Protein 9CB5 (pdb70)

B-factor: mean 65.72, std 30.21, range [24.28, 172.74]

InterPro domains:
  IPR000504 RNA recognition motif domain [PF00076] (309-377)
  IPR000504 RNA recognition motif domain [PF00076] (398-459)
  IPR000504 RNA recognition motif domain [PF00076] (488-554)
  IPR000504 RNA recognition motif domain [PF00076] (574-640)
  IPR000504 RNA recognition motif domain [PS50102] (307-383)
  IPR000504 RNA recognition motif domain [PS50102] (393-466)
  IPR000504 RNA recognition motif domain [PS50102] (486-560)
  IPR000504 RNA recognition motif domain [PS50102] (572-647)
  IPR000504 RNA recognition motif domain [SM00360] (308-379)
  IPR000504 RNA recognition motif domain [SM00360] (394-462)
  IPR000504 RNA recognition motif domain [SM00360] (487-556)
  IPR000504 RNA recognition motif domain [SM00360] (573-643)
  IPR003954 RNA recognition motif domain, eukaryotic-type [SM00361] (487-556)
  IPR003954 RNA recognition motif domain, eukaryotic-type [SM00361] (573-643)
  IPR012677 Nucleotide-binding alpha-beta plait domain superfamily [G3DSA:3.30.70.330] (227-384)
  IPR012677 Nucleotide-binding alpha-beta plait domain superfamily [G3DSA:3.30.70.330] (385-471)
  IPR012677 Nucleotide-binding alpha-beta plait domain superfamily [G3DSA:3.30.70.330] (473-563)
  IPR012677 Nucleotide-binding alpha-beta plait domain superfamily [G3DSA:3.30.70.330] (564-680)
  IPR034230 Nucleolin, RNA recognition motif 1 [cd12403] (307-381)
  IPR034233 Nucleolin, RNA recognition motif 2 [cd12404] (390-465)

Structure (mmCIF, N/CA/C/O backbone):
data_9CB5
#
_entry.id   9CB5
#
_cell.length_a   75.253
_cell.length_b   134.660
_cell.length_c   185.259
_cell.angle_alpha   90.00
_cell.angle_beta   90.00
_cell.angle_gamma   90.00
#
_symmetry.space_group_name_H-M   'P 21 21 21'
#
loop_
_entity.id
_entity.type
_entity.pdbx_description
1 polymer Nucleolin
2 polymer 'MYC promoter G-quadruplex'
3 polymer 'Fab heavy chain'
4 polymer 'Fab light chain'
5 non-polymer 'POTASSIUM ION'
6 water water
#
loop_
_atom_site.group_PDB
_atom_site.id
_atom_site.type_symbol
_atom_site.label_atom_id
_atom_site.label_alt_id
_atom_site.label_comp_id
_atom_site.label_asym_id
_atom_site.label_entity_id
_atom_site.label_seq_id
_atom_site.pdbx_PDB_ins_code
_atom_site.Cartn_x
_atom_site.Cartn_y
_atom_site.Cartn_z
_atom_site.occupancy
_atom_site.B_iso_or_equiv
_atom_site.auth_seq_id
_atom_site.auth_comp_id
_atom_site.auth_asym_id
_atom_site.auth_atom_id
_atom_site.pdbx_PDB_model_num
ATOM 1 N N . GLY A 1 2 ? 13.861 -22.161 49.415 1.00 83.44 302 GLY A N 1
ATOM 2 C CA . GLY A 1 2 ? 13.044 -22.533 50.555 1.00 91.70 302 GLY A CA 1
ATOM 3 C C . GLY A 1 2 ? 11.693 -23.098 50.164 1.00 92.63 302 GLY A C 1
ATOM 4 O O . GLY A 1 2 ? 10.836 -23.331 51.017 1.00 87.48 302 GLY A O 1
ATOM 5 N N . GLY A 1 3 ? 11.504 -23.320 48.866 1.00 77.52 303 GLY A N 1
ATOM 6 C CA . GLY A 1 3 ? 10.255 -23.855 48.367 1.00 75.85 303 GLY A CA 1
ATOM 7 C C . GLY A 1 3 ? 9.119 -22.864 48.273 1.00 76.07 303 GLY A C 1
ATOM 8 O O . GLY A 1 3 ? 7.979 -23.277 48.034 1.00 80.48 303 GLY A O 1
ATOM 9 N N . GLY A 1 4 ? 9.387 -21.573 48.451 1.00 71.57 304 GLY A N 1
ATOM 10 C CA . GLY A 1 4 ? 8.359 -20.558 48.391 1.00 62.21 304 GLY A CA 1
ATOM 11 C C . GLY A 1 4 ? 7.695 -20.311 49.734 1.00 63.87 304 GLY A C 1
ATOM 12 O O . GLY A 1 4 ? 7.919 -21.010 50.724 1.00 64.86 304 GLY A O 1
ATOM 13 N N A HIS A 1 5 ? 6.853 -19.281 49.763 0.59 67.44 305 HIS A N 1
ATOM 14 N N B HIS A 1 5 ? 6.848 -19.282 49.750 0.41 64.95 305 HIS A N 1
ATOM 15 C CA A HIS A 1 5 ? 6.123 -18.922 50.971 0.59 69.27 305 HIS A CA 1
ATOM 16 C CA B HIS A 1 5 ? 6.143 -18.850 50.948 0.41 74.14 305 HIS A CA 1
ATOM 17 C C A HIS A 1 5 ? 4.612 -18.941 50.810 0.59 66.24 305 HIS A C 1
ATOM 18 C C B HIS A 1 5 ? 4.629 -18.885 50.812 0.41 64.98 305 HIS A C 1
ATOM 19 O O A HIS A 1 5 ? 3.906 -19.117 51.805 0.59 62.88 305 HIS A O 1
ATOM 20 O O B HIS A 1 5 ? 3.938 -19.026 51.823 0.41 64.43 305 HIS A O 1
ATOM 33 N N . MET A 1 6 ? 4.097 -18.761 49.597 1.00 67.39 306 MET A N 1
ATOM 34 C CA . MET A 1 6 ? 2.656 -18.779 49.393 1.00 61.65 306 MET A CA 1
ATOM 35 C C . MET A 1 6 ? 2.123 -20.199 49.542 1.00 60.77 306 MET A C 1
ATOM 36 O O . MET A 1 6 ? 2.679 -21.145 48.975 1.00 62.62 306 MET A O 1
ATOM 41 N N . PHE A 1 7 ? 1.047 -20.349 50.311 1.00 62.01 307 PHE A N 1
ATOM 42 C CA . PHE A 1 7 ? 0.451 -21.662 50.513 1.00 58.41 307 PHE A CA 1
ATOM 43 C C . PHE A 1 7 ? -0.142 -22.183 49.211 1.00 58.42 307 PHE A C 1
ATOM 44 O O . PHE A 1 7 ? -0.816 -21.452 48.480 1.00 61.88 307 PHE A O 1
ATOM 52 N N . ASN A 1 8 ? 0.110 -23.458 48.921 1.00 57.70 308 ASN A N 1
ATOM 53 C CA . ASN A 1 8 ? -0.352 -24.043 47.673 1.00 56.13 308 ASN A CA 1
ATOM 54 C C . ASN A 1 8 ? -0.650 -25.521 47.874 1.00 62.28 308 ASN A C 1
ATOM 55 O O . ASN A 1 8 ? -0.165 -26.154 48.816 1.00 61.67 308 ASN A O 1
ATOM 60 N N . LEU A 1 9 ? -1.460 -26.064 46.967 1.00 53.58 309 LEU A N 1
ATOM 61 C CA . LEU A 1 9 ? -1.934 -27.437 47.048 1.00 48.29 309 LEU A CA 1
ATOM 62 C C . LEU A 1 9 ? -1.740 -28.133 45.711 1.00 52.16 309 LEU A C 1
ATOM 63 O O . LEU A 1 9 ? -1.908 -27.522 44.652 1.00 48.91 309 LEU A O 1
ATOM 68 N N . PHE A 1 10 ? -1.393 -29.416 45.768 1.00 56.93 310 PHE A N 1
ATOM 69 C CA . PHE A 1 10 ? -1.276 -30.230 44.567 1.00 53.68 310 PHE A CA 1
ATOM 70 C C . PHE A 1 10 ? -2.656 -30.715 44.143 1.00 52.42 310 PHE A C 1
ATOM 71 O O . PHE A 1 10 ? -3.405 -31.267 44.955 1.00 59.01 310 PHE A O 1
ATOM 79 N N . VAL A 1 11 ? -2.993 -30.506 42.874 1.00 48.11 311 VAL A N 1
ATOM 80 C CA . VAL A 1 11 ? -4.241 -30.993 42.296 1.00 50.19 311 VAL A CA 1
ATOM 81 C C . VAL A 1 11 ? -3.897 -32.041 41.245 1.00 50.10 311 VAL A C 1
ATOM 82 O O . VAL A 1 11 ? -3.089 -31.787 40.344 1.00 43.53 311 VAL A O 1
ATOM 86 N N . GLY A 1 12 ? -4.495 -33.229 41.376 1.00 50.35 312 GLY A N 1
ATOM 87 C CA . GLY A 1 12 ? -4.191 -34.348 40.515 1.00 50.33 312 GLY A CA 1
ATOM 88 C C . GLY A 1 12 ? -5.414 -34.832 39.750 1.00 43.08 312 GLY A C 1
ATOM 89 O O . GLY A 1 12 ? -6.543 -34.373 39.967 1.00 41.91 312 GLY A O 1
ATOM 90 N N . ASN A 1 13 ? -5.166 -35.777 38.842 1.00 38.48 313 ASN A N 1
ATOM 91 C CA . ASN A 1 13 ? -6.201 -36.386 38.006 1.00 39.65 313 ASN A CA 1
ATOM 92 C C . ASN A 1 13 ? -6.929 -35.323 37.179 1.00 36.28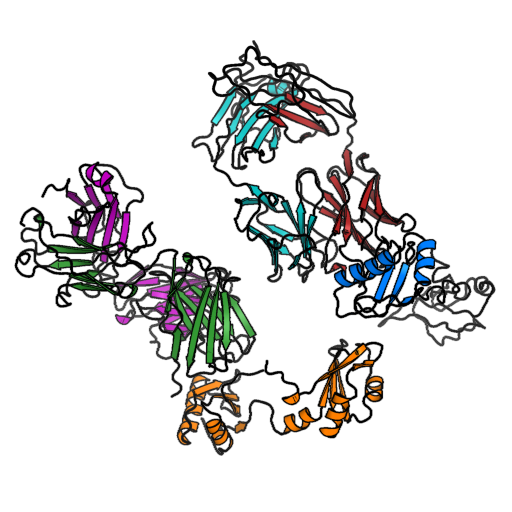 313 ASN A C 1
ATOM 93 O O . ASN A 1 13 ? -8.148 -35.154 37.252 1.00 43.07 313 ASN A O 1
ATOM 98 N N . LEU A 1 14 ? -6.146 -34.596 36.388 1.00 39.06 314 LEU A N 1
ATOM 99 C CA . LEU A 1 14 ? -6.683 -33.599 35.477 1.00 40.03 314 LEU A CA 1
ATOM 100 C C . LEU A 1 14 ? -6.921 -34.215 34.103 1.00 36.22 314 LEU A C 1
ATOM 101 O O . LEU A 1 14 ? -6.253 -35.174 33.706 1.00 39.16 314 LEU A O 1
ATOM 106 N N . ASN A 1 15 ? -7.892 -33.659 33.381 1.00 36.98 315 ASN A N 1
ATOM 107 C CA . ASN A 1 15 ? -8.177 -34.087 32.012 1.00 35.26 315 ASN A CA 1
ATOM 108 C C . ASN A 1 15 ? -7.087 -33.508 31.121 1.00 38.09 315 ASN A C 1
ATOM 109 O O . ASN A 1 15 ? -7.161 -32.365 30.669 1.00 39.05 315 ASN A O 1
ATOM 114 N N . PHE A 1 16 ? -6.051 -34.313 30.874 1.00 32.66 316 PHE A N 1
ATOM 115 C CA . PHE A 1 16 ? -4.890 -33.865 30.114 1.00 35.03 316 PHE A CA 1
ATOM 116 C C . PHE A 1 16 ? -5.211 -33.556 28.658 1.00 34.09 316 PHE A C 1
ATOM 117 O O . PHE A 1 16 ? -4.389 -32.928 27.981 1.00 38.97 316 PHE A O 1
ATOM 125 N N . ASN A 1 17 ? -6.376 -33.977 28.161 1.00 38.16 317 ASN A N 1
ATOM 126 C CA . ASN A 1 17 ? -6.768 -33.630 26.801 1.00 42.35 317 ASN A CA 1
ATOM 127 C C . ASN A 1 17 ? -7.060 -32.143 26.645 1.00 40.56 317 ASN A C 1
ATOM 128 O O . ASN A 1 17 ? -7.002 -31.627 25.524 1.00 43.93 317 ASN A O 1
ATOM 133 N N . LYS A 1 18 ? -7.369 -31.448 27.735 1.00 34.73 318 LYS A N 1
ATOM 134 C CA . LYS A 1 18 ? -7.625 -30.016 27.692 1.00 39.65 318 LYS A CA 1
ATOM 135 C C . LYS A 1 18 ? -6.322 -29.241 27.846 1.00 44.89 318 LYS A C 1
ATOM 136 O O . LYS A 1 18 ? -5.385 -29.690 28.512 1.00 42.99 318 LYS A O 1
ATOM 142 N N . SER A 1 19 ? -6.270 -28.067 27.222 1.00 44.68 319 SER A N 1
ATOM 143 C CA . SER A 1 19 ? -5.064 -27.257 27.276 1.00 38.94 319 SER A CA 1
ATOM 144 C C . SER A 1 19 ? -4.872 -26.670 28.672 1.00 37.98 319 SER A C 1
ATOM 145 O O . SER A 1 19 ? -5.789 -26.640 29.499 1.00 41.45 319 SER A O 1
ATOM 148 N N . ALA A 1 20 ? -3.648 -26.213 28.933 1.00 40.32 320 ALA A N 1
ATOM 149 C CA . ALA A 1 20 ? -3.348 -25.587 30.219 1.00 40.95 320 ALA A CA 1
ATOM 150 C C . ALA A 1 20 ? -4.214 -24.363 30.498 1.00 40.08 320 ALA A C 1
ATOM 151 O O . ALA A 1 20 ? -4.721 -24.244 31.628 1.00 38.99 320 ALA A O 1
ATOM 153 N N . PRO A 1 21 ? -4.419 -23.425 29.561 1.00 39.13 321 PRO A N 1
ATOM 154 C CA . PRO A 1 21 ? -5.340 -22.312 29.859 1.00 39.53 321 PRO A CA 1
ATOM 155 C C . PRO A 1 21 ? -6.749 -22.770 30.193 1.00 39.68 321 PRO A C 1
ATOM 156 O O . PRO A 1 21 ? -7.400 -22.175 31.062 1.00 40.37 321 PRO A O 1
ATOM 160 N N . GLU A 1 22 ? -7.240 -23.816 29.523 1.00 39.99 322 GLU A N 1
ATOM 161 C CA . GLU A 1 22 ? -8.563 -24.344 29.841 1.00 41.56 322 GLU A CA 1
ATOM 162 C C . GLU A 1 22 ? -8.603 -24.920 31.250 1.00 45.65 322 GLU A C 1
ATOM 163 O O . GLU A 1 22 ? -9.572 -24.708 31.990 1.00 46.20 322 GLU A O 1
ATOM 169 N N . LEU A 1 23 ? -7.559 -25.656 31.636 1.00 42.03 323 LEU A N 1
ATOM 170 C CA . LEU A 1 23 ? -7.511 -26.236 32.973 1.00 40.73 323 LEU A CA 1
ATOM 171 C C . LEU A 1 23 ? -7.408 -25.162 34.048 1.00 45.21 323 LEU A C 1
ATOM 172 O O . LEU A 1 23 ? -7.955 -25.331 35.143 1.00 46.80 323 LEU A O 1
ATOM 177 N N . LYS A 1 24 ? -6.709 -24.061 33.760 1.00 48.79 324 LYS A N 1
ATOM 178 C CA . LYS A 1 24 ? -6.650 -22.956 34.712 1.00 45.87 324 LYS A CA 1
ATOM 179 C C . LYS A 1 24 ? -8.035 -22.373 34.962 1.00 46.96 324 LYS A C 1
ATOM 180 O O . LYS A 1 24 ? -8.398 -22.081 36.108 1.00 48.80 324 LYS A O 1
ATOM 186 N N . THR A 1 25 ? -8.823 -22.196 33.900 1.00 45.20 325 THR A N 1
ATOM 187 C CA . THR A 1 25 ? -10.183 -21.689 34.057 1.00 48.53 325 THR A CA 1
ATOM 188 C C . THR A 1 25 ? -11.066 -22.697 34.783 1.00 48.31 325 THR A C 1
ATOM 189 O O . THR A 1 25 ? -11.816 -22.335 35.697 1.00 46.19 325 THR A O 1
ATOM 193 N N . GLY A 1 26 ? -10.985 -23.971 34.392 1.00 46.35 326 GLY A N 1
ATOM 194 C CA . GLY A 1 26 ? -11.856 -24.975 34.983 1.00 44.39 326 GLY A CA 1
ATOM 195 C C . GLY A 1 26 ? -11.620 -25.167 36.469 1.00 43.37 326 GLY A C 1
ATOM 196 O O . GLY A 1 26 ? -12.569 -25.287 37.247 1.00 41.93 326 GLY A O 1
ATOM 197 N N . ILE A 1 27 ? -10.352 -25.204 36.883 1.00 41.42 327 ILE A N 1
ATOM 198 C CA . ILE A 1 27 ? -10.040 -25.371 38.299 1.00 43.41 327 ILE A CA 1
ATOM 199 C C . ILE A 1 27 ? -10.478 -24.145 39.092 1.00 44.77 327 ILE A C 1
ATOM 200 O O . ILE A 1 27 ? -10.988 -24.263 40.212 1.00 51.23 327 ILE A O 1
ATOM 205 N N . SER A 1 28 ? -10.292 -22.951 38.527 1.00 43.93 328 SER A N 1
ATOM 206 C CA . SER A 1 28 ? -10.710 -21.736 39.221 1.00 46.19 328 SER A CA 1
ATOM 207 C C . SER A 1 28 ? -12.223 -21.691 39.400 1.00 47.14 328 SER A C 1
ATOM 208 O O . SER A 1 28 ? -12.719 -21.255 40.445 1.00 45.00 328 SER A O 1
ATOM 211 N N . ASP A 1 29 ? -12.972 -22.133 38.386 1.00 42.46 329 ASP A N 1
ATOM 212 C CA . ASP A 1 29 ? -14.429 -22.028 38.429 1.00 49.37 329 ASP A CA 1
ATOM 213 C C . ASP A 1 29 ? -15.029 -22.897 39.529 1.00 55.38 329 ASP A C 1
ATOM 214 O O . ASP A 1 29 ? -15.943 -22.458 40.239 1.00 64.51 329 ASP A O 1
ATOM 219 N N . VAL A 1 30 ? -14.541 -24.131 39.683 1.00 53.44 330 VAL A N 1
ATOM 220 C CA . VAL A 1 30 ? -15.124 -25.028 40.677 1.00 57.96 330 VAL A CA 1
ATOM 221 C C . VAL A 1 30 ? -14.843 -24.522 42.087 1.00 59.37 330 VAL A C 1
ATOM 222 O O . VAL A 1 30 ? -15.682 -24.657 42.986 1.00 73.86 330 VAL A O 1
ATOM 226 N N . PHE A 1 31 ? -13.658 -23.946 42.310 1.00 51.92 331 PHE A N 1
ATOM 227 C CA . PHE A 1 31 ? -13.396 -23.283 43.583 1.00 56.69 331 PHE A CA 1
ATOM 228 C C . PHE A 1 31 ? -14.261 -22.039 43.742 1.00 63.25 331 PHE A C 1
ATOM 229 O O . PHE A 1 31 ? -14.772 -21.765 44.835 1.00 63.92 331 PHE A O 1
ATOM 237 N N . ALA A 1 32 ? -14.430 -21.269 42.663 1.00 59.18 332 ALA A N 1
ATOM 238 C CA . ALA A 1 32 ? -15.311 -20.107 42.715 1.00 63.38 332 ALA A CA 1
ATOM 239 C C . ALA A 1 32 ? -16.756 -20.524 42.958 1.00 70.82 332 ALA A C 1
ATOM 240 O O . ALA A 1 32 ? -17.480 -19.869 43.716 1.00 71.44 332 ALA A O 1
ATOM 242 N N . LYS A 1 33 ? -17.196 -21.610 42.316 1.00 67.29 333 LYS A N 1
ATOM 243 C CA . LYS A 1 33 ? -18.544 -22.114 42.554 1.00 66.41 333 LYS A CA 1
ATOM 244 C C . LYS A 1 33 ? -18.720 -22.571 43.996 1.00 65.58 333 LYS A C 1
ATOM 245 O O . LYS A 1 33 ? -19.821 -22.469 44.549 1.00 72.84 333 LYS A O 1
ATOM 247 N N . ASN A 1 34 ? -17.655 -23.074 44.618 1.00 61.94 334 ASN A N 1
ATOM 248 C CA . ASN A 1 34 ? -17.669 -23.431 46.029 1.00 67.48 334 ASN A CA 1
ATOM 249 C C . ASN A 1 34 ? -17.267 -22.269 46.929 1.00 73.93 334 ASN A C 1
ATOM 250 O O . ASN A 1 34 ? -16.893 -22.494 48.086 1.00 80.69 334 ASN A O 1
ATOM 255 N N . ASP A 1 35 ? -17.336 -21.037 46.420 1.00 70.07 335 ASP A N 1
ATOM 256 C CA . ASP A 1 35 ? -17.020 -19.826 47.177 1.00 72.12 335 ASP A CA 1
ATOM 257 C C . ASP A 1 35 ? -15.607 -19.895 47.760 1.00 81.21 335 ASP A C 1
ATOM 258 O O . ASP A 1 35 ? -15.397 -19.899 48.975 1.00 82.16 335 ASP A O 1
ATOM 263 N N . LEU A 1 36 ? -14.631 -19.961 46.859 1.00 76.61 336 LEU A N 1
ATOM 264 C CA . LEU A 1 36 ? -13.226 -19.968 47.251 1.00 65.84 336 LEU A CA 1
ATOM 265 C C . LEU A 1 36 ? -12.424 -19.287 46.155 1.00 64.22 336 LEU A C 1
ATOM 266 O O . LEU A 1 36 ? -12.487 -19.696 44.991 1.00 66.01 336 LEU A O 1
ATOM 271 N N . ALA A 1 37 ? -11.675 -18.255 46.527 1.00 59.07 337 ALA A N 1
ATOM 272 C CA . ALA A 1 37 ? -10.937 -17.425 45.581 1.00 51.72 337 ALA A CA 1
ATOM 273 C C . ALA A 1 37 ? -9.462 -17.799 45.643 1.00 51.99 337 ALA A C 1
ATOM 274 O O . ALA A 1 37 ? -8.717 -17.295 46.487 1.00 53.45 337 ALA A O 1
ATOM 276 N N . VAL A 1 38 ? -9.038 -18.672 44.735 1.00 49.52 338 VAL A N 1
ATOM 277 C CA . VAL A 1 38 ? -7.620 -18.977 44.567 1.00 49.66 338 VAL A CA 1
ATOM 278 C C . VAL A 1 38 ? -6.920 -17.812 43.873 1.00 47.25 338 VAL A C 1
ATOM 279 O O . VAL A 1 38 ? -7.582 -16.924 43.306 1.00 51.01 338 VAL A O 1
ATOM 283 N N . VAL A 1 39 ? -5.584 -17.800 43.921 1.00 46.29 339 VAL A N 1
ATOM 284 C CA . VAL A 1 39 ? -4.832 -16.721 43.317 1.00 46.76 339 VAL A CA 1
ATOM 285 C C . VAL A 1 39 ? -4.145 -17.133 42.018 1.00 47.23 339 VAL A C 1
ATOM 286 O O . VAL A 1 39 ? -3.906 -16.267 41.165 1.00 57.40 339 VAL A O 1
ATOM 290 N N . ASP A 1 40 ? -3.838 -18.423 41.841 1.00 45.01 340 ASP A N 1
ATOM 291 C CA . ASP A 1 40 ? -3.222 -18.940 40.623 1.00 43.85 340 ASP A CA 1
ATOM 292 C C . ASP A 1 40 ? -3.417 -20.453 40.599 1.00 42.49 340 ASP A C 1
ATOM 293 O O . ASP A 1 40 ? -3.749 -21.070 41.618 1.00 48.87 340 ASP A O 1
ATOM 298 N N . VAL A 1 41 ? -3.212 -21.042 39.411 1.00 38.76 341 VAL A N 1
ATOM 299 C CA . VAL A 1 41 ? -3.536 -22.435 39.133 1.00 41.38 341 VAL A CA 1
ATOM 300 C C . VAL A 1 41 ? -2.305 -23.238 38.725 1.00 46.11 341 VAL A C 1
ATOM 301 O O . VAL A 1 41 ? -2.091 -24.355 39.206 1.00 55.77 341 VAL A O 1
ATOM 305 N N . ARG A 1 42 ? -1.501 -22.707 37.794 1.00 34.82 342 ARG A N 1
ATOM 306 C CA . ARG A 1 42 ? -0.165 -23.240 37.497 1.00 42.91 342 ARG A CA 1
ATOM 307 C C . ARG A 1 42 ? -0.202 -24.719 37.083 1.00 40.31 342 ARG A C 1
ATOM 308 O O . ARG A 1 42 ? 0.246 -25.614 37.804 1.00 42.10 342 ARG A O 1
ATOM 316 N N . ILE A 1 43 ? -0.768 -24.958 35.897 1.00 40.78 343 ILE A N 1
ATOM 317 C CA . ILE A 1 43 ? -0.832 -26.313 35.355 1.00 37.19 343 ILE A CA 1
ATOM 318 C C . ILE A 1 43 ? 0.576 -26.842 35.098 1.00 37.17 343 ILE A C 1
ATOM 319 O O . ILE A 1 43 ? 1.476 -26.098 34.693 1.00 40.92 343 ILE A O 1
ATOM 324 N N . GLY A 1 44 ? 0.776 -28.134 35.357 1.00 40.73 344 GLY A N 1
ATOM 325 C CA . GLY A 1 44 ? 2.045 -28.788 35.112 1.00 32.06 344 GLY A CA 1
ATOM 326 C C . GLY A 1 44 ? 2.235 -29.179 33.655 1.00 37.85 344 GLY A C 1
ATOM 327 O O . GLY A 1 44 ? 1.381 -28.962 32.797 1.00 39.46 344 GLY A O 1
ATOM 328 N N . MET A 1 45 ? 3.400 -29.775 33.379 1.00 41.42 345 MET A N 1
ATOM 329 C CA . MET A 1 45 ? 3.809 -30.009 31.995 1.00 45.60 345 MET A CA 1
ATOM 330 C C . MET A 1 45 ? 2.925 -31.044 31.307 1.00 42.61 345 MET A C 1
ATOM 331 O O . MET A 1 45 ? 2.410 -30.801 30.210 1.00 46.13 345 MET A O 1
ATOM 336 N N . THR A 1 46 ? 2.738 -32.208 31.932 1.00 45.44 346 THR A N 1
ATOM 337 C CA . THR A 1 46 ? 1.930 -33.255 31.315 1.00 42.82 346 THR A CA 1
ATOM 338 C C . THR A 1 46 ? 0.441 -32.936 31.335 1.00 36.24 346 THR A C 1
ATOM 339 O O . THR A 1 46 ? -0.337 -33.661 30.705 1.00 40.68 346 THR A O 1
ATOM 343 N N . ARG A 1 47 ? 0.036 -31.881 32.045 1.00 38.40 347 ARG A N 1
ATOM 344 C CA . ARG A 1 47 ? -1.348 -31.447 32.220 1.00 36.78 347 ARG A CA 1
ATOM 345 C C . ARG A 1 47 ? -2.195 -32.468 32.967 1.00 37.09 347 ARG A C 1
ATOM 346 O O . ARG A 1 47 ? -3.424 -32.325 33.014 1.00 39.63 347 ARG A O 1
ATOM 354 N N . LYS A 1 48 ? -1.580 -33.498 33.548 1.00 39.81 348 LYS A N 1
ATOM 355 C CA . LYS A 1 48 ? -2.289 -34.409 34.436 1.00 36.49 348 LYS A CA 1
ATOM 356 C C . LYS A 1 48 ? -2.383 -33.885 35.862 1.00 39.46 348 LYS A C 1
ATOM 357 O O . LYS A 1 48 ? -3.123 -34.461 36.666 1.00 39.08 348 LYS A O 1
ATOM 363 N N . PHE A 1 49 ? -1.662 -32.814 36.193 1.00 40.18 349 PHE A N 1
ATOM 364 C CA . PHE A 1 49 ? -1.595 -32.332 37.564 1.00 37.00 349 PHE A CA 1
ATOM 365 C C . PHE A 1 49 ? -1.285 -30.840 37.566 1.00 37.62 349 PHE A C 1
ATOM 366 O O . PHE A 1 49 ? -0.980 -30.245 36.530 1.00 40.31 349 PHE A O 1
ATOM 374 N N . GLY A 1 50 ? -1.360 -30.246 38.751 1.00 40.69 350 GLY A N 1
ATOM 375 C CA . GLY A 1 50 ? -1.084 -28.832 38.904 1.00 36.11 350 GLY A CA 1
ATOM 376 C C . GLY A 1 50 ? -0.881 -28.467 40.359 1.00 40.04 350 GLY A C 1
ATOM 377 O O . GLY A 1 50 ? -0.810 -29.334 41.233 1.00 45.56 350 GLY A O 1
ATOM 378 N N . TYR A 1 51 ? -0.790 -27.158 40.612 1.00 40.50 351 TYR A N 1
ATOM 379 C CA . TYR A 1 51 ? -0.548 -26.635 41.957 1.00 42.24 351 TYR A CA 1
ATOM 380 C C . TYR A 1 51 ? -1.357 -25.363 42.164 1.00 46.82 351 TYR A C 1
ATOM 381 O O . TYR A 1 51 ? -0.989 -24.304 41.648 1.00 61.01 351 TYR A O 1
ATOM 390 N N . VAL A 1 52 ? -2.408 -25.452 42.976 1.00 45.54 352 VAL A N 1
ATOM 391 C CA . VAL A 1 52 ? -3.322 -24.339 43.206 1.00 49.32 352 VAL A CA 1
ATOM 392 C C . VAL A 1 52 ? -2.793 -23.477 44.345 1.00 48.64 352 VAL A C 1
ATOM 393 O O . VAL A 1 52 ? -2.472 -23.988 45.424 1.00 50.21 352 VAL A O 1
ATOM 397 N N . ASP A 1 53 ? -2.726 -22.168 44.113 1.00 47.97 353 ASP A N 1
ATOM 398 C CA . ASP A 1 53 ? -2.245 -21.207 45.096 1.00 47.88 353 ASP A CA 1
ATOM 399 C C . ASP A 1 53 ? -3.401 -20.603 45.879 1.00 48.70 353 ASP A C 1
ATOM 400 O O . ASP A 1 53 ? -4.476 -20.352 45.327 1.00 57.42 353 ASP A O 1
ATOM 405 N N . PHE A 1 54 ? -3.160 -20.346 47.163 1.00 45.80 354 PHE A N 1
ATOM 406 C CA . PHE A 1 54 ? -4.155 -19.758 48.044 1.00 50.16 354 PHE A CA 1
ATOM 407 C C . PHE A 1 54 ? -3.567 -18.553 48.765 1.00 53.56 354 PHE A C 1
ATOM 408 O O . PHE A 1 54 ? -2.366 -18.497 49.045 1.00 52.57 354 PHE A O 1
ATOM 416 N N . GLU A 1 55 ? -4.438 -17.586 49.067 1.00 59.76 355 GLU A N 1
ATOM 417 C CA . GLU A 1 55 ? -4.006 -16.347 49.701 1.00 67.25 355 GLU A CA 1
ATOM 418 C C . GLU A 1 55 ? -3.626 -16.538 51.163 1.00 63.30 355 GLU A C 1
ATOM 419 O O . GLU A 1 55 ? -2.856 -15.733 51.699 1.00 64.03 355 GLU A O 1
ATOM 425 N N . SER A 1 56 ? -4.140 -17.576 51.818 1.00 63.49 356 SER A N 1
ATOM 426 C CA . SER A 1 56 ? -3.861 -17.800 53.228 1.00 71.07 356 SER A CA 1
ATOM 427 C C . SER A 1 56 ? -3.973 -19.286 53.531 1.00 65.14 356 SER A C 1
ATOM 428 O O . SER A 1 56 ? -4.560 -20.055 52.765 1.00 63.68 356 SER A O 1
ATOM 431 N N . ALA A 1 57 ? -3.389 -19.683 54.664 1.00 61.73 357 ALA A N 1
ATOM 432 C CA . ALA A 1 57 ? -3.510 -21.067 55.108 1.00 65.09 357 ALA A CA 1
ATOM 433 C C . ALA A 1 57 ? -4.957 -21.426 55.418 1.00 65.46 357 ALA A C 1
ATOM 434 O O . ALA A 1 57 ? -5.338 -22.598 55.323 1.00 70.19 357 ALA A O 1
ATOM 436 N N . GLU A 1 58 ? -5.772 -20.437 55.794 1.00 72.63 358 GLU A N 1
ATOM 437 C CA . GLU A 1 58 ? -7.180 -20.697 56.078 1.00 73.93 358 GLU A CA 1
ATOM 438 C C . GLU A 1 58 ? -7.933 -21.110 54.819 1.00 67.11 358 GLU A C 1
ATOM 439 O O . GLU A 1 58 ? -8.726 -22.058 54.847 1.00 72.71 358 GLU A O 1
ATOM 445 N N . ASP A 1 59 ? -7.703 -20.408 53.705 1.00 66.64 359 ASP A N 1
ATOM 446 C CA . ASP A 1 59 ? -8.347 -20.785 52.451 1.00 71.24 359 ASP A CA 1
ATOM 447 C C . ASP A 1 59 ? -7.882 -22.158 51.986 1.00 72.02 359 ASP A C 1
ATOM 448 O O . ASP A 1 59 ? -8.658 -22.918 51.395 1.00 72.53 359 ASP A O 1
ATOM 453 N N . LEU A 1 60 ? -6.613 -22.489 52.235 1.00 68.04 360 LEU A N 1
ATOM 454 C CA . LEU A 1 60 ? -6.097 -23.803 51.865 1.00 69.26 360 LEU A CA 1
ATOM 455 C C . LEU A 1 60 ? -6.807 -24.910 52.636 1.00 78.05 360 LEU A C 1
ATOM 456 O O . LEU A 1 60 ? -7.258 -25.900 52.049 1.00 77.40 360 LEU A O 1
ATOM 461 N N . GLU A 1 61 ? -6.910 -24.759 53.960 1.00 75.86 361 GLU A N 1
ATOM 462 C CA . GLU A 1 61 ? -7.536 -25.793 54.779 1.00 72.90 361 GLU A CA 1
ATOM 463 C C . GLU A 1 61 ? -9.001 -25.980 54.407 1.00 68.12 361 GLU A C 1
ATOM 464 O O . GLU A 1 61 ? -9.524 -27.099 54.454 1.00 74.16 361 GLU A O 1
ATOM 470 N N . LYS A 1 62 ? -9.681 -24.892 54.044 1.00 71.10 362 LYS A N 1
ATOM 471 C CA . LYS A 1 62 ? -11.040 -25.009 53.526 1.00 70.06 362 LYS A CA 1
ATOM 472 C C . LYS A 1 62 ? -11.062 -25.809 52.230 1.00 73.61 362 LYS A C 1
ATOM 473 O O . LYS A 1 62 ? -11.949 -26.646 52.023 1.00 74.66 362 LYS A O 1
ATOM 479 N N . ALA A 1 63 ? -10.086 -25.573 51.350 1.00 76.11 363 ALA A N 1
ATOM 480 C CA . ALA A 1 63 ? -10.057 -26.258 50.061 1.00 76.55 363 ALA A CA 1
ATOM 481 C C . ALA A 1 63 ? -9.878 -27.762 50.226 1.00 77.70 363 ALA A C 1
ATOM 482 O O . ALA A 1 63 ? -10.520 -28.551 49.522 1.00 72.17 363 ALA A O 1
ATOM 484 N N . LEU A 1 64 ? -9.005 -28.180 51.147 1.00 73.58 364 LEU A N 1
ATOM 485 C CA . LEU A 1 64 ? -8.737 -29.603 51.329 1.00 68.07 364 LEU A CA 1
ATOM 486 C C . LEU A 1 64 ? -9.962 -30.376 51.798 1.00 76.89 364 LEU A C 1
ATOM 487 O O . LEU A 1 64 ? -10.037 -31.589 51.573 1.00 77.57 364 LEU A O 1
ATOM 492 N N . GLU A 1 65 ? -10.918 -29.711 52.439 1.00 81.22 365 GLU A N 1
ATOM 493 C CA . GLU A 1 65 ? -12.106 -30.382 52.945 1.00 81.02 365 GLU A CA 1
ATOM 494 C C . GLU A 1 65 ? -13.243 -30.416 51.932 1.00 78.71 365 GLU A C 1
ATOM 495 O O . GLU A 1 65 ? -14.319 -30.936 52.247 1.00 72.82 365 GLU A O 1
ATOM 501 N N . LEU A 1 66 ? -13.035 -29.876 50.733 1.00 78.22 366 LEU A N 1
ATOM 502 C CA . LEU A 1 66 ? -13.998 -30.052 49.657 1.00 75.37 366 LEU A CA 1
ATOM 503 C C . LEU A 1 66 ? -13.978 -31.496 49.167 1.00 81.84 366 LEU A C 1
ATOM 504 O O . LEU A 1 66 ? -12.972 -32.202 49.282 1.00 76.67 366 LEU A O 1
ATOM 509 N N . THR A 1 67 ? -15.107 -31.936 48.616 1.00 75.93 367 THR A N 1
ATOM 510 C CA . THR A 1 67 ? -15.237 -33.302 48.134 1.00 70.40 367 THR A CA 1
ATOM 511 C C . THR A 1 67 ? -15.995 -33.314 46.814 1.00 70.27 367 THR A C 1
ATOM 512 O O . THR A 1 67 ? -16.828 -32.443 46.547 1.00 70.00 367 THR A O 1
ATOM 516 N N . GLY A 1 68 ? -15.687 -34.311 45.990 1.00 61.62 368 GLY A N 1
ATOM 517 C CA . GLY A 1 68 ? -16.403 -34.510 44.738 1.00 69.01 368 GLY A CA 1
ATOM 518 C C . GLY A 1 68 ? -16.308 -33.357 43.764 1.00 70.85 368 GLY A C 1
ATOM 519 O O . GLY A 1 68 ? -17.321 -32.967 43.169 1.00 68.75 368 GLY A O 1
ATOM 520 N N . LEU A 1 69 ? -15.114 -32.800 43.582 1.00 65.23 369 LEU A N 1
ATOM 521 C CA . LEU A 1 69 ? -14.910 -31.700 42.648 1.00 59.80 369 LEU A CA 1
ATOM 522 C C . LEU A 1 69 ? -14.652 -32.264 41.256 1.00 56.63 369 LEU A C 1
ATOM 523 O O . LEU A 1 69 ? -13.703 -33.031 41.059 1.00 58.19 369 LEU A O 1
ATOM 528 N N . LYS A 1 70 ? -15.489 -31.881 40.296 1.00 54.58 370 LYS A N 1
ATOM 529 C CA . LYS A 1 70 ? -15.392 -32.366 38.926 1.00 56.18 370 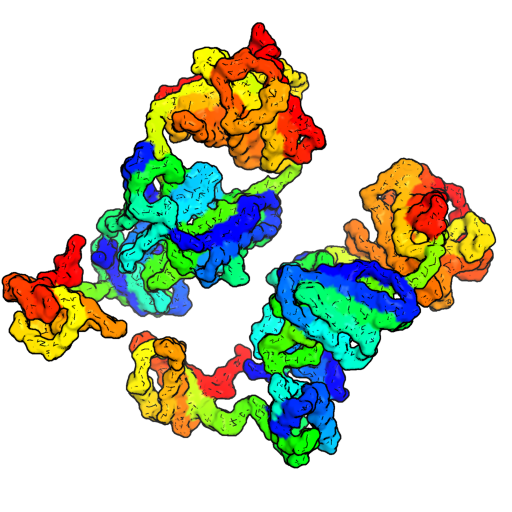LYS A CA 1
ATOM 530 C C . LYS A 1 70 ? -14.997 -31.229 37.996 1.00 48.52 370 LYS A C 1
ATOM 531 O O . LYS A 1 70 ? -15.641 -30.174 37.987 1.00 49.84 370 LYS A O 1
ATOM 537 N N . VAL A 1 71 ? -13.940 -31.449 37.217 1.00 42.90 371 VAL A N 1
ATOM 538 C CA . VAL A 1 71 ? -13.489 -30.509 36.198 1.00 42.32 371 VAL A CA 1
ATOM 539 C C . VAL A 1 71 ? -13.345 -31.273 34.890 1.00 38.82 371 VAL A C 1
ATOM 540 O O . VAL A 1 71 ? -12.523 -32.193 34.795 1.00 43.44 371 VAL A O 1
ATOM 544 N N . PHE A 1 72 ? -14.138 -30.891 33.887 1.00 34.94 372 PHE A N 1
ATOM 545 C CA . PHE A 1 72 ? -14.098 -31.503 32.557 1.00 38.21 372 PHE A CA 1
ATOM 546 C C . PHE A 1 72 ? -14.328 -33.012 32.613 1.00 42.85 372 PHE A C 1
ATOM 547 O O . PHE A 1 72 ? -13.753 -33.769 31.827 1.00 41.65 372 PHE A O 1
ATOM 555 N N . GLY A 1 73 ? -15.172 -33.461 33.542 1.00 47.37 373 GLY A N 1
ATOM 556 C CA . GLY A 1 73 ? -15.516 -34.859 33.667 1.00 43.80 373 GLY A CA 1
ATOM 557 C C . GLY A 1 73 ? -14.664 -35.647 34.640 1.00 42.43 373 GLY A C 1
ATOM 558 O O . GLY A 1 73 ? -15.081 -36.729 35.069 1.00 46.51 373 GLY A O 1
ATOM 559 N N . ASN A 1 74 ? -13.487 -35.142 35.001 1.00 36.81 374 ASN A N 1
ATOM 560 C CA . ASN A 1 74 ? -12.608 -35.820 35.943 1.00 37.31 374 ASN A CA 1
ATOM 561 C C . ASN A 1 74 ? -12.851 -35.311 37.356 1.00 40.26 374 ASN A C 1
ATOM 562 O O . ASN A 1 74 ? -13.063 -34.115 37.571 1.00 45.20 374 ASN A O 1
ATOM 567 N N . GLU A 1 75 ? -12.814 -36.227 38.320 1.00 40.97 375 GLU A N 1
ATOM 568 C CA . GLU A 1 75 ? -12.871 -35.858 39.733 1.00 50.52 375 GLU A CA 1
ATOM 569 C C . GLU A 1 75 ? -11.449 -35.561 40.190 1.00 49.94 375 GLU A C 1
ATOM 570 O O . GLU A 1 75 ? -10.646 -36.475 40.397 1.00 45.30 375 GLU A O 1
ATOM 576 N N . ILE A 1 76 ? -11.134 -34.274 40.344 1.00 50.77 376 ILE A N 1
ATOM 577 C CA . ILE A 1 76 ? -9.799 -33.880 40.769 1.00 48.99 376 ILE A CA 1
ATOM 578 C C . ILE A 1 76 ? -9.611 -34.216 42.244 1.00 47.15 376 ILE A C 1
ATOM 579 O O . ILE A 1 76 ? -10.576 -34.311 43.014 1.00 58.84 376 ILE A O 1
ATOM 584 N N . LYS A 1 77 ? -8.357 -34.408 42.642 1.00 41.69 377 LYS A N 1
ATOM 585 C CA . LYS A 1 77 ? -8.009 -34.718 44.021 1.00 53.28 377 LYS A CA 1
ATOM 586 C C . LYS A 1 77 ? -7.011 -33.688 44.528 1.00 58.74 377 LYS A C 1
ATOM 587 O O . LYS A 1 77 ? -5.993 -33.429 43.879 1.00 58.62 377 LYS A O 1
ATOM 593 N N . LEU A 1 78 ? -7.314 -33.096 45.678 1.00 57.56 378 LEU A N 1
ATOM 594 C CA . LEU A 1 78 ? -6.437 -32.111 46.297 1.00 56.11 378 LEU A CA 1
ATOM 595 C C . LEU A 1 78 ? -5.550 -32.808 47.319 1.00 58.93 378 LEU A C 1
ATOM 596 O O . LEU A 1 78 ? -6.050 -33.456 48.245 1.00 58.24 378 LEU A O 1
ATOM 601 N N . GLU A 1 79 ? -4.239 -32.675 47.150 1.00 65.54 379 GLU A N 1
ATOM 602 C CA . GLU A 1 79 ? -3.268 -33.292 48.039 1.00 68.61 379 GLU A CA 1
ATOM 603 C C . GLU A 1 79 ? -2.369 -32.222 48.632 1.00 73.62 379 GLU A C 1
ATOM 604 O O . GLU A 1 79 ? -1.871 -31.351 47.911 1.00 72.16 379 GLU A O 1
ATOM 610 N N . LYS A 1 80 ? -2.169 -32.289 49.935 1.00 68.92 380 LYS A N 1
ATOM 611 C CA . LYS A 1 80 ? -1.074 -31.566 50.551 1.00 68.02 380 LYS A CA 1
ATOM 612 C C . LYS A 1 80 ? 0.213 -32.233 50.090 1.00 75.27 380 LYS A C 1
ATOM 613 O O . LYS A 1 80 ? 0.392 -33.433 50.338 1.00 80.51 380 LYS A O 1
ATOM 619 N N . PRO A 1 81 ? 1.110 -31.529 49.398 1.00 79.38 381 PRO A N 1
ATOM 620 C CA . PRO A 1 81 ? 2.334 -32.181 48.920 1.00 79.36 381 PRO A CA 1
ATOM 621 C C . PRO A 1 81 ? 3.106 -32.779 50.085 1.00 89.48 381 PRO A C 1
ATOM 622 O O . PRO A 1 81 ? 3.227 -32.171 51.150 1.00 86.81 381 PRO A O 1
ATOM 626 N N . LYS A 1 82 ? 3.637 -33.982 49.874 1.00 101.38 382 LYS A N 1
ATOM 627 C CA . LYS A 1 82 ? 4.206 -34.727 50.990 1.00 107.70 382 LYS A CA 1
ATOM 628 C C . LYS A 1 82 ? 5.600 -34.219 51.328 1.00 107.99 382 LYS A C 1
ATOM 629 O O . LYS A 1 82 ? 6.538 -35.008 51.481 1.00 105.35 382 LYS A O 1
ATOM 635 N N . GLY A 1 83 ? 5.736 -32.897 51.469 1.00 102.07 383 GLY A N 1
ATOM 636 C CA . GLY A 1 83 ? 6.941 -32.328 52.038 1.00 108.10 383 GLY A CA 1
ATOM 637 C C . GLY A 1 83 ? 6.968 -32.365 53.547 1.00 110.11 383 GLY A C 1
ATOM 638 O O . GLY A 1 83 ? 8.048 -32.286 54.141 1.00 108.60 383 GLY A O 1
ATOM 639 N N . LYS A 1 84 ? 5.798 -32.480 54.180 1.00 106.42 384 LYS A N 1
ATOM 640 C CA . LYS A 1 84 ? 5.753 -32.698 55.621 1.00 113.83 384 LYS A CA 1
ATOM 641 C C . LYS A 1 84 ? 6.304 -34.073 55.976 1.00 117.36 384 LYS A C 1
ATOM 642 O O . LYS A 1 84 ? 7.051 -34.218 56.950 1.00 106.98 384 LYS A O 1
ATOM 648 N N . ASP A 1 85 ? 5.942 -35.094 55.194 1.00 110.06 385 ASP A N 1
ATOM 649 C CA . ASP A 1 85 ? 6.571 -36.404 55.313 1.00 110.87 385 ASP A CA 1
ATOM 650 C C . ASP A 1 85 ? 8.051 -36.352 54.961 1.00 115.59 385 ASP A C 1
ATOM 651 O O . ASP A 1 85 ? 8.819 -37.214 55.401 1.00 122.81 385 ASP A O 1
ATOM 656 N N . SER A 1 86 ? 8.463 -35.347 54.190 1.00 116.67 386 SER A N 1
ATOM 657 C CA . SER A 1 86 ? 9.852 -35.131 53.811 1.00 116.28 386 SER A CA 1
ATOM 658 C C . SER A 1 86 ? 10.619 -34.466 54.945 1.00 115.67 386 SER A C 1
ATOM 659 O O . SER A 1 86 ? 10.146 -34.415 56.086 1.00 109.78 386 SER A O 1
ATOM 662 N N . LYS A 1 87 ? 11.800 -33.941 54.627 1.00 121.37 387 LYS A N 1
ATOM 663 C CA . LYS A 1 87 ? 12.713 -33.364 55.603 1.00 118.51 387 LYS A CA 1
ATOM 664 C C . LYS A 1 87 ? 12.135 -32.167 56.346 1.00 116.85 387 LYS A C 1
ATOM 665 O O . LYS A 1 87 ? 12.884 -31.521 57.078 1.00 110.43 387 LYS A O 1
ATOM 671 N N . LYS A 1 88 ? 10.865 -31.805 56.160 1.00 109.91 388 LYS A N 1
ATOM 672 C CA . LYS A 1 88 ? 10.273 -30.800 57.039 1.00 104.23 388 LYS A CA 1
ATOM 673 C C . LYS A 1 88 ? 10.222 -31.307 58.477 1.00 108.16 388 LYS A C 1
ATOM 674 O O . LYS A 1 88 ? 10.561 -30.582 59.420 1.00 102.37 388 LYS A O 1
ATOM 676 N N . GLU A 1 89 ? 9.791 -32.557 58.663 1.00 114.57 389 GLU A N 1
ATOM 677 C CA . GLU A 1 89 ? 9.900 -33.200 59.966 1.00 108.62 389 GLU A CA 1
ATOM 678 C C . GLU A 1 89 ? 11.316 -33.698 60.221 1.00 110.32 389 GLU A C 1
ATOM 679 O O . GLU A 1 89 ? 11.780 -33.683 61.366 1.00 103.41 389 GLU A O 1
ATOM 685 N N . ARG A 1 90 ? 12.013 -34.116 59.170 1.00 109.61 390 ARG A N 1
ATOM 686 C CA . ARG A 1 90 ? 13.340 -34.698 59.281 1.00 117.37 390 ARG A CA 1
ATOM 687 C C . ARG A 1 90 ? 14.397 -33.597 59.193 1.00 122.73 390 ARG A C 1
ATOM 688 O O . ARG A 1 90 ? 14.107 -32.409 59.362 1.00 115.94 390 ARG A O 1
ATOM 690 N N . ASP A 1 91 ? 15.650 -34.009 58.993 1.00 121.57 391 ASP A N 1
ATOM 691 C CA . ASP A 1 91 ? 16.831 -33.151 58.911 1.00 124.88 391 ASP A CA 1
ATOM 692 C C . ASP A 1 91 ? 17.181 -32.603 60.290 1.00 123.33 391 ASP A C 1
ATOM 693 O O . ASP A 1 91 ? 18.233 -31.983 60.475 1.00 121.14 391 ASP A O 1
ATOM 698 N N . ALA A 1 92 ? 16.301 -32.836 61.263 1.00 124.03 392 ALA A N 1
ATOM 699 C CA . ALA A 1 92 ? 16.730 -32.963 62.644 1.00 127.12 392 ALA A CA 1
ATOM 700 C C . ALA A 1 92 ? 17.316 -34.341 62.898 1.00 131.48 392 ALA A C 1
ATOM 701 O O . ALA A 1 92 ? 17.985 -34.546 63.914 1.00 129.99 392 ALA A O 1
ATOM 703 N N . ARG A 1 93 ? 17.087 -35.275 61.979 1.00 131.52 393 ARG A N 1
ATOM 704 C CA . ARG A 1 93 ? 17.646 -36.619 61.988 1.00 132.14 393 ARG A CA 1
ATOM 705 C C . ARG A 1 93 ? 18.271 -36.926 60.634 1.00 133.45 393 ARG A C 1
ATOM 706 O O . ARG A 1 93 ? 18.075 -37.993 60.048 1.00 129.56 393 ARG A O 1
ATOM 714 N N . THR A 1 94 ? 19.031 -35.962 60.118 1.00 134.04 394 THR A N 1
ATOM 715 C CA . THR A 1 94 ? 19.776 -36.131 58.873 1.00 134.09 394 THR A CA 1
ATOM 716 C C . THR A 1 94 ? 20.946 -35.163 58.902 1.00 131.74 394 THR A C 1
ATOM 717 O O . THR A 1 94 ? 20.739 -33.948 58.991 1.00 129.21 394 THR A O 1
ATOM 719 N N . LEU A 1 95 ? 22.164 -35.689 58.833 1.00 129.26 395 LEU A N 1
ATOM 720 C CA . LEU A 1 95 ? 23.370 -34.881 58.912 1.00 128.42 395 LEU A CA 1
ATOM 721 C C . LEU A 1 95 ? 24.077 -34.848 57.564 1.00 133.99 395 LEU A C 1
ATOM 722 O O . LEU A 1 95 ? 23.819 -35.667 56.677 1.00 131.30 395 LEU A O 1
ATOM 727 N N . LEU A 1 96 ? 24.977 -33.881 57.420 1.00 136.31 396 LEU A N 1
ATOM 728 C CA . LEU A 1 96 ? 25.797 -33.748 56.228 1.00 139.08 396 LEU A CA 1
ATOM 729 C C . LEU A 1 96 ? 27.262 -33.703 56.631 1.00 136.49 396 LEU A C 1
ATOM 730 O O . LEU A 1 96 ? 27.633 -33.019 57.588 1.00 137.75 396 LEU A O 1
ATOM 732 N N . ALA A 1 97 ? 28.090 -34.441 55.903 1.00 145.22 397 ALA A N 1
ATOM 733 C CA . ALA A 1 97 ? 29.532 -34.455 56.119 1.00 148.25 397 ALA A CA 1
ATOM 734 C C . ALA A 1 97 ? 30.252 -34.313 54.790 1.00 149.23 397 ALA A C 1
ATOM 735 O O . ALA A 1 97 ? 31.164 -35.078 54.463 1.00 155.30 397 ALA A O 1
ATOM 737 N N . LYS A 1 98 ? 29.811 -33.333 53.997 1.00 146.38 398 LYS A N 1
ATOM 738 C CA . LYS A 1 98 ? 30.360 -33.086 52.668 1.00 144.41 398 LYS A CA 1
ATOM 739 C C . LYS A 1 98 ? 31.877 -33.146 52.704 1.00 140.10 398 LYS A C 1
ATOM 740 O O . LYS A 1 98 ? 32.527 -32.297 53.322 1.00 132.64 398 LYS A O 1
ATOM 742 N N . ASN A 1 99 ? 32.431 -34.163 52.044 1.00 139.24 399 ASN A N 1
ATOM 743 C CA . ASN A 1 99 ? 33.850 -34.462 52.176 1.00 142.31 399 ASN A CA 1
ATOM 744 C C . ASN A 1 99 ? 34.683 -33.238 51.828 1.00 143.09 399 ASN A C 1
ATOM 745 O O . ASN A 1 99 ? 34.457 -32.586 50.805 1.00 140.04 399 ASN A O 1
ATOM 747 N N . LEU A 1 100 ? 35.647 -32.926 52.686 1.00 141.76 400 LEU A N 1
ATOM 748 C CA . LEU A 1 100 ? 36.401 -31.694 52.528 1.00 139.28 400 LEU A CA 1
ATOM 749 C C . LEU A 1 100 ? 37.813 -32.039 52.080 1.00 139.28 400 LEU A C 1
ATOM 750 O O . LEU A 1 100 ? 38.780 -31.822 52.822 1.00 140.83 400 LEU A O 1
ATOM 752 N N . PRO A 1 101 ? 37.963 -32.547 50.854 1.00 135.92 401 PRO A N 1
ATOM 753 C CA . PRO A 1 101 ? 39.291 -32.919 50.348 1.00 135.98 401 PRO A CA 1
ATOM 754 C C . PRO A 1 101 ? 39.239 -33.217 48.860 1.00 129.47 401 PRO A C 1
ATOM 755 O O . PRO A 1 101 ? 39.401 -32.321 48.026 1.00 122.27 401 PRO A O 1
ATOM 757 N N . TYR A 1 102 ? 38.998 -34.480 48.525 1.00 128.58 402 TYR A N 1
ATOM 758 C CA . TYR A 1 102 ? 38.891 -34.929 47.143 1.00 131.80 402 TYR A CA 1
ATOM 759 C C . TYR A 1 102 ? 38.160 -36.267 47.142 1.00 141.37 402 TYR A C 1
ATOM 760 O O . TYR A 1 102 ? 37.552 -36.661 48.144 1.00 134.18 402 TYR A O 1
ATOM 762 N N . LYS A 1 103 ? 38.209 -36.963 46.008 1.00 141.96 403 LYS A N 1
ATOM 763 C CA . LYS A 1 103 ? 37.547 -38.255 45.890 1.00 131.60 403 LYS A CA 1
ATOM 764 C C . LYS A 1 103 ? 38.138 -39.259 46.872 1.00 132.52 403 LYS A C 1
ATOM 765 O O . LYS A 1 103 ? 39.348 -39.282 47.113 1.00 121.51 403 LYS A O 1
ATOM 767 N N . VAL A 1 104 ? 37.270 -40.091 47.443 1.00 133.61 404 VAL A N 1
ATOM 768 C CA . VAL A 1 104 ? 37.647 -41.110 48.411 1.00 127.76 404 VAL A CA 1
ATOM 769 C C . VAL A 1 104 ? 36.931 -42.406 48.047 1.00 123.14 404 VAL A C 1
ATOM 770 O O . VAL A 1 104 ? 36.227 -42.490 47.036 1.00 120.21 404 VAL A O 1
ATOM 772 N N . THR A 1 105 ? 37.118 -43.426 48.878 1.00 123.44 405 THR A N 1
ATOM 773 C CA . THR A 1 105 ? 36.516 -44.733 48.664 1.00 133.15 405 THR A CA 1
ATOM 774 C C . THR A 1 105 ? 35.254 -44.882 49.503 1.00 133.00 405 THR A C 1
ATOM 775 O O . THR A 1 105 ? 35.158 -44.355 50.615 1.00 128.62 405 THR A O 1
ATOM 777 N N . GLN A 1 106 ? 34.275 -45.602 48.950 1.00 130.10 406 GLN A N 1
ATOM 778 C CA . GLN A 1 106 ? 33.033 -45.841 49.678 1.00 123.68 406 GLN A CA 1
ATOM 779 C C . GLN A 1 106 ? 33.256 -46.802 50.840 1.00 127.47 406 GLN A C 1
ATOM 780 O O . GLN A 1 106 ? 32.882 -46.512 51.982 1.00 128.84 406 GLN A O 1
ATOM 786 N N . ASP A 1 107 ? 33.870 -47.954 50.566 1.00 123.64 407 ASP A N 1
ATOM 787 C CA . ASP A 1 107 ? 34.212 -48.919 51.611 1.00 123.92 407 ASP A CA 1
ATOM 788 C C . ASP A 1 107 ? 35.614 -48.608 52.137 1.00 131.32 407 ASP A C 1
ATOM 789 O O . ASP A 1 107 ? 36.572 -49.365 51.967 1.00 134.56 407 ASP A O 1
ATOM 791 N N . GLU A 1 108 ? 35.716 -47.451 52.793 1.00 131.32 408 GLU A N 1
ATOM 792 C CA . GLU A 1 108 ? 36.982 -46.938 53.302 1.00 130.69 408 GLU A CA 1
ATOM 793 C C . GLU A 1 108 ? 37.079 -47.052 54.821 1.00 132.92 408 GLU A C 1
ATOM 794 O O . GLU A 1 108 ? 37.718 -46.220 55.470 1.00 139.98 408 GLU A O 1
ATOM 796 N N . LEU A 1 109 ? 36.447 -48.079 55.395 1.00 131.05 409 LEU A N 1
ATOM 797 C CA . LEU A 1 109 ? 36.477 -48.328 56.837 1.00 138.10 409 LEU A CA 1
ATOM 798 C C . LEU A 1 109 ? 35.985 -47.111 57.620 1.00 140.66 409 LEU A C 1
ATOM 799 O O . LEU A 1 109 ? 36.661 -46.600 58.515 1.00 143.59 409 LEU A O 1
ATOM 801 N N . LYS A 1 110 ? 34.786 -46.642 57.269 1.00 139.97 410 LYS A N 1
ATOM 802 C CA . LYS A 1 110 ? 34.178 -45.486 57.927 1.00 143.82 410 LYS A CA 1
ATOM 803 C C . LYS A 1 110 ? 33.666 -45.924 59.297 1.00 146.56 410 LYS A C 1
ATOM 804 O O . LYS A 1 110 ? 32.482 -46.204 59.502 1.00 139.33 410 LYS A O 1
ATOM 806 N N . GLU A 1 111 ? 34.588 -45.983 60.253 1.00 143.67 411 GLU A N 1
ATOM 807 C CA . GLU A 1 111 ? 34.278 -46.395 61.615 1.00 143.60 411 GLU A CA 1
ATOM 808 C C . GLU A 1 111 ? 33.937 -45.224 62.527 1.00 150.09 411 GLU A C 1
ATOM 809 O O . GLU A 1 111 ? 33.712 -45.435 63.724 1.00 145.68 411 GLU A O 1
ATOM 811 N N . VAL A 1 112 ? 33.893 -43.998 61.995 1.00 148.47 412 VAL A N 1
ATOM 812 C CA . VAL A 1 112 ? 33.582 -42.823 62.808 1.00 142.30 412 VAL A CA 1
ATOM 813 C C . VAL A 1 112 ? 32.100 -42.686 63.110 1.00 142.86 412 VAL A C 1
ATOM 814 O O . VAL A 1 112 ? 31.716 -41.783 63.866 1.00 142.52 412 VAL A O 1
ATOM 816 N N . PHE A 1 113 ? 31.254 -43.548 62.547 1.00 143.61 413 PHE A N 1
ATOM 817 C CA . PHE A 1 113 ? 29.810 -43.487 62.753 1.00 138.95 413 PHE A CA 1
ATOM 818 C C . PHE A 1 113 ? 29.308 -44.883 63.095 1.00 143.66 413 PHE A C 1
ATOM 819 O O . PHE A 1 113 ? 29.344 -45.784 62.250 1.00 143.68 413 PHE A O 1
ATOM 821 N N . GLU A 1 114 ? 28.849 -45.063 64.335 1.00 143.59 414 GLU A N 1
ATOM 822 C CA . GLU A 1 114 ? 28.315 -46.355 64.753 1.00 136.84 414 GLU A CA 1
ATOM 823 C C . GLU A 1 114 ? 26.909 -46.579 64.212 1.00 140.51 414 GLU A C 1
ATOM 824 O O . GLU A 1 114 ? 26.615 -47.634 63.639 1.00 136.07 414 GLU A O 1
ATOM 826 N N . ASP A 1 115 ? 26.026 -45.598 64.386 1.00 143.75 415 ASP A N 1
ATOM 827 C CA . ASP A 1 115 ? 24.621 -45.727 64.013 1.00 146.49 415 ASP A CA 1
ATOM 828 C C . ASP A 1 115 ? 24.293 -44.695 62.941 1.00 150.46 415 ASP A C 1
ATOM 829 O O . ASP A 1 115 ? 24.207 -43.496 63.231 1.00 154.85 415 ASP A O 1
ATOM 831 N N . ALA A 1 116 ? 24.108 -45.170 61.711 1.00 154.18 416 ALA A N 1
ATOM 832 C CA . ALA A 1 116 ? 23.692 -44.377 60.561 1.00 143.01 416 ALA A CA 1
ATOM 833 C C . ALA A 1 116 ? 23.366 -45.336 59.426 1.00 140.40 416 ALA A C 1
ATOM 834 O O . ALA A 1 116 ? 23.986 -46.396 59.298 1.00 141.20 416 ALA A O 1
ATOM 836 N N . ALA A 1 117 ? 22.389 -44.951 58.603 1.00 132.68 417 ALA A N 1
ATOM 837 C CA . ALA A 1 117 ? 21.847 -45.827 57.573 1.00 125.63 417 ALA A CA 1
ATOM 838 C C . ALA A 1 117 ? 22.491 -45.639 56.207 1.00 129.18 417 ALA A C 1
ATOM 839 O O . ALA A 1 117 ? 22.335 -46.511 55.346 1.00 130.85 417 ALA A O 1
ATOM 841 N N . GLU A 1 118 ? 23.212 -44.541 55.986 1.00 128.22 418 GLU A N 1
ATOM 842 C CA . GLU A 1 118 ? 23.823 -44.294 54.685 1.00 125.57 418 GLU A CA 1
ATOM 843 C C . GLU A 1 118 ? 24.907 -43.233 54.806 1.00 126.03 418 GLU A C 1
ATOM 844 O O . GLU A 1 118 ? 24.678 -42.169 55.388 1.00 132.06 418 GLU A O 1
ATOM 846 N N . ILE A 1 119 ? 26.083 -43.527 54.253 1.00 125.07 419 ILE A N 1
ATOM 847 C CA . ILE A 1 119 ? 27.177 -42.563 54.185 1.00 123.57 419 ILE A CA 1
ATOM 848 C C . ILE A 1 119 ? 27.677 -42.473 52.749 1.00 125.46 419 ILE A C 1
ATOM 849 O O . ILE A 1 119 ? 28.843 -42.139 52.505 1.00 121.65 419 ILE A O 1
ATOM 851 N N . ARG A 1 120 ? 26.802 -42.772 51.791 1.00 126.33 420 ARG A N 1
ATOM 852 C CA . ARG A 1 120 ? 27.196 -42.785 50.388 1.00 130.51 420 ARG A CA 1
ATOM 853 C C . ARG A 1 120 ? 27.544 -41.382 49.906 1.00 130.86 420 ARG A C 1
ATOM 854 O O . ARG A 1 120 ? 26.830 -40.415 50.187 1.00 133.45 420 ARG A O 1
ATOM 856 N N . LEU A 1 121 ? 28.647 -41.278 49.170 1.00 136.50 421 LEU A N 1
ATOM 857 C CA . LEU A 1 121 ? 29.108 -40.008 48.634 1.00 134.19 421 LEU A CA 1
ATOM 858 C C . LEU A 1 121 ? 28.506 -39.764 47.250 1.00 133.75 421 LEU A C 1
ATOM 859 O O . LEU A 1 121 ? 27.755 -40.582 46.712 1.00 127.49 421 LEU A O 1
ATOM 861 N N . VAL A 1 122 ? 28.842 -38.618 46.662 1.00 132.37 422 VAL A N 1
ATOM 862 C CA . VAL A 1 122 ? 28.370 -38.232 45.337 1.00 126.53 422 VAL A CA 1
ATOM 863 C C . VAL A 1 122 ? 29.572 -38.152 44.408 1.00 130.79 422 VAL A C 1
ATOM 864 O O . VAL A 1 122 ? 30.553 -37.463 44.712 1.00 127.96 422 VAL A O 1
ATOM 866 N N . SER A 1 123 ? 29.497 -38.858 43.282 1.00 133.72 423 SER A N 1
ATOM 867 C CA . SER A 1 123 ? 30.575 -38.892 42.306 1.00 134.67 423 SER A CA 1
ATOM 868 C C . SER A 1 123 ? 30.014 -38.636 40.915 1.00 141.92 423 SER A C 1
ATOM 869 O O . SER A 1 123 ? 28.891 -39.037 40.596 1.00 132.42 423 SER A O 1
ATOM 871 N N . LYS A 1 124 ? 30.809 -37.962 40.092 1.00 145.62 424 LYS A N 1
ATOM 872 C CA . LYS A 1 124 ? 30.451 -37.641 38.719 1.00 140.18 424 LYS A CA 1
ATOM 873 C C . LYS A 1 124 ? 31.291 -38.479 37.758 1.00 142.38 424 LYS A C 1
ATOM 874 O O . LYS A 1 124 ? 32.073 -39.344 38.166 1.00 138.10 424 LYS A O 1
ATOM 876 N N . ASP A 1 125 ? 31.119 -38.214 36.465 1.00 145.29 425 ASP A N 1
ATOM 877 C CA . ASP A 1 125 ? 31.857 -38.933 35.431 1.00 136.35 425 ASP A CA 1
ATOM 878 C C . ASP A 1 125 ? 33.325 -38.525 35.480 1.00 137.79 425 ASP A C 1
ATOM 879 O O . ASP A 1 125 ? 33.670 -37.379 35.179 1.00 141.20 425 ASP A O 1
ATOM 881 N N . GLY A 1 126 ? 34.190 -39.462 35.861 1.00 143.71 426 GLY A N 1
ATOM 882 C CA . GLY A 1 126 ? 35.607 -39.185 35.975 1.00 145.71 426 GLY A CA 1
ATOM 883 C C . GLY A 1 126 ? 36.027 -38.877 37.397 1.00 153.00 426 GLY A C 1
ATOM 884 O O . GLY A 1 126 ? 35.897 -39.722 38.288 1.00 152.21 426 GLY A O 1
ATOM 885 N N . LYS A 1 127 ? 36.533 -37.667 37.623 1.00 157.41 427 LYS A N 1
ATOM 886 C CA . LYS A 1 127 ? 36.896 -37.231 38.961 1.00 154.21 427 LYS A CA 1
ATOM 887 C C . LYS A 1 127 ? 35.644 -36.800 39.724 1.00 153.59 427 LYS A C 1
ATOM 888 O O . LYS A 1 127 ? 34.535 -36.758 39.185 1.00 146.08 427 LYS A O 1
ATOM 890 N N . SER A 1 128 ? 35.821 -36.480 41.004 1.00 152.65 428 SER A N 1
ATOM 891 C CA . SER A 1 128 ? 34.704 -36.050 41.832 1.00 147.05 428 SER A CA 1
ATOM 892 C C . SER A 1 128 ? 35.219 -35.164 42.955 1.00 146.23 428 SER A C 1
ATOM 893 O O . SER A 1 128 ? 36.395 -35.213 43.326 1.00 145.01 428 SER A O 1
ATOM 895 N N . LYS A 1 129 ? 34.319 -34.347 43.490 1.00 139.02 429 LYS A N 1
ATOM 896 C CA . LYS A 1 129 ? 34.586 -33.531 44.663 1.00 135.33 429 LYS A CA 1
ATOM 897 C C . LYS A 1 129 ? 33.771 -34.050 45.840 1.00 141.83 429 LYS A C 1
ATOM 898 O O . LYS A 1 129 ? 32.903 -34.915 45.695 1.00 134.29 429 LYS A O 1
ATOM 900 N N . GLY A 1 130 ? 34.055 -33.508 47.018 1.00 144.29 430 GLY A N 1
ATOM 901 C CA . GLY A 1 130 ? 33.484 -34.054 48.232 1.00 136.67 430 GLY A CA 1
ATOM 902 C C . GLY A 1 130 ? 32.042 -33.684 48.518 1.00 136.57 430 GLY A C 1
ATOM 903 O O . GLY A 1 130 ? 31.746 -32.552 48.911 1.00 131.21 430 GLY A O 1
ATOM 904 N N . ILE A 1 131 ? 31.134 -34.641 48.327 1.00 134.46 431 ILE A N 1
ATOM 905 C CA . ILE A 1 131 ? 29.752 -34.506 48.774 1.00 137.22 431 ILE A CA 1
ATOM 906 C C . ILE A 1 131 ? 29.302 -35.838 49.361 1.00 137.03 431 ILE A C 1
ATOM 907 O O . ILE A 1 131 ? 28.979 -36.774 48.621 1.00 135.94 431 ILE A O 1
ATOM 909 N N . ALA A 1 132 ? 29.270 -35.935 50.690 1.00 136.95 432 ALA A N 1
ATOM 910 C CA . ALA A 1 132 ? 28.921 -37.191 51.350 1.00 138.66 432 ALA A CA 1
ATOM 911 C C . ALA A 1 132 ? 28.158 -36.884 52.631 1.00 141.44 432 ALA A C 1
ATOM 912 O O . ALA A 1 132 ? 28.762 -36.493 53.631 1.00 145.48 432 ALA A O 1
ATOM 914 N N . TYR A 1 133 ? 26.844 -37.089 52.610 1.00 143.83 433 TYR A N 1
ATOM 915 C CA . TYR A 1 133 ? 25.995 -36.846 53.769 1.00 146.70 433 TYR A CA 1
ATOM 916 C C . TYR A 1 133 ? 25.710 -38.160 54.485 1.00 149.16 433 TYR A C 1
ATOM 917 O O . TYR A 1 133 ? 25.334 -39.151 53.850 1.00 148.18 433 TYR A O 1
ATOM 919 N N . ILE A 1 134 ? 25.893 -38.165 55.803 1.00 144.98 434 ILE A N 1
ATOM 920 C CA . ILE A 1 134 ? 25.647 -39.346 56.623 1.00 135.95 434 ILE A CA 1
ATOM 921 C C . ILE A 1 134 ? 24.245 -39.253 57.210 1.00 135.46 434 ILE A C 1
ATOM 922 O O . ILE A 1 134 ? 23.875 -38.230 57.799 1.00 128.65 434 ILE A O 1
ATOM 924 N N . GLU A 1 135 ? 23.466 -40.323 57.057 1.00 133.26 435 GLU A N 1
ATOM 925 C CA . GLU A 1 135 ? 22.091 -40.335 57.532 1.00 129.93 435 GLU A CA 1
ATOM 926 C C . GLU A 1 135 ? 22.064 -40.440 59.058 1.00 131.59 435 GLU A C 1
ATOM 927 O O . GLU A 1 135 ? 23.099 -40.444 59.729 1.00 126.74 435 GLU A O 1
ATOM 929 N N . PHE A 1 136 ? 20.860 -40.524 59.620 1.00 132.56 436 PHE A N 1
ATOM 930 C CA . PHE A 1 136 ? 20.718 -40.578 61.068 1.00 126.50 436 PHE A CA 1
ATOM 931 C C . PHE A 1 136 ? 19.493 -41.399 61.435 1.00 125.36 436 PHE A C 1
ATOM 932 O O . PHE A 1 136 ? 18.637 -41.690 60.596 1.00 118.28 436 PHE A O 1
ATOM 934 N N . LYS A 1 137 ? 19.425 -41.777 62.714 1.00 126.12 437 LYS A N 1
ATOM 935 C CA . LYS A 1 137 ? 18.285 -42.516 63.239 1.00 122.99 437 LYS A CA 1
ATOM 936 C C . LYS A 1 137 ? 17.872 -42.000 64.614 1.00 132.82 437 LYS A C 1
ATOM 937 O O . LYS A 1 137 ? 17.383 -42.770 65.448 1.00 131.45 437 LYS A O 1
ATOM 939 N N . THR A 1 138 ? 18.057 -40.707 64.866 1.00 133.74 438 THR A N 1
ATOM 940 C CA . THR A 1 138 ? 17.723 -40.095 66.144 1.00 133.05 438 THR A CA 1
ATOM 941 C C . THR A 1 138 ? 16.344 -39.441 66.084 1.00 124.56 438 THR A C 1
ATOM 942 O O . THR A 1 138 ? 15.736 -39.306 65.021 1.00 119.26 438 THR A O 1
ATOM 944 N N . GLU A 1 139 ? 15.847 -39.041 67.257 1.00 127.49 439 GLU A N 1
ATOM 945 C CA . GLU A 1 139 ? 14.534 -38.410 67.364 1.00 138.07 439 GLU A CA 1
ATOM 946 C C . GLU A 1 139 ? 14.623 -36.968 67.846 1.00 134.69 439 GLU A C 1
ATOM 947 O O . GLU A 1 139 ? 14.133 -36.065 67.158 1.00 126.95 439 GLU A O 1
ATOM 949 N N . ALA A 1 140 ? 15.234 -36.720 69.005 1.00 136.78 440 ALA A N 1
ATOM 950 C CA . ALA A 1 140 ? 15.341 -35.372 69.565 1.00 132.40 440 ALA A CA 1
ATOM 951 C C . ALA A 1 140 ? 16.586 -34.726 68.977 1.00 134.26 440 ALA A C 1
ATOM 952 O O . ALA A 1 140 ? 17.680 -34.802 69.540 1.00 129.13 440 ALA A O 1
ATOM 954 N N . ASP A 1 141 ? 16.406 -34.076 67.836 1.00 133.55 441 ASP A N 1
ATOM 955 C CA . ASP A 1 141 ? 17.503 -33.585 67.000 1.00 134.70 441 ASP A CA 1
ATOM 956 C C . ASP A 1 141 ? 18.464 -34.746 66.743 1.00 132.22 441 ASP A C 1
ATOM 957 O O . ASP A 1 141 ? 18.072 -35.917 66.776 1.00 128.51 441 ASP A O 1
ATOM 959 N N . ALA A 1 142 ? 19.731 -34.429 66.479 1.00 128.80 442 ALA A N 1
ATOM 960 C CA . ALA A 1 142 ? 20.779 -35.437 66.386 1.00 126.40 442 ALA A CA 1
ATOM 961 C C . ALA A 1 142 ? 22.068 -34.984 67.056 1.00 132.56 442 ALA A C 1
ATOM 962 O O . ALA A 1 142 ? 23.142 -35.472 66.686 1.00 132.79 442 ALA A O 1
ATOM 964 N N . GLU A 1 143 ? 21.993 -34.069 68.029 1.00 129.64 443 GLU A N 1
ATOM 965 C CA . GLU A 1 143 ? 23.205 -33.456 68.562 1.00 134.39 443 GLU A CA 1
ATOM 966 C C . GLU A 1 143 ? 24.170 -34.474 69.165 1.00 133.14 443 GLU A C 1
ATOM 967 O O . GLU A 1 143 ? 25.330 -34.131 69.416 1.00 130.82 443 GLU A O 1
ATOM 969 N N . LYS A 1 144 ? 23.738 -35.719 69.388 1.00 133.09 444 LYS A N 1
ATOM 970 C CA . LYS A 1 144 ? 24.683 -36.730 69.847 1.00 138.88 444 LYS A CA 1
ATOM 971 C C . LYS A 1 144 ? 25.759 -37.018 68.809 1.00 139.82 444 LYS A C 1
ATOM 972 O O . LYS A 1 144 ? 26.799 -37.588 69.155 1.00 138.44 444 LYS A O 1
ATOM 974 N N . THR A 1 145 ? 25.525 -36.650 67.546 1.00 139.42 445 THR A N 1
ATOM 975 C CA . THR A 1 145 ? 26.511 -36.804 66.486 1.00 134.52 445 THR A CA 1
ATOM 976 C C . THR A 1 145 ? 26.994 -35.484 65.904 1.00 137.67 445 THR A C 1
ATOM 977 O O . THR A 1 145 ? 28.096 -35.443 65.350 1.00 132.54 445 THR A O 1
ATOM 979 N N . PHE A 1 146 ? 26.200 -34.414 66.006 1.00 139.35 446 PHE A N 1
ATOM 980 C CA . PHE A 1 146 ? 26.619 -33.123 65.469 1.00 137.10 446 PHE A CA 1
ATOM 981 C C . PHE A 1 146 ? 27.840 -32.585 66.205 1.00 140.00 446 PHE A C 1
ATOM 982 O O . PHE A 1 146 ? 28.760 -32.039 65.585 1.00 136.56 446 PHE A O 1
ATOM 984 N N . GLU A 1 147 ? 27.866 -32.730 67.528 1.00 136.26 447 GLU A N 1
ATOM 985 C CA . GLU A 1 147 ? 28.978 -32.269 68.347 1.00 133.20 447 GLU A CA 1
ATOM 986 C C . GLU A 1 147 ? 29.989 -33.367 68.649 1.00 142.77 447 GLU A C 1
ATOM 987 O O . GLU A 1 147 ? 30.945 -33.121 69.391 1.00 142.81 447 GLU A O 1
ATOM 989 N N . GLU A 1 148 ? 29.806 -34.565 68.092 1.00 145.90 448 GLU A N 1
ATOM 990 C CA . GLU A 1 148 ? 30.664 -35.701 68.407 1.00 148.89 448 GLU A CA 1
ATOM 991 C C . GLU A 1 148 ? 31.794 -35.916 67.408 1.00 148.88 448 GLU A C 1
ATOM 992 O O . GLU A 1 148 ? 32.790 -36.557 67.761 1.00 151.73 448 GLU A O 1
ATOM 994 N N . LYS A 1 149 ? 31.677 -35.405 66.182 1.00 137.37 449 LYS A N 1
ATOM 995 C CA . LYS A 1 149 ? 32.746 -35.605 65.203 1.00 135.06 449 LYS A CA 1
ATOM 996 C C . LYS A 1 149 ? 33.873 -34.598 65.421 1.00 140.81 449 LYS A C 1
ATOM 997 O O . LYS A 1 149 ? 34.991 -34.971 65.787 1.00 137.56 449 LYS A O 1
ATOM 999 N N . GLN A 1 150 ? 33.576 -33.315 65.227 1.00 140.52 450 GLN A N 1
ATOM 1000 C CA . GLN A 1 150 ? 34.488 -32.210 65.526 1.00 133.91 450 GLN A CA 1
ATOM 1001 C C . GLN A 1 150 ? 35.898 -32.476 64.991 1.00 132.00 450 GLN A C 1
ATOM 1002 O O . GLN A 1 150 ? 36.863 -32.632 65.740 1.00 121.99 450 GLN A O 1
ATOM 1008 N N . GLY A 1 151 ? 36.001 -32.531 63.665 1.00 129.93 451 GLY A N 1
ATOM 1009 C CA . GLY A 1 151 ? 37.296 -32.659 63.024 1.00 126.74 451 GLY A CA 1
ATOM 1010 C C . GLY A 1 151 ? 37.907 -34.045 62.961 1.00 134.08 451 GLY A C 1
ATOM 1011 O O . GLY A 1 151 ? 38.950 -34.293 63.573 1.00 133.56 451 GLY A O 1
ATOM 1012 N N . THR A 1 152 ? 37.276 -34.957 62.224 1.00 133.08 452 THR A N 1
ATOM 1013 C CA . THR A 1 152 ? 37.872 -36.256 61.935 1.00 136.04 452 THR A CA 1
ATOM 1014 C C . THR A 1 152 ? 38.959 -36.080 60.872 1.00 137.69 452 THR A C 1
ATOM 1015 O O . THR A 1 152 ? 39.327 -34.960 60.506 1.00 140.57 452 THR A O 1
ATOM 1017 N N . GLU A 1 153 ? 39.489 -37.191 60.351 1.00 131.96 453 GLU A N 1
ATOM 1018 C CA . GLU A 1 153 ? 40.622 -37.146 59.420 1.00 132.54 453 GLU A CA 1
ATOM 1019 C C . GLU A 1 153 ? 40.364 -38.107 58.259 1.00 133.86 453 GLU A C 1
ATOM 1020 O O . GLU A 1 153 ? 40.676 -39.298 58.345 1.00 133.39 453 GLU A O 1
ATOM 1022 N N . ILE A 1 154 ? 39.795 -37.579 57.175 1.00 129.56 454 ILE A N 1
ATOM 1023 C CA . ILE A 1 154 ? 39.703 -38.299 55.908 1.00 133.09 454 ILE A CA 1
ATOM 1024 C C . ILE A 1 154 ? 41.012 -38.122 55.150 1.00 138.93 454 ILE A C 1
ATOM 1025 O O . ILE A 1 154 ? 41.866 -37.321 55.546 1.00 133.22 454 ILE A O 1
ATOM 1030 N N . ASP A 1 155 ? 41.189 -38.877 54.068 1.00 140.86 455 ASP A N 1
ATOM 1031 C CA . ASP A 1 155 ? 42.417 -38.794 53.288 1.00 139.62 455 ASP A CA 1
ATOM 1032 C C . ASP A 1 155 ? 42.577 -37.410 52.666 1.00 140.65 455 ASP A C 1
ATOM 1033 O O . ASP A 1 155 ? 41.601 -36.734 52.333 1.00 139.44 455 ASP A O 1
ATOM 1035 N N . GLY A 1 156 ? 43.832 -36.993 52.514 1.00 141.60 456 GLY A N 1
ATOM 1036 C CA . GLY A 1 156 ? 44.146 -35.712 51.911 1.00 144.16 456 GLY A CA 1
ATOM 1037 C C . GLY A 1 156 ? 44.320 -34.581 52.904 1.00 147.42 456 GLY A C 1
ATOM 1038 O O . GLY A 1 156 ? 45.419 -34.033 53.041 1.00 140.68 456 GLY A O 1
ATOM 1039 N N . ARG A 1 157 ? 43.247 -34.219 53.597 1.00 147.08 457 ARG A N 1
ATOM 1040 C CA . ARG A 1 157 ? 43.280 -33.129 54.564 1.00 144.97 457 ARG A CA 1
ATOM 1041 C C . ARG A 1 157 ? 42.231 -33.417 55.634 1.00 142.52 457 ARG A C 1
ATOM 1042 O O . ARG A 1 157 ? 41.745 -34.546 55.756 1.00 140.96 457 ARG A O 1
ATOM 1044 N N . SER A 1 158 ? 41.884 -32.401 56.418 1.00 136.67 458 SER A N 1
ATOM 1045 C CA . SER A 1 158 ? 40.819 -32.543 57.396 1.00 136.49 458 SER A CA 1
ATOM 1046 C C . SER A 1 158 ? 39.466 -32.591 56.685 1.00 144.09 458 SER A C 1
ATOM 1047 O O . SER A 1 158 ? 39.373 -32.585 55.454 1.00 138.90 458 SER A O 1
ATOM 1049 N N . ILE A 1 159 ? 38.398 -32.642 57.479 1.00 142.49 459 ILE A N 1
ATOM 1050 C CA . ILE A 1 159 ? 37.034 -32.744 56.984 1.00 140.13 459 ILE A CA 1
ATOM 1051 C C . ILE A 1 159 ? 36.141 -31.843 57.829 1.00 144.24 459 ILE A C 1
ATOM 1052 O O . ILE A 1 159 ? 36.582 -31.233 58.807 1.00 143.36 459 ILE A O 1
ATOM 1054 N N . SER A 1 160 ? 34.870 -31.763 57.440 1.00 144.55 460 SER A N 1
ATOM 1055 C CA . SER A 1 160 ? 33.878 -30.962 58.140 1.00 145.53 460 SER A CA 1
ATOM 1056 C C . SER A 1 160 ? 32.536 -31.677 58.087 1.00 150.34 460 SER A C 1
ATOM 1057 O O . SER A 1 160 ? 32.273 -32.486 57.195 1.00 149.65 460 SER A O 1
ATOM 1059 N N . LEU A 1 161 ? 31.684 -31.363 59.060 1.00 147.67 461 LEU A N 1
ATOM 1060 C CA . LEU A 1 161 ? 30.345 -31.933 59.156 1.00 145.12 461 LEU A CA 1
ATOM 1061 C C . LEU A 1 161 ? 29.357 -30.807 59.411 1.00 140.23 461 LEU A C 1
ATOM 1062 O O . LEU A 1 161 ? 29.463 -30.102 60.420 1.00 147.92 461 LEU A O 1
ATOM 1064 N N . TYR A 1 162 ? 28.399 -30.642 58.500 1.00 134.33 462 TYR A N 1
ATOM 1065 C CA . TYR A 1 162 ? 27.413 -29.573 58.595 1.00 128.57 462 TYR A CA 1
ATOM 1066 C C . TYR A 1 162 ? 25.999 -30.128 58.484 1.00 129.77 462 TYR A C 1
ATOM 1067 O O . TYR A 1 162 ? 25.792 -31.345 58.540 1.00 133.61 462 TYR A O 1
ATOM 1069 N N . TYR A 1 163 ? 25.018 -29.246 58.358 1.00 126.87 463 TYR A N 1
ATOM 1070 C CA . TYR A 1 163 ? 23.645 -29.671 58.155 1.00 129.06 463 TYR A CA 1
ATOM 1071 C C . TYR A 1 163 ? 23.323 -29.722 56.664 1.00 128.87 463 TYR A C 1
ATOM 1072 O O . TYR A 1 163 ? 24.081 -29.245 55.817 1.00 119.69 463 TYR A O 1
ATOM 1074 N N . THR A 1 164 ? 22.182 -30.322 56.352 1.00 132.39 464 THR A N 1
ATOM 1075 C CA . THR A 1 164 ? 21.666 -30.421 54.995 1.00 136.18 464 THR A CA 1
ATOM 1076 C C . THR A 1 164 ? 20.263 -29.817 54.954 1.00 142.58 464 THR A C 1
ATOM 1077 O O . THR A 1 164 ? 19.808 -29.197 55.918 1.00 137.45 464 THR A O 1
ATOM 1079 N N . GLY A 1 165 ? 19.601 -29.970 53.809 1.00 144.43 465 GLY A N 1
ATOM 1080 C CA . GLY A 1 165 ? 18.176 -29.688 53.715 1.00 137.37 465 GLY A CA 1
ATOM 1081 C C . GLY A 1 165 ? 17.801 -28.300 54.190 1.00 137.05 465 GLY A C 1
ATOM 1082 O O . GLY A 1 165 ? 18.426 -27.298 53.821 1.00 136.49 465 GLY A O 1
ATOM 1083 N N . GLU A 1 166 ? 16.771 -28.235 55.032 1.00 132.10 466 GLU A N 1
ATOM 1084 C CA . GLU A 1 166 ? 16.241 -26.978 55.542 1.00 135.05 466 GLU A CA 1
ATOM 1085 C C . GLU A 1 166 ? 16.797 -26.608 56.911 1.00 136.41 466 GLU A C 1
ATOM 1086 O O . GLU A 1 166 ? 16.336 -25.632 57.510 1.00 135.17 466 GLU A O 1
ATOM 1088 N N . LYS A 1 167 ? 17.762 -27.366 57.430 1.00 133.47 467 LYS A N 1
ATOM 1089 C CA . LYS A 1 167 ? 18.347 -27.021 58.720 1.00 128.65 467 LYS A CA 1
ATOM 1090 C C . LYS A 1 167 ? 19.597 -26.163 58.576 1.00 127.65 467 LYS A C 1
ATOM 1091 O O . LYS A 1 167 ? 19.819 -25.254 59.382 1.00 122.85 467 LYS A O 1
ATOM 1093 N N . GLY A 1 168 ? 20.417 -26.435 57.567 1.00 131.70 468 GLY A N 1
ATOM 1094 C CA . GLY A 1 168 ? 21.603 -25.656 57.291 1.00 135.09 468 GLY A CA 1
ATOM 1095 C C . GLY A 1 168 ? 21.402 -24.486 56.354 1.00 135.02 468 GLY A C 1
ATOM 1096 O O . GLY A 1 168 ? 22.382 -23.835 55.977 1.00 130.67 468 GLY A O 1
ATOM 1097 N N . GLN A 1 169 ? 20.162 -24.193 55.968 1.00 131.02 469 GLN A N 1
ATOM 1098 C CA . GLN A 1 169 ? 19.883 -23.090 55.057 1.00 136.05 469 GLN A CA 1
ATOM 1099 C C . GLN A 1 169 ? 20.007 -21.768 55.804 1.00 139.06 469 GLN A C 1
ATOM 1100 O O . GLN A 1 169 ? 19.235 -21.496 56.730 1.00 133.20 469 GLN A O 1
ATOM 1102 N N . ASN A 1 170 ? 20.975 -20.951 55.404 1.00 140.01 470 ASN A N 1
ATOM 1103 C CA . ASN A 1 170 ? 21.211 -19.665 56.048 1.00 120.97 470 ASN A CA 1
ATOM 1104 C C . ASN A 1 170 ? 20.104 -18.671 55.713 1.00 120.07 470 ASN A C 1
ATOM 1105 O O . ASN A 1 170 ? 19.471 -18.763 54.661 1.00 123.35 470 ASN A O 1
ATOM 1107 N N . GLY B 1 2 ? 6.540 -42.799 2.067 1.00 62.23 302 GLY B N 1
ATOM 1108 C CA . GLY B 1 2 ? 5.687 -43.968 1.968 1.00 75.77 302 GLY B CA 1
ATOM 1109 C C . GLY B 1 2 ? 5.673 -44.596 0.588 1.00 75.38 302 GLY B C 1
ATOM 1110 O O . GLY B 1 2 ? 5.157 -45.699 0.402 1.00 72.98 302 GLY B O 1
ATOM 1111 N N . GLY B 1 3 ? 6.245 -43.893 -0.383 1.00 60.85 303 GLY B N 1
ATOM 1112 C CA . GLY B 1 3 ? 6.290 -44.353 -1.754 1.00 53.09 303 GLY B CA 1
ATOM 1113 C C . GLY B 1 3 ? 5.183 -43.748 -2.601 1.00 55.73 303 GLY B C 1
ATOM 1114 O O . GLY B 1 3 ? 4.276 -43.065 -2.117 1.00 56.61 303 GLY B O 1
ATOM 1115 N N . GLY B 1 4 ? 5.272 -44.013 -3.900 1.00 44.97 304 GLY B N 1
ATOM 1116 C CA . GLY B 1 4 ? 4.300 -43.533 -4.860 1.00 49.22 304 GLY B CA 1
ATOM 1117 C C . GLY B 1 4 ? 3.199 -44.537 -5.125 1.00 43.29 304 GLY B C 1
ATOM 1118 O O . GLY B 1 4 ? 2.962 -45.467 -4.350 1.00 43.92 304 GLY B O 1
ATOM 1119 N N . HIS B 1 5 ? 2.504 -44.331 -6.246 1.00 41.79 305 HIS B N 1
ATOM 1120 C CA . HIS B 1 5 ? 1.474 -45.252 -6.704 1.00 47.90 305 HIS B CA 1
ATOM 1121 C C . HIS B 1 5 ? 1.828 -45.966 -7.998 1.00 46.13 305 HIS B C 1
ATOM 1122 O O . HIS B 1 5 ? 1.224 -47.000 -8.298 1.00 50.08 305 HIS B O 1
ATOM 1129 N N . MET B 1 6 ? 2.779 -45.444 -8.768 1.00 40.52 306 MET B N 1
ATOM 1130 C CA . MET B 1 6 ? 3.194 -46.109 -9.995 1.00 44.54 306 MET B CA 1
ATOM 1131 C C . MET B 1 6 ? 3.981 -47.368 -9.656 1.00 50.13 306 MET B C 1
ATOM 1132 O O . MET B 1 6 ? 4.932 -47.327 -8.869 1.00 48.27 306 MET B O 1
ATOM 1137 N N . PHE B 1 7 ? 3.578 -48.491 -10.248 1.00 49.92 307 PHE B N 1
ATOM 1138 C CA . PHE B 1 7 ? 4.237 -49.760 -9.970 1.00 49.45 307 PHE B CA 1
ATOM 1139 C C . PHE B 1 7 ? 5.647 -49.755 -10.547 1.00 50.35 307 PHE B C 1
ATOM 1140 O O . PHE B 1 7 ? 5.851 -49.415 -11.716 1.00 53.57 307 PHE B O 1
ATOM 1148 N N . ASN B 1 8 ? 6.623 -50.139 -9.725 1.00 45.98 308 ASN B N 1
ATOM 1149 C CA . ASN B 1 8 ? 8.019 -50.087 -10.127 1.00 43.61 308 ASN B CA 1
ATOM 1150 C C . ASN B 1 8 ? 8.758 -51.306 -9.595 1.00 48.22 308 ASN B C 1
ATOM 1151 O O . ASN B 1 8 ? 8.329 -51.955 -8.637 1.00 50.56 308 ASN B O 1
ATOM 1156 N N . LEU B 1 9 ? 9.886 -51.605 -10.237 1.00 48.74 309 LEU B N 1
ATOM 1157 C CA . LEU B 1 9 ? 10.692 -52.774 -9.925 1.00 38.65 309 LEU B CA 1
ATOM 1158 C C . LEU B 1 9 ? 12.136 -52.352 -9.698 1.00 45.87 309 LEU B C 1
ATOM 1159 O O . LEU B 1 9 ? 12.634 -51.425 -10.341 1.00 41.11 309 LEU B O 1
ATOM 1164 N N . PHE B 1 10 ? 12.806 -53.040 -8.777 1.00 46.91 310 PHE B N 1
ATOM 1165 C CA . PHE B 1 10 ? 14.232 -52.843 -8.565 1.00 41.65 310 PHE B CA 1
ATOM 1166 C C . PHE B 1 10 ? 15.019 -53.756 -9.495 1.00 44.22 310 PHE B C 1
ATOM 1167 O O . PHE B 1 10 ? 14.698 -54.939 -9.643 1.00 52.16 310 PHE B O 1
ATOM 1175 N N . VAL B 1 11 ? 16.049 -53.198 -10.124 1.00 39.93 311 VAL B N 1
ATOM 1176 C CA . VAL B 1 11 ? 16.951 -53.950 -10.988 1.00 40.23 311 VAL B CA 1
ATOM 1177 C C . VAL B 1 11 ? 18.374 -53.724 -10.495 1.00 45.37 311 VAL B C 1
ATOM 1178 O O . VAL B 1 11 ? 18.791 -52.578 -10.291 1.00 40.91 311 VAL B O 1
ATOM 1182 N N . GLY B 1 12 ? 19.112 -54.815 -10.286 1.00 45.89 312 GLY B N 1
ATOM 1183 C CA . GLY B 1 12 ? 20.448 -54.757 -9.741 1.00 42.75 312 GLY B CA 1
ATOM 1184 C C . GLY B 1 12 ? 21.486 -55.371 -10.666 1.00 41.98 312 GLY B C 1
ATOM 1185 O O . GLY B 1 12 ? 21.174 -55.899 -11.737 1.00 40.86 312 GLY B O 1
ATOM 1186 N N . ASN B 1 13 ? 22.740 -55.291 -10.215 1.00 42.95 313 ASN B N 1
ATOM 1187 C CA . ASN B 1 13 ? 23.894 -55.807 -10.954 1.00 44.30 313 ASN B CA 1
ATOM 1188 C C . ASN B 1 13 ? 24.000 -55.155 -12.334 1.00 42.33 313 ASN B C 1
ATOM 1189 O O . ASN B 1 13 ? 24.212 -55.818 -13.351 1.00 42.44 313 ASN B O 1
ATOM 1194 N N . LEU B 1 14 ? 23.838 -53.835 -12.361 1.00 40.48 314 LEU B N 1
ATOM 1195 C CA . LEU B 1 14 ? 24.005 -53.081 -13.594 1.00 38.19 314 LEU B CA 1
ATOM 1196 C C . LEU B 1 14 ? 25.484 -52.862 -13.891 1.00 39.98 314 LEU B C 1
ATOM 1197 O O . LEU B 1 14 ? 26.329 -52.859 -12.990 1.00 37.81 314 LEU B O 1
ATOM 1202 N N . ASN B 1 15 ? 25.793 -52.685 -15.174 1.00 39.16 315 ASN B N 1
ATOM 1203 C CA . ASN B 1 15 ? 27.154 -52.382 -15.610 1.00 37.44 315 ASN B CA 1
ATOM 1204 C C . ASN B 1 15 ? 27.414 -50.909 -15.323 1.00 38.94 315 ASN B C 1
ATOM 1205 O O . ASN B 1 15 ? 27.035 -50.035 -16.107 1.00 42.91 315 ASN B O 1
ATOM 1210 N N . PHE B 1 16 ? 28.061 -50.629 -14.189 1.00 40.15 316 PHE B N 1
ATOM 1211 C CA . PHE B 1 16 ? 28.282 -49.252 -13.764 1.00 38.04 316 PHE B CA 1
ATOM 1212 C C . PHE B 1 16 ? 29.304 -48.519 -14.622 1.00 38.01 316 PHE B C 1
ATOM 1213 O O . PHE B 1 16 ? 29.431 -47.297 -14.491 1.00 44.70 316 PHE B O 1
ATOM 1221 N N . ASN B 1 17 ? 30.030 -49.225 -15.489 1.00 46.48 317 ASN B N 1
ATOM 1222 C CA . ASN B 1 17 ? 30.936 -48.565 -16.419 1.00 45.33 317 ASN B CA 1
ATOM 1223 C C . ASN B 1 17 ? 30.199 -47.859 -17.549 1.00 45.30 317 ASN B C 1
ATOM 1224 O O . ASN B 1 17 ? 30.823 -47.094 -18.291 1.00 53.36 317 ASN B O 1
ATOM 1229 N N . LYS B 1 18 ? 28.901 -48.098 -17.698 1.00 41.47 318 LYS B N 1
ATOM 1230 C CA . LYS B 1 18 ? 28.082 -47.443 -18.705 1.00 39.54 318 LYS B CA 1
ATOM 1231 C C . LYS B 1 18 ? 27.360 -46.253 -18.089 1.00 44.13 318 LYS B C 1
ATOM 1232 O O . LYS B 1 18 ? 26.963 -46.283 -16.921 1.00 43.43 318 LYS B O 1
ATOM 1238 N N . SER B 1 19 ? 27.189 -45.202 -18.888 1.00 45.34 319 SER B N 1
ATOM 1239 C CA . SER B 1 19 ? 26.516 -44.008 -18.400 1.00 38.29 319 SER B CA 1
ATOM 1240 C C . SER B 1 19 ? 25.037 -44.292 -18.147 1.00 40.44 319 SER B C 1
ATOM 1241 O O . SER B 1 19 ? 24.447 -45.219 -18.711 1.00 42.35 319 SER B O 1
ATOM 1244 N N . ALA B 1 20 ? 24.447 -43.486 -17.267 1.00 37.72 320 ALA B N 1
ATOM 1245 C CA . ALA B 1 20 ? 23.030 -43.636 -16.949 1.00 37.83 320 ALA B CA 1
ATOM 1246 C C . ALA B 1 20 ? 22.125 -43.570 -18.175 1.00 35.70 320 ALA B C 1
ATOM 1247 O O . ALA B 1 20 ? 21.210 -44.405 -18.269 1.00 33.06 320 ALA B O 1
ATOM 1249 N N . PRO B 1 21 ? 22.297 -42.639 -19.125 1.00 40.56 321 PRO B N 1
ATOM 1250 C CA . PRO B 1 21 ? 21.479 -42.710 -20.349 1.00 38.55 321 PRO B CA 1
ATOM 1251 C C . PRO B 1 21 ? 21.655 -44.009 -21.117 1.00 42.09 321 PRO B C 1
ATOM 1252 O O . PRO B 1 21 ? 20.684 -44.520 -21.690 1.00 49.08 321 PRO B O 1
ATOM 1256 N N . GLU B 1 22 ? 22.874 -44.555 -21.152 1.00 39.25 322 GLU B N 1
ATOM 1257 C CA . GLU B 1 22 ? 23.089 -45.842 -21.806 1.00 43.20 322 GLU B CA 1
ATOM 1258 C C . GLU B 1 22 ? 22.323 -46.953 -21.100 1.00 45.04 322 GLU B C 1
ATOM 1259 O O . GLU B 1 22 ? 21.723 -47.817 -21.750 1.00 46.18 322 GLU B O 1
ATOM 1265 N N . LEU B 1 23 ? 22.336 -46.947 -19.765 1.00 44.14 323 LEU B N 1
ATOM 1266 C CA . LEU B 1 23 ? 21.617 -47.970 -19.012 1.00 42.10 323 LEU B CA 1
ATOM 1267 C C . LEU B 1 23 ? 20.113 -47.860 -19.229 1.00 43.16 323 LEU B C 1
ATOM 1268 O O . LEU B 1 23 ? 19.415 -48.878 -19.306 1.00 48.11 323 LEU B O 1
ATOM 1273 N N . LYS B 1 24 ? 19.595 -46.633 -19.332 1.00 39.63 324 LYS B N 1
ATOM 1274 C CA . LYS B 1 24 ? 18.172 -46.448 -19.608 1.00 40.64 324 LYS B CA 1
ATOM 1275 C C . LYS B 1 24 ? 17.788 -47.081 -20.940 1.00 42.57 324 LYS B C 1
ATOM 1276 O O . LYS B 1 24 ? 16.771 -47.779 -21.041 1.00 40.78 324 LYS B O 1
ATOM 1282 N N . THR B 1 25 ? 18.595 -46.847 -21.977 1.00 41.74 325 THR B N 1
ATOM 1283 C CA . THR B 1 25 ? 18.327 -47.453 -23.277 1.00 48.40 325 THR B CA 1
ATOM 1284 C C . THR B 1 25 ? 18.487 -48.967 -23.226 1.00 46.77 325 THR B C 1
ATOM 1285 O O . THR B 1 25 ? 17.656 -49.703 -23.770 1.00 47.57 325 THR B O 1
ATOM 1289 N N . GLY B 1 26 ? 19.544 -49.450 -22.570 1.00 46.93 326 GLY B N 1
ATOM 1290 C CA . GLY B 1 26 ? 19.785 -50.883 -22.528 1.00 43.18 326 GLY B CA 1
ATOM 1291 C C . GLY B 1 26 ? 18.711 -51.645 -21.776 1.00 42.09 326 GLY B C 1
ATOM 1292 O O . GLY B 1 26 ? 18.238 -52.686 -22.240 1.00 44.79 326 GLY B O 1
ATOM 1293 N N . ILE B 1 27 ? 18.307 -51.137 -20.610 1.00 42.51 327 ILE B N 1
ATOM 1294 C CA . ILE B 1 27 ? 17.300 -51.823 -19.805 1.00 42.24 327 ILE B CA 1
ATOM 1295 C C . ILE B 1 27 ? 15.945 -51.802 -20.503 1.00 51.40 327 ILE B C 1
ATOM 1296 O O . ILE B 1 27 ? 15.216 -52.802 -20.502 1.00 58.41 327 ILE B O 1
ATOM 1301 N N . SER B 1 28 ? 15.585 -50.669 -21.110 1.00 48.08 328 SER B N 1
ATOM 1302 C CA . SER B 1 28 ? 14.306 -50.578 -21.808 1.00 55.29 328 SER B CA 1
ATOM 1303 C C . SER B 1 28 ? 14.262 -51.514 -23.010 1.00 54.18 328 SER B C 1
ATOM 1304 O O . SER B 1 28 ? 13.215 -52.097 -23.316 1.00 54.97 328 SER B O 1
ATOM 1307 N N . ASP B 1 29 ? 15.391 -51.662 -23.709 1.00 50.10 329 ASP B N 1
ATOM 1308 C CA . ASP B 1 29 ? 15.439 -52.548 -24.868 1.00 54.66 329 ASP B CA 1
ATOM 1309 C C . ASP B 1 29 ? 15.210 -54.000 -24.469 1.00 56.24 329 ASP B C 1
ATOM 1310 O O . ASP B 1 29 ? 14.557 -54.756 -25.199 1.00 57.81 329 ASP B O 1
ATOM 1315 N N . VAL B 1 30 ? 15.753 -54.414 -23.322 1.00 54.45 330 VAL B N 1
ATOM 1316 C CA . VAL B 1 30 ? 15.612 -55.802 -22.890 1.00 51.90 330 VAL B CA 1
ATOM 1317 C C . VAL B 1 30 ? 14.147 -56.140 -22.639 1.00 57.54 330 VAL B C 1
ATOM 1318 O O . VAL B 1 30 ? 13.663 -57.204 -23.043 1.00 62.09 330 VAL B O 1
ATOM 1322 N N . PHE B 1 31 ? 13.417 -55.242 -21.972 1.00 55.18 331 PHE B N 1
ATOM 1323 C CA . PHE B 1 31 ? 11.997 -55.484 -21.743 1.00 51.09 331 PHE B CA 1
ATOM 1324 C C . PHE B 1 31 ? 11.203 -55.451 -23.043 1.00 59.49 331 PHE B C 1
ATOM 1325 O O . PHE B 1 31 ? 10.151 -56.092 -23.140 1.00 60.63 331 PHE B O 1
ATOM 1333 N N . ALA B 1 32 ? 11.684 -54.710 -24.046 1.00 57.31 332 ALA B N 1
ATOM 1334 C CA . ALA B 1 32 ? 11.036 -54.733 -25.354 1.00 54.74 332 ALA B CA 1
ATOM 1335 C C . ALA B 1 32 ? 11.149 -56.104 -26.006 1.00 62.24 332 ALA B C 1
ATOM 1336 O O . ALA B 1 32 ? 10.258 -56.507 -26.762 1.00 63.44 332 ALA B O 1
ATOM 1338 N N . LYS B 1 33 ? 12.236 -56.829 -25.730 1.00 67.99 333 LYS B N 1
ATOM 1339 C CA . LYS B 1 33 ? 12.371 -58.193 -26.228 1.00 62.50 333 LYS B CA 1
ATOM 1340 C C . LYS B 1 33 ? 11.276 -59.097 -25.678 1.00 63.65 333 LYS B C 1
ATOM 1341 O O . LYS B 1 33 ? 10.828 -60.020 -26.368 1.00 74.37 333 LYS B O 1
ATOM 1347 N N . ASN B 1 34 ? 10.832 -58.846 -24.447 1.00 57.62 334 ASN B N 1
ATOM 1348 C CA . ASN B 1 34 ? 9.821 -59.657 -23.784 1.00 55.61 334 ASN B CA 1
ATOM 1349 C C . ASN B 1 34 ? 8.437 -59.017 -23.828 1.00 61.94 334 ASN B C 1
ATOM 1350 O O . ASN B 1 34 ? 7.605 -59.296 -22.957 1.00 57.14 334 ASN B O 1
ATOM 1355 N N . ASP B 1 35 ? 8.182 -58.163 -24.822 1.00 61.90 335 ASP B N 1
ATOM 1356 C CA . ASP B 1 35 ? 6.874 -57.535 -25.022 1.00 65.24 335 ASP B CA 1
ATOM 1357 C C . ASP B 1 35 ? 6.446 -56.717 -23.804 1.00 60.11 335 ASP B C 1
ATOM 1358 O O . ASP B 1 35 ? 5.269 -56.681 -23.439 1.00 57.86 335 ASP B O 1
ATOM 1363 N N . LEU B 1 36 ? 7.409 -56.053 -23.169 1.00 54.18 336 LEU B N 1
ATOM 1364 C CA . LEU B 1 36 ? 7.140 -55.147 -22.059 1.00 53.33 336 LEU B CA 1
ATOM 1365 C C . LEU B 1 36 ? 7.614 -53.752 -22.438 1.00 54.89 336 LEU B C 1
ATOM 1366 O O . LEU B 1 36 ? 8.788 -53.561 -22.775 1.00 57.70 336 LEU B O 1
ATOM 1371 N N . ALA B 1 37 ? 6.705 -52.785 -22.381 1.00 37.15 337 ALA B N 1
ATOM 1372 C CA . ALA B 1 37 ? 6.998 -51.390 -22.697 1.00 44.75 337 ALA B CA 1
ATOM 1373 C C . ALA B 1 37 ? 7.017 -50.607 -21.389 1.00 52.29 337 ALA B C 1
ATOM 1374 O O . ALA B 1 37 ? 5.970 -50.172 -20.899 1.00 59.33 337 ALA B O 1
ATOM 1376 N N . VAL B 1 38 ? 8.213 -50.432 -20.823 1.00 47.69 338 VAL B N 1
ATOM 1377 C CA . VAL B 1 38 ? 8.341 -49.675 -19.582 1.00 45.25 338 VAL B CA 1
ATOM 1378 C C . VAL B 1 38 ? 8.007 -48.207 -19.832 1.00 52.07 338 VAL B C 1
ATOM 1379 O O . VAL B 1 38 ? 7.995 -47.721 -20.969 1.00 57.04 338 VAL B O 1
ATOM 1383 N N . VAL B 1 39 ? 7.727 -47.489 -18.744 1.00 47.41 339 VAL B N 1
ATOM 1384 C CA . VAL B 1 39 ? 7.370 -46.078 -18.849 1.00 45.71 339 VAL B CA 1
ATOM 1385 C C . VAL B 1 39 ? 8.600 -45.222 -18.581 1.00 44.95 339 VAL B C 1
ATOM 1386 O O . VAL B 1 39 ? 8.721 -44.112 -19.112 1.00 53.14 339 VAL B O 1
ATOM 1390 N N . ASP B 1 40 ? 9.526 -45.731 -17.770 1.00 41.36 340 ASP B N 1
ATOM 1391 C CA . ASP B 1 40 ? 10.735 -44.986 -17.443 1.00 42.03 340 ASP B CA 1
ATOM 1392 C C . ASP B 1 40 ? 11.704 -45.909 -16.721 1.00 40.87 340 ASP B C 1
ATOM 1393 O O . ASP B 1 40 ? 11.306 -46.921 -16.135 1.00 41.42 340 ASP B O 1
ATOM 1398 N N . VAL B 1 41 ? 12.983 -45.543 -16.773 1.00 35.60 341 VAL B N 1
ATOM 1399 C CA . VAL B 1 41 ? 14.042 -46.242 -16.055 1.00 33.85 341 VAL B CA 1
ATOM 1400 C C . VAL B 1 41 ? 14.821 -45.206 -15.256 1.00 36.48 341 VAL B C 1
ATOM 1401 O O . VAL B 1 41 ? 15.305 -44.217 -15.820 1.00 42.33 341 VAL B O 1
ATOM 1405 N N . ARG B 1 42 ? 14.939 -45.426 -13.949 1.00 36.13 342 ARG B N 1
ATOM 1406 C CA . ARG B 1 42 ? 15.654 -44.528 -13.050 1.00 31.64 342 ARG B CA 1
ATOM 1407 C C . ARG B 1 42 ? 16.870 -45.256 -12.491 1.00 33.57 342 ARG B C 1
ATOM 1408 O O . ARG B 1 42 ? 16.729 -46.305 -11.853 1.00 37.78 342 ARG B O 1
ATOM 1416 N N . ILE B 1 43 ? 18.055 -44.695 -12.725 1.00 30.30 343 ILE B N 1
ATOM 1417 C CA . ILE B 1 43 ? 19.322 -45.310 -12.339 1.00 30.69 343 ILE B CA 1
ATOM 1418 C C . ILE B 1 43 ? 19.860 -44.602 -11.106 1.00 33.48 343 ILE B C 1
ATOM 1419 O O . ILE B 1 43 ? 19.855 -43.367 -11.032 1.00 30.55 343 ILE B O 1
ATOM 1424 N N . GLY B 1 44 ? 20.330 -45.382 -10.137 1.00 33.92 344 GLY B N 1
ATOM 1425 C CA . GLY B 1 44 ? 20.883 -44.832 -8.919 1.00 33.96 344 GLY B CA 1
ATOM 1426 C C . GLY B 1 44 ? 22.191 -44.093 -9.155 1.00 38.26 344 GLY B C 1
ATOM 1427 O O . GLY B 1 44 ? 22.725 -44.019 -10.262 1.00 38.97 344 GLY B O 1
ATOM 1428 N N . MET B 1 45 ? 22.714 -43.526 -8.065 1.00 41.03 345 MET B N 1
ATOM 1429 C CA . MET B 1 45 ? 23.896 -42.674 -8.159 1.00 42.37 345 MET B CA 1
ATOM 1430 C C . MET B 1 45 ? 25.109 -43.454 -8.653 1.00 42.72 345 MET B C 1
ATOM 1431 O O . MET B 1 45 ? 25.805 -43.022 -9.579 1.00 44.06 345 MET B O 1
ATOM 1436 N N . THR B 1 46 ? 25.373 -44.616 -8.053 1.00 38.40 346 THR B N 1
ATOM 1437 C CA . THR B 1 46 ? 26.542 -45.409 -8.412 1.00 38.43 346 THR B CA 1
ATOM 1438 C C . THR B 1 46 ? 26.397 -46.114 -9.755 1.00 38.37 346 THR B C 1
ATOM 1439 O O . THR B 1 46 ? 27.385 -46.671 -10.248 1.00 36.34 346 THR B O 1
ATOM 1443 N N . ARG B 1 47 ? 25.199 -46.115 -10.342 1.00 38.33 347 ARG B N 1
ATOM 1444 C CA . ARG B 1 47 ? 24.901 -46.778 -11.612 1.00 38.21 347 ARG B CA 1
ATOM 1445 C C . ARG B 1 47 ? 25.067 -48.293 -11.534 1.00 39.37 347 ARG B C 1
ATOM 1446 O O . ARG B 1 47 ? 25.205 -48.959 -12.565 1.00 38.93 347 ARG B O 1
ATOM 1454 N N . LYS B 1 48 ? 25.060 -48.855 -10.326 1.00 38.81 348 LYS B N 1
ATOM 1455 C CA . LYS B 1 48 ? 25.069 -50.299 -10.141 1.00 35.70 348 LYS B CA 1
ATOM 1456 C C . LYS B 1 48 ? 23.675 -50.881 -9.956 1.00 38.98 348 LYS B C 1
ATOM 1457 O O . LYS B 1 48 ? 23.522 -52.106 -9.984 1.00 43.05 348 LYS B O 1
ATOM 1463 N N . PHE B 1 49 ? 22.664 -50.036 -9.777 1.00 38.46 349 PHE B N 1
ATOM 1464 C CA . PHE B 1 49 ? 21.300 -50.483 -9.546 1.00 41.10 349 PHE B CA 1
ATOM 1465 C C . PHE B 1 49 ? 20.352 -49.428 -10.096 1.00 37.48 349 PHE B C 1
ATOM 1466 O O . PHE B 1 49 ? 20.747 -48.293 -10.371 1.00 38.45 349 PHE B O 1
ATOM 1474 N N . GLY B 1 50 ? 19.090 -49.813 -10.255 1.00 38.50 350 GLY B N 1
ATOM 1475 C CA . GLY B 1 50 ? 18.114 -48.890 -10.799 1.00 35.20 350 GLY B CA 1
ATOM 1476 C C . GLY B 1 50 ? 16.704 -49.289 -10.426 1.00 39.38 350 GLY B C 1
ATOM 1477 O O . GLY B 1 50 ? 16.475 -50.253 -9.691 1.00 38.75 350 GLY B O 1
ATOM 1478 N N . TYR B 1 51 ? 15.750 -48.515 -10.940 1.00 36.49 351 TYR B N 1
ATOM 1479 C CA . TYR B 1 51 ? 14.333 -48.777 -10.740 1.00 33.29 351 TYR B CA 1
ATOM 1480 C C . TYR B 1 51 ? 13.605 -48.605 -12.064 1.00 38.41 351 TYR B C 1
ATOM 1481 O O . TYR B 1 51 ? 13.844 -47.638 -12.793 1.00 37.01 351 TYR B O 1
ATOM 1490 N N . VAL B 1 52 ? 12.715 -49.548 -12.367 1.00 39.52 352 VAL B N 1
ATOM 1491 C CA . VAL B 1 52 ? 11.996 -49.585 -13.636 1.00 41.68 352 VAL B CA 1
ATOM 1492 C C . VAL B 1 52 ? 10.509 -49.421 -13.358 1.00 43.15 352 VAL B C 1
ATOM 1493 O O . VAL B 1 52 ? 9.940 -50.163 -12.551 1.00 43.32 352 VAL B O 1
ATOM 1497 N N . ASP B 1 53 ? 9.882 -48.467 -14.041 1.00 44.09 353 ASP B N 1
ATOM 1498 C CA . ASP B 1 53 ? 8.470 -48.159 -13.855 1.00 45.09 353 ASP B CA 1
ATOM 1499 C C . ASP B 1 53 ? 7.632 -48.831 -14.934 1.00 49.28 353 ASP B C 1
ATOM 1500 O O . ASP B 1 53 ? 7.998 -48.827 -16.114 1.00 49.94 353 ASP B O 1
ATOM 1505 N N . PHE B 1 54 ? 6.503 -49.404 -14.522 1.00 44.22 354 PHE B N 1
ATOM 1506 C CA . PHE B 1 54 ? 5.577 -50.068 -15.426 1.00 48.60 354 PHE B CA 1
ATOM 1507 C C . PHE B 1 54 ? 4.212 -49.397 -15.352 1.00 52.53 354 PHE B C 1
ATOM 1508 O O . PHE B 1 54 ? 3.847 -48.799 -14.335 1.00 56.41 354 PHE B O 1
ATOM 1516 N N . GLU B 1 55 ? 3.459 -49.503 -16.448 1.00 54.61 355 GLU B N 1
ATOM 1517 C CA . GLU B 1 55 ? 2.165 -48.844 -16.564 1.00 62.27 355 GLU B CA 1
ATOM 1518 C C . GLU B 1 55 ? 1.038 -49.608 -15.883 1.00 60.09 355 GLU B C 1
ATOM 1519 O O . GLU B 1 55 ? -0.066 -49.067 -15.759 1.00 61.89 355 GLU B O 1
ATOM 1525 N N . SER B 1 56 ? 1.281 -50.841 -15.442 1.00 61.78 356 SER B N 1
ATOM 1526 C CA . SER B 1 56 ? 0.238 -51.638 -14.815 1.00 66.97 356 SER B CA 1
ATOM 1527 C C . SER B 1 56 ? 0.870 -52.626 -13.848 1.00 62.03 356 SER B C 1
ATOM 1528 O O . SER B 1 56 ? 2.059 -52.945 -13.940 1.00 58.84 356 SER B O 1
ATOM 1531 N N . ALA B 1 57 ? 0.052 -53.108 -12.909 1.00 59.45 357 ALA B N 1
ATOM 1532 C CA . ALA B 1 57 ? 0.501 -54.168 -12.015 1.00 53.52 357 ALA B CA 1
ATOM 1533 C C . ALA B 1 57 ? 0.682 -55.483 -12.761 1.00 60.76 357 ALA B C 1
ATOM 1534 O O . ALA B 1 57 ? 1.473 -56.332 -12.337 1.00 59.19 357 ALA B O 1
ATOM 1536 N N . GLU B 1 58 ? -0.048 -55.668 -13.864 1.00 67.12 358 GLU B N 1
ATOM 1537 C CA . GLU B 1 58 ? 0.096 -56.884 -14.658 1.00 68.33 358 GLU B CA 1
ATOM 1538 C C . GLU B 1 58 ? 1.485 -56.979 -15.277 1.00 70.64 358 GLU B C 1
ATOM 1539 O O . GLU B 1 58 ? 2.095 -58.054 -15.291 1.00 62.78 358 GLU B O 1
ATOM 1545 N N . ASP B 1 59 ? 2.004 -55.860 -15.793 1.00 72.31 359 ASP B N 1
ATOM 1546 C CA . ASP B 1 59 ? 3.337 -55.866 -16.388 1.00 65.40 359 ASP B CA 1
ATOM 1547 C C . ASP B 1 59 ? 4.422 -56.080 -15.340 1.00 58.75 359 ASP B C 1
ATOM 1548 O O . ASP B 1 59 ? 5.453 -56.695 -15.636 1.00 59.55 359 ASP B O 1
ATOM 1553 N N . LEU B 1 60 ? 4.216 -55.574 -14.122 1.00 57.47 360 LEU B N 1
ATOM 1554 C CA . LEU B 1 60 ? 5.185 -55.798 -13.054 1.00 56.10 360 LEU B CA 1
ATOM 1555 C C . LEU B 1 60 ? 5.298 -57.280 -12.716 1.00 69.88 360 LEU B C 1
ATOM 1556 O O . LEU B 1 60 ? 6.402 -57.790 -12.489 1.00 71.69 360 LEU B O 1
ATOM 1561 N N . GLU B 1 61 ? 4.164 -57.985 -12.670 1.00 70.19 361 GLU B N 1
ATOM 1562 C CA . GLU B 1 61 ? 4.192 -59.410 -12.360 1.00 61.14 361 GLU B CA 1
ATOM 1563 C C . GLU B 1 61 ? 4.922 -60.200 -13.440 1.00 64.34 361 GLU B C 1
ATOM 1564 O O . GLU B 1 61 ? 5.717 -61.095 -13.130 1.00 70.16 361 GLU B O 1
ATOM 1570 N N . LYS B 1 62 ? 4.669 -59.882 -14.712 1.00 60.39 362 LYS B N 1
ATOM 1571 C CA . LYS B 1 62 ? 5.366 -60.568 -15.796 1.00 62.46 362 LYS B CA 1
ATOM 1572 C C . LYS B 1 62 ? 6.863 -60.295 -15.744 1.00 64.92 362 LYS B C 1
ATOM 1573 O O . LYS B 1 62 ? 7.676 -61.188 -16.014 1.00 70.84 362 LYS B O 1
ATOM 1579 N N . ALA B 1 63 ? 7.246 -59.061 -15.408 1.00 59.42 363 ALA B N 1
ATOM 1580 C CA . ALA B 1 63 ? 8.662 -58.715 -15.335 1.00 66.60 363 ALA B CA 1
ATOM 1581 C C . ALA B 1 63 ? 9.375 -59.516 -14.253 1.00 63.55 363 ALA B C 1
ATOM 1582 O O . ALA B 1 63 ? 10.489 -60.009 -14.467 1.00 64.26 363 ALA B O 1
ATOM 1584 N N . LEU B 1 64 ? 8.745 -59.663 -13.084 1.00 56.19 364 LEU B N 1
ATOM 1585 C CA . LEU B 1 64 ? 9.366 -60.395 -11.985 1.00 56.98 364 LEU B CA 1
ATOM 1586 C C . LEU B 1 64 ? 9.547 -61.875 -12.294 1.00 59.72 364 LEU B C 1
ATOM 1587 O O . LEU B 1 64 ? 10.364 -62.534 -11.641 1.00 63.14 364 LEU B O 1
ATOM 1592 N N . GLU B 1 65 ? 8.812 -62.413 -13.268 1.00 58.84 365 GLU B N 1
ATOM 1593 C CA . GLU B 1 65 ? 8.921 -63.814 -13.648 1.00 66.61 365 GLU B CA 1
ATOM 1594 C C . GLU B 1 65 ? 9.840 -64.026 -14.847 1.00 61.94 365 GLU B C 1
ATOM 1595 O O . GLU B 1 65 ? 9.745 -65.060 -15.518 1.00 61.15 365 GLU B O 1
ATOM 1601 N N . LEU B 1 66 ? 10.724 -63.074 -15.130 1.00 64.08 366 LEU B N 1
ATOM 1602 C CA . LEU B 1 66 ? 11.691 -63.198 -16.210 1.00 58.89 366 LEU B CA 1
ATOM 1603 C C . LEU B 1 66 ? 13.044 -63.636 -15.661 1.00 63.27 366 LEU B C 1
ATOM 1604 O O . LEU B 1 66 ? 13.395 -63.343 -14.515 1.00 66.00 366 LEU B O 1
ATOM 1609 N N . THR B 1 67 ? 13.799 -64.350 -16.493 1.00 59.93 367 THR B N 1
ATOM 1610 C CA . THR B 1 67 ? 15.112 -64.852 -16.114 1.00 62.98 367 THR B CA 1
ATOM 1611 C C . THR B 1 67 ? 16.079 -64.667 -17.273 1.00 62.73 367 THR B C 1
ATOM 1612 O O . THR B 1 67 ? 15.680 -64.574 -18.436 1.00 62.02 367 THR B O 1
ATOM 1616 N N . GLY B 1 68 ? 17.364 -64.618 -16.936 1.00 62.39 368 GLY B N 1
ATOM 1617 C CA . GLY B 1 68 ? 18.410 -64.544 -17.947 1.00 58.04 368 GLY B CA 1
ATOM 1618 C C . GLY B 1 68 ? 18.404 -63.273 -18.768 1.00 56.74 368 GLY B C 1
ATOM 1619 O O . GLY B 1 68 ? 18.663 -63.317 -19.978 1.00 50.39 368 GLY B O 1
ATOM 1620 N N . LEU B 1 69 ? 18.120 -62.137 -18.138 1.00 57.98 369 LEU B N 1
ATOM 1621 C CA . LEU B 1 69 ? 18.147 -60.850 -18.818 1.00 47.69 369 LEU B CA 1
ATOM 1622 C C . LEU B 1 69 ? 19.560 -60.285 -18.774 1.00 47.31 369 LEU B C 1
ATOM 1623 O O . LEU B 1 69 ? 20.141 -60.137 -17.694 1.00 49.75 369 LEU B O 1
ATOM 1628 N N . LYS B 1 70 ? 20.111 -59.976 -19.946 1.00 46.68 370 LYS B N 1
ATOM 1629 C CA . LYS B 1 70 ? 21.458 -59.436 -20.063 1.00 45.45 370 LYS B CA 1
ATOM 1630 C C . LYS B 1 70 ? 21.417 -58.102 -20.792 1.00 48.85 370 LYS B C 1
ATOM 1631 O O . LYS B 1 70 ? 20.811 -57.991 -21.862 1.00 56.04 370 LYS B O 1
ATOM 1637 N N . VAL B 1 71 ? 22.058 -57.096 -20.204 1.00 42.73 371 VAL B N 1
ATOM 1638 C CA . VAL B 1 71 ? 22.276 -55.807 -20.848 1.00 43.05 371 VAL B CA 1
ATOM 1639 C C . VAL B 1 71 ? 23.720 -55.399 -20.591 1.00 42.84 371 VAL B C 1
ATOM 1640 O O . VAL B 1 71 ? 24.160 -55.354 -19.437 1.00 40.14 371 VAL B O 1
ATOM 1644 N N . PHE B 1 72 ? 24.457 -55.118 -21.668 1.00 37.79 372 PHE B N 1
ATOM 1645 C CA . PHE B 1 72 ? 25.862 -54.712 -21.591 1.00 38.49 372 PHE B CA 1
ATOM 1646 C C . PHE B 1 72 ? 26.705 -55.733 -20.826 1.00 46.18 372 PHE B C 1
ATOM 1647 O O . PHE B 1 72 ? 27.582 -55.381 -20.034 1.00 48.65 372 PHE B O 1
ATOM 1655 N N . GLY B 1 73 ? 26.432 -57.015 -21.066 1.00 45.04 373 GLY B N 1
ATOM 1656 C CA . GLY B 1 73 ? 27.246 -58.092 -20.541 1.00 40.93 373 GLY B CA 1
ATOM 1657 C C . GLY B 1 73 ? 26.950 -58.517 -19.120 1.00 41.88 373 GLY B C 1
ATOM 1658 O O . GLY B 1 73 ? 27.575 -59.471 -18.638 1.00 45.70 373 GLY B O 1
ATOM 1659 N N . ASN B 1 74 ? 26.023 -57.856 -18.434 1.00 44.86 374 ASN B N 1
ATOM 1660 C CA . ASN B 1 74 ? 25.688 -58.182 -17.055 1.00 41.94 374 ASN B CA 1
ATOM 1661 C C . ASN B 1 74 ? 24.321 -58.848 -16.990 1.00 46.27 374 ASN B C 1
ATOM 1662 O O . ASN B 1 74 ? 23.386 -58.437 -17.683 1.00 46.27 374 ASN B O 1
ATOM 1667 N N . GLU B 1 75 ? 24.214 -59.876 -16.153 1.00 46.75 375 GLU B N 1
ATOM 1668 C CA . GLU B 1 75 ? 22.946 -60.560 -15.914 1.00 49.85 375 GLU B CA 1
ATOM 1669 C C . GLU B 1 75 ? 22.226 -59.818 -14.796 1.00 49.00 375 GLU B C 1
ATOM 1670 O O . GLU B 1 75 ? 22.492 -60.042 -13.612 1.00 52.04 375 GLU B O 1
ATOM 1676 N N . ILE B 1 76 ? 21.312 -58.923 -15.173 1.00 43.90 376 ILE B N 1
ATOM 1677 C CA . ILE B 1 76 ? 20.599 -58.127 -14.185 1.00 47.10 376 ILE B CA 1
ATOM 1678 C C . ILE B 1 76 ? 19.618 -59.005 -13.418 1.00 49.11 376 ILE B C 1
ATOM 1679 O O . ILE B 1 76 ? 19.102 -60.006 -13.934 1.00 50.50 376 ILE B O 1
ATOM 1684 N N . LYS B 1 77 ? 19.364 -58.633 -12.167 1.00 44.33 377 LYS B N 1
ATOM 1685 C CA . LYS B 1 77 ? 18.401 -59.327 -11.326 1.00 52.49 377 LYS B CA 1
ATOM 1686 C C . LYS B 1 77 ? 17.269 -58.373 -10.971 1.00 53.74 377 LYS B C 1
ATOM 1687 O O . LYS B 1 77 ? 17.494 -57.179 -10.742 1.00 53.08 377 LYS B O 1
ATOM 1693 N N . LEU B 1 78 ? 16.049 -58.898 -10.962 1.00 52.26 378 LEU B N 1
ATOM 1694 C CA . LEU B 1 78 ? 14.852 -58.121 -10.675 1.00 49.87 378 LEU B CA 1
ATOM 1695 C C . LEU B 1 78 ? 14.301 -58.530 -9.317 1.00 49.47 378 LEU B C 1
ATOM 1696 O O . LEU B 1 78 ? 14.140 -59.724 -9.042 1.00 49.98 378 LEU B O 1
ATOM 1701 N N . GLU B 1 79 ? 14.021 -57.541 -8.471 1.00 54.36 379 GLU B N 1
ATOM 1702 C CA . GLU B 1 79 ? 13.515 -57.784 -7.128 1.00 56.72 379 GLU B CA 1
ATOM 1703 C C . GLU B 1 79 ? 12.386 -56.808 -6.829 1.00 54.64 379 GLU B C 1
ATOM 1704 O O . GLU B 1 79 ? 12.181 -55.819 -7.538 1.00 54.42 379 GLU B O 1
ATOM 1710 N N . LYS B 1 80 ? 11.648 -57.102 -5.767 1.00 53.03 380 LYS B N 1
ATOM 1711 C CA . LYS B 1 80 ? 10.650 -56.166 -5.269 1.00 52.90 380 LYS B CA 1
ATOM 1712 C C . LYS B 1 80 ? 11.342 -55.013 -4.551 1.00 59.73 380 LYS B C 1
ATOM 1713 O O . LYS B 1 80 ? 12.174 -55.250 -3.668 1.00 60.15 380 LYS B O 1
ATOM 1719 N N . PRO B 1 81 ? 11.036 -53.762 -4.902 1.00 56.38 381 PRO B N 1
ATOM 1720 C CA . PRO B 1 81 ? 11.726 -52.634 -4.262 1.00 53.73 381 PRO B CA 1
ATOM 1721 C C . PRO B 1 81 ? 11.288 -52.386 -2.831 1.00 54.25 381 PRO B C 1
ATOM 1722 O O . PRO B 1 81 ? 12.046 -51.773 -2.069 1.00 59.91 381 PRO B O 1
ATOM 1726 N N . LYS B 1 82 ? 10.109 -52.850 -2.438 1.00 59.40 382 LYS B N 1
ATOM 1727 C CA . LYS B 1 82 ? 9.584 -52.646 -1.097 1.00 62.70 382 LYS B CA 1
ATOM 1728 C C . LYS B 1 82 ? 9.429 -53.995 -0.396 1.00 60.90 382 LYS B C 1
ATOM 1729 O O . LYS B 1 82 ? 9.931 -55.022 -0.864 1.00 58.30 382 LYS B O 1
ATOM 1735 N N . GLY B 1 83 ? 8.730 -53.976 0.741 1.00 58.32 383 GLY B N 1
ATOM 1736 C CA . GLY B 1 83 ? 8.597 -55.124 1.622 1.00 69.44 383 GLY B CA 1
ATOM 1737 C C . GLY B 1 83 ? 8.343 -56.456 0.947 1.00 68.88 383 GLY B C 1
ATOM 1738 O O . GLY B 1 83 ? 7.331 -56.643 0.264 1.00 65.56 383 GLY B O 1
ATOM 1739 N N . LYS B 1 84 ? 9.262 -57.396 1.142 1.00 69.18 384 LYS B N 1
ATOM 1740 C CA . LYS B 1 84 ? 9.170 -58.710 0.533 1.00 58.53 384 LYS B CA 1
ATOM 1741 C C . LYS B 1 84 ? 8.498 -59.681 1.503 1.00 67.85 384 LYS B C 1
ATOM 1742 O O . LYS B 1 84 ? 8.065 -59.306 2.595 1.00 74.62 384 LYS B O 1
ATOM 1748 N N . ASP B 1 85 ? 8.399 -60.950 1.095 1.00 66.58 385 ASP B N 1
ATOM 1749 C CA . ASP B 1 85 ? 7.777 -61.950 1.958 1.00 63.96 385 ASP B CA 1
ATOM 1750 C C . ASP B 1 85 ? 8.531 -62.104 3.272 1.00 67.80 385 ASP B C 1
ATOM 1751 O O . ASP B 1 85 ? 7.921 -62.400 4.306 1.00 66.54 385 ASP B O 1
ATOM 1756 N N . SER B 1 86 ? 9.851 -61.908 3.252 1.00 72.28 386 SER B N 1
ATOM 1757 C CA . SER B 1 86 ? 10.640 -62.036 4.474 1.00 74.66 386 SER B CA 1
ATOM 1758 C C . SER B 1 86 ? 10.250 -60.977 5.498 1.00 63.55 386 SER B C 1
ATOM 1759 O O . SER B 1 86 ? 10.053 -61.284 6.679 1.00 58.02 386 SER B O 1
ATOM 1762 N N . LYS B 1 87 ? 10.136 -59.719 5.066 1.00 60.73 387 LYS B N 1
ATOM 1763 C CA . LYS B 1 87 ? 9.809 -58.659 6.015 1.00 54.66 387 LYS B CA 1
ATOM 1764 C C . LYS B 1 87 ? 8.330 -58.662 6.380 1.00 52.99 387 LYS B C 1
ATOM 1765 O O . LYS B 1 87 ? 7.976 -58.366 7.527 1.00 50.13 387 LYS B O 1
ATOM 1771 N N . LYS B 1 88 ? 7.453 -58.987 5.424 1.00 56.92 388 LYS B N 1
ATOM 1772 C CA . LYS B 1 88 ? 6.021 -59.005 5.714 1.00 50.83 388 LYS B CA 1
ATOM 1773 C C . LYS B 1 88 ? 5.691 -60.025 6.795 1.00 52.78 388 LYS B C 1
ATOM 1774 O O . LYS B 1 88 ? 4.890 -59.748 7.695 1.00 56.84 388 LYS B O 1
ATOM 1780 N N . GLU B 1 89 ? 6.290 -61.215 6.715 1.00 53.30 389 GLU B N 1
ATOM 1781 C CA . GLU B 1 89 ? 6.060 -62.223 7.743 1.00 52.05 389 GLU B CA 1
ATOM 1782 C C . GLU B 1 89 ? 6.566 -61.745 9.097 1.00 44.88 389 GLU B C 1
ATOM 1783 O O . GLU B 1 89 ? 5.899 -61.938 10.120 1.00 46.40 389 GLU B O 1
ATOM 1789 N N . ARG B 1 90 ? 7.740 -61.113 9.124 1.00 46.49 390 ARG B N 1
ATOM 1790 C CA . ARG B 1 90 ? 8.290 -60.635 10.388 1.00 49.10 390 ARG B CA 1
ATOM 1791 C C . ARG B 1 90 ? 7.532 -59.416 10.899 1.00 46.09 390 ARG B C 1
ATOM 1792 O O . ARG B 1 90 ? 7.300 -59.286 12.107 1.00 42.53 390 ARG B O 1
ATOM 1800 N N . ASP B 1 91 ? 7.135 -58.512 9.998 1.00 51.55 391 ASP B N 1
ATOM 1801 C CA . ASP B 1 91 ? 6.399 -57.322 10.417 1.00 44.63 391 ASP B CA 1
ATOM 1802 C C . ASP B 1 91 ? 5.030 -57.673 10.985 1.00 47.82 391 ASP B C 1
ATOM 1803 O O . ASP B 1 91 ? 4.523 -56.960 11.859 1.00 50.63 391 ASP B O 1
ATOM 1808 N N . ALA B 1 92 ? 4.419 -58.758 10.506 1.00 44.45 392 ALA B N 1
ATOM 1809 C CA . ALA B 1 92 ? 3.081 -59.125 10.951 1.00 43.97 392 ALA B CA 1
ATOM 1810 C C . ALA B 1 92 ? 3.044 -59.570 12.408 1.00 42.54 392 ALA B C 1
ATOM 1811 O O . ALA B 1 92 ? 1.963 -59.589 13.006 1.00 49.39 392 ALA B O 1
ATOM 1813 N N . ARG B 1 93 ? 4.190 -59.927 12.992 1.00 44.72 393 ARG B N 1
ATOM 1814 C CA . ARG B 1 93 ? 4.236 -60.413 14.367 1.00 49.39 393 ARG B CA 1
ATOM 1815 C C . ARG B 1 93 ? 5.099 -59.539 15.273 1.00 44.04 393 ARG B C 1
ATOM 1816 O O . ARG B 1 93 ? 5.510 -59.989 16.347 1.00 45.34 393 ARG B O 1
ATOM 1824 N N . THR B 1 94 ? 5.381 -58.302 14.873 1.00 41.42 394 THR B N 1
ATOM 1825 C CA . THR B 1 94 ? 6.096 -57.362 15.726 1.00 48.94 394 THR B CA 1
ATOM 1826 C C . THR B 1 94 ? 5.278 -56.089 15.896 1.00 46.96 394 THR B C 1
ATOM 1827 O O . THR B 1 94 ? 4.668 -55.594 14.943 1.00 43.38 394 THR B O 1
ATOM 1831 N N . LEU B 1 95 ? 5.260 -55.573 17.121 1.00 41.11 395 LEU B N 1
ATOM 1832 C CA . LEU B 1 95 ? 4.524 -54.368 17.466 1.00 37.56 395 LEU B CA 1
ATOM 1833 C C . LEU B 1 95 ? 5.491 -53.236 17.789 1.00 38.49 395 LEU B C 1
ATOM 1834 O O . LEU B 1 95 ? 6.655 -53.458 18.133 1.00 41.47 395 LEU B O 1
ATOM 1839 N N . LEU B 1 96 ? 4.991 -52.010 17.670 1.00 37.34 396 LEU B N 1
ATOM 1840 C CA . LEU B 1 96 ? 5.743 -50.812 18.018 1.00 33.91 396 LEU B CA 1
ATOM 1841 C C . LEU B 1 96 ? 5.110 -50.187 19.254 1.00 36.62 396 LEU B C 1
ATOM 1842 O O . LEU B 1 96 ? 3.927 -49.831 19.237 1.00 47.85 396 LEU B O 1
ATOM 1847 N N . ALA B 1 97 ? 5.894 -50.062 20.321 1.00 33.82 397 ALA B N 1
ATOM 1848 C CA . ALA B 1 97 ? 5.442 -49.480 21.577 1.00 38.97 397 ALA B CA 1
ATOM 1849 C C . ALA B 1 97 ? 6.051 -48.094 21.726 1.00 41.75 397 ALA B C 1
ATOM 1850 O O . ALA B 1 97 ? 7.265 -47.931 21.578 1.00 43.50 397 ALA B O 1
ATOM 1852 N N . LYS B 1 98 ? 5.213 -47.105 22.015 1.00 38.19 398 LYS B N 1
ATOM 1853 C CA . LYS B 1 98 ? 5.642 -45.715 22.104 1.00 40.10 398 LYS B CA 1
ATOM 1854 C C . LYS B 1 98 ? 5.281 -45.141 23.472 1.00 44.61 398 LYS B C 1
ATOM 1855 O O . LYS B 1 98 ? 4.636 -45.794 24.297 1.00 40.71 398 LYS B O 1
ATOM 1861 N N . ASN B 1 99 ? 5.718 -43.899 23.699 1.00 46.19 399 ASN B N 1
ATOM 1862 C CA . ASN B 1 99 ? 5.534 -43.200 24.973 1.00 42.64 399 ASN B CA 1
ATOM 1863 C C . ASN B 1 99 ? 6.189 -43.955 26.127 1.00 43.05 399 ASN B C 1
ATOM 1864 O O . ASN B 1 99 ? 5.743 -43.876 27.274 1.00 44.27 399 ASN B O 1
ATOM 1869 N N . LEU B 1 100 ? 7.255 -44.692 25.833 1.00 45.28 400 LEU B N 1
ATOM 1870 C CA . LEU B 1 100 ? 7.963 -45.417 26.872 1.00 48.24 400 LEU B CA 1
ATOM 1871 C C . LEU B 1 100 ? 8.806 -44.456 27.707 1.00 47.14 400 LEU B C 1
ATOM 1872 O O . LEU B 1 100 ? 9.247 -43.415 27.213 1.00 44.37 400 LEU B O 1
ATOM 1877 N N . PRO B 1 101 ? 9.029 -44.772 28.982 1.00 49.25 401 PRO B N 1
ATOM 1878 C CA . PRO B 1 101 ? 9.970 -43.975 29.777 1.00 47.67 401 PRO B CA 1
ATOM 1879 C C . PRO B 1 101 ? 11.363 -44.029 29.170 1.00 48.57 401 PRO B C 1
ATOM 1880 O O . PRO B 1 101 ? 11.791 -45.058 28.641 1.00 47.98 401 PRO B O 1
ATOM 1884 N N . TYR B 1 102 ? 12.070 -42.900 29.242 1.00 44.03 402 TYR B N 1
ATOM 1885 C CA . TYR B 1 102 ? 13.405 -42.827 28.657 1.00 51.40 402 TYR B CA 1
ATOM 1886 C C . TYR B 1 102 ? 14.369 -43.778 29.354 1.00 54.32 402 TYR B C 1
ATOM 1887 O O . TYR B 1 102 ? 15.217 -44.402 28.705 1.00 49.61 402 TYR B O 1
ATOM 1896 N N . LYS B 1 103 ? 14.255 -43.902 30.677 1.00 44.65 403 LYS B N 1
ATOM 1897 C CA . LYS B 1 103 ? 15.111 -44.782 31.461 1.00 51.79 403 LYS B CA 1
ATOM 1898 C C . LYS B 1 103 ? 14.454 -46.128 31.742 1.00 46.72 403 LYS B C 1
ATOM 1899 O O . LYS B 1 103 ? 14.692 -46.730 32.795 1.00 48.84 403 LYS B O 1
ATOM 1905 N N . VAL B 1 104 ? 13.621 -46.607 30.821 1.00 48.20 404 VAL B N 1
ATOM 1906 C CA . VAL B 1 104 ? 13.075 -47.950 30.935 1.00 52.91 404 VAL B CA 1
ATOM 1907 C C . VAL B 1 104 ? 14.142 -48.966 30.536 1.00 56.33 404 VAL B C 1
ATOM 1908 O O . VAL B 1 104 ? 15.095 -48.661 29.814 1.00 55.72 404 VAL B O 1
ATOM 1912 N N . THR B 1 105 ? 13.984 -50.191 31.028 1.00 62.48 405 THR B N 1
ATOM 1913 C CA . THR B 1 105 ? 14.946 -51.258 30.800 1.00 59.90 405 THR B CA 1
ATOM 1914 C C . THR B 1 105 ? 14.254 -52.452 30.157 1.00 58.06 405 THR B C 1
ATOM 1915 O O . THR B 1 105 ? 13.034 -52.614 30.253 1.00 62.17 405 THR B O 1
ATOM 1919 N N . GLN B 1 106 ? 15.052 -53.287 29.484 1.00 61.93 406 GLN B N 1
ATOM 1920 C CA . GLN B 1 106 ? 14.505 -54.496 28.877 1.00 53.80 406 GLN B CA 1
ATOM 1921 C C . GLN B 1 106 ? 13.908 -55.424 29.927 1.00 58.41 406 GLN B C 1
ATOM 1922 O O . GLN B 1 106 ? 12.983 -56.188 29.627 1.00 60.85 406 GLN B O 1
ATOM 1928 N N . ASP B 1 107 ? 14.430 -55.380 31.155 1.00 60.87 407 ASP B N 1
ATOM 1929 C CA . ASP B 1 107 ? 13.825 -56.136 32.247 1.00 60.91 407 ASP B CA 1
ATOM 1930 C C . ASP B 1 107 ? 12.412 -55.646 32.534 1.00 61.67 407 ASP B C 1
ATOM 1931 O O . ASP B 1 107 ? 11.498 -56.451 32.751 1.00 68.51 407 ASP B O 1
ATOM 1936 N N . GLU B 1 108 ? 12.217 -54.324 32.551 1.00 65.07 408 GLU B N 1
ATOM 1937 C CA . GLU B 1 108 ? 10.887 -53.769 32.783 1.00 63.81 408 GLU B CA 1
ATOM 1938 C C . GLU B 1 108 ? 9.943 -54.084 31.628 1.00 63.93 408 GLU B C 1
ATOM 1939 O O . GLU B 1 108 ? 8.771 -54.408 31.850 1.00 62.60 408 GLU B O 1
ATOM 1945 N N . LEU B 1 109 ? 10.432 -53.990 30.389 1.00 59.01 409 LEU B N 1
ATOM 1946 C CA . LEU B 1 109 ? 9.577 -54.271 29.238 1.00 53.04 409 LEU B CA 1
ATOM 1947 C C . LEU B 1 109 ? 9.240 -55.753 29.139 1.00 56.03 409 LEU B C 1
ATOM 1948 O O . LEU B 1 109 ? 8.129 -56.113 28.736 1.00 60.83 409 LEU B O 1
ATOM 1953 N N . LYS B 1 110 ? 10.185 -56.627 29.491 1.00 53.66 410 LYS B N 1
ATOM 1954 C CA . LYS B 1 110 ? 9.904 -58.059 29.468 1.00 60.27 410 LYS B CA 1
ATOM 1955 C C . LYS B 1 110 ? 8.833 -58.431 30.485 1.00 56.33 410 LYS B C 1
ATOM 1956 O O . LYS B 1 110 ? 8.106 -59.413 30.293 1.00 57.84 410 LYS B O 1
ATOM 1962 N N . GLU B 1 111 ? 8.720 -57.659 31.568 1.00 54.19 411 GLU B N 1
ATOM 1963 C CA . GLU B 1 111 ? 7.710 -57.942 32.583 1.00 56.87 411 GLU B CA 1
ATOM 1964 C C . GLU B 1 111 ? 6.301 -57.738 32.038 1.00 62.34 411 GLU B C 1
ATOM 1965 O O . GLU B 1 111 ? 5.393 -58.518 32.349 1.00 57.75 411 GLU B O 1
ATOM 1971 N N . VAL B 1 112 ? 6.097 -56.700 31.225 1.00 60.63 412 VAL B N 1
ATOM 1972 C CA . VAL B 1 112 ? 4.770 -56.428 30.680 1.00 58.51 412 VAL B CA 1
ATOM 1973 C C . VAL B 1 112 ? 4.497 -57.184 29.383 1.00 55.76 412 VAL B C 1
ATOM 1974 O O . VAL B 1 112 ? 3.326 -57.405 29.043 1.00 61.20 412 VAL B O 1
ATOM 1978 N N . PHE B 1 113 ? 5.535 -57.580 28.649 1.00 47.94 413 PHE B N 1
ATOM 1979 C CA . PHE B 1 113 ? 5.404 -58.417 27.457 1.00 56.38 413 PHE B CA 1
ATOM 1980 C C . PHE B 1 113 ? 6.142 -59.721 27.748 1.00 58.40 413 PHE B C 1
ATOM 1981 O O . PHE B 1 113 ? 7.315 -59.880 27.405 1.00 55.13 413 PHE B O 1
ATOM 1989 N N . GLU B 1 114 ? 5.440 -60.659 28.387 1.00 55.22 414 GLU B N 1
ATOM 1990 C CA . GLU B 1 114 ? 6.087 -61.883 28.850 1.00 61.65 414 GLU B CA 1
ATOM 1991 C C . GLU B 1 114 ? 6.366 -62.841 27.698 1.00 59.89 414 GLU B C 1
ATOM 1992 O O . GLU B 1 114 ? 7.432 -63.467 27.648 1.00 66.95 414 GLU B O 1
ATOM 1998 N N . ASP B 1 115 ? 5.429 -62.965 26.764 1.00 60.02 415 ASP B N 1
ATOM 1999 C CA . ASP B 1 115 ? 5.551 -63.888 25.645 1.00 64.91 415 ASP B CA 1
ATOM 2000 C C . ASP B 1 115 ? 6.299 -63.289 24.459 1.00 55.03 415 ASP B C 1
ATOM 2001 O O . ASP B 1 115 ? 6.304 -63.887 23.377 1.00 55.27 415 ASP B O 1
ATOM 2006 N N . ALA B 1 116 ? 6.925 -62.128 24.635 1.00 49.31 416 ALA B N 1
ATOM 2007 C CA . ALA B 1 116 ? 7.679 -61.510 23.553 1.00 55.29 416 ALA B CA 1
ATOM 2008 C C . ALA B 1 116 ? 8.930 -62.320 23.233 1.00 56.25 416 ALA B C 1
ATOM 2009 O O . ALA B 1 116 ? 9.618 -62.815 24.130 1.00 48.19 416 ALA B O 1
ATOM 2011 N N . ALA B 1 117 ? 9.223 -62.451 21.938 1.00 50.03 417 ALA B N 1
ATOM 2012 C CA . ALA B 1 117 ? 10.438 -63.138 21.515 1.00 49.94 417 ALA B CA 1
ATOM 2013 C C . ALA B 1 117 ? 11.650 -62.218 21.614 1.00 49.11 417 ALA B C 1
ATOM 2014 O O . ALA B 1 117 ? 12.647 -62.559 22.259 1.00 51.84 417 ALA B O 1
ATOM 2016 N N . GLU B 1 118 ? 11.578 -61.050 20.980 1.00 53.47 418 GLU B N 1
ATOM 2017 C CA . GLU B 1 118 ? 12.622 -60.040 21.063 1.00 54.62 418 GLU B CA 1
ATOM 2018 C C . GLU B 1 118 ? 12.007 -58.711 21.473 1.00 53.22 418 GLU B C 1
ATOM 2019 O O . GLU B 1 118 ? 10.887 -58.384 21.072 1.00 51.65 418 GLU B O 1
ATOM 2025 N N . ILE B 1 119 ? 12.747 -57.953 22.277 1.00 50.00 419 ILE B N 1
ATOM 2026 C CA . ILE B 1 119 ? 12.377 -56.595 22.657 1.00 43.86 419 ILE B CA 1
ATOM 2027 C C . ILE B 1 119 ? 13.576 -55.707 22.365 1.00 45.06 419 ILE B C 1
ATOM 2028 O O . ILE B 1 119 ? 14.645 -55.889 22.959 1.00 54.98 419 ILE B O 1
ATOM 2033 N N . ARG B 1 120 ? 13.405 -54.754 21.453 1.00 45.32 420 ARG B N 1
ATOM 2034 C CA . ARG B 1 120 ? 14.507 -53.935 20.954 1.00 43.68 420 ARG B CA 1
ATOM 2035 C C . ARG B 1 120 ? 14.213 -52.467 21.242 1.00 41.01 420 ARG B C 1
ATOM 2036 O O . ARG B 1 120 ? 13.462 -51.819 20.507 1.00 41.26 420 ARG B O 1
ATOM 2044 N N . LEU B 1 121 ? 14.809 -51.947 22.313 1.00 42.79 421 LEU B N 1
ATOM 2045 C CA . LEU B 1 121 ? 14.718 -50.524 22.606 1.00 38.36 421 LEU B CA 1
ATOM 2046 C C . LEU B 1 121 ? 15.462 -49.718 21.549 1.00 43.81 421 LEU B C 1
ATOM 2047 O O . LEU B 1 121 ? 16.534 -50.113 21.081 1.00 46.76 421 LEU B O 1
ATOM 2052 N N . VAL B 1 122 ? 14.886 -48.582 21.173 1.00 41.57 422 VAL B N 1
ATOM 2053 C CA . VAL B 1 122 ? 15.448 -47.710 20.149 1.00 40.05 422 VAL B CA 1
ATOM 2054 C C . VAL B 1 122 ? 16.124 -46.549 20.871 1.00 44.23 422 VAL B C 1
ATOM 2055 O O . VAL B 1 122 ? 15.459 -45.625 21.349 1.00 45.22 422 VAL B O 1
ATOM 2059 N N . SER B 1 123 ? 17.453 -46.599 20.955 1.00 50.42 423 SER B N 1
ATOM 2060 C CA . SER B 1 123 ? 18.235 -45.553 21.598 1.00 55.19 423 SER B CA 1
ATOM 2061 C C . SER B 1 123 ? 19.429 -45.209 20.722 1.00 66.89 423 SER B C 1
ATOM 2062 O O . SER B 1 123 ? 20.014 -46.090 20.085 1.00 61.34 423 SER B O 1
ATOM 2065 N N . LYS B 1 124 ? 19.786 -43.926 20.694 1.00 65.42 424 LYS B N 1
ATOM 2066 C CA . LYS B 1 124 ? 20.902 -43.434 19.890 1.00 60.15 424 LYS B CA 1
ATOM 2067 C C . LYS B 1 124 ? 21.803 -42.579 20.773 1.00 70.99 424 LYS B C 1
ATOM 2068 O O . LYS B 1 124 ? 21.391 -41.506 21.227 1.00 61.20 424 LYS B O 1
ATOM 2074 N N . ASP B 1 125 ? 23.028 -43.057 21.007 1.00 76.30 425 ASP B N 1
ATOM 2075 C CA . ASP B 1 125 ? 24.040 -42.326 21.776 1.00 77.74 425 ASP B CA 1
ATOM 2076 C C . ASP B 1 125 ? 23.535 -41.944 23.165 1.00 70.99 425 ASP B C 1
ATOM 2077 O O . ASP B 1 125 ? 23.707 -40.810 23.617 1.00 68.38 425 ASP B O 1
ATOM 2082 N N . GLY B 1 126 ? 22.896 -42.891 23.845 1.00 67.61 426 GLY B N 1
ATOM 2083 C CA . GLY B 1 126 ? 22.418 -42.656 25.189 1.00 65.32 426 GLY B CA 1
ATOM 2084 C C . GLY B 1 126 ? 21.142 -41.852 25.286 1.00 64.75 426 GLY B C 1
ATOM 2085 O O . GLY B 1 126 ? 20.658 -41.624 26.403 1.00 57.19 426 GLY B O 1
ATOM 2086 N N . LYS B 1 127 ? 20.583 -41.413 24.162 1.00 63.68 427 LYS B N 1
ATOM 2087 C CA . LYS B 1 127 ? 19.312 -40.705 24.140 1.00 61.37 427 LYS B CA 1
ATOM 2088 C C . LYS B 1 127 ? 18.232 -41.666 23.661 1.00 53.53 427 LYS B C 1
ATOM 2089 O O . LYS B 1 127 ? 18.273 -42.131 22.517 1.00 50.52 427 LYS B O 1
ATOM 2095 N N . SER B 1 128 ? 17.275 -41.963 24.532 1.00 48.81 428 SER B N 1
ATOM 2096 C CA . SER B 1 128 ? 16.201 -42.884 24.190 1.00 45.84 428 SER B CA 1
ATOM 2097 C C . SER B 1 128 ? 15.172 -42.193 23.302 1.00 40.12 428 SER B C 1
ATOM 2098 O O . SER B 1 128 ? 14.756 -41.063 23.578 1.00 45.62 428 SER B O 1
ATOM 2101 N N . LYS B 1 129 ? 14.767 -42.876 22.230 1.00 35.10 429 LYS B N 1
ATOM 2102 C CA . LYS B 1 129 ? 13.694 -42.386 21.374 1.00 36.13 429 LYS B CA 1
ATOM 2103 C C . LYS B 1 129 ? 12.329 -42.500 22.041 1.00 41.52 429 LYS B C 1
ATOM 2104 O O . LYS B 1 129 ? 11.377 -41.852 21.592 1.00 43.90 429 LYS B O 1
ATOM 2110 N N . GLY B 1 130 ? 12.218 -43.276 23.117 1.00 35.61 430 GLY B N 1
ATOM 2111 C CA . GLY B 1 130 ? 10.940 -43.511 23.752 1.00 40.73 430 GLY B CA 1
ATOM 2112 C C . GLY B 1 130 ? 10.098 -44.578 23.096 1.00 41.96 430 GLY B C 1
ATOM 2113 O O . GLY B 1 130 ? 8.919 -44.715 23.443 1.00 43.08 430 GLY B O 1
ATOM 2114 N N . ILE B 1 131 ? 10.662 -45.338 22.157 1.00 39.23 431 ILE B N 1
ATOM 2115 C CA . ILE B 1 131 ? 9.935 -46.374 21.439 1.00 38.16 431 ILE B CA 1
ATOM 2116 C C . ILE B 1 131 ? 10.731 -47.669 21.499 1.00 37.80 431 ILE B C 1
ATOM 2117 O O . ILE B 1 131 ? 11.933 -47.678 21.772 1.00 42.35 431 ILE B O 1
ATOM 2122 N N . ALA B 1 132 ? 10.036 -48.776 21.246 1.00 38.20 432 ALA B N 1
ATOM 2123 C CA . ALA B 1 132 ? 10.674 -50.081 21.165 1.00 38.34 432 ALA B CA 1
ATOM 2124 C C . ALA B 1 132 ? 9.859 -50.979 20.248 1.00 37.45 432 ALA B C 1
ATOM 2125 O O . ALA B 1 132 ? 8.648 -50.801 20.096 1.00 41.60 432 ALA B O 1
ATOM 2127 N N . TYR B 1 133 ? 10.537 -51.948 19.641 1.00 40.56 433 TYR B N 1
ATOM 2128 C CA . TYR B 1 133 ? 9.911 -52.924 18.758 1.00 41.21 433 TYR B CA 1
ATOM 2129 C C . TYR B 1 133 ? 9.815 -54.252 19.494 1.00 40.32 433 TYR B C 1
ATOM 2130 O O . TYR B 1 133 ? 10.826 -54.775 19.975 1.00 45.39 433 TYR B O 1
ATOM 2139 N N . ILE B 1 134 ? 8.603 -54.792 19.578 1.00 42.89 434 ILE B N 1
ATOM 2140 C CA . ILE B 1 134 ? 8.321 -56.004 20.336 1.00 41.09 434 ILE B CA 1
ATOM 2141 C C . ILE B 1 134 ? 7.997 -57.102 19.335 1.00 42.90 434 ILE B C 1
ATOM 2142 O O . ILE B 1 134 ? 6.929 -57.086 18.711 1.00 41.38 434 ILE B O 1
ATOM 2147 N N . GLU B 1 135 ? 8.903 -58.065 19.189 1.00 47.92 435 GLU B N 1
ATOM 2148 C CA . GLU B 1 135 ? 8.726 -59.154 18.239 1.00 46.97 435 GLU B CA 1
ATOM 2149 C C . GLU B 1 135 ? 8.108 -60.356 18.940 1.00 51.03 435 GLU B C 1
ATOM 2150 O O . GLU B 1 135 ? 8.553 -60.748 20.024 1.00 53.19 435 GLU B O 1
ATOM 2156 N N . PHE B 1 136 ? 7.084 -60.933 18.321 1.00 54.60 436 PHE B N 1
ATOM 2157 C CA . PHE B 1 136 ? 6.370 -62.075 18.868 1.00 52.90 436 PHE B CA 1
ATOM 2158 C C . PHE B 1 136 ? 6.568 -63.297 17.980 1.00 51.37 436 PHE B C 1
ATOM 2159 O O . PHE B 1 136 ? 6.896 -63.188 16.794 1.00 46.63 436 PHE B O 1
ATOM 2167 N N . LYS B 1 137 ? 6.369 -64.474 18.579 1.00 53.69 437 LYS B N 1
ATOM 2168 C CA . LYS B 1 137 ? 6.576 -65.725 17.855 1.00 54.48 437 LYS B CA 1
ATOM 2169 C C . LYS B 1 137 ? 5.562 -65.893 16.728 1.00 57.55 437 LYS B C 1
ATOM 2170 O O . LYS B 1 137 ? 5.909 -66.369 15.641 1.00 64.53 437 LYS B O 1
ATOM 2176 N N . THR B 1 138 ? 4.308 -65.516 16.967 1.00 59.57 438 THR B N 1
ATOM 2177 C CA . THR B 1 138 ? 3.246 -65.667 15.984 1.00 53.82 438 THR B CA 1
ATOM 2178 C C . THR B 1 138 ? 2.490 -64.355 15.834 1.00 55.55 438 THR B C 1
ATOM 2179 O O . THR B 1 138 ? 2.514 -63.493 16.717 1.00 58.91 438 THR B O 1
ATOM 2183 N N . GLU B 1 139 ? 1.823 -64.209 14.685 1.00 53.09 439 GLU B N 1
ATOM 2184 C CA . GLU B 1 139 ? 0.987 -63.035 14.454 1.00 52.79 439 GLU B CA 1
ATOM 2185 C C . GLU B 1 139 ? -0.172 -62.974 15.440 1.00 50.79 439 GLU B C 1
ATOM 2186 O O . GLU B 1 139 ? -0.598 -61.881 15.832 1.00 46.41 439 GLU B O 1
ATOM 2192 N N . ALA B 1 140 ? -0.692 -64.133 15.851 1.00 44.93 440 ALA B N 1
ATOM 2193 C CA . ALA B 1 140 ? -1.802 -64.157 16.798 1.00 43.74 440 ALA B CA 1
ATOM 2194 C C . ALA B 1 140 ? -1.390 -63.593 18.152 1.00 48.90 440 ALA B C 1
ATOM 2195 O O . ALA B 1 140 ? -2.147 -62.835 18.773 1.00 54.45 440 ALA B O 1
ATOM 2197 N N . ASP B 1 141 ? -0.194 -63.952 18.629 1.00 52.43 441 ASP B N 1
ATOM 2198 C CA . ASP B 1 141 ? 0.263 -63.459 19.925 1.00 52.26 441 ASP B CA 1
ATOM 2199 C C . ASP B 1 141 ? 0.508 -61.956 19.905 1.00 49.01 441 ASP B C 1
ATOM 2200 O O . ASP B 1 141 ? 0.355 -61.292 20.936 1.00 44.26 441 ASP B O 1
ATOM 2205 N N . ALA B 1 142 ? 0.897 -61.404 18.753 1.00 45.53 442 ALA B N 1
ATOM 2206 C CA . ALA B 1 142 ? 1.074 -59.960 18.658 1.00 40.47 442 ALA B CA 1
ATOM 2207 C C . ALA B 1 142 ? -0.266 -59.237 18.714 1.00 42.46 442 ALA B C 1
ATOM 2208 O O . ALA B 1 142 ? -0.398 -58.213 19.396 1.00 41.44 442 ALA B O 1
ATOM 2210 N N . GLU B 1 143 ? -1.274 -59.755 18.006 1.00 44.19 443 GLU B N 1
ATOM 2211 C CA . GLU B 1 143 ? -2.592 -59.128 18.026 1.00 43.78 443 GLU B CA 1
ATOM 2212 C C . GLU B 1 143 ? -3.218 -59.205 19.412 1.00 38.98 443 GLU B C 1
ATOM 2213 O O . GLU B 1 143 ? -3.927 -58.284 19.833 1.00 36.22 443 GLU B O 1
ATOM 2219 N N . LYS B 1 144 ? -2.974 -60.303 20.131 1.00 37.88 444 LYS B N 1
ATOM 2220 C CA . LYS B 1 144 ? -3.474 -60.428 21.496 1.00 40.59 444 LYS B CA 1
ATOM 2221 C C . LYS B 1 144 ? -2.925 -59.321 22.388 1.00 42.05 444 LYS B C 1
ATOM 2222 O O . LYS B 1 144 ? -3.668 -58.715 23.168 1.00 42.94 444 LYS B O 1
ATOM 2228 N N . THR B 1 145 ? -1.622 -59.043 22.282 1.00 40.43 445 THR B N 1
ATOM 2229 C CA . THR B 1 145 ? -1.028 -57.941 23.035 1.00 41.79 445 THR B CA 1
ATOM 2230 C C . THR B 1 145 ? -1.591 -56.600 22.583 1.00 37.65 445 THR B C 1
ATOM 2231 O O . THR B 1 145 ? -1.856 -55.718 23.409 1.00 37.69 445 THR B O 1
ATOM 2235 N N . PHE B 1 146 ? -1.774 -56.427 21.272 1.00 35.36 446 PHE B N 1
ATOM 2236 C CA . PHE B 1 146 ? -2.297 -55.167 20.754 1.00 34.34 446 PHE B CA 1
ATOM 2237 C C . PHE B 1 146 ? -3.700 -54.894 21.280 1.00 36.04 446 PHE B C 1
ATOM 2238 O O . PHE B 1 146 ? -4.045 -53.747 21.587 1.00 40.29 446 PHE B O 1
ATOM 2246 N N . GLU B 1 147 ? -4.522 -55.936 21.391 1.00 36.24 447 GLU B N 1
ATOM 2247 C CA . GLU B 1 147 ? -5.921 -55.780 21.764 1.00 36.36 447 GLU B CA 1
ATOM 2248 C C . GLU B 1 147 ? -6.158 -55.768 23.268 1.00 40.02 447 GLU B C 1
ATOM 2249 O O . GLU B 1 147 ? -7.256 -55.397 23.699 1.00 41.28 447 GLU B O 1
ATOM 2255 N N . GLU B 1 148 ? -5.173 -56.158 24.073 1.00 38.04 448 GLU B N 1
ATOM 2256 C CA . GLU B 1 148 ? -5.352 -56.268 25.517 1.00 39.92 448 GLU B CA 1
ATOM 2257 C C . GLU B 1 148 ? -4.382 -55.418 26.321 1.00 41.57 448 GLU B C 1
ATOM 2258 O O . GLU B 1 148 ? -4.794 -54.777 27.292 1.00 39.83 448 GLU B O 1
ATOM 2264 N N . LYS B 1 149 ? -3.105 -55.386 25.942 1.00 43.18 449 LYS B N 1
ATOM 2265 C CA . LYS B 1 149 ? -2.104 -54.612 26.667 1.00 41.09 449 LYS B CA 1
ATOM 2266 C C . LYS B 1 149 ? -2.135 -53.127 26.325 1.00 40.94 449 LYS B C 1
ATOM 2267 O O . LYS B 1 149 ? -1.316 -52.373 26.862 1.00 41.50 449 LYS B O 1
ATOM 2273 N N . GLN B 1 150 ? -3.034 -52.697 25.441 1.00 40.57 450 GLN B N 1
ATOM 2274 C CA . GLN B 1 150 ? -3.086 -51.297 25.037 1.00 35.47 450 GLN B CA 1
ATOM 2275 C C . GLN B 1 150 ? -3.309 -50.393 26.244 1.00 36.08 450 GLN B C 1
ATOM 2276 O O . GLN B 1 150 ? -4.179 -50.653 27.081 1.00 41.51 450 GLN B O 1
ATOM 2282 N N . GLY B 1 151 ? -2.518 -49.327 26.329 1.00 36.89 451 GLY B N 1
ATOM 2283 C CA . GLY B 1 151 ? -2.642 -48.378 27.416 1.00 37.79 451 G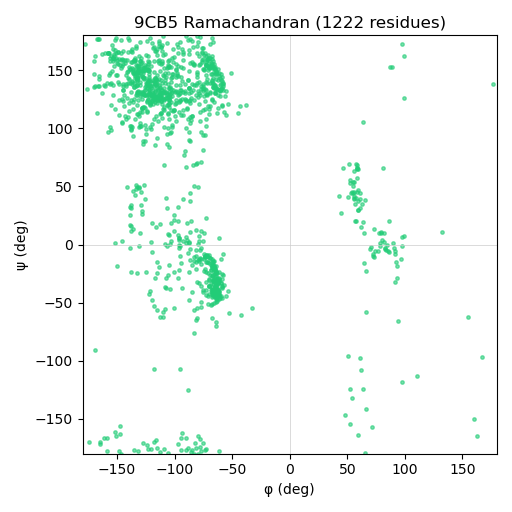LY B CA 1
ATOM 2284 C C . GLY B 1 151 ? -2.015 -48.802 28.723 1.00 40.91 451 GLY B C 1
ATOM 2285 O O . GLY B 1 151 ? -2.258 -48.149 29.744 1.00 41.47 451 GLY B O 1
ATOM 2286 N N . THR B 1 152 ? -1.224 -49.873 28.732 1.00 45.58 452 THR B N 1
ATOM 2287 C CA . THR B 1 152 ? -0.579 -50.311 29.962 1.00 42.84 452 THR B CA 1
ATOM 2288 C C . THR B 1 152 ? 0.415 -49.260 30.440 1.00 45.41 452 THR B C 1
ATOM 2289 O O . THR B 1 152 ? 1.179 -48.698 29.651 1.00 48.80 452 THR B O 1
ATOM 2293 N N . GLU B 1 153 ? 0.398 -48.992 31.743 1.00 54.23 453 GLU B N 1
ATOM 2294 C CA . GLU B 1 153 ? 1.239 -47.958 32.329 1.00 57.34 453 GLU B CA 1
ATOM 2295 C C . GLU B 1 153 ? 2.569 -48.544 32.785 1.00 58.86 453 GLU B C 1
ATOM 2296 O O . GLU B 1 153 ? 2.604 -49.585 33.448 1.00 61.06 453 GLU B O 1
ATOM 2302 N N . ILE B 1 154 ? 3.657 -47.871 32.419 1.00 50.93 454 ILE B N 1
ATOM 2303 C CA . ILE B 1 154 ? 4.997 -48.191 32.895 1.00 50.77 454 ILE B CA 1
ATOM 2304 C C . ILE B 1 154 ? 5.597 -46.909 33.453 1.00 57.09 454 ILE B C 1
ATOM 2305 O O . ILE B 1 154 ? 5.756 -45.927 32.718 1.00 60.08 454 ILE B O 1
ATOM 2310 N N . ASP B 1 155 ? 5.925 -46.918 34.748 1.00 60.28 455 ASP B N 1
ATOM 2311 C CA . ASP B 1 155 ? 6.456 -45.743 35.442 1.00 57.23 455 ASP B CA 1
ATOM 2312 C C . ASP B 1 155 ? 5.518 -44.543 35.300 1.00 60.09 455 ASP B C 1
ATOM 2313 O O . ASP B 1 155 ? 5.953 -43.402 35.132 1.00 65.70 455 ASP B O 1
ATOM 2318 N N . GLY B 1 156 ? 4.214 -44.806 35.362 1.00 52.02 456 GLY B N 1
ATOM 2319 C CA . GLY B 1 156 ? 3.216 -43.760 35.295 1.00 54.02 456 GLY B CA 1
ATOM 2320 C C . GLY B 1 156 ? 2.836 -43.309 33.902 1.00 58.30 456 GLY B C 1
ATOM 2321 O O . GLY B 1 156 ? 1.919 -42.489 33.766 1.00 63.92 456 GLY B O 1
ATOM 2322 N N . ARG B 1 157 ? 3.500 -43.813 32.865 1.00 52.43 457 ARG B N 1
ATOM 2323 C CA . ARG B 1 157 ? 3.182 -43.462 31.488 1.00 49.48 457 ARG B CA 1
ATOM 2324 C C . ARG B 1 157 ? 2.436 -44.620 30.839 1.00 53.56 457 ARG B C 1
ATOM 2325 O O . ARG B 1 157 ? 2.980 -45.722 30.717 1.00 58.30 457 ARG B O 1
ATOM 2333 N N . SER B 1 158 ? 1.199 -44.368 30.421 1.00 55.72 458 SER B N 1
ATOM 2334 C CA . SER B 1 158 ? 0.454 -45.358 29.654 1.00 53.46 458 SER B CA 1
ATOM 2335 C C . SER B 1 158 ? 1.023 -45.416 28.243 1.00 45.12 458 SER B C 1
ATOM 2336 O O . SER B 1 158 ? 1.074 -44.397 27.545 1.00 48.10 458 SER B O 1
ATOM 2339 N N . ILE B 1 159 ? 1.449 -46.598 27.824 1.00 40.87 459 ILE B N 1
ATOM 2340 C CA . ILE B 1 159 ? 2.157 -46.755 26.560 1.00 45.33 459 ILE B CA 1
ATOM 2341 C C . ILE B 1 159 ? 1.162 -47.120 25.469 1.00 38.43 459 ILE B C 1
ATOM 2342 O O . ILE B 1 159 ? 0.105 -47.707 25.725 1.00 35.73 459 ILE B O 1
ATOM 2347 N N . SER B 1 160 ? 1.505 -46.764 24.236 1.00 37.08 460 SER B N 1
ATOM 2348 C CA . SER B 1 160 ? 0.664 -47.019 23.079 1.00 33.25 460 SER B CA 1
ATOM 2349 C C . SER B 1 160 ? 1.286 -48.109 22.218 1.00 41.29 460 SER B C 1
ATOM 2350 O O . SER B 1 160 ? 2.511 -48.236 22.136 1.00 48.40 460 SER B O 1
ATOM 2353 N N . LEU B 1 161 ? 0.429 -48.900 21.581 1.00 37.80 461 LEU B N 1
ATOM 2354 C CA . LEU B 1 161 ? 0.854 -50.016 20.750 1.00 33.89 461 LEU B CA 1
ATOM 2355 C C . LEU B 1 161 ? 0.355 -49.818 19.327 1.00 31.57 461 LEU B C 1
ATOM 2356 O O . LEU B 1 161 ? -0.796 -49.424 19.111 1.00 37.01 461 LEU B O 1
ATOM 2361 N N . TYR B 1 162 ? 1.228 -50.086 18.359 1.00 33.03 462 TYR B N 1
ATOM 2362 C CA . TYR B 1 162 ? 0.899 -49.935 16.951 1.00 33.43 462 TYR B CA 1
ATOM 2363 C C . TYR B 1 162 ? 1.422 -51.135 16.178 1.00 38.39 462 TYR B C 1
ATOM 2364 O O . TYR B 1 162 ? 2.450 -51.720 16.530 1.00 40.23 462 TYR B O 1
ATOM 2373 N N . TYR B 1 163 ? 0.703 -51.496 15.120 1.00 35.79 463 TYR B N 1
ATOM 2374 C CA . TYR B 1 163 ? 1.193 -52.514 14.207 1.00 33.50 463 TYR B CA 1
ATOM 2375 C C . TYR B 1 163 ? 2.333 -51.957 13.360 1.00 36.18 463 TYR B C 1
ATOM 2376 O O . TYR B 1 163 ? 2.529 -50.743 13.251 1.00 38.74 463 TYR B O 1
ATOM 2385 N N . THR B 1 164 ? 3.094 -52.863 12.758 1.00 37.59 464 THR B N 1
ATOM 2386 C CA . THR B 1 164 ? 4.205 -52.500 11.894 1.00 34.76 464 THR B CA 1
ATOM 2387 C C . THR B 1 164 ? 3.944 -53.018 10.485 1.00 42.41 464 THR B C 1
ATOM 2388 O O . THR B 1 164 ? 3.019 -53.798 10.244 1.00 40.04 464 THR B O 1
ATOM 2392 N N . GLY B 1 165 ? 4.777 -52.570 9.549 1.00 45.44 465 GLY B N 1
ATOM 2393 C CA . GLY B 1 165 ? 4.584 -52.957 8.161 1.00 46.06 465 GLY B CA 1
ATOM 2394 C C . GLY B 1 165 ? 3.299 -52.376 7.603 1.00 46.12 465 GLY B C 1
ATOM 2395 O O . GLY B 1 165 ? 2.923 -51.234 7.892 1.00 47.51 465 GLY B O 1
ATOM 2396 N N . GLU B 1 166 ? 2.610 -53.175 6.787 1.00 48.16 466 GLU B N 1
ATOM 2397 C CA . GLU B 1 166 ? 1.360 -52.737 6.179 1.00 56.76 466 GLU B CA 1
ATOM 2398 C C . GLU B 1 166 ? 0.198 -52.717 7.163 1.00 49.55 466 GLU B C 1
ATOM 2399 O O . GLU B 1 166 ? -0.775 -51.990 6.934 1.00 51.28 466 GLU B O 1
ATOM 2405 N N . LYS B 1 167 ? 0.274 -53.494 8.247 1.00 41.68 467 LYS B N 1
ATOM 2406 C CA . LYS B 1 167 ? -0.810 -53.501 9.224 1.00 41.98 467 LYS B CA 1
ATOM 2407 C C . LYS B 1 167 ? -0.924 -52.168 9.952 1.00 42.28 467 LYS B C 1
ATOM 2408 O O . LYS B 1 167 ? -2.024 -51.781 10.361 1.00 43.79 467 LYS B O 1
ATOM 2414 N N . GLY B 1 168 ? 0.186 -51.459 10.127 1.00 35.80 468 GLY B N 1
ATOM 2415 C CA . GLY B 1 168 ? 0.189 -50.182 10.804 1.00 37.47 468 GLY B CA 1
ATOM 2416 C C . GLY B 1 168 ? 0.113 -48.966 9.911 1.00 40.98 468 GLY B C 1
ATOM 2417 O O . GLY B 1 168 ? 0.049 -47.845 10.425 1.00 35.08 468 GLY B O 1
ATOM 2418 N N . GLN B 1 169 ? 0.118 -49.144 8.593 1.00 41.10 469 GLN B N 1
ATOM 2419 C CA . GLN B 1 169 ? 0.074 -48.004 7.688 1.00 41.66 469 GLN B CA 1
ATOM 2420 C C . GLN B 1 169 ? -1.331 -47.415 7.651 1.00 44.29 469 GLN B C 1
ATOM 2421 O O . GLN B 1 169 ? -2.318 -48.142 7.501 1.00 46.42 469 GLN B O 1
ATOM 2427 N N . ASN B 1 170 ? -1.422 -46.095 7.791 1.00 39.92 470 ASN B N 1
ATOM 2428 C CA . ASN B 1 170 ? -2.700 -45.386 7.771 1.00 43.99 470 ASN B CA 1
ATOM 2429 C C . ASN B 1 170 ? -2.855 -44.712 6.413 1.00 53.45 470 ASN B C 1
ATOM 2430 O O . ASN B 1 170 ? -2.343 -43.611 6.194 1.00 62.70 470 ASN B O 1
ATOM 2435 N N . GLN B 1 171 ? -3.568 -45.371 5.500 1.00 52.24 471 GLN B N 1
ATOM 2436 C CA . GLN B 1 171 ? -3.911 -44.736 4.234 1.00 65.52 471 GLN B CA 1
ATOM 2437 C C . GLN B 1 171 ? -5.002 -43.701 4.475 1.00 74.67 471 GLN B C 1
ATOM 2438 O O . GLN B 1 171 ? -6.193 -44.033 4.497 1.00 78.28 471 GLN B O 1
ATOM 2444 N N . ASP B 1 172 ? -4.596 -42.447 4.667 1.00 71.51 472 ASP B N 1
ATOM 2445 C CA . ASP B 1 172 ? -5.496 -41.361 5.053 1.00 83.17 472 ASP B CA 1
ATOM 2446 C C . ASP B 1 172 ? -6.217 -41.690 6.357 1.00 73.29 472 ASP B C 1
ATOM 2447 O O . ASP B 1 172 ? -6.416 -40.818 7.204 1.00 68.37 472 ASP B O 1
ATOM 3034 N N . ILE D 3 2 ? 5.010 -44.764 -26.084 1.00 91.45 0 ILE D N 1
ATOM 3035 C CA . ILE D 3 2 ? 5.893 -45.617 -25.298 1.00 100.24 0 ILE D CA 1
ATOM 3036 C C . ILE D 3 2 ? 6.928 -44.776 -24.569 1.00 93.88 0 ILE D C 1
ATOM 3037 O O . ILE D 3 2 ? 7.891 -44.304 -25.174 1.00 91.79 0 ILE D O 1
ATOM 3039 N N . SER D 3 3 ? 6.715 -44.589 -23.266 1.00 80.55 1 SER D N 1
ATOM 3040 C CA . SER D 3 3 ? 7.623 -43.857 -22.382 1.00 67.40 1 SER D CA 1
ATOM 3041 C C . SER D 3 3 ? 7.784 -42.394 -22.783 1.00 72.25 1 SER D C 1
ATOM 3042 O O . SER D 3 3 ? 8.714 -41.724 -22.324 1.00 71.82 1 SER D O 1
ATOM 3045 N N . GLU D 3 4 ? 6.897 -41.882 -23.634 1.00 69.97 2 GLU D N 1
ATOM 3046 C CA . GLU D 3 4 ? 6.957 -40.479 -24.024 1.00 56.81 2 GLU D CA 1
ATOM 3047 C C . GLU D 3 4 ? 6.449 -39.602 -22.888 1.00 53.37 2 GLU D C 1
ATOM 3048 O O . GLU D 3 4 ? 5.408 -39.887 -22.286 1.00 55.16 2 GLU D O 1
ATOM 3054 N N . VAL D 3 5 ? 7.184 -38.535 -22.597 1.00 43.33 3 VAL D N 1
ATOM 3055 C CA . VAL D 3 5 ? 6.852 -37.631 -21.503 1.00 46.79 3 VAL D CA 1
ATOM 3056 C C . VAL D 3 5 ? 5.966 -36.517 -22.038 1.00 48.35 3 VAL D C 1
ATOM 3057 O O . VAL D 3 5 ? 6.282 -35.897 -23.061 1.00 50.17 3 VAL D O 1
ATOM 3061 N N . GLN D 3 6 ? 4.853 -36.264 -21.353 1.00 42.06 4 GLN D N 1
ATOM 3062 C CA . GLN D 3 6 ? 3.951 -35.187 -21.727 1.00 44.45 4 GLN D CA 1
ATOM 3063 C C . GLN D 3 6 ? 3.349 -34.568 -20.475 1.00 39.32 4 GLN D C 1
ATOM 3064 O O . GLN D 3 6 ? 2.949 -35.280 -19.550 1.00 39.86 4 GLN D O 1
ATOM 3070 N N . LEU D 3 7 ? 3.292 -33.239 -20.453 1.00 42.37 5 LEU D N 1
ATOM 3071 C CA . LEU D 3 7 ? 2.715 -32.485 -19.350 1.00 38.87 5 LEU D CA 1
ATOM 3072 C C . LEU D 3 7 ? 1.594 -31.607 -19.885 1.00 35.01 5 LEU D C 1
ATOM 3073 O O . LEU D 3 7 ? 1.785 -30.880 -20.865 1.00 40.07 5 LEU D O 1
ATOM 3078 N N . VAL D 3 8 ? 0.429 -31.679 -19.247 1.00 33.81 6 VAL D N 1
ATOM 3079 C CA . VAL D 3 8 ? -0.736 -30.894 -19.638 1.00 33.36 6 VAL D CA 1
ATOM 3080 C C . VAL D 3 8 ? -1.228 -30.138 -18.413 1.00 37.59 6 VAL D C 1
ATOM 3081 O O . VAL D 3 8 ? -1.615 -30.755 -17.413 1.00 36.34 6 VAL D O 1
ATOM 3085 N N . GLU D 3 9 ? -1.218 -28.811 -18.489 1.00 37.90 7 GLU D N 1
ATOM 3086 C CA . GLU D 3 9 ? -1.728 -27.963 -17.424 1.00 42.74 7 GLU D CA 1
ATOM 3087 C C . GLU D 3 9 ? -3.065 -27.364 -17.837 1.00 41.25 7 GLU D C 1
ATOM 3088 O O . GLU D 3 9 ? -3.243 -26.949 -18.987 1.00 51.28 7 GLU D O 1
ATOM 3094 N N . SER D 3 10 ? -4.003 -27.329 -16.893 1.00 36.66 8 SER D N 1
ATOM 3095 C CA . SER D 3 10 ? -5.343 -26.815 -17.128 1.00 44.25 8 SER D CA 1
ATOM 3096 C C . SER D 3 10 ? -5.784 -26.023 -15.904 1.00 46.12 8 SER D C 1
ATOM 3097 O O . SER D 3 10 ? -5.066 -25.935 -14.902 1.00 41.22 8 SER D O 1
ATOM 3100 N N . GLY D 3 11 ? -6.978 -25.446 -15.986 1.00 48.55 9 GLY D N 1
ATOM 3101 C CA . GLY D 3 11 ? -7.522 -24.649 -14.908 1.00 52.01 9 GLY D CA 1
ATOM 3102 C C . GLY D 3 11 ? -7.340 -23.155 -15.045 1.00 50.00 9 GLY D C 1
ATOM 3103 O O . GLY D 3 11 ? -7.671 -22.423 -14.105 1.00 51.50 9 GLY D O 1
ATOM 3104 N N . GLY D 3 12 ? -6.823 -22.678 -16.177 1.00 47.82 10 GLY D N 1
ATOM 3105 C CA . GLY D 3 12 ? -6.666 -21.255 -16.369 1.00 50.37 10 GLY D CA 1
ATOM 3106 C C . GLY D 3 12 ? -7.976 -20.560 -16.686 1.00 54.34 10 GLY D C 1
ATOM 3107 O O . GLY D 3 12 ? -8.947 -21.168 -17.136 1.00 65.70 10 GLY D O 1
ATOM 3108 N N . GLY D 3 13 ? -7.994 -19.256 -16.442 1.00 48.63 11 GLY D N 1
ATOM 3109 C CA . GLY D 3 13 ? -9.180 -18.466 -16.709 1.00 50.08 11 GLY D CA 1
ATOM 3110 C C . GLY D 3 13 ? -9.116 -17.140 -15.971 1.00 50.16 11 GLY D C 1
ATOM 3111 O O . GLY D 3 13 ? -8.059 -16.728 -15.497 1.00 49.23 11 GLY D O 1
ATOM 3112 N N . LEU D 3 14 ? -10.274 -16.493 -15.892 1.00 49.67 12 LEU D N 1
ATOM 3113 C CA . LEU D 3 14 ? -10.384 -15.201 -15.237 1.00 45.99 12 LEU D CA 1
ATOM 3114 C C . LEU D 3 14 ? -10.540 -15.369 -13.729 1.00 46.86 12 LEU D C 1
ATOM 3115 O O . LEU D 3 14 ? -11.015 -16.396 -13.233 1.00 52.92 12 LEU D O 1
ATOM 3120 N N . VAL D 3 15 ? -10.130 -14.335 -12.999 1.00 45.46 13 VAL D N 1
ATOM 3121 C CA . VAL D 3 15 ? -10.268 -14.302 -11.547 1.00 47.71 13 VAL D CA 1
ATOM 3122 C C . VAL D 3 15 ? -10.164 -12.850 -11.099 1.00 44.48 13 VAL D C 1
ATOM 3123 O O . VAL D 3 15 ? -9.315 -12.096 -11.582 1.00 43.06 13 VAL D O 1
ATOM 3127 N N . GLN D 3 16 ? -11.043 -12.460 -10.178 1.00 42.39 14 GLN D N 1
ATOM 3128 C CA . GLN D 3 16 ? -10.986 -11.121 -9.615 1.00 43.77 14 GLN D CA 1
ATOM 3129 C C . GLN D 3 16 ? -9.798 -10.998 -8.662 1.00 41.95 14 GLN D C 1
ATOM 3130 O O . GLN D 3 16 ? -9.323 -12.000 -8.120 1.00 43.04 14 GLN D O 1
ATOM 3136 N N . PRO D 3 17 ? -9.287 -9.782 -8.456 1.00 49.87 15 PRO D N 1
ATOM 3137 C CA . PRO D 3 17 ? -8.200 -9.600 -7.486 1.00 48.94 15 PRO D CA 1
ATOM 3138 C C . PRO D 3 17 ? -8.610 -10.068 -6.097 1.00 47.10 15 PRO D C 1
ATOM 3139 O O . PRO D 3 17 ? -9.729 -9.825 -5.640 1.00 56.32 15 PRO D O 1
ATOM 3143 N N . GLY D 3 18 ? -7.683 -10.745 -5.423 1.00 49.09 16 GLY D N 1
ATOM 3144 C CA . GLY D 3 18 ? -7.959 -11.348 -4.139 1.00 42.24 16 GLY D CA 1
ATOM 3145 C C . GLY D 3 18 ? -8.630 -12.701 -4.203 1.00 45.56 16 GLY D C 1
ATOM 3146 O O . GLY D 3 18 ? -8.834 -13.322 -3.152 1.00 48.74 16 GLY D O 1
ATOM 3147 N N . GLY D 3 19 ? -8.974 -13.182 -5.395 1.00 40.47 17 GLY D N 1
ATOM 3148 C CA . GLY D 3 19 ? -9.606 -14.472 -5.551 1.00 40.38 17 GLY D CA 1
ATOM 3149 C C . GLY D 3 19 ? -8.607 -15.612 -5.527 1.00 38.76 17 GLY D C 1
ATOM 3150 O O . GLY D 3 19 ? -7.409 -15.437 -5.298 1.00 38.03 17 GLY D O 1
ATOM 3151 N N . SER D 3 20 ? -9.126 -16.811 -5.774 1.00 36.62 18 SER D N 1
ATOM 3152 C CA . SER D 3 20 ? -8.324 -18.024 -5.769 1.00 37.83 18 SER D CA 1
ATOM 3153 C C . SER D 3 20 ? -8.542 -18.792 -7.064 1.00 35.51 18 SER D C 1
ATOM 3154 O O . SER D 3 20 ? -9.620 -18.742 -7.663 1.00 37.08 18 SER D O 1
ATOM 3157 N N . LEU D 3 21 ? -7.499 -19.500 -7.493 1.00 37.23 19 LEU D N 1
ATOM 3158 C CA . LEU D 3 21 ? -7.564 -20.332 -8.686 1.00 34.89 19 LEU D CA 1
ATOM 3159 C C . LEU D 3 21 ? -6.626 -21.516 -8.506 1.00 43.01 19 LEU D C 1
ATOM 3160 O O . LEU D 3 21 ? -5.522 -21.366 -7.976 1.00 40.91 19 LEU D O 1
ATOM 3165 N N . ARG D 3 22 ? -7.070 -22.688 -8.951 1.00 39.85 20 ARG D N 1
ATOM 3166 C CA . ARG D 3 22 ? -6.303 -23.918 -8.822 1.00 31.72 20 ARG D CA 1
ATOM 3167 C C . ARG D 3 22 ? -5.866 -24.396 -10.198 1.00 36.08 20 ARG D C 1
ATOM 3168 O O . ARG D 3 22 ? -6.697 -24.550 -11.099 1.00 35.07 20 ARG D O 1
ATOM 3176 N N . LEU D 3 23 ? -4.567 -24.635 -10.354 1.00 37.54 21 LEU D N 1
ATOM 3177 C CA . LEU D 3 23 ? -4.003 -25.169 -11.585 1.00 35.94 21 LEU D CA 1
ATOM 3178 C C . LEU D 3 23 ? -3.576 -26.615 -11.366 1.00 37.10 21 LEU D C 1
ATOM 3179 O O . LEU D 3 23 ? -3.072 -26.967 -10.296 1.00 37.17 21 LEU D O 1
ATOM 3184 N N . SER D 3 24 ? -3.786 -27.449 -12.381 1.00 35.21 22 SER D N 1
ATOM 3185 C CA . SER D 3 24 ? -3.429 -28.859 -12.325 1.00 36.21 22 SER D CA 1
ATOM 3186 C C . SER D 3 24 ? -2.523 -29.202 -13.497 1.00 35.31 22 SER D C 1
ATOM 3187 O O . SER D 3 24 ? -2.776 -28.785 -14.630 1.00 36.32 22 SER D O 1
ATOM 3190 N N . CYS D 3 25 ? -1.469 -29.967 -13.217 1.00 44.19 23 CYS D N 1
ATOM 3191 C CA . CYS D 3 25 ? -0.501 -30.399 -14.222 1.00 47.21 23 CYS D CA 1
ATOM 3192 C C . CYS D 3 25 ? -0.578 -31.917 -14.331 1.00 41.66 23 CYS D C 1
ATOM 3193 O O . CYS D 3 25 ? -0.176 -32.630 -13.405 1.00 40.99 23 CYS D O 1
ATOM 3196 N N . ALA D 3 26 ? -1.080 -32.409 -15.461 1.00 36.33 24 ALA D N 1
ATOM 3197 C CA . ALA D 3 26 ? -1.245 -33.842 -15.677 1.00 32.82 24 ALA D CA 1
ATOM 3198 C C . ALA D 3 26 ? 0.028 -34.408 -16.294 1.00 34.22 24 ALA D C 1
ATOM 3199 O O . ALA D 3 26 ? 0.400 -34.037 -17.413 1.00 41.20 24 ALA D O 1
ATOM 3201 N N . ALA D 3 27 ? 0.683 -35.310 -15.569 1.00 33.79 25 ALA D N 1
ATOM 3202 C CA . ALA D 3 27 ? 1.971 -35.864 -15.963 1.00 35.91 25 ALA D CA 1
ATOM 3203 C C . ALA D 3 27 ? 1.801 -37.305 -16.421 1.00 35.86 25 ALA D C 1
ATOM 3204 O O . ALA D 3 27 ? 1.163 -38.109 -15.734 1.00 36.07 25 ALA D O 1
ATOM 3206 N N . SER D 3 28 ? 2.374 -37.626 -17.580 1.00 37.17 26 SER D N 1
ATOM 3207 C CA . SER D 3 28 ? 2.365 -38.981 -18.107 1.00 41.80 26 SER D CA 1
ATOM 3208 C C . SER D 3 28 ? 3.747 -39.313 -18.648 1.00 47.22 26 SER D C 1
ATOM 3209 O O . SER D 3 28 ? 4.459 -38.440 -19.153 1.00 45.85 26 SER D O 1
ATOM 3212 N N . GLY D 3 29 ? 4.123 -40.586 -18.537 1.00 44.87 27 GLY D N 1
ATOM 3213 C CA . GLY D 3 29 ? 5.403 -41.055 -19.021 1.00 44.42 27 GLY D CA 1
ATOM 3214 C C . GLY D 3 29 ? 6.493 -41.166 -17.977 1.00 37.90 27 GLY D C 1
ATOM 3215 O O . GLY D 3 29 ? 7.606 -41.586 -18.318 1.00 39.90 27 GLY D O 1
ATOM 3216 N N . PHE D 3 30 ? 6.217 -40.804 -16.726 1.00 31.66 28 PHE D N 1
ATOM 3217 C CA . PHE D 3 30 ? 7.207 -40.922 -15.663 1.00 32.93 28 PHE D CA 1
ATOM 3218 C C . PHE D 3 30 ? 6.491 -40.963 -14.323 1.00 30.78 28 PHE D C 1
ATOM 3219 O O . PHE D 3 30 ? 5.312 -40.619 -14.216 1.00 35.88 28 PHE D O 1
ATOM 3227 N N . ASN D 3 31 ? 7.228 -41.382 -13.298 1.00 31.77 29 ASN D N 1
ATOM 3228 C CA . ASN D 3 31 ? 6.707 -41.462 -11.937 1.00 32.58 29 ASN D CA 1
ATOM 3229 C C . ASN D 3 31 ? 6.882 -40.099 -11.275 1.00 35.30 29 ASN D C 1
ATOM 3230 O O . ASN D 3 31 ? 8.003 -39.705 -10.934 1.00 36.84 29 ASN D O 1
ATOM 3235 N N . ILE D 3 32 ? 5.770 -39.380 -11.090 1.00 29.12 30 ILE D N 1
ATOM 3236 C CA . ILE D 3 32 ? 5.826 -38.024 -10.555 1.00 33.27 30 ILE D CA 1
ATOM 3237 C C . ILE D 3 32 ? 6.321 -38.001 -9.115 1.00 34.31 30 ILE D C 1
ATOM 3238 O O . ILE D 3 32 ? 6.763 -36.955 -8.630 1.00 32.98 30 ILE D O 1
ATOM 3243 N N . TYR D 3 33 ? 6.266 -39.138 -8.416 1.00 34.39 31 TYR D N 1
ATOM 3244 C CA . TYR D 3 33 ? 6.684 -39.169 -7.019 1.00 37.09 31 TYR D CA 1
ATOM 3245 C C . TYR D 3 33 ? 8.193 -39.008 -6.872 1.00 32.86 31 TYR D C 1
ATOM 3246 O O . TYR D 3 33 ? 8.659 -38.465 -5.865 1.00 30.79 31 TYR D O 1
ATOM 3255 N N . TYR D 3 34 ? 8.969 -39.465 -7.855 1.00 29.17 32 TYR D N 1
ATOM 3256 C CA . TYR D 3 34 ? 10.424 -39.464 -7.762 1.00 29.87 32 TYR D CA 1
ATOM 3257 C C . TYR D 3 34 ? 11.078 -38.371 -8.598 1.00 32.92 32 TYR D C 1
ATOM 3258 O O . TYR D 3 34 ? 12.307 -38.355 -8.724 1.00 30.79 32 TYR D O 1
ATOM 3267 N N . TYR D 3 35 ? 10.299 -37.459 -9.165 1.00 30.86 33 TYR D N 1
ATOM 3268 C CA . TYR D 3 35 ? 10.830 -36.303 -9.870 1.00 30.23 33 TYR D CA 1
ATOM 3269 C C . TYR D 3 35 ? 10.470 -35.029 -9.121 1.00 32.78 33 TYR D C 1
ATOM 3270 O O . TYR D 3 35 ? 9.742 -35.045 -8.125 1.00 35.61 33 TYR D O 1
ATOM 3279 N N . SER D 3 36 ? 10.995 -33.912 -9.615 1.00 29.37 34 SER D N 1
ATOM 3280 C CA . SER D 3 36 ? 10.658 -32.592 -9.103 1.00 33.01 34 SER D CA 1
ATOM 3281 C C . SER D 3 36 ? 9.871 -31.846 -10.172 1.00 31.45 34 SER D C 1
ATOM 3282 O O . SER D 3 36 ? 10.350 -31.681 -11.299 1.00 32.51 34 SER D O 1
ATOM 3285 N N . ILE D 3 37 ? 8.669 -31.402 -9.817 1.00 29.09 35 ILE D N 1
ATOM 3286 C CA . ILE D 3 37 ? 7.787 -30.677 -10.725 1.00 29.52 35 ILE D CA 1
ATOM 3287 C C . ILE D 3 37 ? 7.853 -29.199 -10.375 1.00 34.34 35 ILE D C 1
ATOM 3288 O O . ILE D 3 37 ? 7.777 -28.828 -9.197 1.00 37.32 35 ILE D O 1
ATOM 3293 N N . HIS D 3 38 ? 7.994 -28.355 -11.394 1.00 28.41 36 HIS D N 1
ATOM 3294 C CA . HIS D 3 38 ? 8.165 -26.924 -11.210 1.00 29.07 36 HIS D CA 1
ATOM 3295 C C . HIS D 3 38 ? 7.066 -26.167 -11.939 1.00 32.01 36 HIS D C 1
ATOM 3296 O O . HIS D 3 38 ? 6.561 -26.615 -12.972 1.00 32.16 36 HIS D O 1
ATOM 3303 N N . TRP D 3 39 ? 6.699 -25.013 -11.390 1.00 32.24 37 TRP D N 1
ATOM 3304 C CA . TRP D 3 39 ? 5.785 -24.081 -12.038 1.00 36.19 37 TRP D CA 1
ATOM 3305 C C . TRP D 3 39 ? 6.562 -22.830 -12.424 1.00 35.53 37 TRP D C 1
ATOM 3306 O O . TRP D 3 39 ? 7.177 -22.188 -11.566 1.00 31.13 37 TRP D O 1
ATOM 3317 N N . VAL D 3 40 ? 6.537 -22.490 -13.709 1.00 32.68 38 VAL D N 1
ATOM 3318 C CA . VAL D 3 40 ? 7.187 -21.294 -14.228 1.00 35.34 38 VAL D CA 1
ATOM 3319 C C . VAL D 3 40 ? 6.148 -20.492 -14.995 1.00 35.00 38 VAL D C 1
ATOM 3320 O O . VAL D 3 40 ? 5.459 -21.035 -15.868 1.00 32.38 38 VAL D O 1
ATOM 3324 N N . ARG D 3 41 ? 6.032 -19.209 -14.671 1.00 30.74 39 ARG D N 1
ATOM 3325 C CA . ARG D 3 41 ? 5.072 -18.331 -15.318 1.00 32.98 39 ARG D CA 1
ATOM 3326 C C . ARG D 3 41 ? 5.800 -17.270 -16.131 1.00 31.49 39 ARG D C 1
ATOM 3327 O O . ARG D 3 41 ? 6.959 -16.936 -15.870 1.00 28.85 39 ARG D O 1
ATOM 3335 N N . GLN D 3 42 ? 5.098 -16.742 -17.131 1.00 33.69 40 GLN D N 1
ATOM 3336 C CA . GLN D 3 42 ? 5.661 -15.745 -18.036 1.00 36.25 40 GLN D CA 1
ATOM 3337 C C . GLN D 3 42 ? 4.589 -14.703 -18.320 1.00 35.60 40 GLN D C 1
ATOM 3338 O O . GLN D 3 42 ? 3.603 -14.995 -19.005 1.00 33.46 40 GLN D O 1
ATOM 3344 N N . ALA D 3 43 ? 4.778 -13.496 -17.791 1.00 34.09 41 ALA D N 1
ATOM 3345 C CA . ALA D 3 43 ? 3.853 -12.408 -18.048 1.00 38.09 41 ALA D CA 1
ATOM 3346 C C . ALA D 3 43 ? 3.891 -12.030 -19.527 1.00 41.58 41 ALA D C 1
ATOM 3347 O O . ALA D 3 43 ? 4.879 -12.293 -20.217 1.00 41.70 41 ALA D O 1
ATOM 3349 N N . PRO D 3 44 ? 2.804 -11.432 -20.048 1.00 47.97 42 PRO D N 1
ATOM 3350 C CA . PRO D 3 44 ? 2.780 -11.050 -21.468 1.00 40.92 42 PRO D CA 1
ATOM 3351 C C . PRO D 3 44 ? 3.964 -10.189 -21.877 1.00 41.48 42 PRO D C 1
ATOM 3352 O O . PRO D 3 44 ? 4.173 -9.103 -21.327 1.00 44.92 42 PRO D O 1
ATOM 3356 N N . GLY D 3 45 ? 4.740 -10.669 -22.844 1.00 42.97 43 GLY D N 1
ATOM 3357 C CA . GLY D 3 45 ? 5.914 -9.942 -23.305 1.00 40.61 43 GLY D CA 1
ATOM 3358 C C . GLY D 3 45 ? 6.975 -9.747 -22.243 1.00 45.21 43 GLY D C 1
ATOM 3359 O O . GLY D 3 45 ? 7.647 -8.708 -22.224 1.00 49.41 43 GLY D O 1
ATOM 3360 N N . LYS D 3 46 ? 7.146 -10.729 -21.360 1.00 38.62 44 LYS D N 1
ATOM 3361 C CA . LYS D 3 46 ? 8.105 -10.656 -20.267 1.00 39.40 44 LYS D CA 1
ATOM 3362 C C . LYS D 3 46 ? 8.930 -11.938 -20.234 1.00 41.31 44 LYS D C 1
ATOM 3363 O O . LYS D 3 46 ? 8.766 -12.832 -21.074 1.00 35.31 44 LYS D O 1
ATOM 3369 N N . GLY D 3 47 ? 9.821 -12.029 -19.247 1.00 33.80 45 GLY D N 1
ATOM 3370 C CA . GLY D 3 47 ? 10.692 -13.174 -19.097 1.00 31.10 45 GLY D CA 1
ATOM 3371 C C . GLY D 3 47 ? 10.074 -14.276 -18.259 1.00 32.95 45 GLY D C 1
ATOM 3372 O O . GLY D 3 47 ? 8.916 -14.218 -17.846 1.00 42.85 45 GLY D O 1
ATOM 3373 N N . LEU D 3 48 ? 10.877 -15.304 -18.007 1.00 33.13 46 LEU D N 1
ATOM 3374 C CA . LEU D 3 48 ? 10.443 -16.456 -17.229 1.00 29.64 46 LEU D CA 1
ATOM 3375 C C . LEU D 3 48 ? 10.640 -16.180 -15.743 1.00 31.52 46 LEU D C 1
ATOM 3376 O O . LEU D 3 48 ? 11.712 -15.727 -15.324 1.00 29.68 46 LEU D O 1
ATOM 3381 N N . GLU D 3 49 ? 9.604 -16.447 -14.951 1.00 27.66 47 GLU D N 1
ATOM 3382 C CA . GLU D 3 49 ? 9.662 -16.291 -13.501 1.00 33.34 47 GLU D CA 1
ATOM 3383 C C . GLU D 3 49 ? 9.292 -17.619 -12.853 1.00 32.62 47 GLU D C 1
ATOM 3384 O O . GLU D 3 49 ? 8.148 -18.076 -12.968 1.00 34.72 47 GLU D O 1
ATOM 3390 N N . TRP D 3 50 ? 10.260 -18.232 -12.181 1.00 31.25 48 TRP D N 1
ATOM 3391 C CA . TRP D 3 50 ? 10.009 -19.459 -11.439 1.00 32.64 48 TRP D CA 1
ATOM 3392 C C . TRP D 3 50 ? 9.088 -19.178 -10.257 1.00 36.18 48 TRP D C 1
ATOM 3393 O O . TRP D 3 50 ? 9.221 -18.157 -9.576 1.00 39.01 48 TRP D O 1
ATOM 3404 N N . VAL D 3 51 ? 8.148 -20.089 -10.016 1.00 32.52 49 VAL D N 1
ATOM 3405 C CA . VAL D 3 51 ? 7.106 -19.903 -9.008 1.00 35.02 49 VAL D CA 1
ATOM 3406 C C . VAL D 3 51 ? 7.302 -20.842 -7.822 1.00 36.30 49 VAL D C 1
ATOM 3407 O O . VAL D 3 51 ? 7.498 -20.394 -6.690 1.00 36.91 49 VAL D O 1
ATOM 3411 N N . ALA D 3 52 ? 7.246 -22.150 -8.060 1.00 35.83 50 ALA D N 1
ATOM 3412 C CA . ALA D 3 52 ? 7.313 -23.121 -6.978 1.00 32.21 50 ALA D CA 1
ATOM 3413 C C . ALA D 3 52 ? 7.780 -24.456 -7.536 1.00 31.49 50 ALA D C 1
ATOM 3414 O O . ALA D 3 52 ? 7.773 -24.685 -8.748 1.00 32.27 50 ALA D O 1
ATOM 3416 N N . SER D 3 53 ? 8.192 -25.338 -6.627 1.00 28.96 51 SER D N 1
ATOM 3417 C CA . SER D 3 53 ? 8.604 -26.685 -6.991 1.00 34.66 51 SER D CA 1
ATOM 3418 C C . SER D 3 53 ? 8.239 -27.639 -5.864 1.00 36.37 51 SER D C 1
ATOM 3419 O O . SER D 3 53 ? 8.134 -27.238 -4.702 1.00 36.65 51 SER D O 1
ATOM 3422 N N . ILE D 3 54 ? 8.051 -28.907 -6.218 1.00 32.05 52 ILE D N 1
ATOM 3423 C CA . ILE D 3 54 ? 7.743 -29.954 -5.250 1.00 35.29 52 ILE D CA 1
ATOM 3424 C C . ILE D 3 54 ? 8.565 -31.190 -5.590 1.00 37.63 52 ILE D C 1
ATOM 3425 O O . ILE D 3 54 ? 8.720 -31.545 -6.763 1.00 36.74 52 ILE D O 1
ATOM 3430 N N . SER D 3 55 ? 9.111 -31.833 -4.558 1.00 38.45 53 SER D N 1
ATOM 3431 C CA . SER D 3 55 ? 9.872 -33.075 -4.697 1.00 35.62 53 SER D CA 1
ATOM 3432 C C . SER D 3 55 ? 9.263 -34.087 -3.738 1.00 32.84 53 SER D C 1
ATOM 3433 O O . SER D 3 55 ? 9.710 -34.218 -2.590 1.00 35.58 53 SER D O 1
ATOM 3436 N N . PRO D 3 56 ? 8.229 -34.815 -4.174 1.00 31.21 54 PRO D N 1
ATOM 3437 C CA . PRO D 3 56 ? 7.480 -35.670 -3.233 1.00 29.06 54 PRO D CA 1
ATOM 3438 C C . PRO D 3 56 ? 8.321 -36.727 -2.538 1.00 34.09 54 PRO D C 1
ATOM 3439 O O . PRO D 3 56 ? 8.074 -37.026 -1.362 1.00 35.42 54 PRO D O 1
ATOM 3443 N N . SER D 3 57 ? 9.306 -37.310 -3.229 1.00 31.58 55 SER D N 1
ATOM 3444 C CA . SER D 3 57 ? 10.101 -38.372 -2.620 1.00 34.37 55 SER D CA 1
ATOM 3445 C C . SER D 3 57 ? 10.882 -37.869 -1.414 1.00 38.79 55 SER D C 1
ATOM 3446 O O . SER D 3 57 ? 11.174 -38.643 -0.495 1.00 39.31 55 SER D O 1
ATOM 3449 N N . TYR D 3 58 ? 11.234 -36.585 -1.398 1.00 35.31 56 TYR D N 1
ATOM 3450 C CA . TYR D 3 58 ? 11.910 -35.974 -0.264 1.00 34.45 56 TYR D CA 1
ATOM 3451 C C . TYR D 3 58 ? 11.005 -35.049 0.536 1.00 39.15 56 TYR D C 1
ATOM 3452 O O . TYR D 3 58 ? 11.451 -34.487 1.543 1.00 35.35 56 TYR D O 1
ATOM 3461 N N . GLY D 3 59 ? 9.752 -34.881 0.123 1.00 36.55 57 GLY D N 1
ATOM 3462 C CA . GLY D 3 59 ? 8.832 -34.011 0.841 1.00 35.29 57 GLY D CA 1
ATOM 3463 C C . GLY D 3 59 ? 9.282 -32.568 0.900 1.00 35.90 57 GLY D C 1
ATOM 3464 O O . GLY D 3 59 ? 9.114 -31.908 1.933 1.00 40.28 57 GLY D O 1
ATOM 3465 N N . TYR D 3 60 ? 9.848 -32.060 -0.190 1.00 36.11 58 TYR D N 1
ATOM 3466 C CA . TYR D 3 60 ? 10.423 -30.724 -0.230 1.00 40.02 58 TYR D CA 1
ATOM 3467 C C . TYR D 3 60 ? 9.602 -29.838 -1.155 1.00 38.59 58 TYR D C 1
ATOM 3468 O O . TYR D 3 60 ? 9.309 -30.221 -2.293 1.00 41.64 58 TYR D O 1
ATOM 3477 N N . THR D 3 61 ? 9.231 -28.659 -0.661 1.00 36.60 59 THR D N 1
ATOM 3478 C CA . THR D 3 61 ? 8.559 -27.641 -1.453 1.00 39.02 59 THR D CA 1
ATOM 3479 C C . THR D 3 61 ? 9.236 -26.301 -1.214 1.00 37.97 59 THR D C 1
ATOM 3480 O O . THR D 3 61 ? 9.626 -25.987 -0.085 1.00 40.09 59 THR D O 1
ATOM 3484 N N . SER D 3 62 ? 9.374 -25.516 -2.279 1.00 36.80 60 SER D N 1
ATOM 3485 C CA . SER D 3 62 ? 9.922 -24.172 -2.190 1.00 38.04 60 SER D CA 1
ATOM 3486 C C . SER D 3 62 ? 9.106 -23.247 -3.079 1.00 38.61 60 SER D C 1
ATOM 3487 O O . SER D 3 62 ? 8.539 -23.673 -4.088 1.00 38.09 60 SER D O 1
ATOM 3490 N N . TYR D 3 63 ? 9.049 -21.975 -2.694 1.00 38.56 61 TYR D N 1
ATOM 3491 C CA . TYR D 3 63 ? 8.256 -20.983 -3.402 1.00 37.28 61 TYR D CA 1
ATOM 3492 C C . TYR D 3 63 ? 9.087 -19.733 -3.639 1.00 40.80 61 TYR D C 1
ATOM 3493 O O . TYR D 3 63 ? 9.965 -19.391 -2.842 1.00 47.83 61 TYR D O 1
ATOM 3502 N N . ALA D 3 64 ? 8.803 -19.053 -4.746 1.00 43.60 62 ALA D N 1
ATOM 3503 C CA . ALA D 3 64 ? 9.426 -17.766 -5.007 1.00 44.04 62 ALA D CA 1
ATOM 3504 C C . ALA D 3 64 ? 8.973 -16.747 -3.968 1.00 47.31 62 ALA D C 1
ATOM 3505 O O . ALA D 3 64 ? 7.883 -16.850 -3.400 1.00 47.98 62 ALA D O 1
ATOM 3507 N N . ASP D 3 65 ? 9.832 -15.756 -3.717 1.00 48.18 63 ASP D N 1
ATOM 3508 C CA . ASP D 3 65 ? 9.544 -14.777 -2.673 1.00 47.66 63 ASP D CA 1
ATOM 3509 C C . ASP D 3 65 ? 8.270 -13.994 -2.963 1.00 49.58 63 ASP D C 1
ATOM 3510 O O . ASP D 3 65 ? 7.585 -13.557 -2.032 1.00 52.53 63 ASP D O 1
ATOM 3515 N N . SER D 3 66 ? 7.932 -13.810 -4.241 1.00 49.52 64 SER D N 1
ATOM 3516 C CA . SER D 3 66 ? 6.757 -13.028 -4.604 1.00 42.11 64 SER D CA 1
ATOM 3517 C C . SER D 3 66 ? 5.450 -13.788 -4.418 1.00 45.83 64 SER D C 1
ATOM 3518 O O . SER D 3 66 ? 4.386 -13.161 -4.393 1.00 50.50 64 SER D O 1
ATOM 3521 N N . VAL D 3 67 ? 5.498 -15.112 -4.288 1.00 46.38 65 VAL D N 1
ATOM 3522 C CA . VAL D 3 67 ? 4.289 -15.919 -4.154 1.00 46.60 65 VAL D CA 1
ATOM 3523 C C . VAL D 3 67 ? 4.232 -16.700 -2.852 1.00 42.28 65 VAL D C 1
ATOM 3524 O O . VAL D 3 67 ? 3.198 -17.328 -2.574 1.00 42.98 65 VAL D O 1
ATOM 3528 N N . LYS D 3 68 ? 5.295 -16.696 -2.048 1.00 40.08 66 LYS D N 1
ATOM 3529 C CA . LYS D 3 68 ? 5.311 -17.484 -0.822 1.00 38.08 66 LYS D CA 1
ATOM 3530 C C . LYS D 3 68 ? 4.237 -16.999 0.144 1.00 40.88 66 LYS D C 1
ATOM 3531 O O . LYS D 3 68 ? 4.086 -15.796 0.375 1.00 42.92 66 LYS D O 1
ATOM 3537 N N . GLY D 3 69 ? 3.491 -17.947 0.709 1.00 43.48 67 GLY D N 1
ATOM 3538 C CA . GLY D 3 69 ? 2.377 -17.660 1.583 1.00 42.26 67 GLY D CA 1
ATOM 3539 C C . GLY D 3 69 ? 1.035 -17.600 0.881 1.00 50.44 67 GLY D C 1
ATOM 3540 O O . GLY D 3 69 ? 0.007 -17.898 1.498 1.00 57.28 67 GLY D O 1
ATOM 3541 N N . ARG D 3 70 ? 1.022 -17.223 -0.398 1.00 44.50 68 ARG D N 1
ATOM 3542 C CA . ARG D 3 70 ? -0.204 -17.165 -1.181 1.00 41.07 68 ARG D CA 1
ATOM 3543 C C . ARG D 3 70 ? -0.383 -18.367 -2.097 1.00 43.19 68 ARG D C 1
ATOM 3544 O O . ARG D 3 70 ? -1.520 -18.680 -2.465 1.00 42.64 68 ARG D O 1
ATOM 3552 N N . PHE D 3 71 ? 0.703 -19.040 -2.468 1.00 43.91 69 PHE D N 1
ATOM 3553 C CA . PHE D 3 71 ? 0.666 -20.175 -3.380 1.00 43.05 69 PHE D CA 1
ATOM 3554 C C . PHE D 3 71 ? 1.027 -21.447 -2.623 1.00 41.51 69 PHE D C 1
ATOM 3555 O O . PHE D 3 71 ? 1.902 -21.434 -1.752 1.00 42.54 69 PHE D O 1
ATOM 3563 N N . THR D 3 72 ? 0.345 -22.542 -2.953 1.00 39.23 70 THR D N 1
ATOM 3564 C CA . THR D 3 72 ? 0.626 -23.852 -2.375 1.00 39.25 70 THR D CA 1
ATOM 3565 C C . THR D 3 72 ? 0.726 -24.870 -3.499 1.00 41.05 70 THR D C 1
ATOM 3566 O O . THR D 3 72 ? -0.209 -25.014 -4.293 1.00 42.36 70 THR D O 1
ATOM 3570 N N . ILE D 3 73 ? 1.852 -25.577 -3.564 1.00 34.98 71 ILE D N 1
ATOM 3571 C CA . ILE D 3 73 ? 2.087 -26.598 -4.578 1.00 37.05 71 ILE D CA 1
ATOM 3572 C C . ILE D 3 73 ? 1.899 -27.968 -3.941 1.00 34.63 71 ILE D C 1
ATOM 3573 O O . ILE D 3 73 ? 2.233 -28.174 -2.766 1.00 35.20 71 ILE D O 1
ATOM 3578 N N . SER D 3 74 ? 1.338 -28.901 -4.706 1.00 35.42 72 SER D N 1
ATOM 3579 C CA . SER D 3 74 ? 1.048 -30.231 -4.191 1.00 39.45 72 SER D CA 1
ATOM 3580 C C . SER D 3 74 ? 0.972 -31.205 -5.356 1.00 41.29 72 SER D C 1
ATOM 3581 O O . SER D 3 74 ? 0.877 -30.805 -6.520 1.00 40.22 72 SER D O 1
ATOM 3584 N N . ALA D 3 75 ? 1.021 -32.493 -5.025 1.00 41.78 73 ALA D N 1
ATOM 3585 C CA . ALA D 3 75 ? 0.961 -33.548 -6.024 1.00 43.42 73 ALA D CA 1
ATOM 3586 C C . ALA D 3 75 ? 0.044 -34.658 -5.535 1.00 40.69 73 ALA D C 1
ATOM 3587 O O . ALA D 3 75 ? -0.109 -34.874 -4.331 1.00 41.97 73 ALA D O 1
ATOM 3589 N N . ASP D 3 76 ? -0.568 -35.356 -6.488 1.00 41.85 74 ASP D N 1
ATOM 3590 C CA . ASP D 3 76 ? -1.408 -36.521 -6.217 1.00 37.35 74 ASP D CA 1
ATOM 3591 C C . ASP D 3 76 ? -0.855 -37.673 -7.048 1.00 41.87 74 ASP D C 1
ATOM 3592 O O . ASP D 3 76 ? -1.129 -37.769 -8.249 1.00 40.65 74 ASP D O 1
ATOM 3597 N N . THR D 3 77 ? -0.070 -38.544 -6.409 1.00 43.75 75 THR D N 1
ATOM 3598 C CA . THR D 3 77 ? 0.530 -39.671 -7.113 1.00 42.70 75 THR D CA 1
ATOM 3599 C C . THR D 3 77 ? -0.508 -40.677 -7.592 1.00 41.70 75 THR D C 1
ATOM 3600 O O . THR D 3 77 ? -0.217 -41.464 -8.498 1.00 48.14 75 THR D O 1
ATOM 3604 N N . SER D 3 78 ? -1.705 -40.673 -7.000 1.00 42.42 76 SER D N 1
ATOM 3605 C CA . SER D 3 78 ? -2.770 -41.546 -7.480 1.00 49.33 76 SER D CA 1
ATOM 3606 C C . SER D 3 78 ? -3.144 -41.218 -8.919 1.00 51.44 76 SER D C 1
ATOM 3607 O O . SER D 3 78 ? -3.388 -42.120 -9.728 1.00 45.32 76 SER D O 1
ATOM 3610 N N . LYS D 3 79 ? -3.200 -39.932 -9.253 1.00 49.27 77 LYS D N 1
ATOM 3611 C CA . LYS D 3 79 ? -3.541 -39.486 -10.595 1.00 46.20 77 LYS D CA 1
ATOM 3612 C C . LYS D 3 79 ? -2.326 -39.027 -11.392 1.00 46.21 77 LYS D C 1
ATOM 3613 O O . LYS D 3 79 ? -2.487 -38.577 -12.531 1.00 46.39 77 LYS D O 1
ATOM 3619 N N . ASN D 3 80 ? -1.122 -39.145 -10.827 1.00 40.85 78 ASN D N 1
ATOM 3620 C CA . ASN D 3 80 ? 0.113 -38.696 -11.474 1.00 38.25 78 ASN D CA 1
ATOM 3621 C C . ASN D 3 80 ? -0.005 -37.235 -11.904 1.00 37.37 78 ASN D C 1
ATOM 3622 O O . ASN D 3 80 ? 0.367 -36.851 -13.015 1.00 34.54 78 ASN D O 1
ATOM 3627 N N . THR D 3 81 ? -0.542 -36.416 -11.001 1.00 36.28 79 THR D N 1
ATOM 3628 C CA . THR D 3 81 ? -0.875 -35.029 -11.290 1.00 38.37 79 THR D CA 1
ATOM 3629 C C . THR D 3 81 ? -0.381 -34.129 -10.167 1.00 43.77 79 THR D C 1
ATOM 3630 O O . THR D 3 81 ? -0.540 -34.451 -8.986 1.00 43.69 79 THR D O 1
ATOM 3634 N N . ALA D 3 82 ? 0.221 -33.005 -10.545 1.00 46.83 80 ALA D N 1
ATOM 3635 C CA . ALA D 3 82 ? 0.643 -31.967 -9.620 1.00 39.19 80 ALA D CA 1
ATOM 3636 C C . ALA D 3 82 ? -0.314 -30.786 -9.704 1.00 39.28 80 ALA D C 1
ATOM 3637 O O . ALA D 3 82 ? -0.960 -30.553 -10.730 1.00 35.54 80 ALA D O 1
ATOM 3639 N N . TYR D 3 83 ? -0.399 -30.035 -8.608 1.00 36.64 81 TYR D N 1
ATOM 3640 C CA . TYR D 3 83 ? -1.344 -28.934 -8.497 1.00 35.59 81 TYR D CA 1
ATOM 3641 C C . TYR D 3 83 ? -0.644 -27.678 -7.998 1.00 39.95 81 TYR D C 1
ATOM 3642 O O . TYR D 3 83 ? 0.377 -27.746 -7.309 1.00 39.51 81 TYR D O 1
ATOM 3651 N N . LEU D 3 84 ? -1.213 -26.527 -8.355 1.00 35.76 82 LEU D N 1
ATOM 3652 C CA . LEU D 3 84 ? -0.755 -25.228 -7.867 1.00 32.18 82 LEU D CA 1
ATOM 3653 C C . LEU D 3 84 ? -1.981 -24.462 -7.378 1.00 38.43 82 LEU D C 1
ATOM 3654 O O . LEU D 3 84 ? -2.740 -23.912 -8.181 1.00 36.06 82 LEU D O 1
ATOM 3659 N N . GLN D 3 85 ? -2.174 -24.436 -6.062 1.00 39.83 83 GLN D N 1
ATOM 3660 C CA . GLN D 3 85 ? -3.260 -23.681 -5.448 1.00 36.06 83 GLN D CA 1
ATOM 3661 C C . GLN D 3 85 ? -2.737 -22.298 -5.083 1.00 41.48 83 GLN D C 1
ATOM 3662 O O . GLN D 3 85 ? -1.905 -22.160 -4.179 1.00 41.61 83 GLN D O 1
ATOM 3668 N N . MET D 3 86 ? -3.221 -21.274 -5.781 1.00 40.74 84 MET D N 1
ATOM 3669 C CA . MET D 3 86 ? -2.783 -19.903 -5.563 1.00 50.60 84 MET D CA 1
ATOM 3670 C C . MET D 3 86 ? -3.960 -19.050 -5.112 1.00 46.00 84 MET D C 1
ATOM 3671 O O . MET D 3 86 ? -4.992 -18.995 -5.790 1.00 43.21 84 MET D O 1
ATOM 3676 N N . ASN D 3 87 ? -3.796 -18.388 -3.971 1.00 46.88 85 ASN D N 1
ATOM 3677 C CA . ASN D 3 87 ? -4.815 -17.535 -3.380 1.00 41.93 85 ASN D CA 1
ATOM 3678 C C . ASN D 3 87 ? -4.294 -16.106 -3.293 1.00 44.09 85 ASN D C 1
ATOM 3679 O O . ASN D 3 87 ? -3.107 -15.839 -3.496 1.00 48.88 85 ASN D O 1
ATOM 3684 N N . SER D 3 88 ? -5.209 -15.182 -2.987 1.00 45.69 86 SER D N 1
ATOM 3685 C CA . SER D 3 88 ? -4.895 -13.755 -2.880 1.00 41.01 86 SER D CA 1
ATOM 3686 C C . SER D 3 88 ? -4.225 -13.244 -4.155 1.00 42.69 86 SER D C 1
ATOM 3687 O O . SER D 3 88 ? -3.224 -12.526 -4.116 1.00 48.74 86 SER D O 1
ATOM 3690 N N . LEU D 3 89 ? -4.791 -13.629 -5.296 1.00 45.74 87 LEU D N 1
ATOM 3691 C CA . LEU D 3 89 ? -4.213 -13.269 -6.583 1.00 47.44 87 LEU D CA 1
ATOM 3692 C C . LEU D 3 89 ? -4.288 -11.766 -6.820 1.00 46.86 87 LEU D C 1
ATOM 3693 O O . LEU D 3 89 ? -5.260 -11.104 -6.443 1.00 49.40 87 LEU D O 1
ATOM 3698 N N . ARG D 3 90 ? -3.249 -11.229 -7.453 1.00 51.72 88 ARG D N 1
ATOM 3699 C CA . ARG D 3 90 ? -3.153 -9.813 -7.763 1.00 43.97 88 ARG D CA 1
ATOM 3700 C C . ARG D 3 90 ? -2.917 -9.649 -9.258 1.00 49.00 88 ARG D C 1
ATOM 3701 O O . ARG D 3 90 ? -2.535 -10.594 -9.951 1.00 49.58 88 ARG D O 1
ATOM 3709 N N . ALA D 3 91 ? -3.157 -8.431 -9.753 1.00 49.65 89 ALA D N 1
ATOM 3710 C CA . ALA D 3 91 ? -3.011 -8.174 -11.184 1.00 40.95 89 ALA D CA 1
ATOM 3711 C C . ALA D 3 91 ? -1.598 -8.462 -11.674 1.00 49.47 89 ALA D C 1
ATOM 3712 O O . ALA D 3 91 ? -1.402 -8.764 -12.857 1.00 50.48 89 ALA D O 1
ATOM 3714 N N . GLU D 3 92 ? -0.606 -8.380 -10.787 1.00 46.67 90 GLU D N 1
ATOM 3715 C CA . GLU D 3 92 ? 0.766 -8.710 -11.150 1.00 42.06 90 GLU D CA 1
ATOM 3716 C C . GLU D 3 92 ? 0.986 -10.209 -11.311 1.00 50.38 90 GLU D C 1
ATOM 3717 O O . GLU D 3 92 ? 2.045 -10.612 -11.804 1.00 53.22 90 GLU D O 1
ATOM 3723 N N . ASP D 3 93 ? 0.022 -11.035 -10.911 1.00 45.66 91 ASP D N 1
ATOM 3724 C CA . ASP D 3 93 ? 0.104 -12.479 -11.084 1.00 46.47 91 ASP D CA 1
ATOM 3725 C C . ASP D 3 93 ? -0.423 -12.939 -12.436 1.00 44.76 91 ASP D C 1
ATOM 3726 O O . ASP D 3 93 ? -0.449 -14.147 -12.699 1.00 40.22 91 ASP D O 1
ATOM 3731 N N . THR D 3 94 ? -0.849 -12.012 -13.290 1.00 38.97 92 THR D N 1
ATOM 3732 C CA . THR D 3 94 ? -1.335 -12.362 -14.617 1.00 38.75 92 THR D CA 1
ATOM 3733 C C . THR D 3 94 ? -0.170 -12.816 -15.488 1.00 43.02 92 THR D C 1
ATOM 3734 O O . THR D 3 94 ? 0.763 -12.044 -15.736 1.00 51.26 92 THR D O 1
ATOM 3738 N N . ALA D 3 95 ? -0.222 -14.060 -15.954 1.00 37.53 93 ALA D N 1
ATOM 3739 C CA . ALA D 3 95 ? 0.856 -14.634 -16.754 1.00 33.53 93 ALA D CA 1
ATOM 3740 C C . ALA D 3 95 ? 0.355 -15.929 -17.384 1.00 35.40 93 ALA D C 1
ATOM 3741 O O . ALA D 3 95 ? -0.778 -16.363 -17.151 1.00 35.12 93 ALA D O 1
ATOM 3743 N N . VAL D 3 96 ? 1.214 -16.538 -18.196 1.00 34.53 94 VAL D N 1
ATOM 3744 C CA . VAL D 3 96 ? 1.000 -17.880 -18.723 1.00 33.00 94 VAL D CA 1
ATOM 3745 C C . VAL D 3 96 ? 1.808 -18.838 -17.862 1.00 35.68 94 VAL D C 1
ATOM 3746 O O . VAL D 3 96 ? 3.032 -18.702 -17.753 1.00 40.11 94 VAL D O 1
ATOM 3750 N N . TYR D 3 97 ? 1.132 -19.805 -17.250 1.00 33.70 95 TYR D N 1
ATOM 3751 C CA . TYR D 3 97 ? 1.756 -20.703 -16.287 1.00 33.10 95 TYR D CA 1
ATOM 3752 C C . TYR D 3 97 ? 2.102 -22.025 -16.961 1.00 34.16 95 TYR D C 1
ATOM 3753 O O . TYR D 3 97 ? 1.215 -22.715 -17.475 1.00 32.69 95 TYR D O 1
ATOM 3762 N N . TYR D 3 98 ? 3.385 -22.374 -16.946 1.00 33.59 96 TYR D N 1
ATOM 3763 C CA . TYR D 3 98 ? 3.861 -23.673 -17.396 1.00 35.24 96 TYR D CA 1
ATOM 3764 C C . TYR D 3 98 ? 4.186 -24.549 -16.192 1.00 34.59 96 TYR D C 1
ATOM 3765 O O . TYR D 3 98 ? 4.519 -24.053 -15.113 1.00 31.95 96 TYR D O 1
ATOM 3774 N N . CYS D 3 99 ? 4.086 -25.862 -16.387 1.00 32.71 97 CYS D N 1
ATOM 3775 C CA . CYS D 3 99 ? 4.663 -26.828 -15.463 1.00 36.81 97 CYS D CA 1
ATOM 3776 C C . CYS D 3 99 ? 5.759 -27.601 -16.182 1.00 34.20 97 CYS D C 1
ATOM 3777 O O . CYS D 3 99 ? 5.624 -27.934 -17.364 1.00 40.89 97 CYS D O 1
ATOM 3780 N N . ALA D 3 100 ? 6.849 -27.870 -15.468 1.00 24.28 98 ALA D N 1
ATOM 3781 C CA . ALA D 3 100 ? 8.021 -28.509 -16.044 1.00 31.89 98 ALA D CA 1
ATOM 3782 C C . ALA D 3 100 ? 8.516 -29.612 -15.120 1.00 32.07 98 ALA D C 1
ATOM 3783 O O . ALA D 3 100 ? 8.229 -29.623 -13.920 1.00 32.36 98 ALA D O 1
ATOM 3785 N N . ARG D 3 101 ? 9.267 -30.545 -15.700 1.00 30.30 99 ARG D N 1
ATOM 3786 C CA . ARG D 3 101 ? 9.847 -31.665 -14.973 1.00 30.43 99 ARG D CA 1
ATOM 3787 C C . ARG D 3 101 ? 11.366 -31.609 -15.064 1.00 31.93 99 ARG D C 1
ATOM 3788 O O . ARG D 3 101 ? 11.923 -31.257 -16.109 1.00 32.99 99 ARG D O 1
ATOM 3796 N N . TRP D 3 102 ? 12.031 -31.952 -13.963 1.00 29.79 100 TRP D N 1
ATOM 3797 C CA . TRP D 3 102 ? 13.484 -32.051 -13.966 1.00 33.54 100 TRP D CA 1
ATOM 3798 C C . TRP D 3 102 ? 13.929 -33.167 -14.906 1.00 33.46 100 TRP D C 1
ATOM 3799 O O . TRP D 3 102 ? 13.246 -34.182 -15.068 1.00 35.23 100 TRP D O 1
ATOM 3810 N N . SER D 3 103 ? 15.089 -32.970 -15.537 1.00 31.28 101 SER D N 1
ATOM 3811 C CA . SER D 3 103 ? 15.545 -33.906 -16.561 1.00 31.87 101 SER D CA 1
ATOM 3812 C C . SER D 3 103 ? 16.054 -35.223 -15.988 1.00 33.56 101 SER D C 1
ATOM 3813 O O . SER D 3 103 ? 16.246 -36.174 -16.754 1.00 38.13 101 SER D O 1
ATOM 3816 N N . ARG D 3 104 ? 16.283 -35.307 -14.680 1.00 27.51 102 ARG D N 1
ATOM 3817 C CA . ARG D 3 104 ? 16.629 -36.566 -14.038 1.00 30.89 102 ARG D CA 1
ATOM 3818 C C . ARG D 3 104 ? 15.922 -36.647 -12.694 1.00 31.29 102 ARG D C 1
ATOM 3819 O O . ARG D 3 104 ? 15.682 -35.630 -12.038 1.00 33.54 102 ARG D O 1
ATOM 3827 N N . TRP D 3 105 ? 15.592 -37.871 -12.288 1.00 29.12 103 TRP D N 1
ATOM 3828 C CA . TRP D 3 105 ? 14.875 -38.076 -11.042 1.00 29.30 103 TRP D CA 1
ATOM 3829 C C . TRP D 3 105 ? 15.771 -37.748 -9.848 1.00 30.95 103 TRP D C 1
ATOM 3830 O O . TRP D 3 105 ? 16.972 -37.492 -9.981 1.00 31.48 103 TRP D O 1
ATOM 3841 N N . ALA D 3 106 ? 15.166 -37.760 -8.660 1.00 29.37 104 ALA D N 1
ATOM 3842 C CA . ALA D 3 106 ? 15.856 -37.386 -7.425 1.00 37.41 104 ALA D CA 1
ATOM 3843 C C . ALA D 3 106 ? 16.621 -38.591 -6.875 1.00 35.87 104 ALA D C 1
ATOM 3844 O O . ALA D 3 106 ? 16.298 -39.163 -5.831 1.00 40.03 104 ALA D O 1
ATOM 3846 N N . TYR D 3 107 ? 17.667 -38.974 -7.615 1.00 29.13 105 TYR D N 1
ATOM 3847 C CA . TYR D 3 107 ? 18.496 -40.104 -7.205 1.00 33.89 105 TYR D CA 1
ATOM 3848 C C . TYR D 3 107 ? 19.207 -39.827 -5.887 1.00 36.97 105 TYR D C 1
ATOM 3849 O O . TYR D 3 107 ? 19.465 -40.755 -5.112 1.00 35.56 105 TYR D O 1
ATOM 3858 N N . SER D 3 108 ? 19.532 -38.565 -5.622 1.00 37.33 106 SER D N 1
ATOM 3859 C CA . SER D 3 108 ? 20.161 -38.151 -4.379 1.00 33.05 106 SER D CA 1
ATOM 3860 C C . SER D 3 108 ? 19.553 -36.823 -3.953 1.00 37.81 106 SER D C 1
ATOM 3861 O O . SER D 3 108 ? 18.865 -36.157 -4.730 1.00 39.77 106 SER D O 1
ATOM 3864 N N . TYR D 3 109 ? 19.797 -36.449 -2.695 1.00 34.92 107 TYR D N 1
ATOM 3865 C CA . TYR D 3 109 ? 19.261 -35.186 -2.200 1.00 34.17 107 TYR D CA 1
ATOM 3866 C C . TYR D 3 109 ? 19.876 -34.003 -2.937 1.00 33.94 107 TYR D C 1
ATOM 3867 O O . TYR D 3 109 ? 19.185 -33.028 -3.253 1.00 44.33 107 TYR D O 1
ATOM 3876 N N . TRP D 3 110 ? 21.168 -34.077 -3.232 1.00 32.43 108 TRP D N 1
ATOM 3877 C CA . TRP D 3 110 ? 21.882 -33.055 -3.991 1.00 38.83 108 TRP D CA 1
ATOM 3878 C C . TRP D 3 110 ? 21.553 -33.073 -5.483 1.00 36.73 108 TRP D C 1
ATOM 3879 O O . TRP D 3 110 ? 22.254 -32.374 -6.229 1.00 35.73 108 TRP D O 1
ATOM 3890 N N . SER D 3 111 ? 20.548 -33.818 -5.952 1.00 31.71 109 SER D N 1
ATOM 3891 C CA . SER D 3 111 ? 20.270 -33.886 -7.383 1.00 31.21 109 SER D CA 1
ATOM 3892 C C . SER D 3 111 ? 19.801 -32.557 -7.957 1.00 32.77 109 SER D C 1
ATOM 3893 O O . SER D 3 111 ? 19.885 -32.362 -9.174 1.00 35.74 109 SER D O 1
ATOM 3896 N N . TYR D 3 112 ? 19.293 -31.650 -7.121 1.00 37.36 110 TYR D N 1
ATOM 3897 C CA . TYR D 3 112 ? 18.861 -30.351 -7.623 1.00 32.49 110 TYR D CA 1
ATOM 3898 C C . TYR D 3 112 ? 20.033 -29.477 -8.048 1.00 32.65 110 TYR D C 1
ATOM 3899 O O . TYR D 3 112 ? 19.824 -28.485 -8.755 1.00 34.61 110 TYR D O 1
ATOM 3908 N N . LYS D 3 113 ? 21.253 -29.820 -7.637 1.00 30.75 111 LYS D N 1
ATOM 3909 C CA . LYS D 3 113 ? 22.443 -29.046 -7.967 1.00 36.51 111 LYS D CA 1
ATOM 3910 C C . LYS D 3 113 ? 22.953 -29.308 -9.379 1.00 34.87 111 LYS D C 1
ATOM 3911 O O . LYS D 3 113 ? 24.034 -28.823 -9.732 1.00 29.70 111 LYS D O 1
ATOM 3917 N N . SER D 3 114 ? 22.208 -30.056 -10.187 1.00 32.71 112 SER D N 1
ATOM 3918 C CA . SER D 3 114 ? 22.575 -30.303 -11.572 1.00 35.06 112 SER D CA 1
ATOM 3919 C C . SER D 3 114 ? 21.299 -30.455 -12.389 1.00 33.47 112 SER D C 1
ATOM 3920 O O . SER D 3 114 ? 20.186 -30.319 -11.872 1.00 36.59 112 SER D O 1
ATOM 3923 N N . TYR D 3 115 ? 21.475 -30.731 -13.683 1.00 34.16 113 TYR D N 1
ATOM 3924 C CA . TYR D 3 115 ? 20.370 -30.968 -14.607 1.00 36.18 113 TYR D CA 1
ATOM 3925 C C . TYR D 3 115 ? 19.435 -29.766 -14.693 1.00 36.12 113 TYR D C 1
ATOM 3926 O O . TYR D 3 115 ? 19.797 -28.659 -14.280 1.00 35.40 113 TYR D O 1
ATOM 3935 N N . GLY D 3 116 ? 18.239 -29.968 -15.231 1.00 33.61 114 GLY D N 1
ATOM 3936 C CA . GLY D 3 116 ? 17.318 -28.861 -15.404 1.00 29.88 114 GLY D CA 1
ATOM 3937 C C . GLY D 3 116 ? 15.977 -29.343 -15.909 1.00 31.43 114 GLY D C 1
ATOM 3938 O O . GLY D 3 116 ? 15.698 -30.543 -15.948 1.00 36.00 114 GLY D O 1
ATOM 3939 N N . MET D 3 117 ? 15.143 -28.379 -16.295 1.00 33.83 115 MET D N 1
ATOM 3940 C CA . MET D 3 117 ? 13.787 -28.652 -16.761 1.00 33.87 115 MET D CA 1
ATOM 3941 C C . MET D 3 117 ? 13.826 -28.897 -18.266 1.00 34.83 115 MET D C 1
ATOM 3942 O O . MET D 3 117 ? 14.020 -27.962 -19.049 1.00 36.01 115 MET D O 1
ATOM 3947 N N . ASP D 3 118 ? 13.633 -30.152 -18.674 1.00 33.20 116 ASP D N 1
ATOM 3948 C CA . ASP D 3 118 ? 13.706 -30.511 -20.084 1.00 31.04 116 ASP D CA 1
ATOM 3949 C C . ASP D 3 118 ? 12.349 -30.767 -20.725 1.00 28.90 116 ASP D C 1
ATOM 3950 O O . ASP D 3 118 ? 12.258 -30.763 -21.957 1.00 31.96 116 ASP D O 1
ATOM 3955 N N . TYR D 3 119 ? 11.304 -30.995 -19.935 1.00 29.67 117 TYR D N 1
ATOM 3956 C CA . TYR D 3 119 ? 9.963 -31.228 -20.454 1.00 37.62 117 TYR D CA 1
ATOM 3957 C C . TYR D 3 119 ? 9.014 -30.177 -19.900 1.00 40.00 117 TYR D C 1
ATOM 3958 O O . TYR D 3 119 ? 8.959 -29.961 -18.685 1.00 37.20 117 TYR D O 1
ATOM 3967 N N . TRP D 3 120 ? 8.271 -29.530 -20.794 1.00 41.48 118 TRP D N 1
ATOM 3968 C CA . TRP D 3 120 ? 7.372 -28.443 -20.440 1.00 40.10 118 TRP D CA 1
ATOM 3969 C C . TRP D 3 120 ? 5.995 -28.713 -21.026 1.00 35.05 118 TRP D C 1
ATOM 3970 O O . TRP D 3 120 ? 5.844 -29.452 -22.002 1.00 38.93 118 TRP D O 1
ATOM 3981 N N . GLY D 3 121 ? 4.982 -28.103 -20.411 1.00 39.83 119 GLY D N 1
ATOM 3982 C CA . GLY D 3 121 ? 3.638 -28.139 -20.942 1.00 37.69 119 GLY D CA 1
ATOM 3983 C C . GLY D 3 121 ? 3.380 -26.998 -21.911 1.00 41.54 119 GLY D C 1
ATOM 3984 O O . GLY D 3 121 ? 4.217 -26.127 -22.138 1.00 37.05 119 GLY D O 1
ATOM 3985 N N . GLN D 3 122 ? 2.182 -27.019 -22.499 1.00 47.44 120 GLN D N 1
ATOM 3986 C CA . GLN D 3 122 ? 1.783 -25.941 -23.396 1.00 44.10 120 GLN D CA 1
ATOM 3987 C C . GLN D 3 122 ? 1.569 -24.628 -22.658 1.00 42.07 120 GLN D C 1
ATOM 3988 O O . GLN D 3 122 ? 1.637 -23.562 -23.279 1.00 44.36 120 GLN D O 1
ATOM 3994 N N . GLY D 3 123 ? 1.318 -24.681 -21.359 1.00 37.48 121 GLY D N 1
ATOM 3995 C CA . GLY D 3 123 ? 1.021 -23.487 -20.586 1.00 35.17 121 GLY D CA 1
ATOM 3996 C C . GLY D 3 123 ? -0.454 -23.146 -20.610 1.00 41.23 121 GLY D C 1
ATOM 3997 O O . GLY D 3 123 ? -1.188 -23.473 -21.542 1.00 40.92 121 GLY D O 1
ATOM 3998 N N . THR D 3 124 ? -0.899 -22.476 -19.552 1.00 42.34 122 THR D N 1
ATOM 3999 C CA . THR D 3 124 ? -2.275 -22.020 -19.446 1.00 43.33 122 THR D CA 1
ATOM 4000 C C . THR D 3 124 ? -2.281 -20.565 -19.003 1.00 40.69 122 THR D C 1
ATOM 4001 O O . THR D 3 124 ? -1.397 -20.119 -18.265 1.00 44.89 122 THR D O 1
ATOM 4005 N N . LEU D 3 125 ? -3.278 -19.822 -19.475 1.00 47.40 123 LEU D N 1
ATOM 4006 C CA . LEU D 3 125 ? -3.342 -18.385 -19.251 1.00 42.98 123 LEU D CA 1
ATOM 4007 C C . LEU D 3 125 ? -4.210 -18.075 -18.039 1.00 39.58 123 LEU D C 1
ATOM 4008 O O . LEU D 3 125 ? -5.334 -18.573 -17.927 1.00 43.67 123 LEU D O 1
ATOM 4013 N N . VAL D 3 126 ? -3.679 -17.256 -17.137 1.00 37.32 124 VAL D N 1
ATOM 4014 C CA . VAL D 3 126 ? -4.396 -16.793 -15.956 1.00 36.48 124 VAL D CA 1
ATOM 4015 C C . VAL D 3 126 ? -4.401 -15.271 -15.987 1.00 40.97 124 VAL D C 1
ATOM 4016 O O . VAL D 3 126 ? -3.338 -14.645 -16.079 1.00 39.09 124 VAL D O 1
ATOM 4020 N N . THR D 3 127 ? -5.592 -14.680 -15.921 1.00 41.36 125 THR D N 1
ATOM 4021 C CA . THR D 3 127 ? -5.754 -13.231 -15.894 1.00 39.42 125 THR D CA 1
ATOM 4022 C C . THR D 3 127 ? -6.404 -12.836 -14.578 1.00 39.76 125 THR D C 1
ATOM 4023 O O . THR D 3 127 ? -7.487 -13.329 -14.245 1.00 41.22 125 THR D O 1
ATOM 4027 N N . VAL D 3 128 ? -5.753 -11.945 -13.841 1.00 39.66 126 VAL D N 1
ATOM 4028 C CA . VAL D 3 128 ? -6.263 -11.450 -12.570 1.00 41.55 126 VAL D CA 1
ATOM 4029 C C . VAL D 3 128 ? -6.688 -10.006 -12.798 1.00 46.83 126 VAL D C 1
ATOM 4030 O O . VAL D 3 128 ? -5.850 -9.098 -12.843 1.00 50.26 126 VAL D O 1
ATOM 4034 N N . SER D 3 129 ? -7.992 -9.790 -12.948 1.00 47.66 127 SER D N 1
ATOM 4035 C CA . SER D 3 129 ? -8.517 -8.460 -13.206 1.00 50.24 127 SER D CA 1
ATOM 4036 C C . SER D 3 129 ? -9.951 -8.382 -12.709 1.00 59.05 127 SER D C 1
ATOM 4037 O O . SER D 3 129 ? -10.680 -9.378 -12.709 1.00 54.76 127 SER D O 1
ATOM 4040 N N . SER D 3 130 ? -10.346 -7.184 -12.279 1.00 66.77 128 SER D N 1
ATOM 4041 C CA . SER D 3 130 ? -11.730 -6.930 -11.902 1.00 61.01 128 SER D CA 1
ATOM 4042 C C . SER D 3 130 ? -12.636 -6.722 -13.106 1.00 54.72 128 SER D C 1
ATOM 4043 O O . SER D 3 130 ? -13.861 -6.720 -12.945 1.00 63.28 128 SER D O 1
ATOM 4046 N N . ALA D 3 131 ? -12.069 -6.545 -14.295 1.00 52.03 129 ALA D N 1
ATOM 4047 C CA . ALA D 3 131 ? -12.871 -6.322 -15.487 1.00 51.42 129 ALA D CA 1
ATOM 4048 C C . ALA D 3 131 ? -13.635 -7.584 -15.870 1.00 52.61 129 ALA D C 1
ATOM 4049 O O . ALA D 3 131 ? -13.224 -8.707 -15.567 1.00 64.69 129 ALA D O 1
ATOM 4051 N N . SER D 3 132 ? -14.764 -7.384 -16.541 1.00 55.34 130 SER D N 1
ATOM 4052 C CA . SER D 3 132 ? -15.608 -8.466 -17.019 1.00 67.37 130 SER D CA 1
ATOM 4053 C C . SER D 3 132 ? -15.440 -8.629 -18.524 1.00 64.43 130 SER D C 1
ATOM 4054 O O . SER D 3 132 ? -14.995 -7.714 -19.224 1.00 56.28 130 SER D O 1
ATOM 4057 N N . THR D 3 133 ? -15.795 -9.818 -19.011 1.00 58.24 131 THR D N 1
ATOM 4058 C CA . THR D 3 133 ? -15.626 -10.139 -20.423 1.00 55.20 131 THR D CA 1
ATOM 4059 C C . THR D 3 133 ? -16.381 -9.144 -21.295 1.00 50.61 131 THR D C 1
ATOM 4060 O O . THR D 3 133 ? -17.528 -8.789 -21.013 1.00 65.77 131 THR D O 1
ATOM 4064 N N . LYS D 3 134 ? -15.728 -8.695 -22.365 1.00 51.06 132 LYS D N 1
ATOM 4065 C CA . LYS D 3 134 ? -16.284 -7.638 -23.195 1.00 61.47 132 LYS D CA 1
ATOM 4066 C C . LYS D 3 134 ? -15.798 -7.803 -24.628 1.00 57.55 132 LYS D C 1
ATOM 4067 O O . LYS D 3 134 ? -14.667 -8.233 -24.871 1.00 57.36 132 LYS D O 1
ATOM 4073 N N . GLY D 3 135 ? -16.668 -7.456 -25.574 1.00 55.96 133 GLY D N 1
ATOM 4074 C CA . GLY D 3 135 ? -16.351 -7.549 -26.979 1.00 65.15 133 GLY D CA 1
ATOM 4075 C C . GLY D 3 135 ? -15.600 -6.333 -27.483 1.00 72.69 133 GLY D C 1
ATOM 4076 O O . GLY D 3 135 ? -15.698 -5.236 -26.924 1.00 78.77 133 GLY D O 1
ATOM 4077 N N . PRO D 3 136 ? -14.835 -6.507 -28.558 1.00 68.91 134 PRO D N 1
ATOM 4078 C CA . PRO D 3 136 ? -14.017 -5.403 -29.070 1.00 66.00 134 PRO D CA 1
ATOM 4079 C C . PRO D 3 136 ? -14.822 -4.424 -29.908 1.00 62.00 134 PRO D C 1
ATOM 4080 O O . PRO D 3 136 ? -15.740 -4.801 -30.642 1.00 66.93 134 PRO D O 1
ATOM 4084 N N . SER D 3 137 ? -14.466 -3.150 -29.785 1.00 73.83 135 SER D N 1
ATOM 4085 C CA . SER D 3 137 ? -14.953 -2.106 -30.675 1.00 71.12 135 SER D CA 1
ATOM 4086 C C . SER D 3 137 ? -13.887 -1.842 -31.728 1.00 74.39 135 SER D C 1
ATOM 4087 O O . SER D 3 137 ? -12.735 -1.550 -31.390 1.00 71.69 135 SER D O 1
ATOM 4090 N N . VAL D 3 138 ? -14.268 -1.954 -32.997 1.00 75.67 136 VAL D N 1
ATOM 4091 C CA . VAL D 3 138 ? -13.331 -1.883 -34.111 1.00 77.01 136 VAL D CA 1
ATOM 4092 C C . VAL D 3 138 ? -13.552 -0.575 -34.854 1.00 73.11 136 VAL D C 1
ATOM 4093 O O . VAL D 3 138 ? -14.674 -0.275 -35.280 1.00 74.74 136 VAL D O 1
ATOM 4097 N N . PHE D 3 139 ? -12.479 0.201 -35.010 1.00 76.94 137 PHE D N 1
ATOM 4098 C CA . PHE D 3 139 ? -12.513 1.459 -35.728 1.00 78.43 137 PHE D CA 1
ATOM 4099 C C . PHE D 3 139 ? -11.533 1.425 -36.894 1.00 82.88 137 PHE D C 1
ATOM 4100 O O . PHE D 3 139 ? -10.434 0.875 -36.764 1.00 83.17 137 PHE D O 1
ATOM 4108 N N . PRO D 3 140 ? -11.897 1.993 -38.039 1.00 89.31 138 PRO D N 1
ATOM 4109 C CA . PRO D 3 140 ? -10.998 1.968 -39.194 1.00 91.71 138 PRO D CA 1
ATOM 4110 C C . PRO D 3 140 ? -9.928 3.044 -39.120 1.00 80.57 138 PRO D C 1
ATOM 4111 O O . PRO D 3 140 ? -10.137 4.139 -38.593 1.00 77.63 138 PRO D O 1
ATOM 4115 N N . LEU D 3 141 ? -8.762 2.708 -39.662 1.00 79.88 139 LEU D N 1
ATOM 4116 C CA . LEU D 3 141 ? -7.670 3.656 -39.868 1.00 70.01 139 LEU D CA 1
ATOM 4117 C C . LEU D 3 141 ? -7.633 3.921 -41.371 1.00 76.01 139 LEU D C 1
ATOM 4118 O O . LEU D 3 141 ? -6.902 3.267 -42.116 1.00 76.36 139 LEU D O 1
ATOM 4123 N N . ALA D 3 142 ? -8.437 4.886 -41.807 1.00 69.41 140 ALA D N 1
ATOM 4124 C CA . ALA D 3 142 ? -8.656 5.095 -43.230 1.00 79.36 140 ALA D CA 1
ATOM 4125 C C . ALA D 3 142 ? -7.372 5.558 -43.913 1.00 82.19 140 ALA D C 1
ATOM 4126 O O . ALA D 3 142 ? -6.654 6.410 -43.379 1.00 74.03 140 ALA D O 1
ATOM 4128 N N . PRO D 3 143 ? -7.055 5.018 -45.091 1.00 82.15 141 PRO D N 1
ATOM 4129 C CA . PRO D 3 143 ? -5.880 5.492 -45.838 1.00 88.50 141 PRO D CA 1
ATOM 4130 C C . PRO D 3 143 ? -6.104 6.915 -46.327 1.00 93.29 141 PRO D C 1
ATOM 4131 O O . PRO D 3 143 ? -7.092 7.203 -47.008 1.00 97.78 141 PRO D O 1
ATOM 4135 N N . SER D 3 144 ? -5.183 7.805 -45.973 1.00 98.76 142 SER D N 1
ATOM 4136 C CA . SER D 3 144 ? -5.330 9.212 -46.313 1.00 100.21 142 SER D CA 1
ATOM 4137 C C . SER D 3 144 ? -5.193 9.426 -47.817 1.00 102.66 142 SER D C 1
ATOM 4138 O O . SER D 3 144 ? -4.541 8.652 -48.524 1.00 98.82 142 SER D O 1
ATOM 4141 N N . SER D 3 145 ? -5.832 10.494 -48.303 1.00 104.10 143 SER D N 1
ATOM 4142 C CA . SER D 3 145 ? -5.776 10.836 -49.719 1.00 117.06 143 SER D CA 1
ATOM 4143 C C . SER D 3 145 ? -4.384 11.266 -50.163 1.00 120.78 143 SER D C 1
ATOM 4144 O O . SER D 3 145 ? -4.125 11.330 -51.370 1.00 113.23 143 SER D O 1
ATOM 4147 N N . LYS D 3 146 ? -3.489 11.560 -49.218 1.00 124.16 144 LYS D N 1
ATOM 4148 C CA . LYS D 3 146 ? -2.170 12.086 -49.552 1.00 125.39 144 LYS D CA 1
ATOM 4149 C C . LYS D 3 146 ? -1.295 11.081 -50.293 1.00 133.42 144 LYS D C 1
ATOM 4150 O O . LYS D 3 146 ? -0.297 11.484 -50.902 1.00 138.57 144 LYS D O 1
ATOM 4156 N N . SER D 3 147 ? -1.637 9.790 -50.247 1.00 129.16 145 SER D N 1
ATOM 4157 C CA . SER D 3 147 ? -0.729 8.750 -50.731 1.00 133.74 145 SER D CA 1
ATOM 4158 C C . SER D 3 147 ? -0.368 8.924 -52.204 1.00 142.12 145 SER D C 1
ATOM 4159 O O . SER D 3 147 ? 0.748 8.577 -52.607 1.00 140.17 145 SER D O 1
ATOM 4161 N N . THR D 3 148 ? -1.296 9.436 -53.017 1.00 141.81 146 THR D N 1
ATOM 4162 C CA . THR D 3 148 ? -1.075 9.680 -54.441 1.00 131.65 146 THR D CA 1
ATOM 4163 C C . THR D 3 148 ? -0.769 8.378 -55.173 1.00 132.34 146 THR D C 1
ATOM 4164 O O . THR D 3 148 ? -1.664 7.546 -55.359 1.00 128.16 146 THR D O 1
ATOM 4166 N N . SER D 3 149 ? 0.486 8.180 -55.583 1.00 126.37 147 SER D N 1
ATOM 4167 C CA . SER D 3 149 ? 0.891 6.944 -56.244 1.00 120.77 147 SER D CA 1
ATOM 4168 C C . SER D 3 149 ? 1.810 6.107 -55.363 1.00 123.04 147 SER D C 1
ATOM 4169 O O . SER D 3 149 ? 1.509 4.943 -55.090 1.00 112.45 147 SER D O 1
ATOM 4171 N N . GLY D 3 150 ? 2.948 6.655 -54.941 1.00 120.57 148 GLY D N 1
ATOM 4172 C CA . GLY D 3 150 ? 3.634 6.157 -53.764 1.00 115.64 148 GLY D CA 1
ATOM 4173 C C . GLY D 3 150 ? 4.213 4.760 -53.847 1.00 117.12 148 GLY D C 1
ATOM 4174 O O . GLY D 3 150 ? 5.417 4.560 -53.669 1.00 97.21 148 GLY D O 1
ATOM 4175 N N . GLY D 3 151 ? 3.351 3.784 -54.124 1.00 114.34 149 GLY D N 1
ATOM 4176 C CA . GLY D 3 151 ? 3.635 2.408 -53.794 1.00 107.89 149 GLY D CA 1
ATOM 4177 C C . GLY D 3 151 ? 3.409 2.083 -52.336 1.00 112.95 149 GLY D C 1
ATOM 4178 O O . GLY D 3 151 ? 3.650 0.941 -51.923 1.00 107.14 149 GLY D O 1
ATOM 4179 N N . THR D 3 152 ? 2.954 3.057 -51.547 1.00 113.28 150 THR D N 1
ATOM 4180 C CA . THR D 3 152 ? 2.739 2.910 -50.111 1.00 108.14 150 THR D CA 1
ATOM 4181 C C . THR D 3 152 ? 1.327 3.383 -49.795 1.00 100.60 150 THR D C 1
ATOM 4182 O O . THR D 3 152 ? 1.019 4.570 -49.950 1.00 106.20 150 THR D O 1
ATOM 4186 N N . ALA D 3 153 ? 0.472 2.464 -49.354 1.00 92.36 151 ALA D N 1
ATOM 4187 C CA . ALA D 3 153 ? -0.880 2.797 -48.906 1.00 97.21 151 ALA D CA 1
ATOM 4188 C C . ALA D 3 153 ? -1.087 2.148 -47.543 1.00 83.38 151 ALA D C 1
ATOM 4189 O O . ALA D 3 153 ? -1.337 0.942 -47.453 1.00 82.08 151 ALA D O 1
ATOM 4191 N N . ALA D 3 154 ? -0.986 2.946 -46.484 1.00 75.54 152 ALA D N 1
ATOM 4192 C CA . ALA D 3 154 ? -1.105 2.446 -45.122 1.00 80.24 152 ALA D CA 1
ATOM 4193 C C . ALA D 3 154 ? -2.547 2.591 -44.648 1.00 83.61 152 ALA D C 1
ATOM 4194 O O . ALA D 3 154 ? -3.117 3.686 -44.694 1.00 79.66 152 ALA D O 1
ATOM 4196 N N . LEU D 3 155 ? -3.130 1.482 -44.200 1.00 75.65 153 LEU D N 1
ATOM 4197 C CA . LEU D 3 155 ? -4.477 1.470 -43.650 1.00 72.67 153 LEU D CA 1
ATOM 4198 C C . LEU D 3 155 ? -4.557 0.353 -42.621 1.00 77.17 153 LEU D C 1
ATOM 4199 O O . LEU D 3 155 ? -3.761 -0.590 -42.643 1.00 72.17 153 LEU D O 1
ATOM 4204 N N . GLY D 3 156 ? -5.523 0.462 -41.716 1.00 74.94 154 GLY D N 1
ATOM 4205 C CA . GLY D 3 156 ? -5.601 -0.529 -40.660 1.00 71.50 154 GLY D CA 1
ATOM 4206 C C . GLY D 3 156 ? -6.922 -0.484 -39.927 1.00 78.11 154 GLY D C 1
ATOM 4207 O O . GLY D 3 156 ? -7.789 0.350 -40.201 1.00 78.91 154 GLY D O 1
ATOM 4208 N N . CYS D 3 157 ? -7.062 -1.415 -38.986 1.00 71.95 155 CYS D N 1
ATOM 4209 C CA . CYS D 3 157 ? -8.214 -1.493 -38.101 1.00 72.78 155 CYS D CA 1
ATOM 4210 C C . CYS D 3 157 ? -7.753 -1.341 -36.659 1.00 67.57 155 CYS D C 1
ATOM 4211 O O . CYS D 3 157 ? -6.716 -1.886 -36.266 1.00 70.42 155 CYS D O 1
ATOM 4214 N N . LEU D 3 158 ? -8.522 -0.589 -35.877 1.00 72.43 156 LEU D N 1
ATOM 4215 C CA . LEU D 3 158 ? -8.210 -0.303 -34.479 1.00 65.61 156 LEU D CA 1
ATOM 4216 C C . LEU D 3 158 ? -9.142 -1.133 -33.601 1.00 66.47 156 LEU D C 1
ATOM 4217 O O . LEU D 3 158 ? -10.304 -0.771 -33.398 1.00 68.13 156 LEU D O 1
ATOM 4222 N N . VAL D 3 159 ? -8.627 -2.244 -33.083 1.00 65.51 157 VAL D N 1
ATOM 4223 C CA . VAL D 3 159 ? -9.375 -3.108 -32.178 1.00 63.13 157 VAL D CA 1
ATOM 4224 C C . VAL D 3 159 ? -9.219 -2.542 -30.772 1.00 63.51 157 VAL D C 1
ATOM 4225 O O . VAL D 3 159 ? -8.136 -2.603 -30.185 1.00 63.67 157 VAL D O 1
ATOM 4229 N N . LYS D 3 160 ? -10.303 -1.995 -30.225 1.00 63.04 158 LYS D N 1
ATOM 4230 C CA . LYS D 3 160 ? -10.242 -1.251 -28.978 1.00 65.33 158 LYS D CA 1
ATOM 4231 C C . LYS D 3 160 ? -11.268 -1.776 -27.983 1.00 61.00 158 LYS D C 1
ATOM 4232 O O . LYS D 3 160 ? -12.347 -2.242 -28.361 1.00 58.15 158 LYS D O 1
ATOM 4238 N N . ASP D 3 161 ? -10.905 -1.695 -26.701 1.00 60.02 159 ASP D N 1
ATOM 4239 C CA . ASP D 3 161 ? -11.808 -1.927 -25.573 1.00 60.11 159 ASP D CA 1
ATOM 4240 C C . ASP D 3 161 ? -12.420 -3.332 -25.620 1.00 63.74 159 ASP D C 1
ATOM 4241 O O . ASP D 3 161 ? -13.627 -3.520 -25.786 1.00 73.66 159 ASP D O 1
ATOM 4246 N N . TYR D 3 162 ? -11.542 -4.319 -25.462 1.00 64.81 160 TYR D N 1
ATOM 4247 C CA . TYR D 3 162 ? -11.951 -5.709 -25.338 1.00 61.17 160 TYR D CA 1
ATOM 4248 C C . TYR D 3 162 ? -11.241 -6.346 -24.153 1.00 54.30 160 TYR D C 1
ATOM 4249 O O . TYR D 3 162 ? -10.160 -5.917 -23.744 1.00 53.81 160 TYR D O 1
ATOM 4258 N N . PHE D 3 163 ? -11.871 -7.385 -23.601 1.00 59.98 161 PHE D N 1
ATOM 4259 C CA . PHE D 3 163 ? -11.299 -8.106 -22.475 1.00 57.05 161 PHE D CA 1
ATOM 4260 C C . PHE D 3 163 ? -11.885 -9.505 -22.445 1.00 51.12 161 PHE D C 1
ATOM 4261 O O . PHE D 3 163 ? -13.095 -9.658 -22.661 1.00 58.51 161 PHE D O 1
ATOM 4269 N N . PRO D 3 164 ? -11.078 -10.539 -22.191 1.00 51.13 162 PRO D N 1
ATOM 4270 C CA . PRO D 3 164 ? -9.624 -10.508 -22.001 1.00 52.19 162 PRO D CA 1
ATOM 4271 C C . PRO D 3 164 ? -8.854 -10.871 -23.268 1.00 51.17 162 PRO D C 1
ATOM 4272 O O . PRO D 3 164 ? -9.428 -10.992 -24.347 1.00 53.37 162 PRO D O 1
ATOM 4276 N N . GLU D 3 165 ? -7.539 -11.041 -23.148 1.00 53.87 163 GLU D N 1
ATOM 4277 C CA . GLU D 3 165 ? -6.740 -11.559 -24.246 1.00 56.66 163 GLU D CA 1
ATOM 4278 C C . GLU D 3 165 ? -7.185 -12.991 -24.554 1.00 54.23 163 GLU D C 1
ATOM 4279 O O . GLU D 3 165 ? -7.626 -13.714 -23.655 1.00 60.78 163 GLU D O 1
ATOM 4285 N N . PRO D 3 166 ? -7.084 -13.436 -25.817 1.00 52.54 164 PRO D N 1
ATOM 4286 C CA . PRO D 3 166 ? -6.579 -12.742 -27.005 1.00 58.59 164 PRO D CA 1
ATOM 4287 C C . PRO D 3 166 ? -7.626 -12.367 -28.049 1.00 56.96 164 PRO D C 1
ATOM 4288 O O . PRO D 3 166 ? -8.818 -12.626 -27.907 1.00 58.72 164 PRO D O 1
ATOM 4292 N N . VAL D 3 167 ? -7.156 -11.733 -29.124 1.00 59.79 165 VAL D N 1
ATOM 4293 C CA . VAL D 3 167 ? -7.929 -11.518 -30.338 1.00 63.28 165 VAL D CA 1
ATOM 4294 C C . VAL D 3 167 ? -7.085 -11.978 -31.518 1.00 66.86 165 VAL D C 1
ATOM 4295 O O . VAL D 3 167 ? -5.858 -12.069 -31.437 1.00 75.52 165 VAL D O 1
ATOM 4299 N N . THR D 3 168 ? -7.762 -12.280 -32.622 1.00 58.14 166 THR D N 1
ATOM 4300 C CA . THR D 3 168 ? -7.100 -12.628 -33.871 1.00 68.49 166 THR D CA 1
ATOM 4301 C C . THR D 3 168 ? -7.641 -11.729 -34.970 1.00 63.88 166 THR D C 1
ATOM 4302 O O . THR D 3 168 ? -8.860 -11.617 -35.141 1.00 72.67 166 THR D O 1
ATOM 4306 N N . VAL D 3 169 ? -6.738 -11.091 -35.709 1.00 65.15 167 VAL D N 1
ATOM 4307 C CA . VAL D 3 169 ? -7.096 -10.141 -36.754 1.00 73.07 167 VAL D CA 1
ATOM 4308 C C . VAL D 3 169 ? -6.677 -10.713 -38.099 1.00 76.79 167 VAL D C 1
ATOM 4309 O O . VAL D 3 169 ? -5.536 -11.161 -38.265 1.00 78.25 167 VAL D O 1
ATOM 4313 N N . SER D 3 170 ? -7.602 -10.698 -39.055 1.00 78.27 168 SER D N 1
ATOM 4314 C CA . SER D 3 170 ? -7.349 -11.149 -40.413 1.00 83.14 168 SER D CA 1
ATOM 4315 C C . SER D 3 170 ? -7.794 -10.067 -41.387 1.00 77.74 168 SER D C 1
ATOM 4316 O O . SER D 3 170 ? -8.631 -9.220 -41.066 1.00 82.63 168 SER D O 1
ATOM 4319 N N . TRP D 3 171 ? -7.215 -10.096 -42.585 1.00 75.95 169 TRP D N 1
ATOM 4320 C CA . TRP D 3 171 ? -7.491 -9.103 -43.616 1.00 90.44 169 TRP D CA 1
ATOM 4321 C C . TRP D 3 171 ? -8.033 -9.798 -44.856 1.00 94.07 169 TRP D C 1
ATOM 4322 O O . TRP D 3 171 ? -7.368 -10.675 -45.419 1.00 88.34 169 TRP D O 1
ATOM 4333 N N . ASN D 3 172 ? -9.231 -9.393 -45.281 1.00 87.45 170 ASN D N 1
ATOM 4334 C CA . ASN D 3 172 ? -9.890 -9.937 -46.470 1.00 85.81 170 ASN D CA 1
ATOM 4335 C C . ASN D 3 172 ? -9.963 -11.462 -46.418 1.00 88.61 170 ASN D C 1
ATOM 4336 O O . ASN D 3 172 ? -9.546 -12.163 -47.342 1.00 90.67 170 ASN D O 1
ATOM 4341 N N . SER D 3 173 ? -10.499 -11.971 -45.307 1.00 84.83 171 SER D N 1
ATOM 4342 C CA . SER D 3 173 ? -10.702 -13.406 -45.100 1.00 88.28 171 SER D CA 1
ATOM 4343 C C . SER D 3 173 ? -9.392 -14.186 -45.174 1.00 91.90 171 SER D C 1
ATOM 4344 O O . SER D 3 173 ? -9.376 -15.360 -45.553 1.00 92.93 171 SER D O 1
ATOM 4347 N N . GLY D 3 174 ? -8.284 -13.545 -44.809 1.00 86.12 172 GLY D N 1
ATOM 4348 C CA . GLY D 3 174 ? -6.988 -14.187 -44.830 1.00 87.94 172 GLY D CA 1
ATOM 4349 C C . GLY D 3 174 ? -6.278 -14.178 -46.166 1.00 83.18 172 GLY D C 1
ATOM 4350 O O . GLY D 3 174 ? -5.165 -14.712 -46.257 1.00 78.61 172 GLY D O 1
ATOM 4351 N N . ALA D 3 175 ? -6.880 -13.598 -47.206 1.00 83.67 173 ALA D N 1
ATOM 4352 C CA . ALA D 3 175 ? -6.209 -13.531 -48.500 1.00 89.29 173 ALA D CA 1
ATOM 4353 C C . ALA D 3 175 ? -5.043 -12.551 -48.468 1.00 97.43 173 ALA D C 1
ATOM 4354 O O . ALA D 3 175 ? -3.955 -12.853 -48.974 1.00 94.12 173 ALA D O 1
ATOM 4356 N N . LEU D 3 176 ? -5.246 -11.377 -47.873 1.00 91.52 174 LEU D N 1
ATOM 4357 C CA . LEU D 3 176 ? -4.196 -10.369 -47.772 1.00 76.09 174 LEU D CA 1
ATOM 4358 C C . LEU D 3 176 ? -3.235 -10.770 -46.659 1.00 85.35 174 LEU D C 1
ATOM 4359 O O . LEU D 3 176 ? -3.611 -10.795 -45.482 1.00 86.57 174 LEU D O 1
ATOM 4364 N N . THR D 3 177 ? -1.992 -11.083 -47.027 1.00 79.50 175 THR D N 1
ATOM 4365 C CA . THR D 3 177 ? -0.992 -11.537 -46.067 1.00 85.07 175 THR D CA 1
ATOM 4366 C C . THR D 3 177 ? 0.297 -10.729 -46.070 1.00 88.10 175 THR D C 1
ATOM 4367 O O . THR D 3 177 ? 0.998 -10.732 -45.050 1.00 85.50 175 THR D O 1
ATOM 4371 N N . SER D 3 178 ? 0.637 -10.044 -47.158 1.00 84.58 176 SER D N 1
ATOM 4372 C CA . SER D 3 178 ? 1.887 -9.302 -47.245 1.00 76.79 176 SER D CA 1
ATOM 4373 C C . SER D 3 178 ? 1.710 -7.890 -46.704 1.00 82.50 176 SER D C 1
ATOM 4374 O O . SER D 3 178 ? 0.731 -7.207 -47.018 1.00 73.45 176 SER D O 1
ATOM 4377 N N . GLY D 3 179 ? 2.669 -7.457 -45.888 1.00 70.54 177 GLY D N 1
ATOM 4378 C CA . GLY D 3 179 ? 2.638 -6.137 -45.297 1.00 81.04 177 GLY D CA 1
ATOM 4379 C C . GLY D 3 179 ? 1.770 -5.999 -44.068 1.00 77.15 177 GLY D C 1
ATOM 4380 O O . GLY D 3 179 ? 1.663 -4.890 -43.529 1.00 73.52 177 GLY D O 1
ATOM 4381 N N . VAL D 3 180 ? 1.155 -7.080 -43.601 1.00 70.70 178 VAL D N 1
ATOM 4382 C CA . VAL D 3 180 ? 0.276 -7.024 -42.438 1.00 71.68 178 VAL D CA 1
ATOM 4383 C C . VAL D 3 180 ? 1.122 -6.982 -41.173 1.00 60.23 178 VAL D C 1
ATOM 4384 O O . VAL D 3 180 ? 2.038 -7.794 -40.995 1.00 56.22 178 VAL D O 1
ATOM 4388 N N . HIS D 3 181 ? 0.816 -6.033 -40.289 1.00 57.30 179 HIS D N 1
ATOM 4389 C CA . HIS D 3 181 ? 1.488 -5.905 -38.999 1.00 59.18 179 HIS D CA 1
ATOM 4390 C C . HIS D 3 181 ? 0.429 -5.785 -37.912 1.00 56.67 179 HIS D C 1
ATOM 4391 O O . HIS D 3 181 ? -0.190 -4.728 -37.758 1.00 51.68 179 HIS D O 1
ATOM 4398 N N . THR D 3 182 ? 0.222 -6.865 -37.162 1.00 53.69 180 THR D N 1
ATOM 4399 C CA . THR D 3 182 ? -0.732 -6.886 -36.058 1.00 51.04 180 THR D CA 1
ATOM 4400 C C . THR D 3 182 ? 0.038 -6.675 -34.759 1.00 43.40 180 THR D C 1
ATOM 4401 O O . THR D 3 182 ? 0.740 -7.576 -34.291 1.00 45.12 180 THR D O 1
ATOM 4405 N N . PHE D 3 183 ? -0.098 -5.485 -34.183 1.00 43.79 181 PHE D N 1
ATOM 4406 C CA . PHE D 3 183 ? 0.688 -5.120 -33.016 1.00 51.25 181 PHE D CA 1
ATOM 4407 C C . PHE D 3 183 ? 0.179 -5.838 -31.767 1.00 42.57 181 PHE D C 1
ATOM 4408 O O . PHE D 3 183 ? -1.004 -6.170 -31.668 1.00 43.66 181 PHE D O 1
ATOM 4416 N N . PRO D 3 184 ? 1.061 -6.095 -30.802 1.00 41.43 182 PRO D N 1
ATOM 4417 C CA . PRO D 3 184 ? 0.613 -6.665 -29.527 1.00 45.87 182 PRO D CA 1
ATOM 4418 C C . PRO D 3 184 ? -0.299 -5.704 -28.779 1.00 46.71 182 PRO D C 1
ATOM 4419 O O . PRO D 3 184 ? -0.199 -4.482 -28.913 1.00 47.93 182 PRO D O 1
ATOM 4423 N N . ALA D 3 185 ? -1.199 -6.275 -27.983 1.00 46.36 183 ALA D N 1
ATOM 4424 C CA . ALA D 3 185 ? -2.161 -5.478 -27.239 1.00 46.33 183 ALA D CA 1
ATOM 4425 C C . ALA D 3 185 ? -1.485 -4.720 -26.100 1.00 47.64 183 ALA D C 1
ATOM 4426 O O . ALA D 3 185 ? -0.390 -5.063 -25.645 1.00 46.23 183 ALA D O 1
ATOM 4428 N N . VAL D 3 186 ? -2.161 -3.669 -25.643 1.00 44.48 184 VAL D N 1
ATOM 4429 C CA . VAL D 3 186 ? -1.740 -2.897 -24.482 1.00 45.65 184 VAL D CA 1
ATOM 4430 C C . VAL D 3 186 ? -2.875 -2.902 -23.469 1.00 45.23 184 VAL D C 1
ATOM 4431 O O . VAL D 3 186 ? -4.053 -3.008 -23.828 1.00 43.65 184 VAL D O 1
ATOM 4435 N N . LEU D 3 187 ? -2.515 -2.797 -22.193 1.00 44.82 185 LEU D N 1
ATOM 4436 C CA . LEU D 3 187 ? -3.485 -2.778 -21.103 1.00 47.12 185 LEU D CA 1
ATOM 4437 C C . LEU D 3 187 ? -3.694 -1.328 -20.681 1.00 57.43 185 LEU D C 1
ATOM 4438 O O . LEU D 3 187 ? -2.796 -0.705 -20.104 1.00 62.05 185 LEU D O 1
ATOM 4443 N N . GLN D 3 188 ? -4.881 -0.799 -20.965 1.00 53.29 186 GLN D N 1
ATOM 4444 C CA . GLN D 3 188 ? -5.178 0.610 -20.762 1.00 57.16 186 GLN D CA 1
ATOM 4445 C C . GLN D 3 188 ? -5.450 0.894 -19.285 1.00 58.52 186 GLN D C 1
ATOM 4446 O O . GLN D 3 188 ? -5.417 0.001 -18.433 1.00 51.31 186 GLN D O 1
ATOM 4452 N N . SER D 3 189 ? -5.710 2.168 -18.975 1.00 66.65 187 SER D N 1
ATOM 4453 C CA . SER D 3 189 ? -6.108 2.528 -17.618 1.00 66.99 187 SER D CA 1
ATOM 4454 C C . SER D 3 189 ? -7.407 1.833 -17.234 1.00 70.64 187 SER D C 1
ATOM 4455 O O . SER D 3 189 ? -7.534 1.302 -16.124 1.00 67.66 187 SER D O 1
ATOM 4458 N N . SER D 3 190 ? -8.383 1.827 -18.138 1.00 68.54 188 SER D N 1
ATOM 4459 C CA . SER D 3 190 ? -9.480 0.880 -18.027 1.00 59.89 188 SER D CA 1
ATOM 4460 C C . SER D 3 190 ? -8.936 -0.524 -18.256 1.00 68.55 188 SER D C 1
ATOM 4461 O O . SER D 3 190 ? -8.014 -0.725 -19.050 1.00 81.82 188 SER D O 1
ATOM 4464 N N . GLY D 3 191 ? -9.517 -1.502 -17.568 1.00 62.03 189 GLY D N 1
ATOM 4465 C CA . GLY D 3 191 ? -8.952 -2.839 -17.563 1.00 57.66 189 GLY D CA 1
ATOM 4466 C C . GLY D 3 191 ? -9.133 -3.596 -18.862 1.00 52.93 189 GLY D C 1
ATOM 4467 O O . GLY D 3 191 ? -9.087 -4.830 -18.884 1.00 52.70 189 GLY D O 1
ATOM 4468 N N . LEU D 3 192 ? -9.329 -2.865 -19.955 1.00 52.17 190 LEU D N 1
ATOM 4469 C CA . LEU D 3 192 ? -9.594 -3.435 -21.265 1.00 58.70 190 LEU D CA 1
ATOM 4470 C C . LEU D 3 192 ? -8.369 -3.283 -22.159 1.00 57.36 190 LEU D C 1
ATOM 4471 O O . LEU D 3 192 ? -7.570 -2.356 -21.997 1.00 58.58 190 LEU D O 1
ATOM 4476 N N . TYR D 3 193 ? -8.231 -4.206 -23.105 1.00 50.23 191 TYR D N 1
ATOM 4477 C CA . TYR D 3 193 ? -7.102 -4.218 -24.021 1.00 51.92 191 TYR D CA 1
ATOM 4478 C C . TYR D 3 193 ? -7.433 -3.452 -25.298 1.00 48.61 191 TYR D C 1
ATOM 4479 O O . TYR D 3 193 ? -8.597 -3.258 -25.653 1.00 55.73 191 TYR D O 1
ATOM 4488 N N . SER D 3 194 ? -6.381 -3.018 -25.991 1.00 52.16 192 SER D N 1
ATOM 4489 C CA . SER D 3 194 ? -6.518 -2.307 -27.254 1.00 51.67 192 SER D CA 1
ATOM 4490 C C . SER D 3 194 ? -5.433 -2.776 -28.209 1.00 47.75 192 SER D C 1
ATOM 4491 O O . SER D 3 194 ? -4.281 -2.961 -27.807 1.00 46.46 192 SER D O 1
ATOM 4494 N N . LEU D 3 195 ? -5.801 -2.961 -29.471 1.00 56.12 193 LEU D N 1
ATOM 4495 C CA . LEU D 3 195 ? -4.910 -3.508 -30.484 1.00 52.67 193 LEU D CA 1
ATOM 4496 C C . LEU D 3 195 ? -4.796 -2.531 -31.653 1.00 56.30 193 LEU D C 1
ATOM 4497 O O . LEU D 3 195 ? -5.337 -1.424 -31.625 1.00 61.60 193 LEU D O 1
ATOM 4502 N N . SER D 3 196 ? -4.067 -2.956 -32.684 1.00 52.76 194 SER D N 1
ATOM 4503 C CA . SER D 3 196 ? -3.947 -2.238 -33.945 1.00 44.75 194 SER D CA 1
ATOM 4504 C C . SER D 3 196 ? -3.324 -3.174 -34.967 1.00 50.82 194 SER D C 1
ATOM 4505 O O . SER D 3 196 ? -2.364 -3.884 -34.657 1.00 56.06 194 SER D O 1
ATOM 4508 N N . SER D 3 197 ? -3.877 -3.176 -36.178 1.00 44.90 195 SER D N 1
ATOM 4509 C CA . SER D 3 197 ? -3.407 -4.052 -37.247 1.00 52.18 195 SER D CA 1
ATOM 4510 C C . SER D 3 197 ? -3.427 -3.262 -38.546 1.00 52.09 195 SER D C 1
ATOM 4511 O O . SER D 3 197 ? -4.499 -2.882 -39.024 1.00 58.85 195 SER D O 1
ATOM 4514 N N . VAL D 3 198 ? -2.248 -3.026 -39.120 1.00 51.74 196 VAL D N 1
ATOM 4515 C CA . VAL D 3 198 ? -2.103 -2.213 -40.318 1.00 58.46 196 VAL D CA 1
ATOM 4516 C C . VAL D 3 198 ? -1.544 -3.081 -41.442 1.00 59.44 196 VAL D C 1
ATOM 4517 O O . VAL D 3 198 ? -1.060 -4.192 -41.222 1.00 59.44 196 VAL D O 1
ATOM 4521 N N . VAL D 3 199 ? -1.620 -2.550 -42.662 1.00 58.15 197 VAL D N 1
ATOM 4522 C CA . VAL D 3 199 ? -1.104 -3.237 -43.840 1.00 70.01 197 VAL D CA 1
ATOM 4523 C C . VAL D 3 199 ? -0.799 -2.189 -44.899 1.00 74.70 197 VAL D C 1
ATOM 4524 O O . VAL D 3 199 ? -1.463 -1.151 -44.975 1.00 60.85 197 VAL D O 1
ATOM 4528 N N . THR D 3 200 ? 0.223 -2.454 -45.707 1.00 82.16 198 THR D N 1
ATOM 4529 C CA . THR D 3 200 ? 0.604 -1.588 -46.815 1.00 81.86 198 THR D CA 1
ATOM 4530 C C . THR D 3 200 ? 0.263 -2.274 -48.130 1.00 81.90 198 THR D C 1
ATOM 4531 O O . THR D 3 200 ? 0.590 -3.450 -48.327 1.00 70.99 198 THR D O 1
ATOM 4535 N N . VAL D 3 201 ? -0.396 -1.539 -49.020 1.00 83.92 199 VAL D N 1
ATOM 4536 C CA . VAL D 3 201 ? -0.824 -2.046 -50.321 1.00 92.84 199 VAL D CA 1
ATOM 4537 C C . VAL D 3 201 ? -0.439 -1.007 -51.368 1.00 93.50 199 VAL D C 1
ATOM 4538 O O . VAL D 3 201 ? 0.012 0.087 -50.997 1.00 95.74 199 VAL D O 1
ATOM 4542 N N . PRO D 3 202 ? -0.556 -1.293 -52.666 1.00 91.24 200 PRO D N 1
ATOM 4543 C CA . PRO D 3 202 ? -0.364 -0.230 -53.659 1.00 99.84 200 PRO D CA 1
ATOM 4544 C C . PRO D 3 202 ? -1.347 0.910 -53.435 1.00 96.95 200 PRO D C 1
ATOM 4545 O O . PRO D 3 202 ? -2.517 0.693 -53.115 1.00 93.49 200 PRO D O 1
ATOM 4549 N N . SER D 3 203 ? -0.859 2.138 -53.609 1.00 105.54 201 SER D N 1
ATOM 4550 C CA . SER D 3 203 ? -1.677 3.325 -53.394 1.00 109.23 201 SER D CA 1
ATOM 4551 C C . SER D 3 203 ? -2.569 3.653 -54.584 1.00 108.43 201 SER D C 1
ATOM 4552 O O . SER D 3 203 ? -3.137 4.750 -54.632 1.00 108.47 201 SER D O 1
ATOM 4554 N N . SER D 3 204 ? -2.698 2.735 -55.541 1.00 104.68 202 SER D N 1
ATOM 4555 C CA . SER D 3 204 ? -3.634 2.872 -56.647 1.00 105.87 202 SER D CA 1
ATOM 4556 C C . SER D 3 204 ? -4.834 1.948 -56.533 1.00 108.96 202 SER D C 1
ATOM 4557 O O . SER D 3 204 ? -5.908 2.284 -57.033 1.00 109.16 202 SER D O 1
ATOM 4560 N N . SER D 3 205 ? -4.671 0.797 -55.884 1.00 103.18 203 SER D N 1
ATOM 4561 C CA . SER D 3 205 ? -5.679 -0.245 -55.718 1.00 110.92 203 SER D CA 1
ATOM 4562 C C . SER D 3 205 ? -6.720 0.087 -54.667 1.00 108.32 203 SER D C 1
ATOM 4563 O O . SER D 3 205 ? -7.484 -0.813 -54.290 1.00 107.31 203 SER D O 1
ATOM 4566 N N . LEU D 3 206 ? -6.775 1.328 -54.179 1.00 106.40 204 LEU D N 1
ATOM 4567 C CA . LEU D 3 206 ? -7.724 1.681 -53.130 1.00 115.96 204 LEU D CA 1
ATOM 4568 C C . LEU D 3 206 ? -9.169 1.595 -53.600 1.00 113.31 204 LEU D C 1
ATOM 4569 O O . LEU D 3 206 ? -10.070 1.440 -52.769 1.00 108.19 204 LEU D O 1
ATOM 4574 N N . GLY D 3 207 ? -9.412 1.695 -54.903 1.00 107.06 205 GLY D N 1
ATOM 4575 C CA . GLY D 3 207 ? -10.750 1.542 -55.435 1.00 110.32 205 GLY D CA 1
ATOM 4576 C C . GLY D 3 207 ? -10.979 0.193 -56.085 1.00 111.11 205 GLY D C 1
ATOM 4577 O O . GLY D 3 207 ? -11.918 0.031 -56.870 1.00 107.56 205 GLY D O 1
ATOM 4578 N N . THR D 3 208 ? -10.127 -0.783 -55.776 1.00 111.25 206 THR D N 1
ATOM 4579 C CA . THR D 3 208 ? -10.185 -2.087 -56.426 1.00 111.74 206 THR D CA 1
ATOM 4580 C C . THR D 3 208 ? -10.391 -3.247 -55.464 1.00 107.80 206 THR D C 1
ATOM 4581 O O . THR D 3 208 ? -11.143 -4.171 -55.780 1.00 108.89 206 THR D O 1
ATOM 4585 N N . GLN D 3 209 ? -9.745 -3.232 -54.298 1.00 106.75 207 GLN D N 1
ATOM 4586 C CA . GLN D 3 209 ? -9.814 -4.339 -53.348 1.00 105.35 207 GLN D CA 1
ATOM 4587 C C . GLN D 3 209 ? -10.627 -4.028 -52.100 1.00 105.56 207 GLN D C 1
ATOM 4588 O O . GLN D 3 209 ? -11.291 -4.920 -51.567 1.00 120.31 207 GLN D O 1
ATOM 4594 N N . THR D 3 210 ? -10.550 -2.792 -51.602 1.00 98.13 208 THR D N 1
ATOM 4595 C CA . THR D 3 210 ? -11.424 -2.220 -50.575 1.00 99.14 208 THR D CA 1
ATOM 4596 C C . THR D 3 210 ? -11.168 -2.764 -49.166 1.00 93.64 208 THR D C 1
ATOM 4597 O O . THR D 3 210 ? -11.702 -2.222 -48.193 1.00 95.35 208 THR D O 1
ATOM 4601 N N . TYR D 3 211 ? -10.362 -3.821 -49.044 1.00 99.01 209 TYR D N 1
ATOM 4602 C CA . TYR D 3 211 ? -9.590 -4.135 -47.833 1.00 95.26 209 TYR D CA 1
ATOM 4603 C C . TYR D 3 211 ? -10.442 -4.152 -46.555 1.00 94.78 209 TYR D C 1
ATOM 4604 O O . TYR D 3 211 ? -10.326 -3.291 -45.684 1.00 97.48 209 TYR D O 1
ATOM 4613 N N . ILE D 3 212 ? -11.319 -5.158 -46.468 1.00 89.13 210 ILE D N 1
ATOM 4614 C CA . ILE D 3 212 ? -12.118 -5.375 -45.262 1.00 89.74 210 ILE D CA 1
ATOM 4615 C C . ILE D 3 212 ? -11.266 -6.047 -44.186 1.00 84.44 210 ILE D C 1
ATOM 4616 O O . ILE D 3 212 ? -10.272 -6.722 -44.480 1.00 78.36 210 ILE D O 1
ATOM 4621 N N . CYS D 3 213 ? -11.648 -5.853 -42.923 1.00 87.19 211 CYS D N 1
ATOM 4622 C CA . CYS D 3 213 ? -10.967 -6.450 -41.780 1.00 85.52 211 CYS D CA 1
ATOM 4623 C C . CYS D 3 213 ? -11.695 -7.707 -41.308 1.00 83.16 211 CYS D C 1
ATOM 4624 O O . CYS D 3 213 ? -12.794 -8.033 -41.761 1.00 85.87 211 CYS D O 1
ATOM 4627 N N . ASN D 3 214 ? -11.060 -8.413 -40.369 1.00 77.94 212 ASN D N 1
ATOM 4628 C CA . ASN D 3 214 ? -11.662 -9.577 -39.718 1.00 76.14 212 ASN D CA 1
ATOM 4629 C C . ASN D 3 214 ? -11.128 -9.636 -38.294 1.00 77.49 212 ASN D C 1
ATOM 4630 O O . ASN D 3 214 ? -9.943 -9.913 -38.092 1.00 79.87 212 ASN D O 1
ATOM 4635 N N . VAL D 3 215 ? -11.992 -9.387 -37.312 1.00 75.98 213 VAL D N 1
ATOM 4636 C CA . VAL D 3 215 ? -11.611 -9.375 -35.904 1.00 66.18 213 VAL D CA 1
ATOM 4637 C C . VAL D 3 215 ? -12.386 -10.467 -35.180 1.00 70.22 213 VAL D C 1
ATOM 4638 O O . VAL D 3 215 ? -13.617 -10.530 -35.278 1.00 80.44 213 VAL D O 1
ATOM 4642 N N . ASN D 3 216 ? -11.667 -11.318 -34.452 1.00 72.60 214 ASN D N 1
ATOM 4643 C CA . ASN D 3 216 ? -12.255 -12.436 -33.723 1.00 72.63 214 ASN D CA 1
ATOM 4644 C C . ASN D 3 216 ? -11.866 -12.342 -32.255 1.00 73.09 214 ASN D C 1
ATOM 4645 O O . ASN D 3 216 ? -10.675 -12.317 -31.926 1.00 68.00 214 ASN D O 1
ATOM 4650 N N . HIS D 3 217 ? -12.868 -12.293 -31.379 1.00 66.86 215 HIS D N 1
ATOM 4651 C CA . HIS D 3 217 ? -12.670 -12.312 -29.931 1.00 68.84 215 HIS D CA 1
ATOM 4652 C C . HIS D 3 217 ? -13.491 -13.471 -29.372 1.00 72.61 215 HIS D C 1
ATOM 4653 O O . HIS D 3 217 ? -14.693 -13.329 -29.123 1.00 73.51 215 HIS D O 1
ATOM 4660 N N . LYS D 3 218 ? -12.839 -14.616 -29.188 1.00 64.03 216 LYS D N 1
ATOM 4661 C CA . LYS D 3 218 ? -13.471 -15.849 -28.727 1.00 68.26 216 LYS D CA 1
ATOM 4662 C C . LYS D 3 218 ? -14.034 -15.776 -27.307 1.00 66.65 216 LYS D C 1
ATOM 4663 O O . LYS D 3 218 ? -15.109 -16.339 -27.062 1.00 69.35 216 LYS D O 1
ATOM 4669 N N . PRO D 3 219 ? -13.358 -15.142 -26.337 1.00 66.45 217 PRO D N 1
ATOM 4670 C CA . PRO D 3 219 ? -13.947 -15.078 -24.986 1.00 67.39 217 PRO D CA 1
ATOM 4671 C C . PRO D 3 219 ? -15.318 -14.423 -24.942 1.00 70.38 217 PRO D C 1
ATOM 4672 O O . PRO D 3 219 ? -16.104 -14.725 -24.035 1.00 67.76 217 PRO D O 1
ATOM 4676 N N . SER D 3 220 ? -15.634 -13.536 -25.885 1.00 67.42 218 SER D N 1
ATOM 4677 C CA . SER D 3 220 ? -16.955 -12.927 -25.962 1.00 57.39 218 SER D CA 1
ATOM 4678 C C . SER D 3 220 ? -17.782 -13.438 -27.134 1.00 61.72 218 SER D C 1
ATOM 4679 O O . SER D 3 220 ? -18.922 -12.991 -27.305 1.00 70.79 218 SER D O 1
ATOM 4682 N N . ASN D 3 221 ? -17.245 -14.361 -27.938 1.00 62.42 219 ASN D N 1
ATOM 4683 C CA . ASN D 3 221 ? -17.949 -14.925 -29.094 1.00 67.21 219 ASN D CA 1
ATOM 4684 C C . ASN D 3 221 ? -18.430 -13.829 -30.045 1.00 69.08 219 ASN D C 1
ATOM 4685 O O . ASN D 3 221 ? -19.608 -13.755 -30.401 1.00 70.73 219 ASN D O 1
ATOM 4690 N N . THR D 3 222 ? -17.503 -12.970 -30.462 1.00 62.11 220 THR D N 1
ATOM 4691 C CA . THR D 3 222 ? -17.815 -11.834 -31.317 1.00 65.86 220 THR D CA 1
ATOM 4692 C C . THR D 3 222 ? -16.949 -11.852 -32.568 1.00 67.44 220 THR D C 1
ATOM 4693 O O . THR D 3 222 ? -15.775 -12.231 -32.521 1.00 70.45 220 THR D O 1
ATOM 4697 N N . LYS D 3 223 ? -17.543 -11.439 -33.687 1.00 76.82 221 LYS D N 1
ATOM 4698 C CA . LYS D 3 223 ? -16.835 -11.236 -34.944 1.00 75.23 221 LYS D CA 1
ATOM 4699 C C . LYS D 3 223 ? -17.244 -9.886 -35.511 1.00 82.66 221 LYS D C 1
ATOM 4700 O O . LYS D 3 223 ? -18.440 -9.598 -35.627 1.00 77.84 221 LYS D O 1
ATOM 4706 N N . VAL D 3 224 ? -16.258 -9.059 -35.857 1.00 75.77 222 VAL D N 1
ATOM 4707 C CA . VAL D 3 224 ? -16.505 -7.713 -36.362 1.00 76.32 222 VAL D CA 1
ATOM 4708 C C . VAL D 3 224 ? -15.751 -7.533 -37.671 1.00 74.91 222 VAL D C 1
ATOM 4709 O O . VAL D 3 224 ? -14.550 -7.815 -37.745 1.00 81.37 222 VAL D O 1
ATOM 4713 N N . ASP D 3 225 ? -16.456 -7.065 -38.700 1.00 73.56 223 ASP D N 1
ATOM 4714 C CA . ASP D 3 225 ? -15.864 -6.704 -39.987 1.00 78.03 223 ASP D CA 1
ATOM 4715 C C . ASP D 3 225 ? -16.182 -5.232 -40.232 1.00 92.69 223 ASP D C 1
ATOM 4716 O O . ASP D 3 225 ? -17.300 -4.893 -40.633 1.00 100.27 223 ASP D O 1
ATOM 4721 N N . LYS D 3 226 ? -15.207 -4.359 -39.994 1.00 88.82 224 LYS D N 1
ATOM 4722 C CA . LYS D 3 226 ? -15.390 -2.920 -40.135 1.00 90.87 224 LYS D CA 1
ATOM 4723 C C . LYS D 3 226 ? -14.714 -2.441 -41.412 1.00 87.86 224 LYS D C 1
ATOM 4724 O O . LYS D 3 226 ? -13.550 -2.770 -41.666 1.00 84.77 224 LYS D O 1
ATOM 4730 N N . LYS D 3 227 ? -15.446 -1.663 -42.206 1.00 98.95 225 LYS D N 1
ATOM 4731 C CA . LYS D 3 227 ? -14.960 -1.244 -43.513 1.00 96.65 225 LYS D CA 1
ATOM 4732 C C . LYS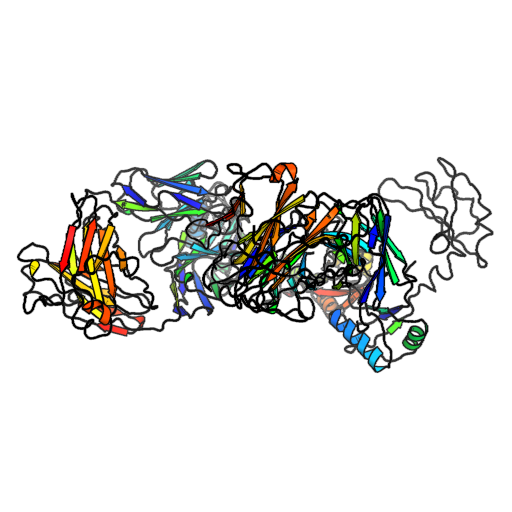 D 3 227 ? -13.854 -0.204 -43.386 1.00 95.15 225 LYS D C 1
ATOM 4733 O O . LYS D 3 227 ? -13.913 0.695 -42.543 1.00 98.56 225 LYS D O 1
ATOM 4735 N N . VAL D 3 228 ? -12.839 -0.335 -44.237 1.00 97.27 226 VAL D N 1
ATOM 4736 C CA . VAL D 3 228 ? -11.755 0.634 -44.346 1.00 95.91 226 VAL D CA 1
ATOM 4737 C C . VAL D 3 228 ? -11.856 1.267 -45.727 1.00 96.62 226 VAL D C 1
ATOM 4738 O O . VAL D 3 228 ? -11.528 0.634 -46.738 1.00 94.96 226 VAL D O 1
ATOM 4742 N N . GLU D 3 229 ? -12.308 2.515 -45.774 1.00 94.68 227 GLU D N 1
ATOM 4743 C CA . GLU D 3 229 ? -12.470 3.246 -47.019 1.00 103.66 227 GLU D CA 1
ATOM 4744 C C . GLU D 3 229 ? -11.820 4.615 -46.899 1.00 103.40 227 GLU D C 1
ATOM 4745 O O . GLU D 3 229 ? -11.773 5.188 -45.806 1.00 101.20 227 GLU D O 1
ATOM 4751 N N . PRO D 3 230 ? -11.304 5.158 -48.000 1.00 91.37 228 PRO D N 1
ATOM 4752 C CA . PRO D 3 230 ? -10.780 6.529 -47.962 1.00 97.40 228 PRO D CA 1
ATOM 4753 C C . PRO D 3 230 ? -11.881 7.510 -47.589 1.00 104.62 228 PRO D C 1
ATOM 4754 O O . PRO D 3 230 ? -12.953 7.529 -48.198 1.00 112.27 228 PRO D O 1
ATOM 4758 N N . LYS D 3 231 ? -11.607 8.334 -46.576 1.00 108.76 229 LYS D N 1
ATOM 4759 C CA . LYS D 3 231 ? -12.642 9.151 -45.952 1.00 115.27 229 LYS D CA 1
ATOM 4760 C C . LYS D 3 231 ? -12.250 10.622 -45.884 1.00 126.25 229 LYS D C 1
ATOM 4761 O O . LYS D 3 231 ? -12.684 11.340 -44.979 1.00 123.33 229 LYS D O 1
ATOM 4763 N N . SER D 3 232 ? -11.434 11.093 -46.828 1.00 118.26 230 SER D N 1
ATOM 4764 C CA . SER D 3 232 ? -11.215 12.529 -46.939 1.00 119.10 230 SER D CA 1
ATOM 4765 C C . SER D 3 232 ? -12.473 13.265 -47.380 1.00 130.63 230 SER D C 1
ATOM 4766 O O . SER D 3 232 ? -12.539 14.487 -47.221 1.00 126.12 230 SER D O 1
ATOM 4768 N N . CYS D 3 233 ? -13.463 12.530 -47.897 1.00 136.41 231 CYS D N 1
ATOM 4769 C CA . CYS D 3 233 ? -14.750 12.982 -48.421 1.00 131.58 231 CYS D CA 1
ATOM 4770 C C . CYS D 3 233 ? -15.182 11.908 -49.406 1.00 133.04 231 CYS D C 1
ATOM 4771 O O . CYS D 3 233 ? -16.210 11.246 -49.231 1.00 123.45 231 CYS D O 1
ATOM 4773 N N . ASP D 3 234 ? -14.373 11.745 -50.452 1.00 133.64 232 ASP D N 1
ATOM 4774 C CA . ASP D 3 234 ? -14.409 10.578 -51.327 1.00 133.94 232 ASP D CA 1
ATOM 4775 C C . ASP D 3 234 ? -13.031 10.517 -51.978 1.00 134.42 232 ASP D C 1
ATOM 4776 O O . ASP D 3 234 ? -12.781 11.209 -52.969 1.00 134.98 232 ASP D O 1
ATOM 4778 N N . LYS D 3 235 ? -12.146 9.704 -51.413 1.00 128.64 233 LYS D N 1
ATOM 4779 C CA . LYS D 3 235 ? -10.759 9.657 -51.867 1.00 122.76 233 LYS D CA 1
ATOM 4780 C C . LYS D 3 235 ? -10.408 8.282 -52.423 1.00 113.57 233 LYS D C 1
ATOM 4781 O O . LYS D 3 235 ? -9.236 7.958 -52.607 1.00 110.87 233 LYS D O 1
ATOM 5270 N N . GLU F 3 1 ? -6.086 -18.535 38.149 1.00 74.17 -1 GLU G N 1
ATOM 5271 C CA . GLU F 3 1 ? -5.967 -17.663 36.987 1.00 85.60 -1 GLU G CA 1
ATOM 5272 C C . GLU F 3 1 ? -6.818 -16.408 37.145 1.00 97.60 -1 GLU G C 1
ATOM 5273 O O . GLU F 3 1 ? -6.710 -15.472 36.354 1.00 100.84 -1 GLU G O 1
ATOM 5279 N N . ILE F 3 2 ? -7.663 -16.396 38.177 1.00 93.77 0 ILE G N 1
ATOM 5280 C CA . ILE F 3 2 ? -8.660 -15.338 38.314 1.00 93.77 0 ILE G CA 1
ATOM 5281 C C . ILE F 3 2 ? -8.078 -14.108 39.003 1.00 94.59 0 ILE G C 1
ATOM 5282 O O . ILE F 3 2 ? -8.361 -12.974 38.600 1.00 98.40 0 ILE G O 1
ATOM 5287 N N . SER F 3 3 ? -7.265 -14.305 40.040 1.00 81.49 1 SER G N 1
ATOM 5288 C CA . SER F 3 3 ? -6.830 -13.191 40.874 1.00 81.65 1 SER G CA 1
ATOM 5289 C C . SER F 3 3 ? -6.069 -12.158 40.053 1.00 72.23 1 SER G C 1
ATOM 5290 O O . SER F 3 3 ? -5.194 -12.500 39.251 1.00 72.96 1 SER G O 1
ATOM 5293 N N . GLU F 3 4 ? -6.422 -10.888 40.253 1.00 63.47 2 GLU G N 1
ATOM 5294 C CA . GLU F 3 4 ? -5.841 -9.775 39.514 1.00 57.84 2 GLU G CA 1
ATOM 5295 C C . GLU F 3 4 ? -4.326 -9.746 39.663 1.00 53.01 2 GLU G C 1
ATOM 5296 O O . GLU F 3 4 ? -3.810 -9.508 40.759 1.00 56.60 2 GLU G O 1
ATOM 5302 N N . VAL F 3 5 ? -3.612 -9.981 38.568 1.00 47.82 3 VAL G N 1
ATOM 5303 C CA . VAL F 3 5 ? -2.154 -9.942 38.579 1.00 46.58 3 VAL G CA 1
ATOM 5304 C C . VAL F 3 5 ? -1.702 -8.498 38.421 1.00 49.08 3 VAL G C 1
ATOM 5305 O O . VAL F 3 5 ? -2.077 -7.819 37.458 1.00 48.86 3 VAL G O 1
ATOM 5309 N N . GLN F 3 6 ? -0.894 -8.026 39.365 1.00 47.50 4 GLN G N 1
ATOM 5310 C CA . GLN F 3 6 ? -0.472 -6.635 39.388 1.00 42.51 4 GLN G CA 1
ATOM 5311 C C . GLN F 3 6 ? 0.960 -6.546 39.892 1.00 44.45 4 GLN G C 1
ATOM 5312 O O . GLN F 3 6 ? 1.335 -7.234 40.846 1.00 42.36 4 GLN G O 1
ATOM 5318 N N . LEU F 3 7 ? 1.755 -5.701 39.242 1.00 48.73 5 LEU G N 1
ATOM 5319 C CA . LEU F 3 7 ? 3.129 -5.434 39.644 1.00 44.62 5 LEU G CA 1
ATOM 5320 C C . LEU F 3 7 ? 3.274 -3.948 39.933 1.00 44.97 5 LEU G C 1
ATOM 5321 O O . LEU F 3 7 ? 2.859 -3.111 39.124 1.00 47.91 5 LEU G O 1
ATOM 5326 N N . VAL F 3 8 ? 3.852 -3.622 41.086 1.00 44.27 6 VAL G N 1
ATOM 5327 C CA . VAL F 3 8 ? 4.014 -2.242 41.528 1.00 47.52 6 VAL G CA 1
ATOM 5328 C C . VAL F 3 8 ? 5.495 -1.993 41.778 1.00 45.78 6 VAL G C 1
ATOM 5329 O O . VAL F 3 8 ? 6.131 -2.724 42.548 1.00 48.71 6 VAL G O 1
ATOM 5333 N N . GLU F 3 9 ? 6.039 -0.966 41.131 1.00 43.87 7 GLU G N 1
ATOM 5334 C CA . GLU F 3 9 ? 7.421 -0.556 41.331 1.00 44.68 7 GLU G CA 1
ATOM 5335 C C . GLU F 3 9 ? 7.485 0.608 42.312 1.00 46.76 7 GLU G C 1
ATOM 5336 O O . GLU F 3 9 ? 6.581 1.445 42.373 1.00 47.70 7 GLU G O 1
ATOM 5342 N N . SER F 3 10 ? 8.568 0.652 43.083 1.00 46.05 8 SER G N 1
ATOM 5343 C CA . SER F 3 10 ? 8.791 1.725 44.040 1.00 49.93 8 SER G CA 1
ATOM 5344 C C . SER F 3 10 ? 10.288 1.871 44.267 1.00 52.46 8 SER G C 1
ATOM 5345 O O . SER F 3 10 ? 11.085 1.021 43.865 1.00 50.92 8 SER G O 1
ATOM 5348 N N . GLY F 3 11 ? 10.664 2.968 44.921 1.00 48.75 9 GLY G N 1
ATOM 5349 C CA . GLY F 3 11 ? 12.051 3.241 45.226 1.00 49.38 9 GLY G CA 1
ATOM 5350 C C . GLY F 3 11 ? 12.797 4.051 44.189 1.00 52.00 9 GLY G C 1
ATOM 5351 O O . GLY F 3 11 ? 13.957 4.412 44.429 1.00 52.33 9 GLY G O 1
ATOM 5352 N N . GLY F 3 12 ? 12.178 4.350 43.049 1.00 49.31 10 GLY G N 1
ATOM 5353 C CA . GLY F 3 12 ? 12.835 5.167 42.053 1.00 49.66 10 GLY G CA 1
ATOM 5354 C C . GLY F 3 12 ? 12.968 6.611 42.495 1.00 55.25 10 GLY G C 1
ATOM 5355 O O . GLY F 3 12 ? 12.268 7.090 43.387 1.00 60.13 10 GLY G O 1
ATOM 5356 N N . GLY F 3 13 ? 13.890 7.317 41.856 1.00 51.80 11 GLY G N 1
ATOM 5357 C CA . GLY F 3 13 ? 14.113 8.708 42.217 1.00 53.54 11 GLY G CA 1
ATOM 5358 C C . GLY F 3 13 ? 15.478 9.187 41.747 1.00 54.53 11 GLY G C 1
ATOM 5359 O O . GLY F 3 13 ? 16.006 8.709 40.742 1.00 55.11 11 GLY G O 1
ATOM 5360 N N . LEU F 3 14 ? 16.024 10.137 42.501 1.00 56.19 12 LEU G N 1
ATOM 5361 C CA . LEU F 3 14 ? 17.258 10.826 42.147 1.00 57.39 12 LEU G CA 1
ATOM 5362 C C . LEU F 3 14 ? 18.432 10.201 42.890 1.00 57.85 12 LEU G C 1
ATOM 5363 O O . LEU F 3 14 ? 18.368 10.005 44.109 1.00 58.39 12 LEU G O 1
ATOM 5368 N N . VAL F 3 15 ? 19.499 9.890 42.157 1.00 57.69 13 VAL G N 1
ATOM 5369 C CA . VAL F 3 15 ? 20.698 9.291 42.734 1.00 58.17 13 VAL G CA 1
ATOM 5370 C C . VAL F 3 15 ? 21.921 9.920 42.079 1.00 59.21 13 VAL G C 1
ATOM 5371 O O . VAL F 3 15 ? 21.909 10.236 40.884 1.00 59.16 13 VAL G O 1
ATOM 5375 N N . GLN F 3 16 ? 22.969 10.132 42.876 1.00 60.68 14 GLN G N 1
ATOM 5376 C CA . GLN F 3 16 ? 24.217 10.693 42.384 1.00 61.88 14 GLN G CA 1
ATOM 5377 C C . GLN F 3 16 ? 24.990 9.651 41.575 1.00 60.75 14 GLN G C 1
ATOM 5378 O O . GLN F 3 16 ? 24.867 8.448 41.821 1.00 59.56 14 GLN G O 1
ATOM 5384 N N . PRO F 3 17 ? 25.777 10.088 40.590 1.00 61.17 15 PRO G N 1
ATOM 5385 C CA . PRO F 3 17 ? 26.628 9.142 39.858 1.00 60.34 15 PRO G CA 1
ATOM 5386 C C . PRO F 3 17 ? 27.581 8.420 40.799 1.00 60.94 15 PRO G C 1
ATOM 5387 O O . PRO F 3 17 ? 28.207 9.028 41.669 1.00 62.65 15 PRO G O 1
ATOM 5391 N N . GLY F 3 18 ? 27.686 7.105 40.613 1.00 59.57 16 GLY G N 1
ATOM 5392 C CA . GLY F 3 18 ? 28.481 6.270 41.484 1.00 59.96 16 GLY G CA 1
ATOM 5393 C C . GLY F 3 18 ? 27.767 5.778 42.725 1.00 59.74 16 GLY G C 1
ATOM 5394 O O . GLY F 3 18 ? 28.331 4.957 43.460 1.00 59.92 16 GLY G O 1
ATOM 5395 N N . GLY F 3 19 ? 26.545 6.250 42.984 1.00 59.40 17 GLY G N 1
ATOM 5396 C CA . GLY F 3 19 ? 25.777 5.803 44.125 1.00 59.15 17 GLY G CA 1
ATOM 5397 C C . GLY F 3 19 ? 24.996 4.534 43.834 1.00 57.82 17 GLY G C 1
ATOM 5398 O O . GLY F 3 19 ? 25.060 3.957 42.749 1.00 55.94 17 GLY G O 1
ATOM 5399 N N . SER F 3 20 ? 24.239 4.099 44.838 1.00 57.52 18 SER G N 1
ATOM 5400 C CA . SER F 3 20 ? 23.447 2.883 44.744 1.00 55.14 18 SER G CA 1
ATOM 5401 C C . SER F 3 20 ? 21.979 3.193 45.001 1.00 56.98 18 SER G C 1
ATOM 5402 O O . SER F 3 20 ? 21.645 3.958 45.912 1.00 55.66 18 SER G O 1
ATOM 5405 N N . LEU F 3 21 ? 21.108 2.594 44.191 1.00 53.86 19 LEU G N 1
ATOM 5406 C CA . LEU F 3 21 ? 19.668 2.736 44.345 1.00 52.22 19 LEU G CA 1
ATOM 5407 C C . LEU F 3 21 ? 19.026 1.365 44.203 1.00 52.28 19 LEU G C 1
ATOM 5408 O O . LEU F 3 21 ? 19.421 0.572 43.343 1.00 52.66 19 LEU G O 1
ATOM 5413 N N . ARG F 3 22 ? 18.036 1.090 45.048 1.00 54.28 20 ARG G N 1
ATOM 5414 C CA . ARG F 3 22 ? 17.371 -0.205 45.089 1.00 51.62 20 ARG G CA 1
ATOM 5415 C C . ARG F 3 22 ? 15.911 -0.046 44.693 1.00 52.33 20 ARG G C 1
ATOM 5416 O O . ARG F 3 22 ? 15.192 0.777 45.270 1.00 54.45 20 ARG G O 1
ATOM 5424 N N . LEU F 3 23 ? 15.480 -0.836 43.716 1.00 46.89 21 LEU G N 1
ATOM 5425 C CA . LEU F 3 23 ? 14.102 -0.833 43.249 1.00 46.31 21 LEU G CA 1
ATOM 5426 C C . LEU F 3 23 ? 13.358 -2.034 43.816 1.00 48.50 21 LEU G C 1
ATOM 5427 O O . LEU F 3 23 ? 13.927 -3.119 43.964 1.00 49.19 21 LEU G O 1
ATOM 5432 N N . SER F 3 24 ? 12.082 -1.831 44.132 1.00 46.26 22 SER G N 1
ATOM 5433 C CA . SER F 3 24 ? 11.218 -2.880 44.652 1.00 45.23 22 SER G CA 1
ATOM 5434 C C . SER F 3 24 ? 10.089 -3.141 43.665 1.00 44.40 22 SER G C 1
ATOM 5435 O O . SER F 3 24 ? 9.564 -2.208 43.048 1.00 47.66 22 SER G O 1
ATOM 5438 N N . CYS F 3 25 ? 9.723 -4.414 43.513 1.00 48.23 23 CYS G N 1
ATOM 5439 C CA . CYS F 3 25 ? 8.661 -4.840 42.598 1.00 46.96 23 CYS G CA 1
ATOM 5440 C C . CYS F 3 25 ? 7.674 -5.692 43.391 1.00 43.17 23 CYS G C 1
ATOM 5441 O O . CYS F 3 25 ? 7.812 -6.916 43.461 1.00 41.94 23 CYS G O 1
ATOM 5444 N N . ALA F 3 26 ? 6.679 -5.042 43.990 1.00 43.59 24 ALA G N 1
ATOM 5445 C CA . ALA F 3 26 ? 5.664 -5.768 44.741 1.00 42.83 24 ALA G CA 1
ATOM 5446 C C . ALA F 3 26 ? 4.745 -6.516 43.784 1.00 43.09 24 ALA G C 1
ATOM 5447 O O . ALA F 3 26 ? 4.215 -5.936 42.831 1.00 43.58 24 ALA G O 1
ATOM 5449 N N . ALA F 3 27 ? 4.555 -7.807 44.040 1.00 41.26 25 ALA G N 1
ATOM 5450 C CA . ALA F 3 27 ? 3.777 -8.677 43.171 1.00 40.34 25 ALA G CA 1
ATOM 5451 C C . ALA F 3 27 ? 2.541 -9.176 43.902 1.00 41.37 25 ALA G C 1
ATOM 5452 O O . ALA F 3 27 ? 2.604 -9.528 45.084 1.00 42.53 25 ALA G O 1
ATOM 5454 N N . SER F 3 28 ? 1.416 -9.200 43.189 1.00 39.91 26 SER G N 1
ATOM 5455 C CA . SER F 3 28 ? 0.168 -9.732 43.712 1.00 43.36 26 SER G CA 1
ATOM 5456 C C . SER F 3 28 ? -0.537 -10.517 42.615 1.00 40.69 26 SER G C 1
ATOM 5457 O O . SER F 3 28 ? -0.365 -10.243 41.424 1.00 38.64 26 SER G O 1
ATOM 5460 N N . GLY F 3 29 ? -1.336 -11.499 43.029 1.00 45.51 27 GLY G N 1
ATOM 5461 C CA . GLY F 3 29 ? -2.094 -12.311 42.102 1.00 46.02 27 GLY G CA 1
ATOM 5462 C C . GLY F 3 29 ? -1.394 -13.551 41.588 1.00 42.95 27 GLY G C 1
ATOM 5463 O O . GLY F 3 29 ? -1.977 -14.273 40.770 1.00 52.00 27 GLY G O 1
ATOM 5464 N N . PHE F 3 30 ? -0.169 -13.824 42.032 1.00 45.13 28 PHE G N 1
ATOM 5465 C CA . PHE F 3 30 ? 0.542 -15.029 41.626 1.00 45.35 28 PHE G CA 1
ATOM 5466 C C . PHE F 3 30 ? 1.657 -15.297 42.628 1.00 48.64 28 PHE G C 1
ATOM 5467 O O . PHE F 3 30 ? 2.030 -14.431 43.423 1.00 45.60 28 PHE G O 1
ATOM 5475 N N . ASN F 3 31 ? 2.186 -16.519 42.578 1.00 46.19 29 ASN G N 1
ATOM 5476 C CA . ASN F 3 31 ? 3.284 -16.938 43.444 1.00 44.25 29 ASN G CA 1
ATOM 5477 C C . ASN F 3 31 ? 4.597 -16.545 42.774 1.00 43.13 29 ASN G C 1
ATOM 5478 O O . ASN F 3 31 ? 4.981 -17.128 41.755 1.00 39.56 29 ASN G O 1
ATOM 5483 N N . ILE F 3 32 ? 5.286 -15.555 43.351 1.00 45.50 30 ILE G N 1
ATOM 5484 C CA . ILE F 3 32 ? 6.511 -15.040 42.748 1.00 41.93 30 ILE G CA 1
ATOM 5485 C C . ILE F 3 32 ? 7.635 -16.067 42.773 1.00 40.43 30 ILE G C 1
ATOM 5486 O O . ILE F 3 32 ? 8.603 -15.938 42.015 1.00 41.04 30 ILE G O 1
ATOM 5491 N N . TYR F 3 33 ? 7.536 -17.089 43.626 1.00 45.77 31 TYR G N 1
ATOM 5492 C CA . TYR F 3 33 ? 8.612 -18.070 43.728 1.00 44.29 31 TYR G CA 1
ATOM 5493 C C . TYR F 3 33 ? 8.695 -18.944 42.483 1.00 43.58 31 TYR G C 1
ATOM 5494 O O . TYR F 3 33 ? 9.792 -19.334 42.064 1.00 43.59 31 TYR G O 1
ATOM 5503 N N . TYR F 3 34 ? 7.551 -19.265 41.880 1.00 38.08 32 TYR G N 1
ATOM 5504 C CA . TYR F 3 34 ? 7.484 -20.211 40.775 1.00 38.48 32 TYR G CA 1
ATOM 5505 C C . TYR F 3 34 ? 7.383 -19.538 39.411 1.00 34.55 32 TYR G C 1
ATOM 5506 O O . TYR F 3 34 ? 7.103 -20.216 38.416 1.00 37.93 32 TYR G O 1
ATOM 5515 N N . TYR F 3 35 ? 7.608 -18.233 39.338 1.00 37.86 33 TYR G N 1
ATOM 5516 C CA . TYR F 3 35 ? 7.651 -17.503 38.080 1.00 34.89 33 TYR G CA 1
ATOM 5517 C C . TYR F 3 35 ? 9.060 -16.950 37.872 1.00 37.44 33 TYR G C 1
ATOM 5518 O O . TYR F 3 35 ? 9.980 -17.218 38.651 1.00 39.13 33 TYR G O 1
ATOM 5527 N N . SER F 3 36 ? 9.225 -16.176 36.803 1.00 39.02 34 SER G N 1
ATOM 5528 C CA . SER F 3 36 ? 10.449 -15.433 36.547 1.00 37.68 34 SER G CA 1
ATOM 5529 C C . SER F 3 36 ? 10.103 -13.956 36.432 1.00 43.40 34 SER G C 1
ATOM 5530 O O . SER F 3 36 ? 9.207 -13.582 35.668 1.00 45.55 34 SER G O 1
ATOM 5533 N N . ILE F 3 37 ? 10.808 -13.122 37.191 1.00 40.11 35 ILE G N 1
ATOM 5534 C CA . ILE F 3 37 ? 10.567 -11.684 37.227 1.00 39.43 35 ILE G CA 1
ATOM 5535 C C . ILE F 3 37 ? 11.706 -10.992 36.495 1.00 41.06 35 ILE G C 1
ATOM 5536 O O . ILE F 3 37 ? 12.880 -11.205 36.819 1.00 43.33 35 ILE G O 1
ATOM 5541 N N . HIS F 3 38 ? 11.361 -10.160 35.516 1.00 39.61 36 HIS G N 1
ATOM 5542 C CA . HIS F 3 38 ? 12.336 -9.492 34.667 1.00 38.46 36 HIS G CA 1
ATOM 5543 C C . HIS F 3 38 ? 12.251 -7.986 34.863 1.00 44.50 36 HIS G C 1
ATOM 5544 O O . HIS F 3 38 ? 11.159 -7.434 35.025 1.00 45.81 36 HIS G O 1
ATOM 5551 N N . TRP F 3 39 ? 13.406 -7.327 34.847 1.00 43.99 37 TRP G N 1
ATOM 5552 C CA . TRP F 3 39 ? 13.487 -5.873 34.885 1.00 40.43 37 TRP G CA 1
ATOM 5553 C C . TRP F 3 39 ? 13.848 -5.358 33.499 1.00 43.12 37 TRP G C 1
ATOM 5554 O O . TRP F 3 39 ? 14.823 -5.818 32.896 1.00 48.41 37 TRP G O 1
ATOM 5565 N N . VAL F 3 40 ? 13.056 -4.413 32.996 1.00 40.05 38 VAL G N 1
ATOM 5566 C CA . VAL F 3 40 ? 13.274 -3.800 31.691 1.00 41.75 38 VAL G CA 1
ATOM 5567 C C . VAL F 3 40 ? 13.300 -2.290 31.876 1.00 44.35 38 VAL G C 1
ATOM 5568 O O . VAL F 3 40 ? 12.424 -1.728 32.543 1.00 47.68 38 VAL G O 1
ATOM 5572 N N . ARG F 3 41 ? 14.299 -1.635 31.291 1.00 44.65 39 ARG G N 1
ATOM 5573 C CA . ARG F 3 41 ? 14.433 -0.189 31.365 1.00 47.72 39 ARG G CA 1
ATOM 5574 C C . ARG F 3 41 ? 14.350 0.411 29.968 1.00 48.74 39 ARG G C 1
ATOM 5575 O O . ARG F 3 41 ? 14.587 -0.264 28.962 1.00 41.33 39 ARG G O 1
ATOM 5583 N N . GLN F 3 42 ? 14.003 1.696 29.916 1.00 50.34 40 GLN G N 1
ATOM 5584 C CA . GLN F 3 42 ? 13.828 2.406 28.652 1.00 49.40 40 GLN G CA 1
ATOM 5585 C C . GLN F 3 42 ? 14.339 3.829 28.826 1.00 51.33 40 GLN G C 1
ATOM 5586 O O . GLN F 3 42 ? 13.727 4.625 29.545 1.00 52.97 40 GLN G O 1
ATOM 5592 N N . ALA F 3 43 ? 15.455 4.144 28.175 1.00 51.00 41 ALA G N 1
ATOM 5593 C CA . ALA F 3 43 ? 16.009 5.485 28.249 1.00 49.50 41 ALA G CA 1
ATOM 5594 C C . ALA F 3 43 ? 15.097 6.473 27.522 1.00 53.11 41 ALA G C 1
ATOM 5595 O O . ALA F 3 43 ? 14.336 6.085 26.631 1.00 60.25 41 ALA G O 1
ATOM 5597 N N . PRO F 3 44 ? 15.137 7.752 27.899 1.00 55.95 42 PRO G N 1
ATOM 5598 C CA . PRO F 3 44 ? 14.288 8.750 27.227 1.00 56.65 42 PRO G CA 1
ATOM 5599 C C . PRO F 3 44 ? 14.576 8.813 25.735 1.00 61.71 42 PRO G C 1
ATOM 5600 O O . PRO F 3 44 ? 15.694 9.112 25.310 1.00 63.75 42 PRO G O 1
ATOM 5604 N N . GLY F 3 45 ? 13.550 8.524 24.937 1.00 65.26 43 GLY G N 1
ATOM 5605 C CA . GLY F 3 45 ? 13.672 8.528 23.496 1.00 58.67 43 GLY G CA 1
ATOM 5606 C C . GLY F 3 45 ? 14.306 7.292 22.897 1.00 69.24 43 GLY G C 1
ATOM 5607 O O . GLY F 3 45 ? 14.503 7.250 21.676 1.00 75.72 43 GLY G O 1
ATOM 5608 N N . LYS F 3 46 ? 14.629 6.288 23.705 1.00 62.44 44 LYS G N 1
ATOM 5609 C CA . LYS F 3 46 ? 15.268 5.067 23.239 1.00 63.34 44 LYS G CA 1
ATOM 5610 C C . LYS F 3 46 ? 14.325 3.881 23.398 1.00 61.75 44 LYS G C 1
ATOM 5611 O O . LYS F 3 46 ? 13.241 3.986 23.978 1.00 63.88 44 LYS G O 1
ATOM 5617 N N . GLY F 3 47 ? 14.758 2.738 22.868 1.00 57.49 45 GLY G N 1
ATOM 5618 C CA . GLY F 3 47 ? 13.958 1.535 22.899 1.00 55.01 45 GLY G CA 1
ATOM 5619 C C . GLY F 3 47 ? 14.111 0.755 24.191 1.00 53.34 45 GLY G C 1
ATOM 5620 O O . GLY F 3 47 ? 14.806 1.152 25.126 1.00 54.36 45 GLY G O 1
ATOM 5621 N N . LEU F 3 48 ? 13.435 -0.390 24.231 1.00 45.19 46 LEU G N 1
ATOM 5622 C CA . LEU F 3 48 ? 13.469 -1.242 25.411 1.00 42.55 46 LEU G CA 1
ATOM 5623 C C . LEU F 3 48 ? 14.824 -1.924 25.542 1.00 43.66 46 LEU G C 1
ATOM 5624 O O . LEU F 3 48 ? 15.441 -2.316 24.548 1.00 44.19 46 LEU G O 1
ATOM 5629 N N . GLU F 3 49 ? 15.289 -2.065 26.782 1.00 42.83 47 GLU G N 1
ATOM 5630 C CA . GLU F 3 49 ? 16.537 -2.763 27.070 1.00 46.64 47 GLU G CA 1
ATOM 5631 C C . GLU F 3 49 ? 16.322 -3.674 28.267 1.00 44.98 47 GLU G C 1
ATOM 5632 O O . GLU F 3 49 ? 16.040 -3.196 29.370 1.00 47.49 47 GLU G O 1
ATOM 5638 N N . TRP F 3 50 ? 16.455 -4.979 28.046 1.00 43.37 48 TRP G N 1
ATOM 5639 C CA . TRP F 3 50 ? 16.354 -5.940 29.134 1.00 46.81 48 TRP G CA 1
ATOM 5640 C C . TRP F 3 50 ? 17.535 -5.782 30.084 1.00 49.26 48 TRP G C 1
ATOM 5641 O O . TRP F 3 50 ? 18.675 -5.578 29.656 1.00 48.60 48 TRP G O 1
ATOM 5652 N N . VAL F 3 51 ? 17.258 -5.878 31.383 1.00 48.24 49 VAL G N 1
ATOM 5653 C CA . VAL F 3 51 ? 18.247 -5.608 32.426 1.00 47.29 49 VAL G CA 1
ATOM 5654 C C . VAL F 3 51 ? 18.618 -6.879 33.186 1.00 45.85 49 VAL G C 1
ATOM 5655 O O . VAL F 3 51 ? 19.774 -7.304 33.173 1.00 47.62 49 VAL G O 1
ATOM 5659 N N . ALA F 3 52 ? 17.649 -7.499 33.856 1.00 46.90 50 ALA G N 1
ATOM 5660 C CA . ALA F 3 52 ? 17.942 -8.666 34.677 1.00 44.71 50 ALA G CA 1
ATOM 5661 C C . ALA F 3 52 ? 16.674 -9.481 34.873 1.00 48.24 50 ALA G C 1
ATOM 5662 O O . ALA F 3 52 ? 15.563 -9.008 34.622 1.00 45.68 50 ALA G O 1
ATOM 5664 N N . SER F 3 53 ? 16.862 -10.723 35.321 1.00 44.92 51 SER G N 1
ATOM 5665 C CA . SER F 3 53 ? 15.748 -11.607 35.628 1.00 43.98 51 SER G CA 1
ATOM 5666 C C . SER F 3 53 ? 16.161 -12.563 36.737 1.00 43.18 51 SER G C 1
ATOM 5667 O O . SER F 3 53 ? 17.347 -12.825 36.949 1.00 43.66 51 SER G O 1
ATOM 5670 N N . ILE F 3 54 ? 15.161 -13.080 37.448 1.00 41.11 52 ILE G N 1
ATOM 5671 C CA . ILE F 3 54 ? 15.377 -14.052 38.513 1.00 43.72 52 ILE G CA 1
ATOM 5672 C C . ILE F 3 54 ? 14.294 -15.119 38.425 1.00 43.25 52 ILE G C 1
ATOM 5673 O O . ILE F 3 54 ? 13.127 -14.817 38.152 1.00 42.17 52 ILE G O 1
ATOM 5678 N N . SER F 3 55 ? 14.692 -16.377 38.629 1.00 46.15 53 SER G N 1
ATOM 5679 C CA . SER F 3 55 ? 13.778 -17.518 38.672 1.00 42.07 53 SER G CA 1
ATOM 5680 C C . SER F 3 55 ? 14.024 -18.239 39.992 1.00 45.03 53 SER G C 1
ATOM 5681 O O . SER F 3 55 ? 14.864 -19.151 40.066 1.00 45.34 53 SER G O 1
ATOM 5684 N N . PRO F 3 56 ? 13.323 -17.852 41.061 1.00 43.78 54 PRO G N 1
ATOM 5685 C CA . PRO F 3 56 ? 13.658 -18.375 42.398 1.00 44.78 54 PRO G CA 1
ATOM 5686 C C . PRO F 3 56 ? 13.561 -19.885 42.528 1.00 48.07 54 PRO G C 1
ATOM 5687 O O . PRO F 3 56 ? 14.327 -20.473 43.302 1.00 53.45 54 PRO G O 1
ATOM 5691 N N . SER F 3 57 ? 12.639 -20.531 41.811 1.00 50.65 55 SER G N 1
ATOM 5692 C CA . SER F 3 57 ? 12.481 -21.976 41.953 1.00 53.35 55 SER G CA 1
ATOM 5693 C C . SER F 3 57 ? 13.743 -22.714 41.524 1.00 54.31 55 SER G C 1
ATOM 5694 O O . SER F 3 57 ? 14.162 -23.675 42.178 1.00 53.01 55 SER G O 1
ATOM 5697 N N . TYR F 3 58 ? 14.363 -22.279 40.430 1.00 52.50 56 TYR G N 1
ATOM 5698 C CA . TYR F 3 58 ? 15.599 -22.876 39.947 1.00 49.03 56 TYR G CA 1
ATOM 5699 C C . TYR F 3 58 ? 16.841 -22.122 40.401 1.00 46.31 56 TYR G C 1
ATOM 5700 O O . TYR F 3 58 ? 17.955 -22.532 40.061 1.00 48.00 56 TYR G O 1
ATOM 5709 N N . GLY F 3 59 ? 16.679 -21.038 41.157 1.00 48.94 57 GLY G N 1
ATOM 5710 C CA . GLY F 3 59 ? 17.822 -20.255 41.594 1.00 44.89 57 GLY G CA 1
ATOM 5711 C C . GLY F 3 59 ? 18.630 -19.669 40.459 1.00 41.48 57 GLY G C 1
ATOM 5712 O O . GLY F 3 59 ? 19.846 -19.499 40.593 1.00 45.72 57 GLY G O 1
ATOM 5713 N N . TYR F 3 60 ? 17.984 -19.347 39.344 1.00 43.88 58 TYR G N 1
ATOM 5714 C CA . TYR F 3 60 ? 18.669 -18.866 38.152 1.00 46.16 58 TYR G CA 1
ATOM 5715 C C . TYR F 3 60 ? 18.520 -17.355 38.043 1.00 49.67 58 TYR G C 1
ATOM 5716 O O . TYR F 3 60 ? 17.411 -16.824 38.165 1.00 44.62 58 TYR G O 1
ATOM 5725 N N . THR F 3 61 ? 19.637 -16.672 37.808 1.00 45.87 59 THR G N 1
ATOM 5726 C CA . THR F 3 61 ? 19.657 -15.231 37.609 1.00 45.58 59 THR G CA 1
ATOM 5727 C C . THR F 3 61 ? 20.452 -14.906 36.353 1.00 46.27 59 THR G C 1
ATOM 5728 O O . THR F 3 61 ? 21.402 -15.611 36.000 1.00 52.27 59 THR G O 1
ATOM 5732 N N . SER F 3 62 ? 20.051 -13.832 35.677 1.00 42.43 60 SER G N 1
ATOM 5733 C CA . SER F 3 62 ? 20.723 -13.380 34.468 1.00 50.88 60 SER G CA 1
ATOM 5734 C C . SER F 3 62 ? 20.752 -11.860 34.452 1.00 45.86 60 SER G C 1
ATOM 5735 O O . SER F 3 62 ? 19.823 -11.202 34.925 1.00 47.39 60 SER G O 1
ATOM 5738 N N . TYR F 3 63 ? 21.832 -11.308 33.903 1.00 47.17 61 TYR G N 1
ATOM 5739 C CA . TYR F 3 63 ? 22.015 -9.868 33.810 1.00 44.81 61 TYR G CA 1
ATOM 5740 C C . TYR F 3 63 ? 22.472 -9.499 32.406 1.00 52.27 61 TYR G C 1
ATOM 5741 O O . TYR F 3 63 ? 23.122 -10.291 31.719 1.00 67.43 61 TYR G O 1
ATOM 5750 N N . ALA F 3 64 ? 22.122 -8.287 31.986 1.00 51.51 62 ALA G N 1
ATOM 5751 C CA . ALA F 3 64 ? 22.637 -7.762 30.731 1.00 55.72 62 ALA G CA 1
ATOM 5752 C C . ALA F 3 64 ? 24.107 -7.389 30.883 1.00 57.22 62 ALA G C 1
ATOM 5753 O O . ALA F 3 64 ? 24.581 -7.077 31.979 1.00 56.44 62 ALA G O 1
ATOM 5755 N N . ASP F 3 65 ? 24.833 -7.427 29.764 1.00 61.55 63 ASP G N 1
ATOM 5756 C CA . ASP F 3 65 ? 26.267 -7.154 29.804 1.00 65.62 63 ASP G CA 1
ATOM 5757 C C . ASP F 3 65 ? 26.552 -5.725 30.251 1.00 61.28 63 ASP G C 1
ATOM 5758 O O . ASP F 3 65 ? 27.506 -5.480 30.999 1.00 60.40 63 ASP G O 1
ATOM 5763 N N . SER F 3 66 ? 25.736 -4.767 29.803 1.00 57.47 64 SER G N 1
ATOM 5764 C CA . SER F 3 66 ? 25.956 -3.371 30.165 1.00 61.04 64 SER G CA 1
ATOM 5765 C C . SER F 3 66 ? 25.789 -3.126 31.659 1.00 53.47 64 SER G C 1
ATOM 5766 O O . SER F 3 66 ? 26.302 -2.126 32.173 1.00 45.94 64 SER G O 1
ATOM 5769 N N . VAL F 3 67 ? 25.088 -4.012 32.365 1.00 46.61 65 VAL G N 1
ATOM 5770 C CA . VAL F 3 67 ? 24.870 -3.884 33.800 1.00 52.75 65 VAL G CA 1
ATOM 5771 C C . VAL F 3 67 ? 25.423 -5.063 34.583 1.00 52.55 65 VAL G C 1
ATOM 5772 O O . VAL F 3 67 ? 25.266 -5.105 35.808 1.00 57.11 65 VAL G O 1
ATOM 5776 N N . LYS F 3 68 ? 26.057 -6.026 33.915 1.00 49.00 66 LYS G N 1
ATOM 5777 C CA . LYS F 3 68 ? 26.597 -7.195 34.599 1.00 47.59 66 LYS G CA 1
ATOM 5778 C C . LYS F 3 68 ? 27.660 -6.785 35.611 1.00 49.95 66 LYS G C 1
ATOM 5779 O O . LYS F 3 68 ? 28.554 -5.990 35.306 1.00 50.03 66 LYS G O 1
ATOM 5785 N N . GLY F 3 69 ? 27.558 -7.332 36.822 1.00 48.36 67 GLY G N 1
ATOM 5786 C CA . GLY F 3 69 ? 28.487 -7.050 37.891 1.00 54.40 67 GLY G CA 1
ATOM 5787 C C . GLY F 3 69 ? 28.093 -5.891 38.786 1.00 63.93 67 GLY G C 1
ATOM 5788 O O . GLY F 3 69 ? 28.409 -5.906 39.980 1.00 63.37 67 GLY G O 1
ATOM 5789 N N . ARG F 3 70 ? 27.411 -4.885 38.238 1.00 67.59 68 ARG G N 1
ATOM 5790 C CA . ARG F 3 70 ? 26.985 -3.732 39.022 1.00 65.37 68 ARG G CA 1
ATOM 5791 C C . ARG F 3 70 ? 25.627 -3.959 39.676 1.00 57.30 68 ARG G C 1
ATOM 5792 O O . ARG F 3 70 ? 25.455 -3.696 40.870 1.00 51.12 68 ARG G O 1
ATOM 5800 N N . PHE F 3 71 ? 24.659 -4.446 38.909 1.00 50.80 69 PHE G N 1
ATOM 5801 C CA . PHE F 3 71 ? 23.312 -4.677 39.406 1.00 54.96 69 PHE G CA 1
ATOM 5802 C C . PHE F 3 71 ? 23.225 -6.042 40.082 1.00 54.23 69 PHE G C 1
ATOM 5803 O O . PHE F 3 71 ? 24.022 -6.947 39.820 1.00 64.58 69 PHE G O 1
ATOM 5811 N N . THR F 3 72 ? 22.239 -6.179 40.966 1.00 47.17 70 THR G N 1
ATOM 5812 C CA . THR F 3 72 ? 21.993 -7.429 41.676 1.00 45.06 70 THR G CA 1
ATOM 5813 C C . THR F 3 72 ? 20.493 -7.587 41.860 1.00 49.58 70 THR G C 1
ATOM 5814 O O . THR F 3 72 ? 19.843 -6.709 42.434 1.00 48.58 70 THR G O 1
ATOM 5818 N N . ILE F 3 73 ? 19.948 -8.699 41.378 1.00 49.98 71 ILE G N 1
ATOM 5819 C CA . ILE F 3 73 ? 18.519 -8.979 41.458 1.00 45.00 71 ILE G CA 1
ATOM 5820 C C . ILE F 3 73 ? 18.294 -10.031 42.536 1.00 43.29 71 ILE G C 1
ATOM 5821 O O . ILE F 3 73 ? 19.035 -11.017 42.618 1.00 42.06 71 ILE G O 1
ATOM 5826 N N . SER F 3 74 ? 17.288 -9.804 43.377 1.00 47.69 72 SER G N 1
ATOM 5827 C CA . SER F 3 74 ? 16.966 -10.718 44.463 1.00 48.12 72 SER G CA 1
ATOM 5828 C C . SER F 3 74 ? 15.456 -10.734 44.658 1.00 48.14 72 SER G C 1
ATOM 5829 O O . SER F 3 74 ? 14.730 -9.884 44.135 1.00 47.91 72 SER G O 1
ATOM 5832 N N . ALA F 3 75 ? 14.986 -11.723 45.415 1.00 41.98 73 ALA G N 1
ATOM 5833 C CA . ALA F 3 75 ? 13.565 -11.873 45.685 1.00 41.69 73 ALA G CA 1
ATOM 5834 C C . ALA F 3 75 ? 13.354 -12.218 47.151 1.00 45.58 73 ALA G C 1
ATOM 5835 O O . ALA F 3 75 ? 14.119 -12.992 47.733 1.00 52.55 73 ALA G O 1
ATOM 5837 N N . ASP F 3 76 ? 12.313 -11.633 47.739 1.00 49.16 74 ASP G N 1
ATOM 5838 C CA . ASP F 3 76 ? 11.879 -11.920 49.105 1.00 48.35 74 ASP G CA 1
ATOM 5839 C C . ASP F 3 76 ? 10.489 -12.539 48.991 1.00 51.26 74 ASP G C 1
ATOM 5840 O O . ASP F 3 76 ? 9.481 -11.829 48.976 1.00 49.11 74 ASP G O 1
ATOM 5845 N N . THR F 3 77 ? 10.445 -13.872 48.909 1.00 51.95 75 THR G N 1
ATOM 5846 C CA . THR F 3 77 ? 9.179 -14.565 48.694 1.00 49.11 75 THR G CA 1
ATOM 5847 C C . THR F 3 77 ? 8.223 -14.381 49.865 1.00 52.13 75 THR G C 1
ATOM 5848 O O . THR F 3 77 ? 7.003 -14.489 49.690 1.00 53.15 75 THR G O 1
ATOM 5852 N N . SER F 3 78 ? 8.750 -14.111 51.062 1.00 53.34 76 SER G N 1
ATOM 5853 C CA . SER F 3 78 ? 7.880 -13.866 52.208 1.00 56.16 76 SER G CA 1
ATOM 5854 C C . SER F 3 78 ? 7.024 -12.625 52.001 1.00 51.43 76 SER G C 1
ATOM 5855 O O . SER F 3 78 ? 5.906 -12.547 52.523 1.00 46.42 76 SER G O 1
ATOM 5858 N N . LYS F 3 79 ? 7.528 -11.648 51.248 1.00 53.34 77 LYS G N 1
ATOM 5859 C CA . LYS F 3 79 ? 6.778 -10.448 50.910 1.00 51.27 77 LYS G CA 1
ATOM 5860 C C . LYS F 3 79 ? 6.269 -10.454 49.475 1.00 48.37 77 LYS G C 1
ATOM 5861 O O . LYS F 3 79 ? 5.625 -9.484 49.060 1.00 48.13 77 LYS G O 1
ATOM 5867 N N . ASN F 3 80 ? 6.535 -11.519 48.714 1.00 45.92 78 ASN G N 1
ATOM 5868 C CA . ASN F 3 80 ? 6.126 -11.617 47.310 1.00 47.90 78 ASN G CA 1
ATOM 5869 C C . ASN F 3 80 ? 6.639 -10.425 46.503 1.00 45.15 78 ASN G C 1
ATOM 5870 O O . ASN F 3 80 ? 5.913 -9.835 45.700 1.00 43.66 78 ASN G O 1
ATOM 5875 N N . THR F 3 81 ? 7.905 -10.067 46.719 1.00 47.31 79 THR G N 1
ATOM 5876 C CA . THR F 3 81 ? 8.502 -8.884 46.115 1.00 42.84 79 THR G CA 1
ATOM 5877 C C . THR F 3 81 ? 9.861 -9.229 45.523 1.00 44.87 79 THR G C 1
ATOM 5878 O O . THR F 3 81 ? 10.607 -10.037 46.085 1.00 44.01 79 THR G O 1
ATOM 5882 N N . ALA F 3 82 ? 10.176 -8.614 44.386 1.00 46.39 80 ALA G N 1
ATOM 5883 C CA . ALA F 3 82 ? 11.474 -8.744 43.743 1.00 44.27 80 ALA G CA 1
ATOM 5884 C C . ALA F 3 82 ? 12.232 -7.427 43.845 1.00 48.34 80 ALA G C 1
ATOM 5885 O O . ALA F 3 82 ? 11.639 -6.345 43.811 1.00 51.26 80 ALA G O 1
ATOM 5887 N N . TYR F 3 83 ? 13.553 -7.526 43.970 1.00 51.01 81 TYR G N 1
ATOM 5888 C CA . TYR F 3 83 ? 14.408 -6.365 44.156 1.00 45.30 81 TYR G CA 1
ATOM 5889 C C . TYR F 3 83 ? 15.465 -6.296 43.063 1.00 45.94 81 TYR G C 1
ATOM 5890 O O . TYR F 3 83 ? 15.892 -7.320 42.520 1.00 48.53 81 TYR G O 1
ATOM 5899 N N . LEU F 3 84 ? 15.878 -5.071 42.743 1.00 46.80 82 LEU G N 1
ATOM 5900 C CA . LEU F 3 84 ? 16.994 -4.826 41.830 1.00 46.12 82 LEU G CA 1
ATOM 5901 C C . LEU F 3 84 ? 17.826 -3.697 42.431 1.00 49.20 82 LEU G C 1
ATOM 5902 O O . LEU F 3 84 ? 17.471 -2.522 42.300 1.00 51.17 82 LEU G O 1
ATOM 5907 N N . GLN F 3 85 ? 18.923 -4.054 43.092 1.00 48.31 83 GLN G N 1
ATOM 5908 C CA . GLN F 3 85 ? 19.839 -3.065 43.643 1.00 50.74 83 GLN G CA 1
ATOM 5909 C C . GLN F 3 85 ? 20.859 -2.698 42.573 1.00 51.38 83 GLN G C 1
ATOM 5910 O O . GLN F 3 85 ? 21.551 -3.573 42.039 1.00 54.19 83 GLN G O 1
ATOM 5916 N N . MET F 3 86 ? 20.947 -1.410 42.259 1.00 48.23 84 MET G N 1
ATOM 5917 C CA . MET F 3 86 ? 21.801 -0.909 41.191 1.00 50.19 84 MET G CA 1
ATOM 5918 C C . MET F 3 86 ? 22.968 -0.152 41.808 1.00 52.60 84 MET G C 1
ATOM 5919 O O . MET F 3 86 ? 22.763 0.852 42.496 1.00 57.29 84 MET G O 1
ATOM 5924 N N . ASN F 3 87 ? 24.183 -0.629 41.558 1.00 55.14 85 ASN G N 1
ATOM 5925 C CA . ASN F 3 87 ? 25.399 -0.032 42.089 1.00 57.12 85 ASN G CA 1
ATOM 5926 C C . ASN F 3 87 ? 26.210 0.605 40.968 1.00 52.71 85 ASN G C 1
ATOM 5927 O O . ASN F 3 87 ? 26.089 0.234 39.797 1.00 56.33 85 ASN G O 1
ATOM 5932 N N . SER F 3 88 ? 27.045 1.576 41.348 1.00 59.34 86 SER G N 1
ATOM 5933 C CA . SER F 3 88 ? 27.904 2.301 40.409 1.00 55.56 86 SER G CA 1
ATOM 5934 C C . SER F 3 88 ? 27.085 2.918 39.274 1.00 57.23 86 SER G C 1
ATOM 5935 O O . SER F 3 88 ? 27.391 2.747 38.092 1.00 58.60 86 SER G O 1
ATOM 5938 N N . LEU F 3 89 ? 26.032 3.642 39.646 1.00 55.59 87 LEU G N 1
ATOM 5939 C CA . LEU F 3 89 ? 25.137 4.228 38.658 1.00 56.08 87 LEU G CA 1
ATOM 5940 C C . LEU F 3 89 ? 25.846 5.296 37.833 1.00 56.86 87 LEU G C 1
ATOM 5941 O O . LEU F 3 89 ? 26.748 5.992 38.309 1.00 59.56 87 LEU G O 1
ATOM 5946 N N . ARG F 3 90 ? 25.420 5.422 36.579 1.00 56.32 88 ARG G N 1
ATOM 5947 C CA . ARG F 3 90 ? 25.989 6.364 35.629 1.00 63.73 88 ARG G CA 1
ATOM 5948 C C . ARG F 3 90 ? 24.859 7.089 34.911 1.00 68.95 88 ARG G C 1
ATOM 5949 O O . ARG F 3 90 ? 23.687 6.711 35.007 1.00 59.76 88 ARG G O 1
ATOM 5957 N N . ALA F 3 91 ? 25.223 8.147 34.180 1.00 62.74 89 ALA G N 1
ATOM 5958 C CA . ALA F 3 91 ? 24.221 8.942 33.475 1.00 58.93 89 ALA G CA 1
ATOM 5959 C C . ALA F 3 91 ? 23.474 8.120 32.433 1.00 54.95 89 ALA G C 1
ATOM 5960 O O . ALA F 3 91 ? 22.296 8.384 32.167 1.00 53.41 89 ALA G O 1
ATOM 5962 N N . GLU F 3 92 ? 24.134 7.127 31.832 1.00 56.21 90 GLU G N 1
ATOM 5963 C CA . GLU F 3 92 ? 23.471 6.284 30.844 1.00 60.46 90 GLU G CA 1
ATOM 5964 C C . GLU F 3 92 ? 22.485 5.305 31.468 1.00 57.70 90 GLU G C 1
ATOM 5965 O O . GLU F 3 92 ? 21.731 4.660 30.731 1.00 53.77 90 GLU G O 1
ATOM 5971 N N . ASP F 3 93 ? 22.471 5.175 32.793 1.00 58.43 91 ASP G N 1
ATOM 5972 C CA . ASP F 3 93 ? 21.498 4.337 33.480 1.00 53.86 91 ASP G CA 1
ATOM 5973 C C . ASP F 3 93 ? 20.198 5.071 33.784 1.00 52.29 91 ASP G C 1
ATOM 5974 O O . ASP F 3 93 ? 19.261 4.452 34.298 1.00 52.89 91 ASP G O 1
ATOM 5979 N N . THR F 3 94 ? 20.119 6.365 33.481 1.00 52.70 92 THR G N 1
ATOM 5980 C CA . THR F 3 94 ? 18.890 7.120 33.696 1.00 50.02 92 THR G CA 1
ATOM 5981 C C . THR F 3 94 ? 17.827 6.661 32.706 1.00 53.15 92 THR G C 1
ATOM 5982 O O . THR F 3 94 ? 17.991 6.821 31.491 1.00 58.93 92 THR G O 1
ATOM 5986 N N . ALA F 3 95 ? 16.739 6.098 33.221 1.00 50.92 93 ALA G N 1
ATOM 5987 C CA . ALA F 3 95 ? 15.689 5.526 32.383 1.00 51.50 93 ALA G CA 1
ATOM 5988 C C . ALA F 3 95 ? 14.461 5.274 33.250 1.00 49.70 93 ALA G C 1
ATOM 5989 O O . ALA F 3 95 ? 14.474 5.498 34.465 1.00 49.01 93 ALA G O 1
ATOM 5991 N N . VAL F 3 96 ? 13.393 4.809 32.608 1.00 46.11 94 VAL G N 1
ATOM 5992 C CA . VAL F 3 96 ? 12.197 4.329 33.291 1.00 48.04 94 VAL G CA 1
ATOM 5993 C C . VAL F 3 96 ? 12.322 2.818 33.418 1.00 48.08 94 VAL G C 1
ATOM 5994 O O . VAL F 3 96 ? 12.493 2.116 32.414 1.00 46.02 94 VAL G O 1
ATOM 5998 N N . TYR F 3 97 ? 12.234 2.311 34.643 1.00 49.02 95 TYR G N 1
ATOM 5999 C CA . TYR F 3 97 ? 12.457 0.899 34.919 1.00 46.97 95 TYR G CA 1
ATOM 6000 C C . TYR F 3 97 ? 11.132 0.191 35.169 1.00 45.25 95 TYR G C 1
ATOM 6001 O O . TYR F 3 97 ? 10.354 0.603 36.036 1.00 44.64 95 TYR G O 1
ATOM 6010 N N . TYR F 3 98 ? 10.885 -0.873 34.411 1.00 47.34 96 TYR G N 1
ATOM 6011 C CA . TYR F 3 98 ? 9.720 -1.724 34.589 1.00 43.92 96 TYR G CA 1
ATOM 6012 C C . TYR F 3 98 ? 10.148 -3.075 35.145 1.00 42.34 96 TYR G C 1
ATOM 6013 O O . TYR F 3 98 ? 11.272 -3.530 34.914 1.00 45.25 96 TYR G O 1
ATOM 6022 N N . CYS F 3 99 ? 9.245 -3.714 35.881 1.00 43.32 97 CYS G N 1
ATOM 6023 C CA . CYS F 3 99 ? 9.390 -5.118 36.235 1.00 45.07 97 CYS G CA 1
ATOM 6024 C C . CYS F 3 99 ? 8.228 -5.895 35.635 1.00 43.01 97 CYS G C 1
ATOM 6025 O O . CYS F 3 99 ? 7.079 -5.444 35.679 1.00 44.73 97 CYS G O 1
ATOM 6028 N N . ALA F 3 100 ? 8.534 -7.054 35.058 1.00 43.12 98 ALA G N 1
ATOM 6029 C CA . ALA F 3 100 ? 7.553 -7.838 34.328 1.00 43.94 98 ALA G CA 1
ATOM 6030 C C . ALA F 3 100 ? 7.585 -9.286 34.795 1.00 39.87 98 ALA G C 1
ATOM 6031 O O . ALA F 3 100 ? 8.546 -9.741 35.420 1.00 43.24 98 ALA G O 1
ATOM 6033 N N . ARG F 3 101 ? 6.511 -10.004 34.480 1.00 39.68 99 ARG G N 1
ATOM 6034 C CA . ARG F 3 101 ? 6.362 -11.408 34.827 1.00 38.98 99 ARG G CA 1
ATOM 6035 C C . ARG F 3 101 ? 6.250 -12.240 33.557 1.00 37.32 99 ARG G C 1
ATOM 6036 O O . ARG F 3 101 ? 5.730 -11.779 32.538 1.00 39.71 99 ARG G O 1
ATOM 6044 N N . TRP F 3 102 ? 6.747 -13.472 33.626 1.00 39.10 100 TRP G N 1
ATOM 6045 C CA . TRP F 3 102 ? 6.639 -14.385 32.498 1.00 42.32 100 TRP G CA 1
ATOM 6046 C C . TRP F 3 102 ? 5.193 -14.833 32.314 1.00 40.39 100 TRP G C 1
ATOM 6047 O O . TRP F 3 102 ? 4.398 -14.851 33.258 1.00 39.44 100 TRP G O 1
ATOM 6058 N N . SER F 3 103 ? 4.854 -15.193 31.073 1.00 38.43 101 SER G N 1
ATOM 6059 C CA . SER F 3 103 ? 3.474 -15.551 30.758 1.00 36.63 101 SER G CA 1
ATOM 6060 C C . SER F 3 103 ? 3.025 -16.785 31.530 1.00 40.66 101 SER G C 1
ATOM 6061 O O . SER F 3 103 ? 1.907 -16.824 32.056 1.00 38.79 101 SER G O 1
ATOM 6064 N N . ARG F 3 104 ? 3.885 -17.795 31.623 1.00 38.43 102 ARG G N 1
ATOM 6065 C CA . ARG F 3 104 ? 3.569 -19.026 32.330 1.00 39.12 102 ARG G CA 1
ATOM 6066 C C . ARG F 3 104 ? 4.660 -19.316 33.350 1.00 34.33 102 ARG G C 1
ATOM 6067 O O . ARG F 3 104 ? 5.815 -18.921 33.175 1.00 37.04 102 ARG G O 1
ATOM 6075 N N . TRP F 3 105 ? 4.282 -20.007 34.423 1.00 35.94 103 TRP G N 1
ATOM 6076 C CA . TRP F 3 105 ? 5.226 -20.316 35.484 1.00 34.35 103 TRP G CA 1
ATOM 6077 C C . TRP F 3 105 ? 6.302 -21.279 34.981 1.00 37.44 103 TRP G C 1
ATOM 6078 O O . TRP F 3 105 ? 6.254 -21.784 33.855 1.00 39.35 103 TRP G O 1
ATOM 6089 N N . ALA F 3 106 ? 7.290 -21.532 35.841 1.00 36.51 104 ALA G N 1
ATOM 6090 C CA . ALA F 3 106 ? 8.420 -22.394 35.494 1.00 39.99 104 ALA G CA 1
ATOM 6091 C C . ALA F 3 106 ? 8.013 -23.859 35.661 1.00 52.57 104 ALA G C 1
ATOM 6092 O O . ALA F 3 106 ? 8.471 -24.578 36.552 1.00 57.32 104 ALA G O 1
ATOM 6094 N N . TYR F 3 107 ? 7.122 -24.298 34.767 1.00 51.28 105 TYR G N 1
ATOM 6095 C CA . TYR F 3 107 ? 6.676 -25.687 34.786 1.00 52.07 105 TYR G CA 1
ATOM 6096 C C . TYR F 3 107 ? 7.818 -26.642 34.468 1.00 51.91 105 TYR G C 1
ATOM 6097 O O . TYR F 3 107 ? 7.858 -27.762 34.991 1.00 52.49 105 TYR G O 1
ATOM 6106 N N . SER F 3 108 ? 8.747 -26.221 33.615 1.00 52.73 106 SER G N 1
ATOM 6107 C CA . SER F 3 108 ? 9.931 -26.996 33.286 1.00 51.05 106 SER G CA 1
ATOM 6108 C C . SER F 3 108 ? 11.123 -26.053 33.250 1.00 50.89 106 SER G C 1
ATOM 6109 O O . SER F 3 108 ? 10.972 -24.829 33.251 1.00 49.99 106 SER G O 1
ATOM 6112 N N . TYR F 3 109 ? 12.325 -26.631 33.234 1.00 53.48 107 TYR G N 1
ATOM 6113 C CA . TYR F 3 109 ? 13.518 -25.799 33.122 1.00 45.32 107 TYR G CA 1
ATOM 6114 C C . TYR F 3 109 ? 13.591 -25.119 31.761 1.00 46.29 107 TYR G C 1
ATOM 6115 O O . TYR F 3 109 ? 14.109 -24.002 31.654 1.00 49.26 107 TYR G O 1
ATOM 6124 N N . TRP F 3 110 ? 13.073 -25.771 30.719 1.00 39.52 108 TRP G N 1
ATOM 6125 C CA . TRP F 3 110 ? 13.012 -25.216 29.372 1.00 41.35 108 TRP G CA 1
ATOM 6126 C C . TRP F 3 110 ? 11.933 -24.154 29.207 1.00 45.14 108 TRP G C 1
ATOM 6127 O O . TRP F 3 110 ? 11.748 -23.668 28.085 1.00 47.09 108 TRP G O 1
ATOM 6138 N N . SER F 3 111 ? 11.218 -23.787 30.276 1.00 41.56 109 SER G N 1
ATOM 6139 C CA . SER F 3 111 ? 10.077 -22.885 30.143 1.00 38.83 109 SER G CA 1
ATOM 6140 C C . SER F 3 111 ? 10.464 -21.521 29.586 1.00 38.62 109 SER G C 1
ATOM 6141 O O . SER F 3 111 ? 9.608 -20.833 29.021 1.00 35.99 109 SER G O 1
ATOM 6144 N N . TYR F 3 112 ? 11.725 -21.111 29.731 1.00 39.79 110 TYR G N 1
ATOM 6145 C CA . TYR F 3 112 ? 12.150 -19.833 29.176 1.00 34.39 110 TYR G CA 1
ATOM 6146 C C . TYR F 3 112 ? 12.233 -19.850 27.655 1.00 40.93 110 TYR G C 1
ATOM 6147 O O . TYR F 3 112 ? 12.307 -18.776 27.047 1.00 43.24 110 TYR G O 1
ATOM 6156 N N . LYS F 3 113 ? 12.223 -21.028 27.031 1.00 42.95 111 LYS G N 1
ATOM 6157 C CA . LYS F 3 113 ? 12.286 -21.135 25.578 1.00 41.81 111 LYS G CA 1
ATOM 6158 C C . LYS F 3 113 ? 10.949 -20.858 24.906 1.00 43.65 111 LYS G C 1
ATOM 6159 O O . LYS F 3 113 ? 10.852 -20.985 23.680 1.00 52.05 111 LYS G O 1
ATOM 6165 N N . SER F 3 114 ? 9.923 -20.498 25.671 1.00 42.19 112 SER G N 1
ATOM 6166 C CA . SER F 3 114 ? 8.627 -20.140 25.119 1.00 46.75 112 SER G CA 1
ATOM 6167 C C . SER F 3 114 ? 8.010 -19.064 26.004 1.00 44.34 112 SER G C 1
ATOM 6168 O O . SER F 3 114 ? 8.581 -18.672 27.026 1.00 44.63 112 SER G O 1
ATOM 6171 N N . TYR F 3 115 ? 6.841 -18.573 25.584 1.00 41.41 113 TYR G N 1
ATOM 6172 C CA . TYR F 3 115 ? 6.077 -17.558 26.305 1.00 42.12 113 TYR G CA 1
ATOM 6173 C C . TYR F 3 115 ? 6.826 -16.231 26.355 1.00 45.32 113 TYR G C 1
ATOM 6174 O O . TYR F 3 115 ? 7.932 -16.112 25.817 1.00 46.57 113 TYR G O 1
ATOM 6183 N N . GLY F 3 116 ? 6.229 -15.228 26.995 1.00 41.25 114 GLY G N 1
ATOM 6184 C CA . GLY F 3 116 ? 6.824 -13.908 27.043 1.00 36.18 114 GLY G CA 1
ATOM 6185 C C . GLY F 3 116 ? 6.531 -13.161 28.329 1.00 40.51 114 GLY G C 1
ATOM 6186 O O . GLY F 3 116 ? 6.127 -13.765 29.327 1.00 42.83 114 GLY G O 1
ATOM 6187 N N . MET F 3 117 ? 6.729 -11.844 28.316 1.00 36.19 115 MET G N 1
ATOM 6188 C CA . MET F 3 117 ? 6.537 -11.014 29.501 1.00 39.43 115 MET G CA 1
ATOM 6189 C C . MET F 3 117 ? 5.064 -10.630 29.593 1.00 43.85 115 MET G C 1
ATOM 6190 O O . MET F 3 117 ? 4.565 -9.836 28.789 1.00 38.70 115 MET G O 1
ATOM 6195 N N . ASP F 3 118 ? 4.374 -11.191 30.588 1.00 50.46 116 ASP G N 1
ATOM 6196 C CA . ASP F 3 118 ? 2.916 -11.144 30.641 1.00 41.29 116 ASP G CA 1
ATOM 6197 C C . ASP F 3 118 ? 2.404 -9.809 31.174 1.00 45.66 116 ASP G C 1
ATOM 6198 O O . ASP F 3 118 ? 1.718 -9.065 30.464 1.00 40.11 116 ASP G O 1
ATOM 6203 N N . TYR F 3 119 ? 2.728 -9.491 32.425 1.00 43.48 117 TYR G N 1
ATOM 6204 C CA . TYR F 3 119 ? 2.210 -8.310 33.100 1.00 44.50 117 TYR G CA 1
ATOM 6205 C C . TYR F 3 119 ? 3.356 -7.371 33.442 1.00 43.67 117 TYR G C 1
ATOM 6206 O O . TYR F 3 119 ? 4.451 -7.818 33.797 1.00 43.38 117 TYR G O 1
ATOM 6215 N N . TRP F 3 120 ? 3.099 -6.072 33.333 1.00 45.04 118 TRP G N 1
ATOM 6216 C CA . TRP F 3 120 ? 4.094 -5.044 33.586 1.00 41.12 118 TRP G CA 1
ATOM 6217 C C . TRP F 3 120 ? 3.591 -4.096 34.666 1.00 42.23 118 TRP G C 1
ATOM 6218 O O . TRP F 3 120 ? 2.386 -3.950 34.885 1.00 43.01 118 TRP G O 1
ATOM 6229 N N . GLY F 3 121 ? 4.535 -3.458 35.352 1.00 39.97 119 GLY G N 1
ATOM 6230 C CA . GLY F 3 121 ? 4.200 -2.420 36.300 1.00 45.78 119 GLY G CA 1
ATOM 6231 C C . GLY F 3 121 ? 3.991 -1.083 35.617 1.00 41.36 119 GLY G C 1
ATOM 6232 O O . GLY F 3 121 ? 4.093 -0.945 34.399 1.00 40.99 119 GLY G O 1
ATOM 6233 N N . GLN F 3 122 ? 3.680 -0.075 36.434 1.00 44.74 120 GLN G N 1
ATOM 6234 C CA . GLN F 3 122 ? 3.567 1.281 35.908 1.00 50.04 120 GLN G CA 1
ATOM 6235 C C . GLN F 3 122 ? 4.902 1.771 35.366 1.00 50.78 120 GLN G C 1
ATOM 6236 O O . GLN F 3 122 ? 4.954 2.438 34.326 1.00 44.33 120 GLN G O 1
ATOM 6242 N N . GLY F 3 123 ? 5.990 1.448 36.057 1.00 49.40 121 GLY G N 1
ATOM 6243 C CA . GLY F 3 123 ? 7.299 1.942 35.688 1.00 46.50 121 GLY G CA 1
ATOM 6244 C C . GLY F 3 123 ? 7.706 3.127 36.537 1.00 50.55 121 GLY G C 1
ATOM 6245 O O . GLY F 3 123 ? 6.964 4.109 36.640 1.00 55.20 121 GLY G O 1
ATOM 6246 N N . THR F 3 124 ? 8.878 3.046 37.155 1.00 46.55 122 THR G N 1
ATOM 6247 C CA . THR F 3 124 ? 9.389 4.113 37.998 1.00 46.04 122 THR G CA 1
ATOM 6248 C C . THR F 3 124 ? 10.613 4.743 37.346 1.00 48.80 122 THR G C 1
ATOM 6249 O O . THR F 3 124 ? 11.355 4.086 36.608 1.00 51.49 122 THR G O 1
ATOM 6253 N N . LEU F 3 125 ? 10.806 6.031 37.608 1.00 47.38 123 LEU G N 1
ATOM 6254 C CA . LEU F 3 125 ? 11.864 6.806 36.977 1.00 50.30 123 LEU G CA 1
ATOM 6255 C C . LEU F 3 125 ? 13.079 6.873 37.891 1.00 51.96 123 LEU G C 1
ATOM 6256 O O . LEU F 3 125 ? 12.959 7.227 39.069 1.00 49.67 123 LEU G O 1
ATOM 6261 N N . VAL F 3 126 ? 14.241 6.534 37.342 1.00 48.62 124 VAL G N 1
ATOM 6262 C CA . VAL F 3 126 ? 15.518 6.656 38.034 1.00 50.78 124 VAL G CA 1
ATOM 6263 C C . VAL F 3 126 ? 16.363 7.653 37.254 1.00 53.31 124 VAL G C 1
ATOM 6264 O O . VAL F 3 126 ? 16.609 7.462 36.057 1.00 58.67 124 VAL G O 1
ATOM 6268 N N . THR F 3 127 ? 16.796 8.717 37.925 1.00 52.39 125 THR G N 1
ATOM 6269 C CA . THR F 3 127 ? 17.590 9.770 37.305 1.00 53.56 125 THR G CA 1
ATOM 6270 C C . THR F 3 127 ? 18.940 9.840 38.002 1.00 56.70 125 THR G C 1
ATOM 6271 O O . THR F 3 127 ? 19.005 10.072 39.214 1.00 58.99 125 THR G O 1
ATOM 6275 N N . VAL F 3 128 ? 20.009 9.642 37.239 1.00 57.62 126 VAL G N 1
ATOM 6276 C CA . VAL F 3 128 ? 21.372 9.698 37.754 1.00 57.63 126 VAL G CA 1
ATOM 6277 C C . VAL F 3 128 ? 21.982 11.003 37.264 1.00 58.52 126 VAL G C 1
ATOM 6278 O O . VAL F 3 128 ? 22.204 11.182 36.060 1.00 64.79 126 VAL G O 1
ATOM 6282 N N . SER F 3 129 ? 22.260 11.915 38.193 1.00 59.21 127 SER G N 1
ATOM 6283 C CA . SER F 3 129 ? 22.789 13.227 37.846 1.00 61.73 127 SER G CA 1
ATOM 6284 C C . SER F 3 129 ? 23.323 13.890 39.105 1.00 66.91 127 SER G C 1
ATOM 6285 O O . SER F 3 129 ? 22.769 13.714 40.193 1.00 69.26 127 SER G O 1
ATOM 6288 N N . SER F 3 130 ? 24.404 14.654 38.941 1.00 77.29 128 SER G N 1
ATOM 6289 C CA . SER F 3 130 ? 24.948 15.455 40.031 1.00 71.94 128 SER G CA 1
ATOM 6290 C C . SER F 3 130 ? 24.176 16.749 40.254 1.00 73.74 128 SER G C 1
ATOM 6291 O O . SER F 3 130 ? 24.369 17.397 41.289 1.00 71.84 128 SER G O 1
ATOM 6294 N N . ALA F 3 131 ? 23.314 17.134 39.317 1.00 78.69 129 ALA G N 1
ATOM 6295 C CA . ALA F 3 131 ? 22.575 18.382 39.433 1.00 87.23 129 ALA G CA 1
ATOM 6296 C C . ALA F 3 131 ? 21.527 18.297 40.538 1.00 80.08 129 ALA G C 1
ATOM 6297 O O . ALA F 3 131 ? 21.010 17.224 40.857 1.00 69.46 129 ALA G O 1
ATOM 6299 N N . SER F 3 132 ? 21.219 19.450 41.122 1.00 82.14 130 SER G N 1
ATOM 6300 C CA . SER F 3 132 ? 20.218 19.568 42.170 1.00 83.74 130 SER G CA 1
ATOM 6301 C C . SER F 3 132 ? 18.961 20.229 41.618 1.00 84.24 130 SER G C 1
ATOM 6302 O O . SER F 3 132 ? 18.921 20.697 40.477 1.00 83.57 130 SER G O 1
ATOM 6305 N N . THR F 3 133 ? 17.925 20.262 42.454 1.00 85.00 131 THR G N 1
ATOM 6306 C CA . THR F 3 133 ? 16.636 20.800 42.037 1.00 85.34 131 THR G CA 1
ATOM 6307 C C . THR F 3 133 ? 16.740 22.292 41.735 1.00 87.05 131 THR G C 1
ATOM 6308 O O . THR F 3 133 ? 17.376 23.050 42.472 1.00 90.74 131 THR G O 1
ATOM 6312 N N . LYS F 3 134 ? 16.107 22.711 40.639 1.00 90.24 132 LYS G N 1
ATOM 6313 C CA . LYS F 3 134 ? 16.123 24.106 40.222 1.00 96.03 132 LYS G CA 1
ATOM 6314 C C . LYS F 3 134 ? 14.817 24.420 39.502 1.00 102.10 132 LYS G C 1
ATOM 6315 O O . LYS F 3 134 ? 14.060 23.522 39.124 1.00 94.81 132 LYS G O 1
ATOM 6321 N N . GLY F 3 135 ? 14.557 25.714 39.319 1.00 95.86 133 GLY G N 1
ATOM 6322 C CA . GLY F 3 135 ? 13.346 26.168 38.678 1.00 94.26 133 GLY G CA 1
ATOM 6323 C C . GLY F 3 135 ? 13.581 26.729 37.290 1.00 98.98 133 GLY G C 1
ATOM 6324 O O . GLY F 3 135 ? 14.711 27.040 36.902 1.00 97.14 133 GLY G O 1
ATOM 6325 N N . PRO F 3 136 ? 12.508 26.868 36.514 1.00 106.54 134 PRO G N 1
ATOM 6326 C CA . PRO F 3 136 ? 12.644 27.358 35.138 1.00 99.67 134 PRO G CA 1
ATOM 6327 C C . PRO F 3 136 ? 13.084 28.814 35.084 1.00 105.97 134 PRO G C 1
ATOM 6328 O O . PRO F 3 136 ? 12.879 29.600 36.012 1.00 98.16 134 PRO G O 1
ATOM 6332 N N . SER F 3 137 ? 13.701 29.163 33.957 1.00 109.40 135 SER G N 1
ATOM 6333 C CA . SER F 3 137 ? 14.195 30.506 33.661 1.00 109.36 135 SER G CA 1
ATOM 6334 C C . SER F 3 137 ? 13.638 30.980 32.324 1.00 108.86 135 SER G C 1
ATOM 6335 O O . SER F 3 137 ? 14.374 31.404 31.430 1.00 111.02 135 SER G O 1
ATOM 6338 N N . VAL F 3 138 ? 12.313 30.887 32.177 1.00 105.70 136 VAL G N 1
ATOM 6339 C CA . VAL F 3 138 ? 11.610 31.062 30.907 1.00 105.78 136 VAL G CA 1
ATOM 6340 C C . VAL F 3 138 ? 12.026 32.353 30.209 1.00 104.30 136 VAL G C 1
ATOM 6341 O O . VAL F 3 138 ? 12.374 33.345 30.860 1.00 105.68 136 VAL G O 1
ATOM 6345 N N . PHE F 3 139 ? 12.025 32.336 28.872 1.00 111.50 137 PHE G N 1
ATOM 6346 C CA . PHE F 3 139 ? 12.470 33.502 28.118 1.00 119.01 137 PHE G CA 1
ATOM 6347 C C . PHE F 3 139 ? 11.323 34.067 27.260 1.00 132.77 137 PHE G C 1
ATOM 6348 O O . PHE F 3 139 ? 10.414 34.672 27.841 1.00 132.05 137 PHE G O 1
ATOM 6356 N N . PRO F 3 140 ? 11.286 33.934 25.923 1.00 143.75 138 PRO G N 1
ATOM 6357 C CA . PRO F 3 140 ? 10.474 34.863 25.134 1.00 141.20 138 PRO G CA 1
ATOM 6358 C C . PRO F 3 140 ? 9.054 34.392 24.846 1.00 144.28 138 PRO G C 1
ATOM 6359 O O . PRO F 3 140 ? 8.695 33.229 25.027 1.00 139.69 138 PRO G O 1
ATOM 6363 N N . LEU F 3 141 ? 8.252 35.348 24.402 1.00 143.55 139 LEU G N 1
ATOM 6364 C CA . LEU F 3 141 ? 7.092 35.123 23.558 1.00 144.16 139 LEU G CA 1
ATOM 6365 C C . LEU F 3 141 ? 7.215 36.002 22.323 1.00 145.86 139 LEU G C 1
ATOM 6366 O O . LEU F 3 141 ? 6.240 36.579 21.833 1.00 142.48 139 LEU G O 1
ATOM 6368 N N . ALA F 3 142 ? 8.442 36.108 21.820 1.00 151.12 140 ALA G N 1
ATOM 6369 C CA . ALA F 3 142 ? 8.782 37.098 20.807 1.00 147.85 140 ALA G CA 1
ATOM 6370 C C . ALA F 3 142 ? 8.312 36.641 19.433 1.00 145.78 140 ALA G C 1
ATOM 6371 O O . ALA F 3 142 ? 8.727 35.572 18.970 1.00 142.53 140 ALA G O 1
ATOM 6373 N N . PRO F 3 143 ? 7.461 37.406 18.757 1.00 137.75 141 PRO G N 1
ATOM 6374 C CA . PRO F 3 143 ? 7.080 37.064 17.381 1.00 134.35 141 PRO G CA 1
ATOM 6375 C C . PRO F 3 143 ? 8.161 37.456 16.386 1.00 130.44 141 PRO G C 1
ATOM 6376 O O . PRO F 3 143 ? 9.246 37.895 16.778 1.00 127.64 141 PRO G O 1
ATOM 6380 N N . SER F 3 144 ? 7.876 37.298 15.096 1.00 133.93 142 SER G N 1
ATOM 6381 C CA . SER F 3 144 ? 8.824 37.673 14.057 1.00 135.02 142 SER G CA 1
ATOM 6382 C C . SER F 3 144 ? 8.777 39.178 13.826 1.00 136.49 142 SER G C 1
ATOM 6383 O O . SER F 3 144 ? 7.696 39.759 13.690 1.00 140.61 142 SER G O 1
ATOM 6385 N N . SER F 3 145 ? 9.954 39.810 13.794 1.00 142.51 143 SER G N 1
ATOM 6386 C CA . SER F 3 145 ? 10.020 41.233 13.476 1.00 152.34 143 SER G CA 1
ATOM 6387 C C . SER F 3 145 ? 9.516 41.495 12.063 1.00 148.93 143 SER G C 1
ATOM 6388 O O . SER F 3 145 ? 8.709 42.404 11.835 1.00 133.45 143 SER G O 1
ATOM 6391 N N . LYS F 3 146 ? 9.985 40.704 11.097 1.00 152.95 144 LYS G N 1
ATOM 6392 C CA . LYS F 3 146 ? 9.490 40.769 9.723 1.00 148.86 144 LYS G CA 1
ATOM 6393 C C . LYS F 3 146 ? 8.330 39.787 9.593 1.00 154.14 144 LYS G C 1
ATOM 6394 O O . LYS F 3 146 ? 8.467 38.664 9.103 1.00 143.86 144 LYS G O 1
ATOM 6396 N N . SER F 3 147 ? 7.162 40.226 10.053 1.00 156.25 145 SER G N 1
ATOM 6397 C CA . SER F 3 147 ? 5.970 39.390 10.031 1.00 149.91 145 SER G CA 1
ATOM 6398 C C . SER F 3 147 ? 5.325 39.459 8.648 1.00 154.64 145 SER G C 1
ATOM 6399 O O . SER F 3 147 ? 5.889 40.003 7.694 1.00 151.72 145 SER G O 1
ATOM 6401 N N . THR F 3 148 ? 4.127 38.901 8.526 1.00 156.39 146 THR G N 1
ATOM 6402 C CA . THR F 3 148 ? 3.390 38.866 7.271 1.00 154.43 146 THR G CA 1
ATOM 6403 C C . THR F 3 148 ? 2.053 39.587 7.444 1.00 152.73 146 THR G C 1
ATOM 6404 O O . THR F 3 148 ? 1.760 40.156 8.501 1.00 141.22 146 THR G O 1
ATOM 6406 N N . SER F 3 149 ? 1.239 39.557 6.393 1.00 153.51 147 SER G N 1
ATOM 6407 C CA . SER F 3 149 ? -0.066 40.214 6.371 1.00 144.61 147 SER G CA 1
ATOM 6408 C C . SER F 3 149 ? -1.148 39.144 6.504 1.00 144.78 147 SER G C 1
ATOM 6409 O O . SER F 3 149 ? -1.707 38.676 5.511 1.00 144.10 147 SER G O 1
ATOM 6411 N N . GLY F 3 150 ? -1.431 38.750 7.746 1.00 141.35 148 GLY G N 1
ATOM 6412 C CA . GLY F 3 150 ? -2.541 37.870 8.044 1.00 143.08 148 GLY G CA 1
ATOM 6413 C C . GLY F 3 150 ? -2.338 36.407 7.719 1.00 142.55 148 GLY G C 1
ATOM 6414 O O . GLY F 3 150 ? -3.211 35.596 8.050 1.00 143.32 148 GLY G O 1
ATOM 6415 N N . GLY F 3 151 ? -1.226 36.035 7.087 1.00 134.79 149 GLY G N 1
ATOM 6416 C CA . GLY F 3 151 ? -0.973 34.649 6.740 1.00 140.18 149 GLY G CA 1
ATOM 6417 C C . GLY F 3 151 ? -0.833 33.750 7.950 1.00 147.45 149 GLY G C 1
ATOM 6418 O O . GLY F 3 151 ? -1.714 32.931 8.225 1.00 141.97 149 GLY G O 1
ATOM 6419 N N . THR F 3 152 ? 0.265 33.908 8.690 1.00 145.93 150 THR G N 1
ATOM 6420 C CA . THR F 3 152 ? 0.478 33.181 9.938 1.00 136.83 150 THR G CA 1
ATOM 6421 C C . THR F 3 152 ? 1.613 33.807 10.741 1.00 135.88 150 THR G C 1
ATOM 6422 O O . THR F 3 152 ? 2.659 34.152 10.183 1.00 129.55 150 THR G O 1
ATOM 6424 N N . ALA F 3 153 ? 1.422 33.957 12.049 1.00 133.99 151 ALA G N 1
ATOM 6425 C CA . ALA F 3 153 ? 2.446 34.476 12.946 1.00 131.21 151 ALA G CA 1
ATOM 6426 C C . ALA F 3 153 ? 2.735 33.454 14.037 1.00 137.55 151 ALA G C 1
ATOM 6427 O O . ALA F 3 153 ? 1.826 32.773 14.523 1.00 132.95 151 ALA G O 1
ATOM 6429 N N . ALA F 3 154 ? 4.005 33.351 14.418 1.00 141.23 152 ALA G N 1
ATOM 6430 C CA . ALA F 3 154 ? 4.469 32.339 15.356 1.00 132.75 152 ALA G CA 1
ATOM 6431 C C . ALA F 3 154 ? 4.903 32.988 16.663 1.00 136.47 152 ALA G C 1
ATOM 6432 O O . ALA F 3 154 ? 5.723 33.912 16.662 1.00 130.04 152 ALA G O 1
ATOM 6434 N N . LEU F 3 155 ? 4.350 32.501 17.769 1.00 136.96 153 LEU G N 1
ATOM 6435 C CA . LEU F 3 155 ? 4.744 32.923 19.104 1.00 125.69 153 LEU G CA 1
ATOM 6436 C C . LEU F 3 155 ? 5.802 31.962 19.649 1.00 128.54 153 LEU G C 1
ATOM 6437 O O . LEU F 3 155 ? 6.398 31.173 18.911 1.00 134.02 153 LEU G O 1
ATOM 6439 N N . GLY F 3 156 ? 6.060 32.037 20.950 1.00 121.42 154 GLY G N 1
ATOM 6440 C CA . GLY F 3 156 ? 6.983 31.116 21.583 1.00 123.89 154 GLY G CA 1
ATOM 6441 C C . GLY F 3 156 ? 6.906 31.225 23.088 1.00 121.25 154 GLY G C 1
ATOM 6442 O O . GLY F 3 156 ? 6.361 32.188 23.634 1.00 118.78 154 GLY G O 1
ATOM 6443 N N . CYS F 3 157 ? 7.429 30.196 23.753 1.00 119.75 155 CYS G N 1
ATOM 6444 C CA . CYS F 3 157 ? 7.653 30.247 25.198 1.00 116.58 155 CYS G CA 1
ATOM 6445 C C . CYS F 3 157 ? 8.768 29.252 25.506 1.00 110.81 155 CYS G C 1
ATOM 6446 O O . CYS F 3 157 ? 8.514 28.048 25.611 1.00 104.13 155 CYS G O 1
ATOM 6449 N N . LEU F 3 158 ? 9.990 29.756 25.646 1.00 108.90 156 LEU G N 1
ATOM 6450 C CA . LEU F 3 158 ? 11.148 28.915 25.916 1.00 98.07 156 LEU G CA 1
ATOM 6451 C C . LEU F 3 158 ? 11.312 28.750 27.421 1.00 99.74 156 LEU G C 1
ATOM 6452 O O . LEU F 3 158 ? 11.530 29.731 28.138 1.00 109.98 156 LEU G O 1
ATOM 6457 N N . VAL F 3 159 ? 11.208 27.512 27.894 1.00 95.77 157 VAL G N 1
ATOM 6458 C CA . VAL F 3 159 ? 11.363 27.174 29.305 1.00 99.71 157 VAL G CA 1
ATOM 6459 C C . VAL F 3 159 ? 12.721 26.503 29.456 1.00 101.95 157 VAL G C 1
ATOM 6460 O O . VAL F 3 159 ? 12.930 25.388 28.961 1.00 98.01 157 VAL G O 1
ATOM 6464 N N . LYS F 3 160 ? 13.644 27.164 30.148 1.00 99.34 158 LYS G N 1
ATOM 6465 C CA . LYS F 3 160 ? 15.040 26.757 30.142 1.00 95.93 158 LYS G CA 1
ATOM 6466 C C . LYS F 3 160 ? 15.571 26.558 31.556 1.00 99.29 158 LYS G C 1
ATOM 6467 O O . LYS F 3 160 ? 15.126 27.209 32.506 1.00 99.14 158 LYS G O 1
ATOM 6473 N N . ASP F 3 161 ? 16.534 25.641 31.672 1.00 97.21 159 ASP G N 1
ATOM 6474 C CA . ASP F 3 161 ? 17.361 25.459 32.866 1.00 91.81 159 ASP G CA 1
ATOM 6475 C C . ASP F 3 161 ? 16.510 25.126 34.097 1.00 93.24 159 ASP G C 1
ATOM 6476 O O . ASP F 3 161 ? 16.437 25.878 35.070 1.00 101.12 159 ASP G O 1
ATOM 6481 N N . TYR F 3 162 ? 15.871 23.961 34.024 1.00 83.77 160 TYR G N 1
ATOM 6482 C CA . TYR F 3 162 ? 15.169 23.383 35.159 1.00 86.17 160 TYR G CA 1
ATOM 6483 C C . TYR F 3 162 ? 15.678 21.967 35.392 1.00 94.91 160 TYR G C 1
ATOM 6484 O O . TYR F 3 162 ? 16.170 21.309 34.471 1.00 95.84 160 TYR G O 1
ATOM 6493 N N . PHE F 3 163 ? 15.553 21.502 36.636 1.00 83.37 161 PHE G N 1
ATOM 6494 C CA . PHE F 3 163 ? 15.913 20.136 36.975 1.00 77.35 161 PHE G CA 1
ATOM 6495 C C . PHE F 3 163 ? 15.100 19.699 38.186 1.00 80.44 161 PHE G C 1
ATOM 6496 O O . PHE F 3 163 ? 15.085 20.416 39.198 1.00 92.88 161 PHE G O 1
ATOM 6504 N N . PRO F 3 164 ? 14.422 18.550 38.117 1.00 85.99 162 PRO G N 1
ATOM 6505 C CA . PRO F 3 164 ? 14.269 17.673 36.955 1.00 93.69 162 PRO G CA 1
ATOM 6506 C C . PRO F 3 164 ? 12.874 17.772 36.344 1.00 92.34 162 PRO G C 1
ATOM 6507 O O . PRO F 3 164 ? 12.039 18.540 36.811 1.00 101.24 162 PRO G O 1
ATOM 6511 N N . GLU F 3 165 ? 12.601 17.007 35.289 1.00 85.44 163 GLU G N 1
ATOM 6512 C CA . GLU F 3 165 ? 11.264 16.941 34.726 1.00 90.65 163 GLU G CA 1
ATOM 6513 C C . GLU F 3 165 ? 10.321 16.262 35.722 1.00 99.90 163 GLU G C 1
ATOM 6514 O O . GLU F 3 165 ? 10.772 15.543 36.617 1.00 96.87 163 GLU G O 1
ATOM 6520 N N . PRO F 3 166 ? 8.993 16.467 35.593 1.00 100.21 164 PRO G N 1
ATOM 6521 C CA . PRO F 3 166 ? 8.217 17.091 34.509 1.00 87.08 164 PRO G CA 1
ATOM 6522 C C . PRO F 3 166 ? 8.037 18.604 34.605 1.00 93.14 164 PRO G C 1
ATOM 6523 O O . PRO F 3 166 ? 8.314 19.229 35.625 1.00 108.79 164 PRO G O 1
ATOM 6527 N N . VAL F 3 167 ? 7.571 19.202 33.508 1.00 99.92 165 VAL G N 1
ATOM 6528 C CA . VAL F 3 167 ? 7.335 20.639 33.410 1.00 107.23 165 VAL G CA 1
ATOM 6529 C C . VAL F 3 167 ? 5.940 20.940 32.880 1.00 114.20 165 VAL G C 1
ATOM 6530 O O . VAL F 3 167 ? 5.769 21.915 32.139 1.00 100.02 165 VAL G O 1
ATOM 6534 N N . THR F 3 168 ? 4.955 20.101 33.219 1.00 117.15 166 THR G N 1
ATOM 6535 C CA . THR F 3 168 ? 3.616 20.156 32.631 1.00 109.39 166 THR G CA 1
ATOM 6536 C C . THR F 3 168 ? 3.166 21.592 32.404 1.00 96.54 166 THR G C 1
ATOM 6537 O O . THR F 3 168 ? 3.062 22.383 33.347 1.00 93.12 166 THR G O 1
ATOM 6541 N N . VAL F 3 169 ? 2.896 21.927 31.140 1.00 96.28 167 VAL G N 1
ATOM 6542 C CA . VAL F 3 169 ? 2.858 23.313 30.696 1.00 105.94 167 VAL G CA 1
ATOM 6543 C C . VAL F 3 169 ? 1.634 23.554 29.825 1.00 111.28 167 VAL G C 1
ATOM 6544 O O . VAL F 3 169 ? 1.049 22.632 29.252 1.00 108.62 167 VAL G O 1
ATOM 6548 N N . SER F 3 170 ? 1.244 24.821 29.755 1.00 107.17 168 SER G N 1
ATOM 6549 C CA . SER F 3 170 ? 0.201 25.299 28.859 1.00 107.75 168 SER G CA 1
ATOM 6550 C C . SER F 3 170 ? 0.506 26.762 28.547 1.00 112.66 168 SER G C 1
ATOM 6551 O O . SER F 3 170 ? 1.640 27.221 28.712 1.00 109.80 168 SER G O 1
ATOM 6554 N N . TRP F 3 171 ? -0.497 27.489 28.075 1.00 98.94 169 TRP G N 1
ATOM 6555 C CA . TRP F 3 171 ? -0.412 28.917 27.817 1.00 108.83 169 TRP G CA 1
ATOM 6556 C C . TRP F 3 171 ? -1.419 29.638 28.713 1.00 125.34 169 TRP G C 1
ATOM 6557 O O . TRP F 3 171 ? -1.992 29.034 29.626 1.00 123.44 169 TRP G O 1
ATOM 6568 N N . ASN F 3 172 ? -1.611 30.939 28.455 1.00 120.05 170 ASN G N 1
ATOM 6569 C CA . ASN F 3 172 ? -2.422 31.819 29.302 1.00 109.35 170 ASN G CA 1
ATOM 6570 C C . ASN F 3 172 ? -3.608 31.130 29.973 1.00 108.45 170 ASN G C 1
ATOM 6571 O O . ASN F 3 172 ? -3.745 31.167 31.200 1.00 110.06 170 ASN G O 1
ATOM 6576 N N . SER F 3 173 ? -4.464 30.473 29.193 1.00 113.22 171 SER G N 1
ATOM 6577 C CA . SER F 3 173 ? -5.682 29.899 29.742 1.00 115.68 171 SER G CA 1
ATOM 6578 C C . SER F 3 173 ? -5.452 28.464 30.219 1.00 119.11 171 SER G C 1
ATOM 6579 O O . SER F 3 173 ? -4.338 27.936 30.196 1.00 114.75 171 SER G O 1
ATOM 6582 N N . GLY F 3 174 ? -6.527 27.827 30.672 1.00 115.49 172 GLY G N 1
ATOM 6583 C CA . GLY F 3 174 ? -6.453 26.453 31.120 1.00 113.91 172 GLY G CA 1
ATOM 6584 C C . GLY F 3 174 ? -6.593 25.460 29.986 1.00 126.52 172 GLY G C 1
ATOM 6585 O O . GLY F 3 174 ? -6.230 24.288 30.128 1.00 128.95 172 GLY G O 1
ATOM 6586 N N . ALA F 3 175 ? -7.119 25.920 28.848 1.00 131.01 173 ALA G N 1
ATOM 6587 C CA . ALA F 3 175 ? -7.302 25.059 27.680 1.00 131.07 173 ALA G CA 1
ATOM 6588 C C . ALA F 3 175 ? -7.330 25.953 26.443 1.00 131.89 173 ALA G C 1
ATOM 6589 O O . ALA F 3 175 ? -8.354 26.574 26.144 1.00 130.27 173 ALA G O 1
ATOM 6591 N N . LEU F 3 176 ? -6.206 26.008 25.734 1.00 126.45 174 LEU G N 1
ATOM 6592 C CA . LEU F 3 176 ? -6.043 26.790 24.511 1.00 115.38 174 LEU G CA 1
ATOM 6593 C C . LEU F 3 176 ? -5.360 25.949 23.439 1.00 103.40 174 LEU G C 1
ATOM 6594 O O . LEU F 3 176 ? -4.366 26.353 22.832 1.00 99.73 174 LEU G O 1
ATOM 6599 N N . THR F 3 177 ? -5.893 24.747 23.207 1.00 103.13 175 THR G N 1
ATOM 6600 C CA . THR F 3 177 ? -5.248 23.731 22.377 1.00 114.15 175 THR G CA 1
ATOM 6601 C C . THR F 3 177 ? -4.963 24.180 20.950 1.00 103.50 175 THR G C 1
ATOM 6602 O O . THR F 3 177 ? -4.287 23.444 20.223 1.00 101.84 175 THR G O 1
ATOM 6606 N N . SER F 3 178 ? -5.458 25.344 20.527 1.00 103.37 176 SER G N 1
ATOM 6607 C CA . SER F 3 178 ? -5.377 25.747 19.126 1.00 106.99 176 SER G CA 1
ATOM 6608 C C . SER F 3 178 ? -3.945 25.726 18.604 1.00 104.19 176 SER G C 1
ATOM 6609 O O . SER F 3 178 ? -3.128 26.569 18.988 1.00 103.47 176 SER G O 1
ATOM 6612 N N . GLY F 3 179 ? -3.653 24.789 17.700 1.00 114.12 177 GLY G N 1
ATOM 6613 C CA . GLY F 3 179 ? -2.339 24.626 17.102 1.00 114.01 177 GLY G CA 1
ATOM 6614 C C . GLY F 3 179 ? -1.171 24.739 18.062 1.00 108.93 177 GLY G C 1
ATOM 6615 O O . GLY F 3 179 ? -0.152 25.354 17.732 1.00 109.36 177 GLY G O 1
ATOM 6616 N N . VAL F 3 180 ? -1.300 24.148 19.247 1.00 109.10 178 VAL G N 1
ATOM 6617 C CA . VAL F 3 180 ? -0.295 24.267 20.298 1.00 113.57 178 VAL G CA 1
ATOM 6618 C C . VAL F 3 180 ? 0.591 23.029 20.283 1.00 102.07 178 VAL G C 1
ATOM 6619 O O . VAL F 3 180 ? 0.130 21.918 19.989 1.00 88.42 178 VAL G O 1
ATOM 6623 N N . HIS F 3 181 ? 1.875 23.227 20.573 1.00 104.83 179 HIS G N 1
ATOM 6624 C CA . HIS F 3 181 ? 2.850 22.148 20.601 1.00 103.59 179 HIS G CA 1
ATOM 6625 C C . HIS F 3 181 ? 3.753 22.316 21.813 1.00 99.69 179 HIS G C 1
ATOM 6626 O O . HIS F 3 181 ? 4.151 23.435 22.150 1.00 96.72 179 HIS G O 1
ATOM 6633 N N . THR F 3 182 ? 4.073 21.200 22.464 1.00 88.23 180 THR G N 1
ATOM 6634 C CA . THR F 3 182 ? 4.968 21.183 23.620 1.00 91.45 180 THR G CA 1
ATOM 6635 C C . THR F 3 182 ? 6.075 20.174 23.330 1.00 82.14 180 THR G C 1
ATOM 6636 O O . THR F 3 182 ? 5.862 18.962 23.424 1.00 88.82 180 THR G O 1
ATOM 6640 N N . PHE F 3 183 ? 7.253 20.680 22.975 1.00 77.46 181 PHE G N 1
ATOM 6641 C CA . PHE F 3 183 ? 8.351 19.818 22.577 1.00 76.39 181 PHE G CA 1
ATOM 6642 C C . PHE F 3 183 ? 8.890 19.034 23.773 1.00 80.97 181 PHE G C 1
ATOM 6643 O O . PHE F 3 183 ? 8.782 19.478 24.919 1.00 89.06 181 PHE G O 1
ATOM 6651 N N . PRO F 3 184 ? 9.461 17.856 23.532 1.00 74.75 182 PRO G N 1
ATOM 6652 C CA . PRO F 3 184 ? 10.080 17.102 24.626 1.00 74.59 182 PRO G CA 1
ATOM 6653 C C . PRO F 3 184 ? 11.290 17.832 25.185 1.00 74.15 182 PRO G C 1
ATOM 6654 O O . PRO F 3 184 ? 11.957 18.604 24.492 1.00 78.70 182 PRO G O 1
ATOM 6658 N N . ALA F 3 185 ? 11.563 17.583 26.462 1.00 75.67 183 ALA G N 1
ATOM 6659 C CA . ALA F 3 185 ? 12.717 18.184 27.110 1.00 82.15 183 ALA G CA 1
ATOM 6660 C C . ALA F 3 185 ? 14.012 17.636 26.522 1.00 76.20 183 ALA G C 1
ATOM 6661 O O . ALA F 3 185 ? 14.070 16.507 26.028 1.00 70.34 183 ALA G O 1
ATOM 6663 N N . VAL F 3 186 ? 15.059 18.455 26.577 1.00 65.90 184 VAL G N 1
ATOM 6664 C CA . VAL F 3 186 ? 16.384 18.078 26.104 1.00 70.38 184 VAL G CA 1
ATOM 6665 C C . VAL F 3 186 ? 17.372 18.245 27.250 1.00 78.61 184 VAL G C 1
ATOM 6666 O O . VAL F 3 186 ? 17.271 19.192 28.038 1.00 65.37 184 VAL G O 1
ATOM 6670 N N . LEU F 3 187 ? 18.313 17.310 27.353 1.00 79.96 185 LEU G N 1
ATOM 6671 C CA . LEU F 3 187 ? 19.307 17.325 28.418 1.00 77.27 185 LEU G CA 1
ATOM 6672 C C . LEU F 3 187 ? 20.547 18.067 27.936 1.00 72.14 185 LEU G C 1
ATOM 6673 O O . LEU F 3 187 ? 21.222 17.621 27.001 1.00 77.74 185 LEU G O 1
ATOM 6678 N N . GLN F 3 188 ? 20.841 19.195 28.571 1.00 81.75 186 GLN G N 1
ATOM 6679 C CA . GLN F 3 188 ? 21.983 20.021 28.215 1.00 78.13 186 GLN G CA 1
ATOM 6680 C C . GLN F 3 188 ? 23.235 19.549 28.950 1.00 77.39 186 GLN G C 1
ATOM 6681 O O . GLN F 3 188 ? 23.168 18.795 29.924 1.00 78.94 186 GLN G O 1
ATOM 6687 N N . SER F 3 189 ? 24.392 20.007 28.463 1.00 82.65 187 SER G N 1
ATOM 6688 C CA . SER F 3 189 ? 25.664 19.618 29.064 1.00 82.77 187 SER G CA 1
ATOM 6689 C C . SER F 3 189 ? 25.793 20.095 30.505 1.00 96.10 187 SER G C 1
ATOM 6690 O O . SER F 3 189 ? 26.548 19.496 31.279 1.00 101.78 187 SER G O 1
ATOM 6693 N N . SER F 3 190 ? 25.076 21.155 30.881 1.00 79.31 188 SER G N 1
ATOM 6694 C CA . SER F 3 190 ? 25.094 21.640 32.254 1.00 74.81 188 SER G CA 1
ATOM 6695 C C . SER F 3 190 ? 24.357 20.716 33.215 1.00 82.92 188 SER G C 1
ATOM 6696 O O . SER F 3 190 ? 24.435 20.927 34.430 1.00 90.84 188 SER G O 1
ATOM 6699 N N . GLY F 3 191 ? 23.650 19.708 32.708 1.00 81.35 189 GLY G N 1
ATOM 6700 C CA . GLY F 3 191 ? 22.859 18.827 33.538 1.00 81.90 189 GLY G CA 1
ATOM 6701 C C . GLY F 3 191 ? 21.426 19.261 33.742 1.00 85.36 189 GLY G C 1
ATOM 6702 O O . GLY F 3 191 ? 20.661 18.533 34.388 1.00 75.83 189 GLY G O 1
ATOM 6703 N N . LEU F 3 192 ? 21.038 20.416 33.214 1.00 84.63 190 LEU G N 1
ATOM 6704 C CA . LEU F 3 192 ? 19.686 20.933 33.340 1.00 80.28 190 LEU G CA 1
ATOM 6705 C C . LEU F 3 192 ? 18.914 20.707 32.045 1.00 85.31 190 LEU G C 1
ATOM 6706 O O . LEU F 3 192 ? 19.491 20.488 30.977 1.00 83.56 190 LEU G O 1
ATOM 6711 N N . TYR F 3 193 ? 17.591 20.762 32.155 1.00 86.05 191 TYR G N 1
ATOM 6712 C CA . TYR F 3 193 ? 16.703 20.533 31.026 1.00 83.20 191 TYR G CA 1
ATOM 6713 C C . TYR F 3 193 ? 16.156 21.857 30.509 1.00 90.81 191 TYR G C 1
ATOM 6714 O O . TYR F 3 193 ? 15.825 22.753 31.291 1.00 92.93 191 TYR G O 1
ATOM 6723 N N . SER F 3 194 ? 16.074 21.976 29.187 1.00 90.52 192 SER G N 1
ATOM 6724 C CA . SER F 3 194 ? 15.449 23.115 28.533 1.00 83.73 192 SER G CA 1
ATOM 6725 C C . SER F 3 194 ? 14.323 22.621 27.635 1.00 82.93 192 SER G C 1
ATOM 6726 O O . SER F 3 194 ? 14.371 21.505 27.109 1.00 86.04 192 SER G O 1
ATOM 6729 N N . LEU F 3 195 ? 13.306 23.463 27.463 1.00 86.68 193 LEU G N 1
ATOM 6730 C CA . LEU F 3 195 ? 12.109 23.066 26.737 1.00 84.35 193 LEU G CA 1
ATOM 6731 C C . LEU F 3 195 ? 11.507 24.287 26.054 1.00 92.02 193 LEU G C 1
ATOM 6732 O O . LEU F 3 195 ? 11.709 25.423 26.491 1.00 93.57 193 LEU G O 1
ATOM 6737 N N . SER F 3 196 ? 10.762 24.040 24.977 1.00 93.61 194 SER G N 1
ATOM 6738 C CA . SER F 3 196 ? 10.116 25.095 24.212 1.00 90.57 194 SER G CA 1
ATOM 6739 C C . SER F 3 196 ? 8.661 24.729 23.955 1.00 94.06 194 SER G C 1
ATOM 6740 O O . SER F 3 196 ? 8.305 23.551 23.866 1.00 97.12 194 SER G O 1
ATOM 6743 N N . SER F 3 197 ? 7.822 25.757 23.840 1.00 97.97 195 SER G N 1
ATOM 6744 C CA . SER F 3 197 ? 6.404 25.591 23.551 1.00 103.37 195 SER G CA 1
ATOM 6745 C C . SER F 3 197 ? 5.951 26.739 22.663 1.00 100.25 195 SER G C 1
ATOM 6746 O O . SER F 3 197 ? 6.263 27.900 22.941 1.00 109.20 195 SER G O 1
ATOM 6749 N N . VAL F 3 198 ? 5.215 26.414 21.599 1.00 101.46 196 VAL G N 1
ATOM 6750 C CA . VAL F 3 198 ? 4.761 27.398 20.627 1.00 107.44 196 VAL G CA 1
ATOM 6751 C C . VAL F 3 198 ? 3.264 27.220 20.403 1.00 109.86 196 VAL G C 1
ATOM 6752 O O . VAL F 3 198 ? 2.641 26.286 20.906 1.00 102.69 196 VAL G O 1
ATOM 6756 N N . VAL F 3 199 ? 2.692 28.143 19.629 1.00 111.07 197 VAL G N 1
ATOM 6757 C CA . VAL F 3 199 ? 1.265 28.144 19.329 1.00 109.24 197 VAL G CA 1
ATOM 6758 C C . VAL F 3 199 ? 1.061 28.822 17.979 1.00 113.33 197 VAL G C 1
ATOM 6759 O O . VAL F 3 199 ? 1.948 29.504 17.461 1.00 114.12 197 VAL G O 1
ATOM 6763 N N . THR F 3 200 ? -0.120 28.618 17.399 1.00 113.44 198 THR G N 1
ATOM 6764 C CA . THR F 3 200 ? -0.485 29.268 16.149 1.00 112.56 198 THR G CA 1
ATOM 6765 C C . THR F 3 200 ? -1.184 30.590 16.438 1.00 114.39 198 THR G C 1
ATOM 6766 O O . THR F 3 200 ? -2.010 30.683 17.349 1.00 111.28 198 THR G O 1
ATOM 6770 N N . VAL F 3 201 ? -0.841 31.612 15.660 1.00 114.00 199 VAL G N 1
ATOM 6771 C CA . VAL F 3 201 ? -1.399 32.950 15.848 1.00 117.39 199 VAL G CA 1
ATOM 6772 C C . VAL F 3 201 ? -1.739 33.553 14.490 1.00 112.74 199 VAL G C 1
ATOM 6773 O O . VAL F 3 201 ? -0.905 33.524 13.573 1.00 105.24 199 VAL G O 1
ATOM 6777 N N . PRO F 3 202 ? -2.943 34.098 14.309 1.00 129.25 200 PRO G N 1
ATOM 6778 C CA . PRO F 3 202 ? -3.257 34.812 13.061 1.00 135.94 200 PRO G CA 1
ATOM 6779 C C . PRO F 3 202 ? -2.431 36.086 12.959 1.00 133.87 200 PRO G C 1
ATOM 6780 O O . PRO F 3 202 ? -2.458 36.932 13.856 1.00 129.19 200 PRO G O 1
ATOM 6784 N N . SER F 3 203 ? -1.690 36.216 11.856 1.00 133.42 201 SER G N 1
ATOM 6785 C CA . SER F 3 203 ? -0.798 37.357 11.682 1.00 134.77 201 SER G CA 1
ATOM 6786 C C . SER F 3 203 ? -1.549 38.678 11.577 1.00 139.34 201 SER G C 1
ATOM 6787 O O . SER F 3 203 ? -0.953 39.734 11.814 1.00 138.63 201 SER G O 1
ATOM 6789 N N . SER F 3 204 ? -2.835 38.648 11.226 1.00 140.59 202 SER G N 1
ATOM 6790 C CA . SER F 3 204 ? -3.613 39.879 11.136 1.00 146.14 202 SER G CA 1
ATOM 6791 C C . SER F 3 204 ? -4.146 40.293 12.503 1.00 143.24 202 SER G C 1
ATOM 6792 O O . SER F 3 204 ? -3.892 41.408 12.971 1.00 146.08 202 SER G O 1
ATOM 6795 N N . SER F 3 205 ? -4.889 39.403 13.158 1.00 129.97 203 SER G N 1
ATOM 6796 C CA . SER F 3 205 ? -5.493 39.693 14.457 1.00 134.20 203 SER G CA 1
ATOM 6797 C C . SER F 3 205 ? -4.487 39.351 15.548 1.00 136.61 203 SER G C 1
ATOM 6798 O O . SER F 3 205 ? -4.438 38.228 16.052 1.00 130.17 203 SER G O 1
ATOM 6801 N N . LEU F 3 206 ? -3.668 40.337 15.916 1.00 143.15 204 LEU G N 1
ATOM 6802 C CA . LEU F 3 206 ? -2.740 40.195 17.028 1.00 135.44 204 LEU G CA 1
ATOM 6803 C C . LEU F 3 206 ? -2.799 41.364 18.001 1.00 136.41 204 LEU G C 1
ATOM 6804 O O . LEU F 3 206 ? -2.069 41.355 18.998 1.00 136.68 204 LEU G O 1
ATOM 6809 N N . GLY F 3 207 ? -3.636 42.370 17.740 1.00 132.84 205 GLY G N 1
ATOM 6810 C CA . GLY F 3 207 ? -3.748 43.484 18.668 1.00 118.23 205 GLY G CA 1
ATOM 6811 C C . GLY F 3 207 ? -4.395 43.084 19.980 1.00 131.29 205 GLY G C 1
ATOM 6812 O O . GLY F 3 207 ? -3.857 43.351 21.058 1.00 130.81 205 GLY G O 1
ATOM 6813 N N . THR F 3 208 ? -5.561 42.443 19.910 1.00 139.72 206 THR G N 1
ATOM 6814 C CA . THR F 3 208 ? -6.208 41.944 21.117 1.00 133.56 206 THR G CA 1
ATOM 6815 C C . THR F 3 208 ? -5.347 40.868 21.770 1.00 126.02 206 THR G C 1
ATOM 6816 O O . THR F 3 208 ? -4.816 41.073 22.867 1.00 122.58 206 THR G O 1
ATOM 6818 N N . GLN F 3 209 ? -5.194 39.739 21.091 1.00 130.61 207 GLN G N 1
ATOM 6819 C CA . GLN F 3 209 ? -4.291 38.644 21.461 1.00 133.21 207 GLN G CA 1
ATOM 6820 C C . GLN F 3 209 ? -4.456 38.301 22.945 1.00 136.79 207 GLN G C 1
ATOM 6821 O O . GLN F 3 209 ? -5.554 38.423 23.498 1.00 136.35 207 GLN G O 1
ATOM 6823 N N . THR F 3 210 ? -3.347 37.897 23.572 1.00 138.82 208 THR G N 1
ATOM 6824 C CA . THR F 3 210 ? -3.222 37.508 24.975 1.00 129.46 208 THR G CA 1
ATOM 6825 C C . THR F 3 210 ? -1.871 36.827 25.141 1.00 131.77 208 THR G C 1
ATOM 6826 O O . THR F 3 210 ? -0.844 37.493 25.309 1.00 121.12 208 THR G O 1
ATOM 6828 N N . TYR F 3 211 ? -1.876 35.494 25.094 1.00 135.82 209 TYR G N 1
ATOM 6829 C CA . TYR F 3 211 ? -0.675 34.690 24.869 1.00 126.11 209 TYR G CA 1
ATOM 6830 C C . TYR F 3 211 ? 0.396 34.916 25.935 1.00 131.72 209 TYR G C 1
ATOM 6831 O O . TYR F 3 211 ? 1.577 35.094 25.632 1.00 132.48 209 TYR G O 1
ATOM 6833 N N . ILE F 3 212 ? -0.013 34.892 27.194 1.00 134.76 210 ILE G N 1
ATOM 6834 C CA . ILE F 3 212 ? 0.957 34.775 28.268 1.00 126.86 210 ILE G CA 1
ATOM 6835 C C . ILE F 3 212 ? 1.218 33.292 28.502 1.00 123.70 210 ILE G C 1
ATOM 6836 O O . ILE F 3 212 ? 0.406 32.433 28.155 1.00 112.94 210 ILE G O 1
ATOM 6841 N N . CYS F 3 213 ? 2.378 32.978 29.066 1.00 124.64 211 CYS G N 1
ATOM 6842 C CA . CYS F 3 213 ? 2.754 31.584 29.236 1.00 114.37 211 CYS G CA 1
ATOM 6843 C C . CYS F 3 213 ? 2.329 31.077 30.613 1.00 115.75 211 CYS G C 1
ATOM 6844 O O . CYS F 3 213 ? 2.017 31.851 31.521 1.00 112.84 211 CYS G O 1
ATOM 6847 N N . ASN F 3 214 ? 2.313 29.753 30.752 1.00 102.15 212 ASN G N 1
ATOM 6848 C CA . ASN F 3 214 ? 1.828 29.073 31.950 1.00 100.94 212 ASN G CA 1
ATOM 6849 C C . ASN F 3 214 ? 2.833 28.024 32.409 1.00 109.47 212 ASN G C 1
ATOM 6850 O O . ASN F 3 214 ? 2.492 26.866 32.656 1.00 111.75 212 ASN G O 1
ATOM 6852 N N . VAL F 3 215 ? 4.103 28.424 32.515 1.00 115.78 213 VAL G N 1
ATOM 6853 C CA . VAL F 3 215 ? 5.147 27.488 32.913 1.00 110.10 213 VAL G CA 1
ATOM 6854 C C . VAL F 3 215 ? 4.901 27.015 34.337 1.00 113.57 213 VAL G C 1
ATOM 6855 O O . VAL F 3 215 ? 4.668 27.820 35.248 1.00 107.54 213 VAL G O 1
ATOM 6857 N N . ASN F 3 216 ? 4.946 25.698 34.534 1.00 95.82 214 ASN G N 1
ATOM 6858 C CA . ASN F 3 216 ? 4.733 25.085 35.838 1.00 103.19 214 ASN G CA 1
ATOM 6859 C C . ASN F 3 216 ? 5.820 24.053 36.091 1.00 112.61 214 ASN G C 1
ATOM 6860 O O . ASN F 3 216 ? 6.094 23.211 35.230 1.00 109.61 214 ASN G O 1
ATOM 6865 N N . HIS F 3 217 ? 6.433 24.122 37.269 1.00 112.87 215 HIS G N 1
ATOM 6866 C CA . HIS F 3 217 ? 7.444 23.164 37.704 1.00 111.04 215 HIS G CA 1
ATOM 6867 C C . HIS F 3 217 ? 6.972 22.589 39.033 1.00 111.87 215 HIS G C 1
ATOM 6868 O O . HIS F 3 217 ? 6.867 23.318 40.027 1.00 110.75 215 HIS G O 1
ATOM 6875 N N . LYS F 3 218 ? 6.676 21.285 39.048 1.00 104.63 216 LYS G N 1
ATOM 6876 C CA . LYS F 3 218 ? 6.008 20.684 40.197 1.00 105.48 216 LYS G CA 1
ATOM 6877 C C . LYS F 3 218 ? 6.914 20.676 41.431 1.00 115.64 216 LYS G C 1
ATOM 6878 O O . LYS F 3 218 ? 6.577 21.326 42.426 1.00 112.26 216 LYS G O 1
ATOM 6884 N N . PRO F 3 219 ? 8.090 19.958 41.429 1.00 122.57 217 PRO G N 1
ATOM 6885 C CA . PRO F 3 219 ? 8.935 19.943 42.638 1.00 115.44 217 PRO G CA 1
ATOM 6886 C C . PRO F 3 219 ? 9.903 21.112 42.698 1.00 100.08 217 PRO G C 1
ATOM 6887 O O . PRO F 3 219 ? 11.035 20.989 43.166 1.00 98.11 217 PRO G O 1
ATOM 6891 N N . SER F 3 220 ? 9.442 22.278 42.240 1.00 96.92 218 SER G N 1
ATOM 6892 C CA . SER F 3 220 ? 10.253 23.487 42.328 1.00 105.11 218 SER G CA 1
ATOM 6893 C C . SER F 3 220 ? 9.453 24.662 42.879 1.00 105.57 218 SER G C 1
ATOM 6894 O O . SER F 3 220 ? 10.029 25.587 43.463 1.00 110.68 218 SER G O 1
ATOM 6897 N N . ASN F 3 221 ? 8.130 24.618 42.725 1.00 104.84 219 ASN G N 1
ATOM 6898 C CA . ASN F 3 221 ? 7.242 25.727 43.090 1.00 115.26 219 ASN G CA 1
ATOM 6899 C C . ASN F 3 221 ? 7.705 27.041 42.457 1.00 125.74 219 ASN G C 1
ATOM 6900 O O . ASN F 3 221 ? 7.913 28.051 43.134 1.00 118.99 219 ASN G O 1
ATOM 6902 N N . THR F 3 222 ? 7.847 27.030 41.134 1.00 125.87 220 THR G N 1
ATOM 6903 C CA . THR F 3 222 ? 8.394 28.163 40.391 1.00 124.04 220 THR G CA 1
ATOM 6904 C C . THR F 3 222 ? 7.532 28.488 39.176 1.00 127.71 220 THR G C 1
ATOM 6905 O O . THR F 3 222 ? 8.026 28.630 38.056 1.00 119.72 220 THR G O 1
ATOM 6907 N N . LYS F 3 223 ? 6.219 28.612 39.381 1.00 126.89 221 LYS G N 1
ATOM 6908 C CA . LYS F 3 223 ? 5.324 29.020 38.301 1.00 119.86 221 LYS G CA 1
ATOM 6909 C C . LYS F 3 223 ? 5.653 30.428 37.815 1.00 109.34 221 LYS G C 1
ATOM 6910 O O . LYS F 3 223 ? 5.472 31.403 38.551 1.00 114.85 221 LYS G O 1
ATOM 6916 N N . VAL F 3 224 ? 6.130 30.545 36.577 1.00 117.12 222 VAL G N 1
ATOM 6917 C CA . VAL F 3 224 ? 6.493 31.825 35.977 1.00 116.96 222 VAL G CA 1
ATOM 6918 C C . VAL F 3 224 ? 5.649 32.021 34.726 1.00 114.11 222 VAL G C 1
ATOM 6919 O O . VAL F 3 224 ? 5.583 31.132 33.870 1.00 113.97 222 VAL G O 1
ATOM 6923 N N . ASP F 3 225 ? 5.008 33.183 34.621 1.00 120.26 223 ASP G N 1
ATOM 6924 C CA . ASP F 3 225 ? 4.084 33.484 33.529 1.00 114.94 223 ASP G CA 1
ATOM 6925 C C . ASP F 3 225 ? 4.603 34.703 32.767 1.00 115.76 223 ASP G C 1
ATOM 6926 O O . ASP F 3 225 ? 4.483 35.839 33.237 1.00 109.07 223 ASP G O 1
ATOM 6931 N N . LYS F 3 226 ? 5.178 34.458 31.593 1.00 108.26 224 LYS G N 1
ATOM 6932 C CA . LYS F 3 226 ? 5.729 35.481 30.716 1.00 108.81 224 LYS G CA 1
ATOM 6933 C C . LYS F 3 226 ? 4.707 35.858 29.641 1.00 113.82 224 LYS G C 1
ATOM 6934 O O . LYS F 3 226 ? 3.844 35.062 29.271 1.00 114.49 224 LYS G O 1
ATOM 6940 N N . LYS F 3 227 ? 4.820 37.085 29.134 1.00 126.23 225 LYS G N 1
ATOM 6941 C CA . LYS F 3 227 ? 3.816 37.672 28.255 1.00 124.47 225 LYS G CA 1
ATOM 6942 C C . LYS F 3 227 ? 4.342 37.821 26.830 1.00 124.55 225 LYS G C 1
ATOM 6943 O O . LYS F 3 227 ? 5.544 37.731 26.563 1.00 119.75 225 LYS G O 1
ATOM 6945 N N . VAL F 3 228 ? 3.413 38.077 25.908 1.00 127.54 226 VAL G N 1
ATOM 6946 C CA . VAL F 3 228 ? 3.698 38.137 24.477 1.00 126.71 226 VAL G CA 1
ATOM 6947 C C . VAL F 3 228 ? 3.535 39.569 23.989 1.00 127.49 226 VAL G C 1
ATOM 6948 O O . VAL F 3 228 ? 2.511 40.211 24.255 1.00 119.94 226 VAL G O 1
ATOM 6950 N N . GLU F 3 229 ? 4.545 40.060 23.269 1.00 125.20 227 GLU G N 1
ATOM 6951 C CA . GLU F 3 229 ? 4.522 41.357 22.605 1.00 126.58 227 GLU G CA 1
ATOM 6952 C C . GLU F 3 229 ? 5.716 41.473 21.664 1.00 135.67 227 GLU G C 1
ATOM 6953 O O . GLU F 3 229 ? 6.833 41.084 22.030 1.00 138.05 227 GLU G O 1
ATOM 6959 N N . PRO F 3 230 ? 5.525 41.984 20.450 1.00 139.36 228 PRO G N 1
ATOM 6960 C CA . PRO F 3 230 ? 6.672 42.217 19.565 1.00 131.06 228 PRO G CA 1
ATOM 6961 C C . PRO F 3 230 ? 7.597 43.283 20.130 1.00 132.62 228 PRO G C 1
ATOM 6962 O O . PRO F 3 230 ? 7.164 44.237 20.782 1.00 120.51 228 PRO G O 1
ATOM 6966 N N . LYS F 3 231 ? 8.889 43.109 19.870 1.00 128.76 229 LYS G N 1
ATOM 6967 C CA . LYS F 3 231 ? 9.895 44.017 20.393 1.00 135.71 229 LYS G CA 1
ATOM 6968 C C . LYS F 3 231 ? 9.887 45.333 19.616 1.00 140.29 229 LYS G C 1
ATOM 6969 O O . LYS F 3 231 ? 9.255 45.466 18.564 1.00 139.58 229 LYS G O 1
ATOM 6971 N N . SER F 3 232 ? 10.605 46.320 20.151 1.00 139.76 230 SER G N 1
ATOM 6972 C CA . SER F 3 232 ? 10.609 47.667 19.596 1.00 142.91 230 SER G CA 1
ATOM 6973 C C . SER F 3 232 ? 11.964 48.134 19.089 1.00 151.10 230 SER G C 1
ATOM 6974 O O . SER F 3 232 ? 12.003 48.959 18.172 1.00 155.60 230 SER G O 1
ATOM 6976 N N . CYS F 3 233 ? 13.065 47.640 19.654 1.00 154.50 231 CYS G N 1
ATOM 6977 C CA . CYS F 3 233 ? 14.411 48.093 19.298 1.00 157.66 231 CYS G CA 1
ATOM 6978 C C . CYS F 3 233 ? 14.567 49.598 19.495 1.00 142.85 231 CYS G C 1
ATOM 6979 O O . CYS F 3 233 ? 15.573 50.184 19.094 1.00 134.85 231 CYS G O 1
ATOM 6982 N N . SER G 4 1 ? 13.444 -16.439 -2.881 1.00 55.13 -2 SER H N 1
ATOM 6983 C CA . SER G 4 1 ? 14.171 -16.318 -4.140 1.00 58.65 -2 SER H CA 1
ATOM 6984 C C . SER G 4 1 ? 15.287 -15.287 -4.019 1.00 64.38 -2 SER H C 1
ATOM 6985 O O . SER G 4 1 ? 15.410 -14.390 -4.853 1.00 71.41 -2 SER H O 1
ATOM 6988 N N . ASP G 4 2 ? 16.108 -15.430 -2.979 1.00 55.39 -1 ASP H N 1
ATOM 6989 C CA . ASP G 4 2 ? 17.099 -14.415 -2.646 1.00 69.50 -1 ASP H CA 1
ATOM 6990 C C . ASP G 4 2 ? 18.337 -14.453 -3.534 1.00 73.38 -1 ASP H C 1
ATOM 6991 O O . ASP G 4 2 ? 19.139 -13.515 -3.481 1.00 72.94 -1 ASP H O 1
ATOM 6996 N N . ILE G 4 3 ? 18.518 -15.494 -4.340 1.00 54.14 0 ILE H N 1
ATOM 6997 C CA . ILE G 4 3 ? 19.651 -15.584 -5.255 1.00 53.96 0 ILE H CA 1
ATOM 6998 C C . ILE G 4 3 ? 19.195 -15.089 -6.620 1.00 45.35 0 ILE H C 1
ATOM 6999 O O . ILE G 4 3 ? 18.241 -15.623 -7.197 1.00 46.64 0 ILE H O 1
ATOM 7004 N N . GLN G 4 4 ? 19.879 -14.074 -7.139 1.00 43.05 1 GLN H N 1
ATOM 7005 C CA . GLN G 4 4 ? 19.497 -13.420 -8.380 1.00 45.59 1 GLN H CA 1
ATOM 7006 C C . GLN G 4 4 ? 20.490 -13.759 -9.484 1.00 45.98 1 GLN H C 1
ATOM 7007 O O . GLN G 4 4 ? 21.689 -13.914 -9.230 1.00 45.22 1 GLN H O 1
ATOM 7013 N N . MET G 4 5 ? 19.981 -13.877 -10.708 1.00 41.14 2 MET H N 1
ATOM 7014 C CA . MET G 4 5 ? 20.800 -14.097 -11.896 1.00 37.10 2 MET H CA 1
ATOM 7015 C C . MET G 4 5 ? 20.702 -12.853 -12.771 1.00 39.53 2 MET H C 1
ATOM 7016 O O . MET G 4 5 ? 19.635 -12.555 -13.320 1.00 49.49 2 MET H O 1
ATOM 7021 N N . THR G 4 6 ? 21.810 -12.128 -12.897 1.00 31.82 3 THR H N 1
ATOM 7022 C CA . THR G 4 6 ? 21.856 -10.912 -13.702 1.00 39.37 3 THR H CA 1
ATOM 7023 C C . THR G 4 6 ? 22.348 -11.275 -15.098 1.00 35.67 3 THR H C 1
ATOM 7024 O O . THR G 4 6 ? 23.514 -11.641 -15.278 1.00 37.33 3 THR H O 1
ATOM 7028 N N . GLN G 4 7 ? 21.462 -11.170 -16.085 1.00 35.43 4 GLN H N 1
ATOM 7029 C CA . GLN G 4 7 ? 21.757 -11.572 -17.453 1.00 36.19 4 GLN H CA 1
ATOM 7030 C C . GLN G 4 7 ? 22.022 -10.343 -18.312 1.00 36.46 4 GLN H C 1
ATOM 7031 O O . GLN G 4 7 ? 21.242 -9.385 -18.293 1.00 49.57 4 GLN H O 1
ATOM 7037 N N . SER G 4 8 ? 23.123 -10.373 -19.055 1.00 36.05 5 SER H N 1
ATOM 7038 C CA . SER G 4 8 ? 23.485 -9.305 -19.971 1.00 38.14 5 SER H CA 1
ATOM 7039 C C . SER G 4 8 ? 24.085 -9.906 -21.227 1.00 38.26 5 SER H C 1
ATOM 7040 O O . SER G 4 8 ? 24.724 -10.968 -21.170 1.00 41.06 5 SER H O 1
ATOM 7043 N N . PRO G 4 9 ? 23.898 -9.263 -22.387 1.00 34.17 6 PRO H N 1
ATOM 7044 C CA . PRO G 4 9 ? 23.090 -8.058 -22.621 1.00 39.32 6 PRO H CA 1
ATOM 7045 C C . PRO G 4 9 ? 21.607 -8.398 -22.709 1.00 40.59 6 PRO H C 1
ATOM 7046 O O . PRO G 4 9 ? 21.253 -9.557 -22.900 1.00 41.64 6 PRO H O 1
ATOM 7050 N N . SER G 4 10 ? 20.714 -7.416 -22.562 1.00 36.05 7 SER H N 1
ATOM 7051 C CA . SER G 4 10 ? 19.290 -7.702 -22.706 1.00 41.25 7 SER H CA 1
ATOM 7052 C C . SER G 4 10 ? 18.929 -8.013 -24.153 1.00 38.24 7 SER H C 1
ATOM 7053 O O . SER G 4 10 ? 17.986 -8.772 -24.406 1.00 34.25 7 SER H O 1
ATOM 7056 N N . SER G 4 11 ? 19.663 -7.445 -25.107 1.00 35.18 8 SER H N 1
ATOM 7057 C CA . SER G 4 11 ? 19.418 -7.686 -26.520 1.00 40.50 8 SER H CA 1
ATOM 7058 C C . SER G 4 11 ? 20.732 -7.572 -27.279 1.00 40.67 8 SER H C 1
ATOM 7059 O O . SER G 4 11 ? 21.595 -6.763 -26.923 1.00 51.14 8 SER H O 1
ATOM 7062 N N . LEU G 4 12 ? 20.879 -8.388 -28.320 1.00 34.80 9 LEU H N 1
ATOM 7063 C CA . LEU G 4 12 ? 22.039 -8.306 -29.194 1.00 39.84 9 LEU H CA 1
ATOM 7064 C C . LEU G 4 12 ? 21.615 -8.674 -30.607 1.00 40.52 9 LEU H C 1
ATOM 7065 O O . LEU G 4 12 ? 20.668 -9.438 -30.808 1.00 41.44 9 LEU H O 1
ATOM 7070 N N . SER G 4 13 ? 22.329 -8.121 -31.585 1.00 43.52 10 SER H N 1
ATOM 7071 C CA . SER G 4 13 ? 22.063 -8.364 -32.996 1.00 44.03 10 SER H CA 1
ATOM 7072 C C . SER G 4 13 ? 23.316 -8.924 -33.652 1.00 43.81 10 SER H C 1
ATOM 7073 O O . SER G 4 13 ? 24.419 -8.411 -33.434 1.00 39.64 10 SER H O 1
ATOM 7076 N N . ALA G 4 14 ? 23.144 -9.976 -34.449 1.00 42.51 11 ALA H N 1
ATOM 7077 C CA . ALA G 4 14 ? 24.256 -10.629 -35.123 1.00 42.72 11 ALA H CA 1
ATOM 7078 C C . ALA G 4 14 ? 23.746 -11.259 -36.412 1.00 39.09 11 ALA H C 1
ATOM 7079 O O . ALA G 4 14 ? 22.547 -11.236 -36.707 1.00 39.61 11 ALA H O 1
ATOM 7081 N N . SER G 4 15 ? 24.671 -11.828 -37.180 1.00 37.09 12 SER H N 1
ATOM 7082 C CA . SER G 4 15 ? 24.368 -12.439 -38.464 1.00 37.69 12 SER H CA 1
ATOM 7083 C C . SER G 4 15 ? 24.669 -13.932 -38.420 1.00 44.01 12 SER H C 1
ATOM 7084 O O . SER G 4 15 ? 25.320 -14.431 -37.499 1.00 39.23 12 SER H O 1
ATOM 7087 N N . VAL G 4 16 ? 24.168 -14.645 -39.432 1.00 39.91 13 VAL H N 1
ATOM 7088 C CA . VAL G 4 16 ? 24.431 -16.075 -39.543 1.00 38.91 13 VAL H CA 1
ATOM 7089 C C . VAL G 4 16 ? 25.929 -16.302 -39.667 1.00 45.60 13 VAL H C 1
ATOM 7090 O O . VAL G 4 16 ? 26.614 -15.631 -40.450 1.00 50.49 13 VAL H O 1
ATOM 7094 N N . GLY G 4 17 ? 26.448 -17.250 -38.886 1.00 45.54 14 GLY H N 1
ATOM 7095 C CA . GLY G 4 17 ? 27.864 -17.537 -38.858 1.00 44.84 14 GLY H CA 1
ATOM 7096 C C . GLY G 4 17 ? 28.653 -16.765 -37.823 1.00 41.92 14 GLY H C 1
ATOM 7097 O O . GLY G 4 17 ? 29.839 -17.059 -37.626 1.00 49.46 14 GLY H O 1
ATOM 7098 N N . ASP G 4 18 ? 28.038 -15.793 -37.157 1.00 39.85 15 ASP H N 1
ATOM 7099 C CA . ASP G 4 18 ? 28.714 -15.031 -36.122 1.00 38.96 15 ASP H CA 1
ATOM 7100 C C . ASP G 4 18 ? 28.820 -15.849 -34.837 1.00 38.81 15 ASP H C 1
ATOM 7101 O O . ASP G 4 18 ? 28.148 -16.867 -34.654 1.00 35.40 15 ASP H O 1
ATOM 7106 N N . ARG G 4 19 ? 29.688 -15.388 -33.940 1.00 36.90 16 ARG H N 1
ATOM 7107 C CA . ARG G 4 19 ? 29.845 -15.970 -32.613 1.00 34.29 16 ARG H CA 1
ATOM 7108 C C . ARG G 4 19 ? 29.413 -14.935 -31.586 1.00 37.47 16 ARG H C 1
ATOM 7109 O O . ARG G 4 19 ? 29.937 -13.816 -31.572 1.00 44.38 16 ARG H O 1
ATOM 7117 N N . VAL G 4 20 ? 28.462 -15.305 -30.730 1.00 32.60 17 VAL H N 1
ATOM 7118 C CA . VAL G 4 20 ? 27.923 -14.405 -29.720 1.00 33.54 17 VAL H CA 1
ATOM 7119 C C . VAL G 4 20 ? 27.972 -15.096 -28.367 1.00 33.54 17 VAL H C 1
ATOM 7120 O O . VAL G 4 20 ? 27.942 -16.326 -28.275 1.00 33.22 17 VAL H O 1
ATOM 7124 N N . THR G 4 21 ? 28.039 -14.291 -27.308 1.00 33.42 18 THR H N 1
ATOM 7125 C CA . THR G 4 21 ? 28.165 -14.802 -25.951 1.00 32.77 18 THR H CA 1
ATOM 7126 C C . THR G 4 21 ? 27.168 -14.094 -25.045 1.00 34.90 18 THR H C 1
ATOM 7127 O O . THR G 4 21 ? 27.077 -12.863 -25.058 1.00 40.28 18 THR H O 1
ATOM 7131 N N . ILE G 4 22 ? 26.420 -14.875 -24.271 1.00 30.20 19 ILE H N 1
ATOM 7132 C CA . ILE G 4 22 ? 25.508 -14.366 -23.253 1.00 30.41 19 ILE H CA 1
ATOM 7133 C C . ILE G 4 22 ? 26.038 -14.808 -21.897 1.00 38.11 19 ILE H C 1
ATOM 7134 O O . ILE G 4 22 ? 26.410 -15.975 -21.721 1.00 40.82 19 ILE H O 1
ATOM 7139 N N . THR G 4 23 ? 26.084 -13.881 -20.944 1.00 40.64 20 THR H N 1
ATOM 7140 C CA . THR G 4 23 ? 26.652 -14.152 -19.634 1.00 37.29 20 THR H CA 1
ATOM 7141 C C . THR G 4 23 ? 25.636 -13.865 -18.538 1.00 37.40 20 THR H C 1
ATOM 7142 O O . THR G 4 23 ? 24.766 -13.001 -18.682 1.00 39.41 20 THR H O 1
ATOM 7146 N N . CYS G 4 24 ? 25.761 -14.606 -17.440 1.00 40.57 21 CYS H N 1
ATOM 7147 C CA . CYS G 4 24 ? 24.952 -14.400 -16.248 1.00 38.78 21 CYS H CA 1
ATOM 7148 C C . CYS G 4 24 ? 25.856 -14.366 -15.028 1.00 38.59 21 CYS H C 1
ATOM 7149 O O . CYS G 4 24 ? 26.714 -15.238 -14.862 1.00 43.11 21 CYS H O 1
ATOM 7152 N N . ARG G 4 25 ? 25.662 -13.361 -14.183 1.00 32.16 22 ARG H N 1
ATOM 7153 C CA . ARG G 4 25 ? 26.384 -13.239 -12.925 1.00 35.09 22 ARG H CA 1
ATOM 7154 C C . ARG G 4 25 ? 25.434 -13.596 -11.791 1.00 39.13 22 ARG H C 1
ATOM 7155 O O . ARG G 4 25 ? 24.388 -12.959 -11.629 1.00 39.35 22 ARG H O 1
ATOM 7163 N N . ALA G 4 26 ? 25.793 -14.617 -11.020 1.00 37.12 23 ALA H N 1
ATOM 7164 C CA . ALA G 4 26 ? 25.020 -14.972 -9.841 1.00 34.95 23 ALA H CA 1
ATOM 7165 C C . ALA G 4 26 ? 25.428 -14.089 -8.671 1.00 34.87 23 ALA H C 1
ATOM 7166 O O . ALA G 4 26 ? 26.615 -13.831 -8.452 1.00 37.08 23 ALA H O 1
ATOM 7168 N N . SER G 4 27 ? 24.432 -13.627 -7.913 1.00 33.80 24 SER H N 1
ATOM 7169 C CA . SER G 4 27 ? 24.697 -12.770 -6.763 1.00 37.05 24 SER H CA 1
ATOM 7170 C C . SER G 4 27 ? 25.362 -13.520 -5.619 1.00 37.28 24 SER H C 1
ATOM 7171 O O . SER G 4 27 ? 25.804 -12.886 -4.655 1.00 46.36 24 SER H O 1
ATOM 7174 N N . GLN G 4 28 ? 25.448 -14.843 -5.711 1.00 40.09 25 GLN H N 1
ATOM 7175 C CA . GLN G 4 28 ? 25.957 -15.682 -4.638 1.00 42.44 25 GLN H CA 1
ATOM 7176 C C . GLN G 4 28 ? 26.482 -16.962 -5.269 1.00 47.60 25 GLN H C 1
ATOM 7177 O O . GLN G 4 28 ? 26.159 -17.280 -6.417 1.00 46.36 25 GLN H O 1
ATOM 7183 N N . SER G 4 29 ? 27.312 -17.683 -4.520 1.00 48.68 26 SER H N 1
ATOM 7184 C CA . SER G 4 29 ? 27.837 -18.946 -5.022 1.00 48.00 26 SER H CA 1
ATOM 7185 C C . SER G 4 29 ? 26.696 -19.921 -5.268 1.00 43.49 26 SER H C 1
ATOM 7186 O O . SER G 4 29 ? 25.974 -20.295 -4.339 1.00 43.14 26 SER H O 1
ATOM 7189 N N . VAL G 4 30 ? 26.530 -20.325 -6.522 1.00 42.98 27 VAL H N 1
ATOM 7190 C CA . VAL G 4 30 ? 25.506 -21.285 -6.899 1.00 40.60 27 VAL H CA 1
ATOM 7191 C C . VAL G 4 30 ? 26.135 -22.596 -7.366 1.00 45.93 27 VAL H C 1
ATOM 7192 O O . VAL G 4 30 ? 25.472 -23.410 -8.009 1.00 48.45 27 VAL H O 1
ATOM 7196 N N . SER G 4 31 ? 27.407 -22.810 -7.023 1.00 54.46 28 SER H N 1
ATOM 7197 C CA . SER G 4 31 ? 28.191 -23.938 -7.509 1.00 50.36 28 SER H CA 1
ATOM 7198 C C . SER G 4 31 ? 28.126 -23.997 -9.030 1.00 47.36 28 SER H C 1
ATOM 7199 O O . SER G 4 31 ? 28.436 -23.013 -9.709 1.00 47.67 28 SER H O 1
ATOM 7202 N N . SER G 4 32 ? 27.704 -25.136 -9.573 1.00 51.06 29 SER H N 1
ATOM 7203 C CA . SER G 4 32 ? 27.551 -25.295 -11.013 1.00 41.06 29 SER H CA 1
ATOM 7204 C C . SER G 4 32 ? 26.105 -25.547 -11.418 1.00 41.85 29 SER H C 1
ATOM 7205 O O . SER G 4 32 ? 25.856 -25.966 -12.554 1.00 39.89 29 SER H O 1
ATOM 7208 N N . ALA G 4 33 ? 25.144 -25.293 -10.528 1.00 38.07 30 ALA H N 1
ATOM 7209 C CA . ALA G 4 33 ? 23.733 -25.555 -10.814 1.00 33.06 30 ALA H CA 1
ATOM 7210 C C . ALA G 4 33 ? 23.160 -24.413 -11.654 1.00 33.61 30 ALA H C 1
ATOM 7211 O O . ALA G 4 33 ? 22.339 -23.609 -11.209 1.00 37.42 30 ALA H O 1
ATOM 7213 N N . VAL G 4 34 ? 23.612 -24.356 -12.904 1.00 36.21 31 VAL H N 1
ATOM 7214 C CA . VAL G 4 34 ? 23.184 -23.335 -13.851 1.00 31.68 31 VAL H CA 1
ATOM 7215 C C . VAL G 4 34 ? 22.772 -24.015 -15.148 1.00 35.80 31 VAL H C 1
ATOM 7216 O O . VAL G 4 34 ? 23.508 -24.857 -15.674 1.00 38.03 31 VAL H O 1
ATOM 7220 N N . ALA G 4 35 ? 21.597 -23.650 -15.658 1.00 31.40 32 ALA H N 1
ATOM 7221 C CA . ALA G 4 35 ? 21.076 -24.183 -16.905 1.00 29.79 32 ALA H CA 1
ATOM 7222 C C . ALA G 4 35 ? 20.733 -23.039 -17.847 1.00 27.07 32 ALA H C 1
ATOM 7223 O O . ALA G 4 35 ? 20.418 -21.929 -17.412 1.00 35.99 32 ALA H O 1
ATOM 7225 N N . TRP G 4 36 ? 20.799 -23.322 -19.144 1.00 27.48 33 TRP H N 1
ATOM 7226 C CA . TRP G 4 36 ? 20.458 -22.358 -20.180 1.00 33.92 33 TRP H CA 1
ATOM 7227 C C . TRP G 4 36 ? 19.272 -22.871 -20.984 1.00 32.87 33 TRP H C 1
ATOM 7228 O O . TRP G 4 36 ? 19.179 -24.067 -21.277 1.00 37.27 33 TRP H O 1
ATOM 7239 N N . TYR G 4 37 ? 18.368 -21.960 -21.340 1.00 31.75 34 TYR H N 1
ATOM 7240 C CA . TYR G 4 37 ? 17.153 -22.304 -22.062 1.00 27.81 34 TYR H CA 1
ATOM 7241 C C . TYR G 4 37 ? 17.022 -21.436 -23.304 1.00 31.04 34 TYR H C 1
ATOM 7242 O O . TYR G 4 37 ? 17.514 -20.306 -23.349 1.00 36.32 34 TYR H O 1
ATOM 7251 N N . GLN G 4 38 ? 16.355 -21.984 -24.317 1.00 31.88 35 GLN H N 1
ATOM 7252 C CA . GLN G 4 38 ? 16.030 -21.267 -25.542 1.00 31.48 35 GLN H CA 1
ATOM 7253 C C . GLN G 4 38 ? 14.518 -21.224 -25.696 1.00 33.03 35 GLN H C 1
ATOM 7254 O O . GLN G 4 38 ? 13.854 -22.262 -25.607 1.00 30.90 35 GLN H O 1
ATOM 7260 N N . GLN G 4 39 ? 13.976 -20.030 -25.924 1.00 32.48 36 GLN H N 1
ATOM 7261 C CA . GLN G 4 39 ? 12.541 -19.856 -26.100 1.00 34.41 36 GLN H CA 1
ATOM 7262 C C . GLN G 4 39 ? 12.275 -19.050 -27.361 1.00 32.36 36 GLN H C 1
ATOM 7263 O O . GLN G 4 39 ? 12.843 -17.968 -27.543 1.00 33.77 36 GLN H O 1
ATOM 7269 N N . LYS G 4 40 ? 11.415 -19.578 -28.222 1.00 37.58 37 LYS H N 1
ATOM 7270 C CA . LYS G 4 40 ? 10.896 -18.885 -29.389 1.00 37.95 37 LYS H CA 1
ATOM 7271 C C . LYS G 4 40 ? 9.516 -18.325 -29.081 1.00 40.69 37 LYS H C 1
ATOM 7272 O O . LYS G 4 40 ? 8.826 -18.816 -28.182 1.00 46.41 37 LYS H O 1
ATOM 7278 N N . PRO G 4 41 ? 9.083 -17.279 -29.786 1.00 45.57 38 PRO H N 1
ATOM 7279 C CA . PRO G 4 41 ? 7.789 -16.664 -29.458 1.00 45.58 38 PRO H CA 1
ATOM 7280 C C . PRO G 4 41 ? 6.640 -17.652 -29.607 1.00 41.29 38 PRO H C 1
ATOM 7281 O O . PRO G 4 41 ? 6.525 -18.354 -30.614 1.00 45.34 38 PRO H O 1
ATOM 7285 N N . GLY G 4 42 ? 5.788 -17.703 -28.585 1.00 44.36 39 GLY H N 1
ATOM 7286 C CA . GLY G 4 42 ? 4.607 -18.541 -28.610 1.00 47.25 39 GLY H CA 1
ATOM 7287 C C . GLY G 4 42 ? 4.832 -20.008 -28.316 1.00 51.79 39 GLY H C 1
ATOM 7288 O O . GLY G 4 42 ? 3.905 -20.805 -28.498 1.00 45.36 39 GLY H O 1
ATOM 7289 N N . LYS G 4 43 ? 6.024 -20.395 -27.864 1.00 55.27 40 LYS H N 1
ATOM 7290 C CA . LYS G 4 43 ? 6.328 -21.788 -27.574 1.00 42.12 40 LYS H CA 1
ATOM 7291 C C . LYS G 4 43 ? 7.056 -21.901 -26.242 1.00 34.48 40 LYS H C 1
ATOM 7292 O O . LYS G 4 43 ? 7.656 -20.941 -25.749 1.00 34.81 40 LYS H O 1
ATOM 7298 N N . ALA G 4 44 ? 6.995 -23.099 -25.665 1.00 39.64 41 ALA H N 1
ATOM 7299 C CA . ALA G 4 44 ? 7.625 -23.353 -24.380 1.00 41.06 41 ALA H CA 1
ATOM 7300 C C . ALA G 4 44 ? 9.149 -23.353 -24.512 1.00 36.54 41 ALA H C 1
ATOM 7301 O O . ALA G 4 44 ? 9.690 -23.669 -25.576 1.00 33.62 41 ALA H O 1
ATOM 7303 N N . PRO G 4 45 ? 9.863 -22.997 -23.445 1.00 33.56 42 PRO H N 1
ATOM 7304 C CA . PRO G 4 45 ? 11.328 -23.007 -23.502 1.00 31.96 42 PRO H CA 1
ATOM 7305 C C . PRO G 4 45 ? 11.877 -24.418 -23.634 1.00 32.39 42 PRO H C 1
ATOM 7306 O O . PRO G 4 45 ? 11.246 -25.399 -23.232 1.00 35.23 42 PRO H O 1
ATOM 7310 N N . LYS G 4 46 ? 13.075 -24.511 -24.207 1.00 29.35 43 LYS H N 1
ATOM 7311 C CA . LYS G 4 46 ? 13.759 -25.781 -24.413 1.00 28.65 43 LYS H CA 1
ATOM 7312 C C . LYS G 4 46 ? 15.100 -25.760 -23.694 1.00 33.65 43 LYS H C 1
ATOM 7313 O O . LYS G 4 46 ? 15.844 -24.778 -23.785 1.00 3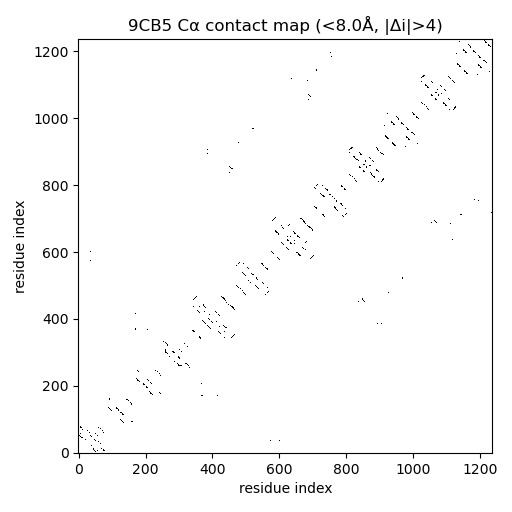5.30 43 LYS H O 1
ATOM 7319 N N . LEU G 4 47 ? 15.404 -26.843 -22.982 1.00 33.78 44 LEU H N 1
ATOM 7320 C CA . LEU G 4 47 ? 16.653 -26.929 -22.235 1.00 32.72 44 LEU H CA 1
ATOM 7321 C C . LEU G 4 47 ? 17.830 -27.104 -23.187 1.00 36.13 44 LEU H C 1
ATOM 7322 O O . LEU G 4 47 ? 17.812 -27.976 -24.062 1.00 34.99 44 LEU H O 1
ATOM 7327 N N . LEU G 4 48 ? 18.854 -26.269 -23.016 1.00 30.42 45 LEU H N 1
ATOM 7328 C CA . LEU G 4 48 ? 20.046 -26.311 -23.852 1.00 33.81 45 LEU H CA 1
ATOM 7329 C C . LEU G 4 48 ? 21.258 -26.853 -23.105 1.00 32.61 45 LEU H C 1
ATOM 7330 O O . LEU G 4 48 ? 21.875 -27.826 -23.548 1.00 31.22 45 LEU H O 1
ATOM 7335 N N . ILE G 4 49 ? 21.615 -26.248 -21.975 1.00 30.97 46 ILE H N 1
ATOM 7336 C CA . ILE G 4 49 ? 22.787 -26.632 -21.198 1.00 27.65 46 ILE H CA 1
ATOM 7337 C C . ILE G 4 49 ? 22.347 -26.872 -19.762 1.00 31.15 46 ILE H C 1
ATOM 7338 O O . ILE G 4 49 ? 21.440 -26.199 -19.263 1.00 35.23 46 ILE H O 1
ATOM 7343 N N . TYR G 4 50 ? 22.968 -27.851 -19.107 1.00 36.17 47 TYR H N 1
ATOM 7344 C CA . TYR G 4 50 ? 22.803 -28.069 -17.678 1.00 33.99 47 TYR H CA 1
ATOM 7345 C C . TYR G 4 50 ? 24.174 -28.292 -17.055 1.00 39.31 47 TYR H C 1
ATOM 7346 O O . TYR G 4 50 ? 25.144 -28.612 -17.746 1.00 37.78 47 TYR H O 1
ATOM 7355 N N . SER G 4 51 ? 24.245 -28.101 -15.736 1.00 35.70 48 SER H N 1
ATOM 7356 C CA . SER G 4 51 ? 25.506 -28.146 -14.988 1.00 38.94 48 SER H CA 1
ATOM 7357 C C . SER G 4 51 ? 26.526 -27.148 -15.540 1.00 41.28 48 SER H C 1
ATOM 7358 O O . SER G 4 51 ? 27.735 -27.310 -15.343 1.00 48.69 48 SER H O 1
ATOM 7361 N N . ALA G 4 52 ? 26.025 -26.145 -16.268 1.00 43.11 49 ALA H N 1
ATOM 7362 C CA . ALA G 4 52 ? 26.753 -24.978 -16.762 1.00 38.29 49 ALA H CA 1
ATOM 7363 C C . ALA G 4 52 ? 27.708 -25.299 -17.907 1.00 33.48 49 ALA H C 1
ATOM 7364 O O . ALA G 4 52 ? 28.247 -24.383 -18.536 1.00 44.71 49 ALA H O 1
ATOM 7366 N N . SER G 4 53 ? 27.923 -26.581 -18.196 1.00 38.96 50 SER H N 1
ATOM 7367 C CA . SER G 4 53 ? 28.734 -26.938 -19.354 1.00 38.85 50 SER H CA 1
ATOM 7368 C C . SER G 4 53 ? 28.295 -28.211 -20.066 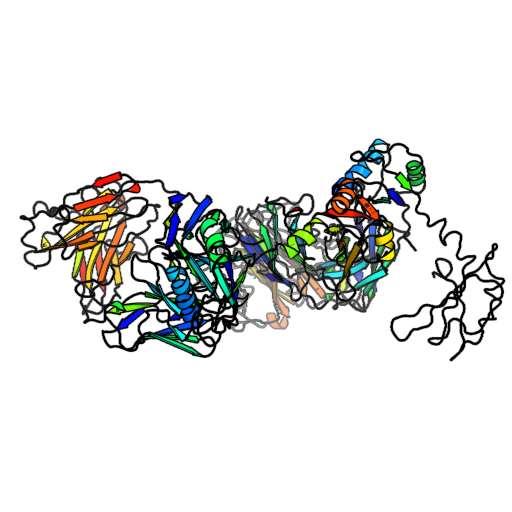1.00 36.12 50 SER H C 1
ATOM 7369 O O . SER G 4 53 ? 28.965 -28.609 -21.021 1.00 32.43 50 SER H O 1
ATOM 7372 N N . SER G 4 54 ? 27.214 -28.863 -19.652 1.00 33.32 51 SER H N 1
ATOM 7373 C CA . SER G 4 54 ? 26.800 -30.134 -20.233 1.00 33.73 51 SER H CA 1
ATOM 7374 C C . SER G 4 54 ? 25.637 -29.907 -21.189 1.00 36.27 51 SER H C 1
ATOM 7375 O O . SER G 4 54 ? 24.638 -29.279 -20.821 1.00 35.35 51 SER H O 1
ATOM 7378 N N . LEU G 4 55 ? 25.772 -30.415 -22.412 1.00 29.95 52 LEU H N 1
ATOM 7379 C CA . LEU G 4 55 ? 24.735 -30.249 -23.419 1.00 28.02 52 LEU H CA 1
ATOM 7380 C C . LEU G 4 55 ? 23.626 -31.274 -23.224 1.00 31.14 52 LEU H C 1
ATOM 7381 O O . LEU G 4 55 ? 23.887 -32.452 -22.964 1.00 32.06 52 LEU H O 1
ATOM 7386 N N . TYR G 4 56 ? 22.383 -30.816 -23.345 1.00 33.63 53 TYR H N 1
ATOM 7387 C CA . TYR G 4 56 ? 21.252 -31.727 -23.339 1.00 30.85 53 TYR H CA 1
ATOM 7388 C C . TYR G 4 56 ? 21.237 -32.547 -24.627 1.00 30.57 53 TYR H C 1
ATOM 7389 O O . TYR G 4 56 ? 21.835 -32.172 -25.640 1.00 29.13 53 TYR H O 1
ATOM 7398 N N . SER G 4 57 ? 20.565 -33.695 -24.571 1.00 39.79 54 SER H N 1
ATOM 7399 C CA . SER G 4 57 ? 20.513 -34.586 -25.724 1.00 39.41 54 SER H CA 1
ATOM 7400 C C . SER G 4 57 ? 19.886 -33.882 -26.921 1.00 35.64 54 SER H C 1
ATOM 7401 O O . SER G 4 57 ? 18.850 -33.220 -26.800 1.00 34.32 54 SER H O 1
ATOM 7404 N N . GLY G 4 58 ? 20.527 -34.018 -28.081 1.00 29.31 55 GLY H N 1
ATOM 7405 C CA . GLY G 4 58 ? 20.052 -33.403 -29.301 1.00 29.84 55 GLY H CA 1
ATOM 7406 C C . GLY G 4 58 ? 20.485 -31.970 -29.513 1.00 39.71 55 GLY H C 1
ATOM 7407 O O . GLY G 4 58 ? 20.202 -31.409 -30.579 1.00 42.99 55 GLY H O 1
ATOM 7408 N N . VAL G 4 59 ? 21.156 -31.359 -28.547 1.00 35.38 56 VAL H N 1
ATOM 7409 C CA . VAL G 4 59 ? 21.607 -29.973 -28.693 1.00 31.23 56 VAL H CA 1
ATOM 7410 C C . VAL G 4 59 ? 22.855 -29.950 -29.571 1.00 33.95 56 VAL H C 1
ATOM 7411 O O . VAL G 4 59 ? 23.802 -30.708 -29.307 1.00 37.11 56 VAL H O 1
ATOM 7415 N N . PRO G 4 60 ? 22.892 -29.121 -30.613 1.00 33.81 57 PRO H N 1
ATOM 7416 C CA . PRO G 4 60 ? 24.089 -29.053 -31.458 1.00 33.87 57 PRO H CA 1
ATOM 7417 C C . PRO G 4 60 ? 25.302 -28.574 -30.674 1.00 35.30 57 PRO H C 1
ATOM 7418 O O . PRO G 4 60 ? 25.188 -27.818 -29.706 1.00 36.28 57 PRO H O 1
ATOM 7422 N N . SER G 4 61 ? 26.479 -29.029 -31.109 1.00 30.39 58 SER H N 1
ATOM 7423 C CA . SER G 4 61 ? 27.719 -28.730 -30.403 1.00 34.01 58 SER H CA 1
ATOM 7424 C C . SER G 4 61 ? 28.160 -27.280 -30.551 1.00 38.42 58 SER H C 1
ATOM 7425 O O . SER G 4 61 ? 29.092 -26.866 -29.855 1.00 35.73 58 SER H O 1
ATOM 7428 N N . ARG G 4 62 ? 27.530 -26.501 -31.434 1.00 34.34 59 ARG H N 1
ATOM 7429 C CA . ARG G 4 62 ? 27.864 -25.085 -31.520 1.00 34.87 59 ARG H CA 1
ATOM 7430 C C . ARG G 4 62 ? 27.450 -24.325 -30.266 1.00 38.86 59 ARG H C 1
ATOM 7431 O O . ARG G 4 62 ? 27.952 -23.220 -30.031 1.00 36.89 59 ARG H O 1
ATOM 7439 N N . PHE G 4 63 ? 26.547 -24.887 -29.465 1.00 31.84 60 PHE H N 1
ATOM 7440 C CA . PHE G 4 63 ? 26.237 -24.334 -28.154 1.00 31.70 60 PHE H CA 1
ATOM 7441 C C . PHE G 4 63 ? 27.254 -24.836 -27.137 1.00 34.82 60 PHE H C 1
ATOM 7442 O O . PHE G 4 63 ? 27.561 -26.031 -27.092 1.00 39.43 60 PHE H O 1
ATOM 7450 N N . SER G 4 64 ? 27.779 -23.923 -26.325 1.00 35.49 61 SER H N 1
ATOM 7451 C CA . SER G 4 64 ? 28.734 -24.291 -25.291 1.00 33.74 61 SER H CA 1
ATOM 7452 C C . SER G 4 64 ? 28.528 -23.395 -24.081 1.00 35.34 61 SER H C 1
ATOM 7453 O O . SER G 4 64 ? 28.051 -22.264 -24.200 1.00 37.38 61 SER H O 1
ATOM 7456 N N . GLY G 4 65 ? 28.898 -23.913 -22.917 1.00 33.64 62 GLY H N 1
ATOM 7457 C CA . GLY G 4 65 ? 28.795 -23.162 -21.683 1.00 31.37 62 GLY H CA 1
ATOM 7458 C C . GLY G 4 65 ? 30.077 -23.245 -20.885 1.00 37.52 62 GLY H C 1
ATOM 7459 O O . GLY G 4 65 ? 30.818 -24.226 -20.955 1.00 39.40 62 GLY H O 1
ATOM 7460 N N . SER G 4 66 ? 30.332 -22.189 -20.116 1.00 38.53 63 SER H N 1
ATOM 7461 C CA . SER G 4 66 ? 31.532 -22.096 -19.301 1.00 38.78 63 SER H CA 1
ATOM 7462 C C . SER G 4 66 ? 31.194 -21.410 -17.986 1.00 40.36 63 SER H C 1
ATOM 7463 O O . SER G 4 66 ? 30.197 -20.694 -17.873 1.00 39.41 63 SER H O 1
ATOM 7466 N N . ARG G 4 67 ? 32.044 -21.642 -16.987 1.00 42.09 64 ARG H N 1
ATOM 7467 C CA . ARG G 4 67 ? 31.885 -21.061 -15.662 1.00 39.94 64 ARG H CA 1
ATOM 7468 C C . ARG G 4 67 ? 33.206 -20.468 -15.193 1.00 43.56 64 ARG H C 1
ATOM 7469 O O . ARG G 4 67 ? 34.275 -21.037 -15.437 1.00 45.17 64 ARG H O 1
ATOM 7477 N N . SER G 4 68 ? 33.124 -19.320 -14.524 1.00 38.58 65 SER H N 1
ATOM 7478 C CA . SER G 4 68 ? 34.272 -18.744 -13.827 1.00 39.76 65 SER H CA 1
ATOM 7479 C C . SER G 4 68 ? 33.740 -18.043 -12.586 1.00 44.23 65 SER H C 1
ATOM 7480 O O . SER G 4 68 ? 33.148 -16.963 -12.689 1.00 39.63 65 SER H O 1
ATOM 7483 N N . GLY G 4 69 ? 33.949 -18.653 -11.426 1.00 47.78 66 GLY H N 1
ATOM 7484 C CA . GLY G 4 69 ? 33.399 -18.107 -10.196 1.00 45.06 66 GLY H CA 1
ATOM 7485 C C . GLY G 4 69 ? 31.882 -18.121 -10.231 1.00 43.29 66 GLY H C 1
ATOM 7486 O O . GLY G 4 69 ? 31.251 -19.167 -10.431 1.00 44.20 66 GLY H O 1
ATOM 7487 N N . THR G 4 70 ? 31.277 -16.951 -10.035 1.00 43.22 67 THR H N 1
ATOM 7488 C CA . THR G 4 70 ? 29.830 -16.793 -10.079 1.00 41.53 67 THR H CA 1
ATOM 7489 C C . THR G 4 70 ? 29.335 -16.299 -11.433 1.00 41.67 67 THR H C 1
ATOM 7490 O O . THR G 4 70 ? 28.152 -15.966 -11.565 1.00 37.50 67 THR H O 1
ATOM 7494 N N . ASP G 4 71 ? 30.208 -16.241 -12.435 1.00 35.36 68 ASP H N 1
ATOM 7495 C CA . ASP G 4 71 ? 29.849 -15.802 -13.777 1.00 37.44 68 ASP H CA 1
ATOM 7496 C C . ASP G 4 71 ? 29.770 -17.007 -14.704 1.00 43.07 68 ASP H C 1
ATOM 7497 O O . ASP G 4 71 ? 30.699 -17.820 -14.757 1.00 46.32 68 ASP H O 1
ATOM 7502 N N . PHE G 4 72 ? 28.662 -17.114 -15.431 1.00 40.95 69 PHE H N 1
ATOM 7503 C CA . PHE G 4 72 ? 28.410 -18.214 -16.349 1.00 37.15 69 PHE H CA 1
ATOM 7504 C C . PHE G 4 72 ? 28.138 -17.653 -17.737 1.00 34.18 69 PHE H C 1
ATOM 7505 O O . PHE G 4 72 ? 27.427 -16.655 -17.880 1.00 41.63 69 PHE H O 1
ATOM 7513 N N . THR G 4 73 ? 28.696 -18.299 -18.758 1.00 32.49 70 THR H N 1
ATOM 7514 C CA . THR G 4 73 ? 28.605 -17.817 -20.129 1.00 35.64 70 THR H CA 1
ATOM 7515 C C . THR G 4 73 ? 27.990 -18.880 -21.029 1.00 37.20 70 THR H C 1
ATOM 7516 O O . THR G 4 73 ? 28.280 -20.073 -20.890 1.00 34.65 70 THR H O 1
ATOM 7520 N N . LEU G 4 74 ? 27.137 -18.435 -21.948 1.00 38.97 71 LEU H N 1
ATOM 7521 C CA . LEU G 4 74 ? 26.644 -19.253 -23.046 1.00 31.55 71 LEU H CA 1
ATOM 7522 C C . LEU G 4 74 ? 27.083 -18.605 -24.350 1.00 33.50 71 LEU H C 1
ATOM 7523 O O . LEU G 4 74 ? 26.812 -17.421 -24.579 1.00 38.15 71 LEU H O 1
ATOM 7528 N N . THR G 4 75 ? 27.768 -19.371 -25.196 1.00 35.20 72 THR H N 1
ATOM 7529 C CA . THR G 4 75 ? 28.275 -18.861 -26.461 1.00 34.26 72 THR H CA 1
ATOM 7530 C C . THR G 4 75 ? 27.886 -19.796 -27.595 1.00 37.30 72 THR H C 1
ATOM 7531 O O . THR G 4 75 ? 27.932 -21.021 -27.448 1.00 34.38 72 THR H O 1
ATOM 7535 N N . ILE G 4 76 ? 27.512 -19.207 -28.727 1.00 30.40 73 ILE H N 1
ATOM 7536 C CA . ILE G 4 76 ? 27.132 -19.941 -29.928 1.00 30.48 73 ILE H CA 1
ATOM 7537 C C . ILE G 4 76 ? 28.213 -19.679 -30.970 1.00 37.72 73 ILE H C 1
ATOM 7538 O O . ILE G 4 76 ? 28.358 -18.550 -31.454 1.00 37.56 73 ILE H O 1
ATOM 7543 N N . SER G 4 77 ? 28.970 -20.724 -31.320 1.00 46.40 74 SER H N 1
ATOM 7544 C CA . SER G 4 77 ? 30.171 -20.537 -32.132 1.00 38.00 74 SER H CA 1
ATOM 7545 C C . SER G 4 77 ? 29.838 -20.066 -33.543 1.00 41.04 74 SER H C 1
ATOM 7546 O O . SER G 4 77 ? 30.533 -19.204 -34.094 1.00 43.28 74 SER H O 1
ATOM 7549 N N . SER G 4 78 ? 28.788 -20.618 -34.148 1.00 42.28 75 SER H N 1
ATOM 7550 C CA . SER G 4 78 ? 28.401 -20.263 -35.515 1.00 42.12 75 SER H CA 1
ATOM 7551 C C . SER G 4 78 ? 26.882 -20.122 -35.543 1.00 41.20 75 SER H C 1
ATOM 7552 O O . SER G 4 78 ? 26.161 -21.123 -35.592 1.00 45.21 75 SER H O 1
ATOM 7555 N N . LEU G 4 79 ? 26.408 -18.877 -35.517 1.00 38.24 76 LEU H N 1
ATOM 7556 C CA . LEU G 4 79 ? 24.979 -18.609 -35.408 1.00 35.42 76 LEU H CA 1
ATOM 7557 C C . LEU G 4 79 ? 24.232 -19.137 -36.628 1.00 40.59 76 LEU H C 1
ATOM 7558 O O . LEU G 4 79 ? 24.663 -18.947 -37.769 1.00 43.58 76 LEU H O 1
ATOM 7563 N N . GLN G 4 80 ? 23.109 -19.801 -36.380 1.00 37.85 77 GLN H N 1
ATOM 7564 C CA . GLN G 4 80 ? 22.286 -20.415 -37.408 1.00 38.26 77 GLN H CA 1
ATOM 7565 C C . GLN G 4 80 ? 20.931 -19.723 -37.500 1.00 41.48 77 GLN H C 1
ATOM 7566 O O . GLN G 4 80 ? 20.506 -19.042 -36.560 1.00 40.56 77 GLN H O 1
ATOM 7572 N N . PRO G 4 81 ? 20.233 -19.854 -38.634 1.00 46.22 78 PRO H N 1
ATOM 7573 C CA . PRO G 4 81 ? 18.932 -19.174 -38.768 1.00 39.56 78 PRO H CA 1
ATOM 7574 C C . PRO G 4 81 ? 17.927 -19.554 -37.692 1.00 32.30 78 PRO H C 1
ATOM 7575 O O . PRO G 4 81 ? 17.131 -18.705 -37.271 1.00 36.85 78 PRO H O 1
ATOM 7579 N N . GLU G 4 82 ? 17.940 -20.804 -37.230 1.00 37.18 79 GLU H N 1
ATOM 7580 C CA . GLU G 4 82 ? 17.029 -21.235 -36.177 1.00 33.88 79 GLU H CA 1
ATOM 7581 C C . GLU G 4 82 ? 17.508 -20.851 -34.784 1.00 35.13 79 GLU H C 1
ATOM 7582 O O . GLU G 4 82 ? 16.784 -21.090 -33.811 1.00 39.62 79 GLU H O 1
ATOM 7588 N N . ASP G 4 83 ? 18.705 -20.275 -34.662 1.00 37.00 80 ASP H N 1
ATOM 7589 C CA . ASP G 4 83 ? 19.245 -19.892 -33.365 1.00 36.78 80 ASP H CA 1
ATOM 7590 C C . ASP G 4 83 ? 18.734 -18.543 -32.876 1.00 34.50 80 ASP H C 1
ATOM 7591 O O . ASP G 4 83 ? 18.903 -18.232 -31.692 1.00 32.86 80 ASP H O 1
ATOM 7596 N N . PHE G 4 84 ? 18.124 -17.738 -33.743 1.00 36.53 81 PHE H N 1
ATOM 7597 C CA . PHE G 4 84 ? 17.616 -16.432 -33.333 1.00 32.43 81 PHE H CA 1
ATOM 7598 C C . PHE G 4 84 ? 16.376 -16.624 -32.469 1.00 32.52 81 PHE H C 1
ATOM 7599 O O . PHE G 4 84 ? 15.311 -16.998 -32.971 1.00 32.72 81 PHE H O 1
ATOM 7607 N N . ALA G 4 85 ? 16.516 -16.369 -31.176 1.00 30.01 82 ALA H N 1
ATOM 7608 C CA . ALA G 4 85 ? 15.454 -16.548 -30.188 1.00 29.60 82 ALA H CA 1
ATOM 7609 C C . ALA G 4 85 ? 15.877 -15.810 -28.922 1.00 29.45 82 ALA H C 1
ATOM 7610 O O . ALA G 4 85 ? 16.847 -15.042 -28.928 1.00 34.42 82 ALA H O 1
ATOM 7612 N N . THR G 4 86 ? 15.142 -16.030 -27.837 1.00 29.03 83 THR H N 1
ATOM 7613 C CA . THR G 4 86 ? 15.470 -15.471 -26.534 1.00 29.70 83 THR H CA 1
ATOM 7614 C C . THR G 4 86 ? 16.041 -16.568 -25.647 1.00 31.84 83 THR H C 1
ATOM 7615 O O . THR G 4 86 ? 15.497 -17.675 -25.586 1.00 37.81 83 THR H O 1
ATOM 7619 N N . TYR G 4 87 ? 17.135 -16.256 -24.957 1.00 28.25 84 TYR H N 1
ATOM 7620 C CA . TYR G 4 87 ? 17.850 -17.223 -24.138 1.00 28.44 84 TYR H CA 1
ATOM 7621 C C . TYR G 4 87 ? 17.817 -16.808 -22.674 1.00 31.56 84 TYR H C 1
ATOM 7622 O O . TYR G 4 87 ? 17.980 -15.628 -22.347 1.00 31.68 84 TYR H O 1
ATOM 7631 N N . TYR G 4 88 ? 17.609 -17.789 -21.798 1.00 27.02 85 TYR H N 1
ATOM 7632 C CA . TYR G 4 88 ? 17.515 -17.565 -20.364 1.00 29.82 85 TYR H CA 1
ATOM 7633 C C . TYR G 4 88 ? 18.518 -18.445 -19.636 1.00 33.23 85 TYR H C 1
ATOM 7634 O O . TYR G 4 88 ? 18.698 -19.616 -19.982 1.00 31.52 85 TYR H O 1
ATOM 7643 N N . CYS G 4 89 ? 19.168 -17.877 -18.626 1.00 30.73 86 CYS H N 1
ATOM 7644 C CA . CYS G 4 89 ? 19.969 -18.643 -17.687 1.00 31.21 86 CYS H CA 1
ATOM 7645 C C . CYS G 4 89 ? 19.150 -18.895 -16.428 1.00 32.79 86 CYS H C 1
ATOM 7646 O O . CYS G 4 89 ? 18.271 -18.106 -16.072 1.00 34.19 86 CYS H O 1
ATOM 7649 N N . GLN G 4 90 ? 19.438 -20.008 -15.761 1.00 30.34 87 GLN H N 1
ATOM 7650 C CA . GLN G 4 90 ? 18.654 -20.435 -14.613 1.00 28.16 87 GLN H CA 1
ATOM 7651 C C . GLN G 4 90 ? 19.581 -20.994 -13.546 1.00 30.11 87 GLN H C 1
ATOM 7652 O O . GLN G 4 90 ? 20.579 -21.646 -13.862 1.00 35.48 87 GLN H O 1
ATOM 7658 N N . GLN G 4 91 ? 19.248 -20.732 -12.284 1.00 35.53 88 GLN H N 1
ATOM 7659 C CA . GLN G 4 91 ? 20.044 -21.164 -11.145 1.00 31.28 88 GLN H CA 1
ATOM 7660 C C . GLN G 4 91 ? 19.209 -22.048 -10.230 1.00 35.35 88 GLN H C 1
ATOM 7661 O O . GLN G 4 91 ? 18.045 -21.744 -9.951 1.00 39.31 88 GLN H O 1
ATOM 7667 N N . SER G 4 92 ? 19.813 -23.143 -9.760 1.00 36.57 89 SER H N 1
ATOM 7668 C CA . SER G 4 92 ? 19.189 -24.009 -8.768 1.00 32.81 89 SER H CA 1
ATOM 7669 C C . SER G 4 92 ? 20.197 -24.452 -7.712 1.00 32.12 89 SER H C 1
ATOM 7670 O O . SER G 4 92 ? 20.113 -25.575 -7.202 1.00 28.30 89 SER H O 1
ATOM 7673 N N . GLY G 4 93 ? 21.154 -23.585 -7.374 1.00 38.93 90 GLY H N 1
ATOM 7674 C CA . GLY G 4 93 ? 22.204 -23.973 -6.447 1.00 35.79 90 GLY H CA 1
ATOM 7675 C C . GLY G 4 93 ? 21.731 -24.119 -5.016 1.00 38.83 90 GLY H C 1
ATOM 7676 O O . GLY G 4 93 ? 22.339 -24.853 -4.231 1.00 38.21 90 GLY H O 1
ATOM 7677 N N . GLY G 4 94 ? 20.650 -23.435 -4.654 1.00 39.91 91 GLY H N 1
ATOM 7678 C CA . GLY G 4 94 ? 20.131 -23.501 -3.303 1.00 34.25 91 GLY H CA 1
ATOM 7679 C C . GLY G 4 94 ? 18.954 -22.574 -3.091 1.00 38.62 91 GLY H C 1
ATOM 7680 O O . GLY G 4 94 ? 18.964 -21.431 -3.556 1.00 46.35 91 GLY H O 1
ATOM 7681 N N . GLY G 4 95 ? 17.933 -23.051 -2.385 1.00 40.08 92 GLY H N 1
ATOM 7682 C CA . GLY G 4 95 ? 16.726 -22.287 -2.194 1.00 38.04 92 GLY H CA 1
ATOM 7683 C C . GLY G 4 95 ? 15.916 -22.199 -3.470 1.00 37.80 92 GLY H C 1
ATOM 7684 O O . GLY G 4 95 ? 16.037 -23.037 -4.368 1.00 40.57 92 GLY H O 1
ATOM 7685 N N . PRO G 4 96 ? 15.067 -21.177 -3.571 1.00 42.53 93 PRO H N 1
ATOM 7686 C CA . PRO G 4 96 ? 14.211 -21.046 -4.755 1.00 38.83 93 PRO H CA 1
ATOM 7687 C C . PRO G 4 96 ? 15.015 -20.838 -6.031 1.00 35.69 93 PRO H C 1
ATOM 7688 O O . PRO G 4 96 ? 16.082 -20.220 -6.031 1.00 35.06 93 PRO H O 1
ATOM 7692 N N . ILE G 4 97 ? 14.477 -21.365 -7.126 1.00 36.46 94 ILE H N 1
ATOM 7693 C CA . ILE G 4 97 ? 15.081 -21.228 -8.446 1.00 36.76 94 ILE H CA 1
ATOM 7694 C C . ILE G 4 97 ? 14.729 -19.864 -9.021 1.00 35.68 94 ILE H C 1
ATOM 7695 O O . ILE G 4 97 ? 13.598 -19.386 -8.878 1.00 39.21 94 ILE H O 1
ATOM 7700 N N . THR G 4 98 ? 15.701 -19.221 -9.665 1.00 28.88 95 THR H N 1
ATOM 7701 C CA . THR G 4 98 ? 15.483 -17.944 -10.329 1.00 35.48 95 THR H CA 1
ATOM 7702 C C . THR G 4 98 ? 16.078 -17.980 -11.728 1.00 36.27 95 THR H C 1
ATOM 7703 O O . THR G 4 98 ? 17.134 -18.580 -11.949 1.00 35.09 95 THR H O 1
ATOM 7707 N N . PHE G 4 99 ? 15.396 -17.333 -12.667 1.00 34.36 96 PHE H N 1
ATOM 7708 C CA . PHE G 4 99 ? 15.862 -17.195 -14.038 1.00 25.79 96 PHE H CA 1
ATOM 7709 C C . PHE G 4 99 ? 16.560 -15.855 -14.234 1.00 33.79 96 PHE H C 1
ATOM 7710 O O . PHE G 4 99 ? 16.446 -14.938 -13.416 1.00 34.47 96 PHE H O 1
ATOM 7718 N N . GLY G 4 100 ? 17.288 -15.750 -15.343 1.00 34.24 97 GLY H N 1
ATOM 7719 C CA . GLY G 4 100 ? 17.804 -14.469 -15.768 1.00 33.38 97 GLY H CA 1
ATOM 7720 C C . GLY G 4 100 ? 16.745 -13.651 -16.481 1.00 32.25 97 GLY H C 1
ATOM 7721 O O . GLY G 4 100 ? 15.656 -14.129 -16.796 1.00 32.87 97 GLY H O 1
ATOM 7722 N N . GLN G 4 101 ? 17.080 -12.387 -16.743 1.00 36.67 98 GLN H N 1
ATOM 7723 C CA . GLN G 4 101 ? 16.139 -11.503 -17.422 1.00 32.64 98 GLN H CA 1
ATOM 7724 C C . GLN G 4 101 ? 15.957 -11.852 -18.892 1.00 34.19 98 GLN H C 1
ATOM 7725 O O . GLN G 4 101 ? 14.995 -11.379 -19.506 1.00 38.84 98 GLN H O 1
ATOM 7731 N N . GLY G 4 102 ? 16.843 -12.656 -19.465 1.00 33.37 99 GLY H N 1
ATOM 7732 C CA . GLY G 4 102 ? 16.726 -13.065 -20.847 1.00 32.96 99 GLY H CA 1
ATOM 7733 C C . GLY G 4 102 ? 17.610 -12.243 -21.771 1.00 35.31 99 GLY H C 1
ATOM 7734 O O . GLY G 4 102 ? 18.081 -11.154 -21.436 1.00 41.61 99 GLY H O 1
ATOM 7735 N N . THR G 4 103 ? 17.843 -12.792 -22.962 1.00 30.68 100 THR H N 1
ATOM 7736 C CA . THR G 4 103 ? 18.622 -12.116 -23.993 1.00 31.13 100 THR H CA 1
ATOM 7737 C C . THR G 4 103 ? 18.021 -12.442 -25.350 1.00 34.76 100 THR H C 1
ATOM 7738 O O . THR G 4 103 ? 17.978 -13.611 -25.745 1.00 31.45 100 THR H O 1
ATOM 7742 N N . LYS G 4 104 ? 17.568 -11.415 -26.064 1.00 31.72 101 LYS H N 1
ATOM 7743 C CA . LYS G 4 104 ? 17.047 -11.591 -27.412 1.00 30.67 101 LYS H CA 1
ATOM 7744 C C . LYS G 4 104 ? 18.194 -11.546 -28.414 1.00 31.47 101 LYS H C 1
ATOM 7745 O O . LYS G 4 104 ? 18.980 -10.593 -28.427 1.00 39.75 101 LYS H O 1
ATOM 7751 N N . VAL G 4 105 ? 18.287 -12.578 -29.247 1.00 30.84 102 VAL H N 1
ATOM 7752 C CA . VAL G 4 105 ? 19.288 -12.653 -30.305 1.00 33.21 102 VAL H CA 1
ATOM 7753 C C . VAL G 4 105 ? 18.574 -12.308 -31.606 1.00 32.64 102 VAL H C 1
ATOM 7754 O O . VAL G 4 105 ? 17.875 -13.142 -32.190 1.00 36.26 102 VAL H O 1
ATOM 7758 N N . GLU G 4 106 ? 18.750 -11.073 -32.061 1.00 34.55 103 GLU H N 1
ATOM 7759 C CA . GLU G 4 106 ? 18.052 -10.548 -33.223 1.00 36.20 103 GLU H CA 1
ATOM 7760 C C . GLU G 4 106 ? 18.958 -10.565 -34.450 1.00 38.17 103 GLU H C 1
ATOM 7761 O O . GLU G 4 106 ? 20.170 -10.771 -34.362 1.00 38.84 103 GLU H O 1
ATOM 7767 N N . ILE G 4 107 ? 18.346 -10.345 -35.608 1.00 36.74 104 ILE H N 1
ATOM 7768 C CA . ILE G 4 107 ? 19.035 -10.440 -36.890 1.00 36.92 104 ILE H CA 1
ATOM 7769 C C . ILE G 4 107 ? 19.594 -9.075 -37.265 1.00 40.64 104 ILE H C 1
ATOM 7770 O O . ILE G 4 107 ? 18.860 -8.081 -37.311 1.00 44.45 104 ILE H O 1
ATOM 7775 N N . LYS G 4 108 ? 20.895 -9.027 -37.532 1.00 39.67 105 LYS H N 1
ATOM 7776 C CA . LYS G 4 108 ? 21.522 -7.796 -37.991 1.00 36.28 105 LYS H CA 1
ATOM 7777 C C . LYS G 4 108 ? 21.182 -7.538 -39.455 1.00 41.42 105 LYS H C 1
ATOM 7778 O O . LYS G 4 108 ? 21.207 -8.450 -40.286 1.00 46.07 105 LYS H O 1
ATOM 7784 N N . ARG G 4 109 ? 20.860 -6.285 -39.767 1.00 38.28 106 ARG H N 1
ATOM 7785 C CA . ARG G 4 109 ? 20.592 -5.878 -41.138 1.00 39.03 106 ARG H CA 1
ATOM 7786 C C . ARG G 4 109 ? 20.966 -4.410 -41.291 1.00 41.67 106 ARG H C 1
ATOM 7787 O O . ARG G 4 109 ? 21.387 -3.751 -40.337 1.00 44.68 106 ARG H O 1
ATOM 7795 N N . THR G 4 110 ? 20.820 -3.900 -42.511 1.00 41.33 107 THR H N 1
ATOM 7796 C CA . THR G 4 110 ? 21.127 -2.504 -42.773 1.00 45.24 107 THR H CA 1
ATOM 7797 C C . THR G 4 110 ? 20.073 -1.595 -42.145 1.00 46.70 107 THR H C 1
ATOM 7798 O O . THR G 4 110 ? 18.948 -2.008 -41.848 1.00 48.34 107 THR H O 1
ATOM 7802 N N . VAL G 4 111 ? 20.459 -0.336 -41.936 1.00 50.45 108 VAL H N 1
ATOM 7803 C CA . VAL G 4 111 ? 19.573 0.631 -41.299 1.00 52.45 108 VAL H CA 1
ATOM 7804 C C . VAL G 4 111 ? 18.416 0.955 -42.234 1.00 52.41 108 VAL H C 1
ATOM 7805 O O . VAL G 4 111 ? 18.616 1.238 -43.421 1.00 53.52 108 VAL H O 1
ATOM 7809 N N . ALA G 4 112 ? 17.197 0.906 -41.703 1.00 47.24 109 ALA H N 1
ATOM 7810 C CA . ALA G 4 112 ? 15.992 1.225 -42.459 1.00 50.56 109 ALA H CA 1
ATOM 7811 C C . ALA G 4 112 ? 15.268 2.373 -41.771 1.00 47.49 109 ALA H C 1
ATOM 7812 O O . ALA G 4 112 ? 14.892 2.261 -40.599 1.00 43.17 109 ALA H O 1
ATOM 7814 N N . ALA G 4 113 ? 15.078 3.473 -42.497 1.00 47.71 110 ALA H N 1
ATOM 7815 C CA . ALA G 4 113 ? 14.326 4.597 -41.957 1.00 50.58 110 ALA H CA 1
ATOM 7816 C C . ALA G 4 113 ? 12.832 4.281 -41.964 1.00 51.15 110 ALA H C 1
ATOM 7817 O O . ALA G 4 113 ? 12.322 3.714 -42.934 1.00 51.02 110 ALA H O 1
ATOM 7819 N N . PRO G 4 114 ? 12.113 4.626 -40.900 1.00 50.00 111 PRO H N 1
ATOM 7820 C CA . PRO G 4 114 ? 10.673 4.355 -40.872 1.00 53.33 111 PRO H CA 1
ATOM 7821 C C . PRO G 4 114 ? 9.911 5.216 -41.864 1.00 53.27 111 PRO H C 1
ATOM 7822 O O . PRO G 4 114 ? 10.265 6.366 -42.130 1.00 52.90 111 PRO H O 1
ATOM 7826 N N . SER G 4 115 ? 8.847 4.636 -42.413 1.00 58.40 112 SER H N 1
ATOM 7827 C CA . SER G 4 115 ? 7.854 5.373 -43.185 1.00 60.71 112 SER H CA 1
ATOM 7828 C C . SER G 4 115 ? 6.709 5.708 -42.236 1.00 61.62 112 SER H C 1
ATOM 7829 O O . SER G 4 115 ? 6.011 4.810 -41.753 1.00 66.34 112 SER H O 1
ATOM 7832 N N . VAL G 4 116 ? 6.519 6.996 -41.968 1.00 57.12 113 VAL H N 1
ATOM 7833 C CA . VAL G 4 116 ? 5.631 7.458 -40.907 1.00 57.07 113 VAL H CA 1
ATOM 7834 C C . VAL G 4 116 ? 4.262 7.774 -41.491 1.00 57.24 113 VAL H C 1
ATOM 7835 O O . VAL G 4 116 ? 4.156 8.446 -42.524 1.00 62.44 113 VAL H O 1
ATOM 7839 N N . PHE G 4 117 ? 3.215 7.287 -40.829 1.00 60.42 114 PHE H N 1
ATOM 7840 C CA . PHE G 4 117 ? 1.838 7.590 -41.186 1.00 62.59 114 PHE H CA 1
ATOM 7841 C C . PHE G 4 117 ? 1.081 8.020 -39.938 1.00 63.83 114 PHE H C 1
ATOM 7842 O O . PHE G 4 117 ? 1.402 7.599 -38.824 1.00 64.88 114 PHE H O 1
ATOM 7850 N N . ILE G 4 118 ? 0.075 8.867 -40.133 1.00 69.34 115 ILE H N 1
ATOM 7851 C CA . ILE G 4 118 ? -0.782 9.328 -39.049 1.00 72.13 115 ILE H CA 1
ATOM 7852 C C . ILE G 4 118 ? -2.233 9.134 -39.468 1.00 63.16 115 ILE H C 1
ATOM 7853 O O . ILE G 4 118 ? -2.598 9.386 -40.622 1.00 68.38 115 ILE H O 1
ATOM 7858 N N . PHE G 4 119 ? -3.053 8.649 -38.538 1.00 67.09 116 PHE H N 1
ATOM 7859 C CA . PHE G 4 119 ? -4.453 8.348 -38.807 1.00 72.29 116 PHE H CA 1
ATOM 7860 C C . PHE G 4 119 ? -5.337 9.105 -37.826 1.00 74.77 116 PHE H C 1
ATOM 7861 O O . PHE G 4 119 ? -5.170 8.951 -36.604 1.00 72.06 116 PHE H O 1
ATOM 7869 N N . PRO G 4 120 ? -6.273 9.924 -38.297 1.00 78.63 117 PRO H N 1
ATOM 7870 C CA . PRO G 4 120 ? -7.170 10.638 -37.384 1.00 79.51 117 PRO H CA 1
ATOM 7871 C C . PRO G 4 120 ? -8.211 9.700 -36.803 1.00 73.68 117 PRO H C 1
ATOM 7872 O O . PRO G 4 120 ? -8.418 8.593 -37.322 1.00 77.71 117 PRO H O 1
ATOM 7876 N N . PRO G 4 121 ? -8.877 10.098 -35.717 1.00 72.48 118 PRO H N 1
ATOM 7877 C CA . PRO G 4 121 ? -9.961 9.271 -35.176 1.00 75.81 118 PRO H CA 1
ATOM 7878 C C . PRO G 4 121 ? -11.067 9.063 -36.199 1.00 71.27 118 PRO H C 1
ATOM 7879 O O . PRO G 4 121 ? -11.361 9.935 -37.020 1.00 83.02 118 PRO H O 1
ATOM 7883 N N . SER G 4 122 ? -11.683 7.886 -36.139 1.00 70.60 119 SER H N 1
ATOM 7884 C CA . SER G 4 122 ? -12.663 7.479 -37.132 1.00 81.17 119 SER H CA 1
ATOM 7885 C C . SER G 4 122 ? -14.021 8.122 -36.853 1.00 97.80 119 SER H C 1
ATOM 7886 O O . SER G 4 122 ? -14.201 8.888 -35.902 1.00 99.36 119 SER H O 1
ATOM 7889 N N . ASP G 4 123 ? -14.991 7.807 -37.714 1.00 98.70 120 ASP H N 1
ATOM 7890 C CA . ASP G 4 123 ? -16.347 8.314 -37.533 1.00 97.56 120 ASP H CA 1
ATOM 7891 C C . ASP G 4 123 ? -17.051 7.619 -36.374 1.00 94.93 120 ASP H C 1
ATOM 7892 O O . ASP G 4 123 ? -17.715 8.274 -35.563 1.00 86.12 120 ASP H O 1
ATOM 7897 N N . SER G 4 124 ? -16.920 6.292 -36.280 1.00 95.13 121 SER H N 1
ATOM 7898 C CA . SER G 4 124 ? -17.614 5.549 -35.232 1.00 93.74 121 SER H CA 1
ATOM 7899 C C . SER G 4 124 ? -17.065 5.879 -33.849 1.00 92.87 121 SER H C 1
ATOM 7900 O O . SER G 4 124 ? -17.826 5.946 -32.878 1.00 91.87 121 SER H O 1
ATOM 7903 N N . GLN G 4 125 ? -15.748 6.066 -33.730 1.00 95.73 122 GLN H N 1
ATOM 7904 C CA . GLN G 4 125 ? -15.188 6.463 -32.442 1.00 99.16 122 GLN H CA 1
ATOM 7905 C C . GLN G 4 125 ? -15.608 7.882 -32.077 1.00 93.50 122 GLN H C 1
ATOM 7906 O O . GLN G 4 125 ? -15.902 8.168 -30.910 1.00 92.42 122 GLN H O 1
ATOM 7912 N N . LEU G 4 126 ? -15.643 8.784 -33.061 1.00 92.75 123 LEU H N 1
ATOM 7913 C CA . LEU G 4 126 ? -16.256 10.088 -32.842 1.00 87.43 123 LEU H CA 1
ATOM 7914 C C . LEU G 4 126 ? -17.747 9.964 -32.567 1.00 100.86 123 LEU H C 1
ATOM 7915 O O . LEU G 4 126 ? -18.328 10.848 -31.928 1.00 106.09 123 LEU H O 1
ATOM 7917 N N . LYS G 4 127 ? -18.375 8.884 -33.033 1.00 101.09 124 LYS H N 1
ATOM 7918 C CA . LYS G 4 127 ? -19.742 8.553 -32.654 1.00 99.51 124 LYS H CA 1
ATOM 7919 C C . LYS G 4 127 ? -19.715 7.822 -31.317 1.00 97.95 124 LYS H C 1
ATOM 7920 O O . LYS G 4 127 ? -20.310 6.749 -31.165 1.00 96.50 124 LYS H O 1
ATOM 7926 N N . SER G 4 128 ? -19.019 8.408 -30.346 1.00 100.36 125 SER H N 1
ATOM 7927 C CA . SER G 4 128 ? -18.788 7.855 -29.016 1.00 96.42 125 SER H CA 1
ATOM 7928 C C . SER G 4 128 ? -17.993 8.899 -28.241 1.00 95.53 125 SER H C 1
ATOM 7929 O O . SER G 4 128 ? -17.532 9.895 -28.804 1.00 93.21 125 SER H O 1
ATOM 7932 N N . GLY G 4 129 ? -17.820 8.651 -26.946 1.00 91.86 126 GLY H N 1
ATOM 7933 C CA . GLY G 4 129 ? -17.179 9.628 -26.086 1.00 88.92 126 GLY H CA 1
ATOM 7934 C C . GLY G 4 129 ? -15.682 9.462 -25.921 1.00 93.28 126 GLY H C 1
ATOM 7935 O O . GLY G 4 129 ? -15.155 9.662 -24.823 1.00 99.06 126 GLY H O 1
ATOM 7936 N N . THR G 4 130 ? -14.980 9.106 -26.995 1.00 89.72 127 THR H N 1
ATOM 7937 C CA . THR G 4 130 ? -13.537 8.926 -26.923 1.00 84.78 127 THR H CA 1
ATOM 7938 C C . THR G 4 130 ? -12.927 9.175 -28.295 1.00 78.26 127 THR H C 1
ATOM 7939 O O . THR G 4 130 ? -13.611 9.125 -29.320 1.00 81.73 127 THR H O 1
ATOM 7943 N N . ALA G 4 131 ? -11.624 9.452 -28.299 1.00 67.89 128 ALA H N 1
ATOM 7944 C CA . ALA G 4 131 ? -10.878 9.687 -29.526 1.00 74.13 128 ALA H CA 1
ATOM 7945 C C . ALA G 4 131 ? -9.494 9.067 -29.409 1.00 75.27 128 ALA H C 1
ATOM 7946 O O . ALA G 4 131 ? -8.837 9.190 -28.372 1.00 79.80 128 ALA H O 1
ATOM 7948 N N . SER G 4 132 ? -9.058 8.403 -30.478 1.00 70.80 129 SER H N 1
ATOM 7949 C CA . SER G 4 132 ? -7.743 7.778 -30.531 1.00 73.71 129 SER H CA 1
ATOM 7950 C C . SER G 4 132 ? -7.031 8.212 -31.803 1.00 76.24 129 SER H C 1
ATOM 7951 O O . SER G 4 132 ? -7.595 8.118 -32.898 1.00 73.85 129 SER H O 1
ATOM 7954 N N . VAL G 4 133 ? -5.794 8.681 -31.654 1.00 73.73 130 VAL H N 1
ATOM 7955 C CA . VAL G 4 133 ? -4.941 9.062 -32.773 1.00 74.20 130 VAL H CA 1
ATOM 7956 C C . VAL G 4 133 ? -3.746 8.120 -32.787 1.00 72.06 130 VAL H C 1
ATOM 7957 O O . VAL G 4 133 ? -3.049 7.981 -31.776 1.00 66.68 130 VAL H O 1
ATOM 7961 N N . VAL G 4 134 ? -3.508 7.481 -33.928 1.00 66.57 131 VAL H N 1
ATOM 7962 C CA . VAL G 4 134 ? -2.497 6.438 -34.055 1.00 78.22 131 VAL H CA 1
ATOM 7963 C C . VAL G 4 134 ? -1.425 6.905 -35.029 1.00 73.57 131 VAL H C 1
ATOM 7964 O O . VAL G 4 134 ? -1.734 7.312 -36.155 1.00 69.56 131 VAL H O 1
ATOM 7968 N N . CYS G 4 135 ? -0.171 6.850 -34.589 1.00 71.72 132 CYS H N 1
ATOM 7969 C CA . CYS G 4 135 ? 0.984 7.144 -35.427 1.00 71.50 132 CYS H CA 1
ATOM 7970 C C . CYS G 4 135 ? 1.711 5.842 -35.729 1.00 63.56 132 CYS H C 1
ATOM 7971 O O . CYS G 4 135 ? 2.067 5.097 -34.809 1.00 54.73 132 CYS H O 1
ATOM 7974 N N . LEU G 4 136 ? 1.929 5.569 -37.012 1.00 55.29 133 LEU H N 1
ATOM 7975 C CA . LEU G 4 136 ? 2.494 4.305 -37.461 1.00 53.70 133 LEU H CA 1
ATOM 7976 C C . LEU G 4 136 ? 3.900 4.521 -38.003 1.00 54.13 133 LEU H C 1
ATOM 7977 O O . LEU G 4 136 ? 4.107 5.348 -38.898 1.00 56.25 133 LEU H O 1
ATOM 7982 N N . LEU G 4 137 ? 4.858 3.780 -37.455 1.00 52.01 134 LEU H N 1
ATOM 7983 C CA . LEU G 4 137 ? 6.214 3.700 -37.982 1.00 48.93 134 LEU H CA 1
ATOM 7984 C C . LEU G 4 137 ? 6.381 2.311 -38.581 1.00 50.13 134 LEU H C 1
ATOM 7985 O O . LEU G 4 137 ? 6.322 1.313 -37.857 1.00 48.73 134 LEU H O 1
ATOM 7990 N N . ASN G 4 138 ? 6.581 2.245 -39.893 1.00 49.23 135 ASN H N 1
ATOM 7991 C CA . ASN G 4 138 ? 6.523 0.987 -40.622 1.00 51.70 135 ASN H CA 1
ATOM 7992 C C . ASN G 4 138 ? 7.890 0.631 -41.189 1.00 55.74 135 ASN H C 1
ATOM 7993 O O . ASN G 4 138 ? 8.520 1.452 -41.865 1.00 50.75 135 ASN H O 1
ATOM 7998 N N . ASN G 4 139 ? 8.336 -0.595 -40.910 1.00 42.70 136 ASN H N 1
ATOM 7999 C CA . ASN G 4 139 ? 9.508 -1.192 -41.550 1.00 48.19 136 ASN H CA 1
ATOM 8000 C C . ASN G 4 139 ? 10.763 -0.345 -41.331 1.00 49.30 136 ASN H C 1
ATOM 8001 O O . ASN G 4 139 ? 11.355 0.202 -42.265 1.00 48.85 136 ASN H O 1
ATOM 8006 N N . PHE G 4 140 ? 11.167 -0.252 -40.066 1.00 46.63 137 PHE H N 1
ATOM 8007 C CA . PHE G 4 140 ? 12.374 0.463 -39.684 1.00 46.26 137 PHE H CA 1
ATOM 8008 C C . PHE G 4 140 ? 13.311 -0.453 -38.909 1.00 46.49 137 PHE H C 1
ATOM 8009 O O . PHE G 4 140 ? 12.875 -1.382 -38.221 1.00 47.16 137 PHE H O 1
ATOM 8017 N N . TYR G 4 141 ? 14.612 -0.174 -39.031 1.00 46.68 138 TYR H N 1
ATOM 8018 C CA . TYR G 4 141 ? 15.669 -0.875 -38.319 1.00 45.05 138 TYR H CA 1
ATOM 8019 C C . TYR G 4 141 ? 16.797 0.117 -38.067 1.00 43.05 138 TYR H C 1
ATOM 8020 O O . TYR G 4 141 ? 17.126 0.907 -38.966 1.00 48.35 138 TYR H O 1
ATOM 8029 N N . PRO G 4 142 ? 17.412 0.105 -36.874 1.00 42.34 139 PRO H N 1
ATOM 8030 C CA . PRO G 4 142 ? 17.165 -0.796 -35.735 1.00 46.30 139 PRO H CA 1
ATOM 8031 C C . PRO G 4 142 ? 15.922 -0.441 -34.923 1.00 46.91 139 PRO H C 1
ATOM 8032 O O . PRO G 4 142 ? 15.094 0.364 -35.340 1.00 49.33 139 PRO H O 1
ATOM 8036 N N . ARG G 4 143 ? 15.789 -1.049 -33.741 1.00 50.63 140 ARG H N 1
ATOM 8037 C CA . ARG G 4 143 ? 14.568 -0.916 -32.950 1.00 53.23 140 ARG H CA 1
ATOM 8038 C C . ARG G 4 143 ? 14.414 0.486 -32.368 1.00 56.43 140 ARG H C 1
ATOM 8039 O O . ARG G 4 143 ? 13.293 0.999 -32.266 1.00 56.33 140 ARG H O 1
ATOM 8047 N N . GLU G 4 144 ? 15.522 1.121 -31.980 1.00 58.84 141 GLU H N 1
ATOM 8048 C CA . GLU G 4 144 ? 15.450 2.377 -31.241 1.00 64.81 141 GLU H CA 1
ATOM 8049 C C . GLU G 4 144 ? 14.776 3.469 -32.062 1.00 61.86 141 GLU H C 1
ATOM 8050 O O . GLU G 4 144 ? 15.158 3.732 -33.206 1.00 55.43 141 GLU H O 1
ATOM 8056 N N . ALA G 4 145 ? 13.782 4.119 -31.456 1.00 54.74 142 ALA H N 1
ATOM 8057 C CA . ALA G 4 145 ? 13.048 5.200 -32.096 1.00 59.45 142 ALA H CA 1
ATOM 8058 C C . ALA G 4 145 ? 12.254 5.949 -31.035 1.00 55.91 142 ALA H C 1
ATOM 8059 O O . ALA G 4 145 ? 11.726 5.338 -30.102 1.00 67.20 142 ALA H O 1
ATOM 8061 N N . LYS G 4 146 ? 12.175 7.270 -31.183 1.00 64.51 143 LYS H N 1
ATOM 8062 C CA . LYS G 4 146 ? 11.415 8.128 -30.282 1.00 69.98 143 LYS H CA 1
ATOM 8063 C C . LYS G 4 146 ? 10.214 8.703 -31.022 1.00 68.78 143 LYS H C 1
ATOM 8064 O O . LYS G 4 146 ? 10.350 9.196 -32.147 1.00 67.74 143 LYS H O 1
ATOM 8070 N N . VAL G 4 147 ? 9.045 8.643 -30.388 1.00 72.09 144 VAL H N 1
ATOM 8071 C CA . VAL G 4 147 ? 7.811 9.196 -30.932 1.00 75.56 144 VAL H CA 1
ATOM 8072 C C . VAL G 4 147 ? 7.262 10.207 -29.936 1.00 68.77 144 VAL H C 1
ATOM 8073 O O . VAL G 4 147 ? 7.160 9.913 -28.739 1.00 70.55 144 VAL H O 1
ATOM 8077 N N . GLN G 4 148 ? 6.912 11.394 -30.427 1.00 74.60 145 GLN H N 1
ATOM 8078 C CA . GLN G 4 148 ? 6.409 12.466 -29.580 1.00 81.57 145 GLN H CA 1
ATOM 8079 C C . GLN G 4 148 ? 5.156 13.071 -30.196 1.00 76.23 145 GLN H C 1
ATOM 8080 O O . GLN G 4 148 ? 5.093 13.296 -31.408 1.00 68.82 145 GLN H O 1
ATOM 8086 N N . TRP G 4 149 ? 4.160 13.325 -29.354 1.00 78.48 146 TRP H N 1
ATOM 8087 C CA . TRP G 4 149 ? 2.904 13.930 -29.771 1.00 79.66 146 TRP H CA 1
ATOM 8088 C C . TRP G 4 149 ? 2.882 15.404 -29.392 1.00 75.49 146 TRP H C 1
ATOM 8089 O O . TRP G 4 149 ? 3.440 15.808 -28.369 1.00 75.87 146 TRP H O 1
ATOM 8100 N N . LYS G 4 150 ? 2.231 16.206 -30.232 1.00 81.37 147 LYS H N 1
ATOM 8101 C CA . LYS G 4 150 ? 2.113 17.646 -30.004 1.00 83.13 147 LYS H CA 1
ATOM 8102 C C . LYS G 4 150 ? 0.686 18.070 -30.331 1.00 85.35 147 LYS H C 1
ATOM 8103 O O . LYS G 4 150 ? 0.327 18.204 -31.504 1.00 92.60 147 LYS H O 1
ATOM 8109 N N . VAL G 4 151 ? -0.126 18.272 -29.298 1.00 82.44 148 VAL H N 1
ATOM 8110 C CA . VAL G 4 151 ? -1.415 18.929 -29.479 1.00 84.86 148 VAL H CA 1
ATOM 8111 C C . VAL G 4 151 ? -1.157 20.428 -29.552 1.00 86.64 148 VAL H C 1
ATOM 8112 O O . VAL G 4 151 ? -0.446 20.990 -28.708 1.00 83.64 148 VAL H O 1
ATOM 8116 N N . ASP G 4 152 ? -1.662 21.065 -30.610 1.00 95.76 149 ASP H N 1
ATOM 8117 C CA . ASP G 4 152 ? -1.224 22.412 -30.957 1.00 99.23 149 ASP H CA 1
ATOM 8118 C C . ASP G 4 152 ? 0.300 22.432 -30.997 1.00 104.79 149 ASP H C 1
ATOM 8119 O O . ASP G 4 152 ? 0.912 22.078 -32.010 1.00 104.43 149 ASP H O 1
ATOM 8121 N N . ASN G 4 153 ? 0.918 22.845 -29.887 1.00 96.44 150 ASN H N 1
ATOM 8122 C CA . ASN G 4 153 ? 2.354 22.690 -29.684 1.00 85.18 150 ASN H CA 1
ATOM 8123 C C . ASN G 4 153 ? 2.664 22.254 -28.255 1.00 92.25 150 ASN H C 1
ATOM 8124 O O . ASN G 4 153 ? 3.709 22.618 -27.704 1.00 98.92 150 ASN H O 1
ATOM 8129 N N . ALA G 4 154 ? 1.773 21.476 -27.645 1.00 92.04 151 ALA H N 1
ATOM 8130 C CA . ALA G 4 154 ? 1.933 21.016 -26.272 1.00 92.16 151 ALA H CA 1
ATOM 8131 C C . ALA G 4 154 ? 2.567 19.632 -26.248 1.00 90.52 151 ALA H C 1
ATOM 8132 O O . ALA G 4 154 ? 2.193 18.752 -27.029 1.00 83.74 151 ALA H O 1
ATOM 8134 N N . LEU G 4 155 ? 3.518 19.441 -25.338 1.00 85.28 152 LEU H N 1
ATOM 8135 C CA . LEU G 4 155 ? 4.269 18.195 -25.246 1.00 76.41 152 LEU H CA 1
ATOM 8136 C C . LEU G 4 155 ? 3.557 17.240 -24.292 1.00 93.40 152 LEU H C 1
ATOM 8137 O O . LEU G 4 155 ? 3.312 17.581 -23.129 1.00 101.71 152 LEU H O 1
ATOM 8142 N N . GLN G 4 156 ? 3.232 16.049 -24.790 1.00 83.45 153 GLN H N 1
ATOM 8143 C CA . GLN G 4 156 ? 2.477 15.062 -24.032 1.00 75.12 153 GLN H CA 1
ATOM 8144 C C . GLN G 4 156 ? 3.375 14.300 -23.063 1.00 77.43 153 GLN H C 1
ATOM 8145 O O . GLN G 4 156 ? 4.560 14.073 -23.326 1.00 80.00 153 GLN H O 1
ATOM 8147 N N . SER G 4 157 ? 2.796 13.904 -21.931 1.00 79.27 154 SER H N 1
ATOM 8148 C CA . SER G 4 157 ? 3.541 13.251 -20.855 1.00 87.43 154 SER H CA 1
ATOM 8149 C C . SER G 4 157 ? 2.717 12.132 -20.218 1.00 96.28 154 SER H C 1
ATOM 8150 O O . SER G 4 157 ? 2.583 12.047 -18.996 1.00 100.36 154 SER H O 1
ATOM 8153 N N . GLY G 4 158 ? 2.148 11.253 -21.043 1.00 90.99 155 GLY H N 1
ATOM 8154 C CA . GLY G 4 158 ? 1.456 10.101 -20.494 1.00 84.55 155 GLY H CA 1
ATOM 8155 C C . GLY G 4 158 ? 0.078 9.780 -21.037 1.00 86.78 155 GLY H C 1
ATOM 8156 O O . GLY G 4 158 ? -0.627 8.944 -20.462 1.00 87.32 155 GLY H O 1
ATOM 8157 N N . ASN G 4 159 ? -0.337 10.428 -22.125 1.00 76.68 156 ASN H N 1
ATOM 8158 C CA . ASN G 4 159 ? -1.588 10.080 -22.786 1.00 70.45 156 ASN H CA 1
ATOM 8159 C C . ASN G 4 159 ? -1.365 9.215 -24.022 1.00 69.97 156 ASN H C 1
ATOM 8160 O O . ASN G 4 159 ? -2.237 9.151 -24.895 1.00 62.93 156 ASN H O 1
ATOM 8165 N N . SER G 4 160 ? -0.216 8.547 -24.109 1.00 69.45 157 SER H N 1
ATOM 8166 C CA . SER G 4 160 ? 0.130 7.730 -25.260 1.00 63.85 157 SER H CA 1
ATOM 8167 C C . SER G 4 160 ? 0.685 6.390 -24.799 1.00 72.72 157 SER H C 1
ATOM 8168 O O . SER 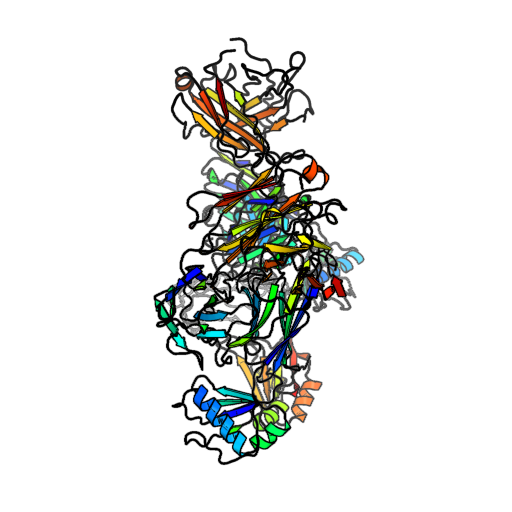G 4 160 ? 1.331 6.291 -23.752 1.00 76.37 157 SER H O 1
ATOM 8171 N N . GLN G 4 161 ? 0.418 5.354 -25.593 1.00 75.43 158 GLN H N 1
ATOM 8172 C CA . GLN G 4 161 ? 0.927 4.014 -25.346 1.00 67.58 158 GLN H CA 1
ATOM 8173 C C . GLN G 4 161 ? 1.503 3.448 -26.635 1.00 64.89 158 GLN H C 1
ATOM 8174 O O . GLN G 4 161 ? 0.909 3.594 -27.708 1.00 53.73 158 GLN H O 1
ATOM 8180 N N . GLU G 4 162 ? 2.657 2.795 -26.523 1.00 69.02 159 GLU H N 1
ATOM 8181 C CA . GLU G 4 162 ? 3.386 2.273 -27.670 1.00 68.25 159 GLU H CA 1
ATOM 8182 C C . GLU G 4 162 ? 3.275 0.755 -27.731 1.00 59.22 159 GLU H C 1
ATOM 8183 O O . GLU G 4 162 ? 3.252 0.079 -26.698 1.00 50.63 159 GLU H O 1
ATOM 8189 N N . SER G 4 163 ? 3.207 0.230 -28.953 1.00 55.94 160 SER H N 1
ATOM 8190 C CA . SER G 4 163 ? 3.252 -1.202 -29.209 1.00 55.43 160 SER H CA 1
ATOM 8191 C C . SER G 4 163 ? 4.226 -1.450 -30.350 1.00 57.80 160 SER H C 1
ATOM 8192 O O . SER G 4 163 ? 4.117 -0.822 -31.409 1.00 56.25 160 SER H O 1
ATOM 8195 N N . VAL G 4 164 ? 5.171 -2.361 -30.136 1.00 48.60 161 VAL H N 1
ATOM 8196 C CA . VAL G 4 164 ? 6.258 -2.610 -31.075 1.00 49.34 161 VAL H CA 1
ATOM 8197 C C . VAL G 4 164 ? 6.143 -4.039 -31.586 1.00 41.33 161 VAL H C 1
ATOM 8198 O O . VAL G 4 164 ? 5.968 -4.974 -30.797 1.00 41.05 161 VAL H O 1
ATOM 8202 N N . THR G 4 165 ? 6.235 -4.204 -32.902 1.00 44.91 162 THR H N 1
ATOM 8203 C CA . THR G 4 165 ? 6.170 -5.525 -33.508 1.00 40.41 162 THR H CA 1
ATOM 8204 C C . THR G 4 165 ? 7.536 -6.203 -33.454 1.00 47.67 162 THR H C 1
ATOM 8205 O O . THR G 4 165 ? 8.578 -5.547 -33.354 1.00 51.28 162 THR H O 1
ATOM 8209 N N . GLU G 4 166 ? 7.521 -7.532 -33.496 1.00 48.79 163 GLU H N 1
ATOM 8210 C CA . GLU G 4 166 ? 8.761 -8.290 -33.526 1.00 45.28 163 GLU H CA 1
ATOM 8211 C C . GLU G 4 166 ? 9.382 -8.229 -34.917 1.00 45.38 163 GLU H C 1
ATOM 8212 O O . GLU G 4 166 ? 8.744 -7.822 -35.892 1.00 47.79 163 GLU H O 1
ATOM 8218 N N . GLN G 4 167 ? 10.651 -8.631 -34.998 1.00 44.85 164 GLN H N 1
ATOM 8219 C CA . GLN G 4 167 ? 11.378 -8.551 -36.259 1.00 42.00 164 GLN H CA 1
ATOM 8220 C C . GLN G 4 167 ? 10.638 -9.307 -37.354 1.00 42.33 164 GLN H C 1
ATOM 8221 O O . GLN G 4 167 ? 10.272 -10.473 -37.184 1.00 48.02 164 GLN H O 1
ATOM 8227 N N . ASP G 4 168 ? 10.414 -8.626 -38.475 1.00 43.06 165 ASP H N 1
ATOM 8228 C CA . ASP G 4 168 ? 9.638 -9.196 -39.567 1.00 45.00 165 ASP H CA 1
ATOM 8229 C C . ASP G 4 168 ? 10.299 -10.464 -40.088 1.00 51.37 165 ASP H C 1
ATOM 8230 O O . ASP G 4 168 ? 11.520 -10.528 -40.254 1.00 58.60 165 ASP H O 1
ATOM 8235 N N . SER G 4 169 ? 9.478 -11.483 -40.345 1.00 47.34 166 SER H N 1
ATOM 8236 C CA . SER G 4 169 ? 9.990 -12.749 -40.850 1.00 54.13 166 SER H CA 1
ATOM 8237 C C . SER G 4 169 ? 10.556 -12.638 -42.259 1.00 53.34 166 SER H C 1
ATOM 8238 O O . SER G 4 169 ? 11.230 -13.569 -42.710 1.00 62.01 166 SER H O 1
ATOM 8241 N N . LYS G 4 170 ? 10.309 -11.531 -42.958 1.00 55.44 167 LYS H N 1
ATOM 8242 C CA . LYS G 4 170 ? 10.716 -11.384 -44.349 1.00 60.70 167 LYS H CA 1
ATOM 8243 C C . LYS G 4 170 ? 11.939 -10.494 -44.533 1.00 60.22 167 LYS H C 1
ATOM 8244 O O . LYS G 4 170 ? 12.785 -10.789 -45.381 1.00 69.18 167 LYS H O 1
ATOM 8250 N N . ASP G 4 171 ? 12.059 -9.405 -43.766 1.00 53.33 168 ASP H N 1
ATOM 8251 C CA . ASP G 4 171 ? 13.189 -8.494 -43.906 1.00 56.39 168 ASP H CA 1
ATOM 8252 C C . ASP G 4 171 ? 13.779 -8.060 -42.568 1.00 48.64 168 ASP H C 1
ATOM 8253 O O . ASP G 4 171 ? 14.573 -7.112 -42.538 1.00 53.91 168 ASP H O 1
ATOM 8258 N N . SER G 4 172 ? 13.413 -8.724 -41.468 1.00 47.41 169 SER H N 1
ATOM 8259 C CA . SER G 4 172 ? 14.016 -8.495 -40.150 1.00 48.86 169 SER H CA 1
ATOM 8260 C C . SER G 4 172 ? 13.885 -7.038 -39.709 1.00 44.98 169 SER H C 1
ATOM 8261 O O . SER G 4 172 ? 14.808 -6.458 -39.132 1.00 44.58 169 SER H O 1
ATOM 8264 N N . THR G 4 173 ? 12.729 -6.442 -39.975 1.00 44.31 170 THR H N 1
ATOM 8265 C CA . THR G 4 173 ? 12.479 -5.045 -39.655 1.00 43.08 170 THR H CA 1
ATOM 8266 C C . THR G 4 173 ? 11.435 -4.928 -38.550 1.00 41.96 170 THR H C 1
ATOM 8267 O O . THR G 4 173 ? 10.778 -5.901 -38.172 1.00 46.39 170 THR H O 1
ATOM 8271 N N . TYR G 4 174 ? 11.290 -3.712 -38.033 1.00 40.48 171 TYR H N 1
ATOM 8272 C CA . TYR G 4 174 ? 10.385 -3.426 -36.931 1.00 45.20 171 TYR H CA 1
ATOM 8273 C C . TYR G 4 174 ? 9.264 -2.494 -37.372 1.00 43.06 171 TYR H C 1
ATOM 8274 O O . TYR G 4 174 ? 9.345 -1.826 -38.407 1.00 45.09 171 TYR H O 1
ATOM 8283 N N . SER G 4 175 ? 8.214 -2.455 -36.556 1.00 42.29 172 SER H N 1
ATOM 8284 C CA . SER G 4 175 ? 7.104 -1.534 -36.751 1.00 45.30 172 SER H CA 1
ATOM 8285 C C . SER G 4 175 ? 6.593 -1.104 -35.385 1.00 46.77 172 SER H C 1
ATOM 8286 O O . SER G 4 175 ? 6.398 -1.946 -34.503 1.00 48.81 172 SER H O 1
ATOM 8289 N N . LEU G 4 176 ? 6.386 0.198 -35.213 1.00 42.00 173 LEU H N 1
ATOM 8290 C CA . LEU G 4 176 ? 5.941 0.767 -33.950 1.00 46.45 173 LEU H CA 1
ATOM 8291 C C . LEU G 4 176 ? 4.638 1.525 -34.161 1.00 54.69 173 LEU H C 1
ATOM 8292 O O . LEU G 4 176 ? 4.425 2.148 -35.205 1.00 54.01 173 LEU H O 1
ATOM 8297 N N . SER G 4 177 ? 3.764 1.464 -33.158 1.00 52.16 174 SER H N 1
ATOM 8298 C CA . SER G 4 177 ? 2.479 2.154 -33.186 1.00 54.74 174 SER H CA 1
ATOM 8299 C C . SER G 4 177 ? 2.299 2.892 -31.867 1.00 61.65 174 SER H C 1
ATOM 8300 O O . SER G 4 177 ? 2.151 2.262 -30.815 1.00 58.02 174 SER H O 1
ATOM 8303 N N . SER G 4 178 ? 2.313 4.221 -31.922 1.00 71.39 175 SER H N 1
ATOM 8304 C CA . SER G 4 178 ? 2.043 5.061 -30.763 1.00 71.68 175 SER H CA 1
ATOM 8305 C C . SER G 4 178 ? 0.629 5.612 -30.894 1.00 62.13 175 SER H C 1
ATOM 8306 O O . SER G 4 178 ? 0.305 6.269 -31.890 1.00 66.17 175 SER H O 1
ATOM 8309 N N . THR G 4 179 ? -0.206 5.347 -29.894 1.00 63.37 176 THR H N 1
ATOM 8310 C CA . THR G 4 179 ? -1.620 5.697 -29.930 1.00 70.62 176 THR H CA 1
ATOM 8311 C C . THR G 4 179 ? -1.882 6.833 -28.952 1.00 67.28 176 THR H C 1
ATOM 8312 O O . THR G 4 179 ? -1.577 6.714 -27.760 1.00 60.73 176 THR H O 1
ATOM 8316 N N . LEU G 4 180 ? -2.455 7.923 -29.455 1.00 62.63 177 LEU H N 1
ATOM 8317 C CA . LEU G 4 180 ? -2.785 9.091 -28.649 1.00 62.56 177 LEU H CA 1
ATOM 8318 C C . LEU G 4 180 ? -4.276 9.057 -28.336 1.00 68.24 177 LEU H C 1
ATOM 8319 O O . LEU G 4 180 ? -5.107 9.169 -29.244 1.00 72.13 177 LEU H O 1
ATOM 8324 N N . THR G 4 181 ? -4.611 8.906 -27.057 1.00 67.27 178 THR H N 1
ATOM 8325 C CA . THR G 4 181 ? -5.988 8.724 -26.615 1.00 73.00 178 THR H CA 1
ATOM 8326 C C . THR G 4 181 ? -6.454 9.946 -25.837 1.00 72.06 178 THR H C 1
ATOM 8327 O O . THR G 4 181 ? -5.792 10.373 -24.885 1.00 68.91 178 THR H O 1
ATOM 8331 N N . LEU G 4 182 ? -7.596 10.497 -26.242 1.00 70.64 179 LEU H N 1
ATOM 8332 C CA . LEU G 4 182 ? -8.184 11.652 -25.580 1.00 77.44 179 LEU H CA 1
ATOM 8333 C C . LEU G 4 182 ? -9.700 11.536 -25.643 1.00 84.67 179 LEU H C 1
ATOM 8334 O O . LEU G 4 182 ? -10.254 10.818 -26.479 1.00 77.05 179 LEU H O 1
ATOM 8339 N N . SER G 4 183 ? -10.366 12.253 -24.743 1.00 88.07 180 SER H N 1
ATOM 8340 C CA . SER G 4 183 ? -11.819 12.305 -24.764 1.00 84.40 180 SER H CA 1
ATOM 8341 C C . SER G 4 183 ? -12.302 13.112 -25.967 1.00 80.05 180 SER H C 1
ATOM 8342 O O . SER G 4 183 ? -11.565 13.911 -26.551 1.00 83.06 180 SER H O 1
ATOM 8345 N N . LYS G 4 184 ? -13.564 12.882 -26.344 1.00 84.33 181 LYS H N 1
ATOM 8346 C CA . LYS G 4 184 ? -14.132 13.596 -27.484 1.00 86.92 181 LYS H CA 1
ATOM 8347 C C . LYS G 4 184 ? -14.176 15.099 -27.239 1.00 90.26 181 LYS H C 1
ATOM 8348 O O . LYS G 4 184 ? -14.023 15.886 -28.180 1.00 94.84 181 LYS H O 1
ATOM 8354 N N . ALA G 4 185 ? -14.385 15.514 -25.988 1.00 85.01 182 ALA H N 1
ATOM 8355 C CA . ALA G 4 185 ? -14.404 16.939 -25.672 1.00 96.47 182 ALA H CA 1
ATOM 8356 C C . ALA G 4 185 ? -13.043 17.578 -25.926 1.00 94.94 182 ALA H C 1
ATOM 8357 O O . ALA G 4 185 ? -12.953 18.665 -26.509 1.00 99.37 182 ALA H O 1
ATOM 8359 N N . ASP G 4 186 ? -11.968 16.915 -25.497 1.00 82.36 183 ASP H N 1
ATOM 8360 C CA . ASP G 4 186 ? -10.635 17.479 -25.666 1.00 85.98 183 ASP H CA 1
ATOM 8361 C C . ASP G 4 186 ? -10.073 17.259 -27.065 1.00 94.72 183 ASP H C 1
ATOM 8362 O O . ASP G 4 186 ? -9.096 17.919 -27.435 1.00 97.84 183 ASP H O 1
ATOM 8367 N N . TYR G 4 187 ? -10.664 16.353 -27.847 1.00 97.67 184 TYR H N 1
ATOM 8368 C CA . TYR G 4 187 ? -10.215 16.165 -29.222 1.00 98.90 184 TYR H CA 1
ATOM 8369 C C . TYR G 4 187 ? -10.629 17.333 -30.109 1.00 92.26 184 TYR H C 1
ATOM 8370 O O . TYR G 4 187 ? -9.911 17.678 -31.055 1.00 96.35 184 TYR H O 1
ATOM 8379 N N . GLU G 4 188 ? -11.772 17.950 -29.821 1.00 90.96 185 GLU H N 1
ATOM 8380 C CA . GLU G 4 188 ? -12.238 19.120 -30.549 1.00 101.04 185 GLU H CA 1
ATOM 8381 C C . GLU G 4 188 ? -11.861 20.430 -29.869 1.00 94.85 185 GLU H C 1
ATOM 8382 O O . GLU G 4 188 ? -12.184 21.500 -30.394 1.00 85.18 185 GLU H O 1
ATOM 8388 N N . LYS G 4 189 ? -11.192 20.373 -28.716 1.00 98.05 186 LYS H N 1
ATOM 8389 C CA . LYS G 4 189 ? -10.712 21.594 -28.076 1.00 91.30 186 LYS H CA 1
ATOM 8390 C C . LYS G 4 189 ? -9.463 22.119 -28.774 1.00 94.72 186 LYS H C 1
ATOM 8391 O O . LYS G 4 189 ? -9.410 23.280 -29.195 1.00 79.28 186 LYS H O 1
ATOM 8393 N N . HIS G 4 190 ? -8.447 21.271 -28.912 1.00 91.99 187 HIS H N 1
ATOM 8394 C CA . HIS G 4 190 ? -7.208 21.665 -29.560 1.00 83.17 187 HIS H CA 1
ATOM 8395 C C . HIS G 4 190 ? -7.355 21.601 -31.081 1.00 85.81 187 HIS H C 1
ATOM 8396 O O . HIS G 4 190 ? -8.289 21.002 -31.621 1.00 79.54 187 HIS H O 1
ATOM 8403 N N . LYS G 4 191 ? -6.408 22.233 -31.777 1.00 93.34 188 LYS H N 1
ATOM 8404 C CA . LYS G 4 191 ? -6.544 22.505 -33.205 1.00 96.06 188 LYS H CA 1
ATOM 8405 C C . LYS G 4 191 ? -5.772 21.520 -34.079 1.00 96.48 188 LYS H C 1
ATOM 8406 O O . LYS G 4 191 ? -6.354 20.904 -34.975 1.00 94.39 188 LYS H O 1
ATOM 8408 N N . VAL G 4 192 ? -4.469 21.368 -33.848 1.00 98.85 189 VAL H N 1
ATOM 8409 C CA . VAL G 4 192 ? -3.596 20.618 -34.745 1.00 94.12 189 VAL H CA 1
ATOM 8410 C C . VAL G 4 192 ? -2.852 19.551 -33.952 1.00 92.60 189 VAL H C 1
ATOM 8411 O O . VAL G 4 192 ? -2.308 19.834 -32.879 1.00 92.56 189 VAL H O 1
ATOM 8415 N N . TYR G 4 193 ? -2.833 18.329 -34.481 1.00 96.08 190 TYR H N 1
ATOM 8416 C CA . TYR G 4 193 ? -2.136 17.202 -33.874 1.00 93.56 190 TYR H CA 1
ATOM 8417 C C . TYR G 4 193 ? -0.999 16.760 -34.785 1.00 90.84 190 TYR H C 1
ATOM 8418 O O . TYR G 4 193 ? -1.185 16.634 -36.000 1.00 93.29 190 TYR H O 1
ATOM 8427 N N . ALA G 4 194 ? 0.172 16.525 -34.196 1.00 85.08 191 ALA H N 1
ATOM 8428 C CA . ALA G 4 194 ? 1.358 16.147 -34.950 1.00 86.86 191 ALA H CA 1
ATOM 8429 C C . ALA G 4 194 ? 2.072 14.998 -34.253 1.00 76.78 191 ALA H C 1
ATOM 8430 O O . ALA G 4 194 ? 2.069 14.896 -33.024 1.00 71.70 191 ALA H O 1
ATOM 8432 N N . CYS G 4 195 ? 2.684 14.131 -35.055 1.00 75.76 192 CYS H N 1
ATOM 8433 C CA . CYS G 4 195 ? 3.514 13.037 -34.566 1.00 70.54 192 CYS H CA 1
ATOM 8434 C C . CYS G 4 195 ? 4.951 13.297 -34.996 1.00 70.56 192 CYS H C 1
ATOM 8435 O O . CYS G 4 195 ? 5.222 13.466 -36.190 1.00 65.92 192 CYS H O 1
ATOM 8438 N N . GLU G 4 196 ? 5.865 13.326 -34.031 1.00 67.91 193 GLU H N 1
ATOM 8439 C CA . GLU G 4 196 ? 7.274 13.601 -34.284 1.00 78.59 193 GLU H CA 1
ATOM 8440 C C . GLU G 4 196 ? 8.063 12.307 -34.136 1.00 76.40 193 GLU H C 1
ATOM 8441 O O . GLU G 4 196 ? 8.068 11.697 -33.061 1.00 74.80 193 GLU H O 1
ATOM 8447 N N . VAL G 4 197 ? 8.732 11.897 -35.211 1.00 77.51 194 VAL H N 1
ATOM 8448 C CA . VAL G 4 197 ? 9.460 10.635 -35.267 1.00 76.26 194 VAL H CA 1
ATOM 8449 C C . VAL G 4 197 ? 10.947 10.931 -35.394 1.00 71.58 194 VAL H C 1
ATOM 8450 O O . VAL G 4 197 ? 11.368 11.652 -36.306 1.00 69.95 194 VAL H O 1
ATOM 8454 N N . THR G 4 198 ? 11.738 10.375 -34.478 1.00 72.47 195 THR H N 1
ATOM 8455 C CA . THR G 4 198 ? 13.191 10.477 -34.510 1.00 67.53 195 THR H CA 1
ATOM 8456 C C . THR G 4 198 ? 13.768 9.073 -34.614 1.00 55.85 195 THR H C 1
ATOM 8457 O O . THR G 4 198 ? 13.470 8.215 -33.776 1.00 56.94 195 THR H O 1
ATOM 8461 N N . HIS G 4 199 ? 14.588 8.840 -35.637 1.00 53.88 196 HIS H N 1
ATOM 8462 C CA . HIS G 4 199 ? 15.184 7.532 -35.860 1.00 58.72 196 HIS H CA 1
ATOM 8463 C C . HIS G 4 199 ? 16.591 7.703 -36.414 1.00 58.36 196 HIS H C 1
ATOM 8464 O O . HIS G 4 199 ? 16.944 8.747 -36.968 1.00 60.36 196 HIS H O 1
ATOM 8471 N N . GLN G 4 200 ? 17.394 6.648 -36.251 1.00 55.49 197 GLN H N 1
ATOM 8472 C CA . GLN G 4 200 ? 18.789 6.685 -36.680 1.00 54.46 197 GLN H CA 1
ATOM 8473 C C . GLN G 4 200 ? 18.908 6.882 -38.187 1.00 52.12 197 GLN H C 1
ATOM 8474 O O . GLN G 4 200 ? 19.792 7.608 -38.657 1.00 55.65 197 GLN H O 1
ATOM 8480 N N . GLY G 4 201 ? 18.029 6.249 -38.959 1.00 57.23 198 GLY H N 1
ATOM 8481 C CA . GLY G 4 201 ? 18.084 6.335 -40.403 1.00 53.21 198 GLY H CA 1
ATOM 8482 C C . GLY G 4 201 ? 17.561 7.618 -41.004 1.00 60.24 198 GLY H C 1
ATOM 8483 O O . GLY G 4 201 ? 17.630 7.791 -42.224 1.00 56.03 198 GLY H O 1
ATOM 8484 N N . LEU G 4 202 ? 17.036 8.525 -40.186 1.00 63.30 199 LEU H N 1
ATOM 8485 C CA . LEU G 4 202 ? 16.525 9.807 -40.650 1.00 59.81 199 LEU H CA 1
ATOM 8486 C C . LEU G 4 202 ? 17.546 10.898 -40.355 1.00 63.88 199 LEU H C 1
ATOM 8487 O O . LEU G 4 202 ? 18.090 10.962 -39.247 1.00 62.24 199 LEU H O 1
ATOM 8492 N N . SER G 4 203 ? 17.811 11.746 -41.353 1.00 64.79 200 SER H N 1
ATOM 8493 C CA . SER G 4 203 ? 18.746 12.850 -41.155 1.00 67.66 200 SER H CA 1
ATOM 8494 C C . SER G 4 203 ? 18.232 13.824 -40.103 1.00 78.71 200 SER H C 1
ATOM 8495 O O . SER G 4 203 ? 19.000 14.307 -39.262 1.00 88.40 200 SER H O 1
ATOM 8498 N N . SER G 4 204 ? 16.942 14.124 -40.135 1.00 80.61 201 SER H N 1
ATOM 8499 C CA . SER G 4 204 ? 16.295 15.010 -39.181 1.00 84.54 201 SER H CA 1
ATOM 8500 C C . SER G 4 204 ? 14.962 14.392 -38.782 1.00 82.68 201 SER H C 1
ATOM 8501 O O . SER G 4 204 ? 14.413 13.567 -39.516 1.00 73.66 201 SER H O 1
ATOM 8504 N N . PRO G 4 205 ? 14.433 14.761 -37.615 1.00 83.17 202 PRO H N 1
ATOM 8505 C CA . PRO G 4 205 ? 13.123 14.233 -37.208 1.00 71.84 202 PRO H CA 1
ATOM 8506 C C . PRO G 4 205 ? 12.035 14.587 -38.212 1.00 78.69 202 PRO H C 1
ATOM 8507 O O . PRO G 4 205 ? 12.036 15.667 -38.807 1.00 78.27 202 PRO H O 1
ATOM 8511 N N . VAL G 4 206 ? 11.100 13.658 -38.395 1.00 76.96 203 VAL H N 1
ATOM 8512 C CA . VAL G 4 206 ? 10.017 13.787 -39.362 1.00 70.46 203 VAL H CA 1
ATOM 8513 C C . VAL G 4 206 ? 8.706 13.963 -38.608 1.00 71.36 203 VAL H C 1
ATOM 8514 O O . VAL G 4 206 ? 8.478 13.318 -37.577 1.00 73.79 203 VAL H O 1
ATOM 8518 N N . THR G 4 207 ? 7.854 14.856 -39.112 1.00 79.09 204 THR H N 1
ATOM 8519 C CA . THR G 4 207 ? 6.574 15.159 -38.487 1.00 67.60 204 THR H CA 1
ATOM 8520 C C . THR G 4 207 ? 5.459 15.038 -39.516 1.00 68.37 204 THR H C 1
ATOM 8521 O O . THR G 4 207 ? 5.565 15.584 -40.619 1.00 67.84 204 THR H O 1
ATOM 8525 N N . LYS G 4 208 ? 4.396 14.323 -39.152 1.00 77.95 205 LYS H N 1
ATOM 8526 C CA . LYS G 4 208 ? 3.192 14.206 -39.964 1.00 82.47 205 LYS H CA 1
ATOM 8527 C C . LYS G 4 208 ? 2.023 14.812 -39.199 1.00 82.60 205 LYS H C 1
ATOM 8528 O O . LYS G 4 208 ? 1.890 14.603 -37.988 1.00 81.11 205 LYS H O 1
ATOM 8534 N N . SER G 4 209 ? 1.173 15.561 -39.902 1.00 80.16 206 SER H N 1
ATOM 8535 C CA . SER G 4 209 ? 0.166 16.379 -39.241 1.00 85.26 206 SER H CA 1
ATOM 8536 C C . SER G 4 209 ? -1.178 16.270 -39.950 1.00 94.32 206 SER H C 1
ATOM 8537 O O . SER G 4 209 ? -1.293 15.740 -41.058 1.00 92.60 206 SER H O 1
ATOM 8540 N N . PHE G 4 210 ? -2.201 16.787 -39.269 1.00 95.05 207 PHE H N 1
ATOM 8541 C CA . PHE G 4 210 ? -3.586 16.880 -39.711 1.00 85.94 207 PHE H CA 1
ATOM 8542 C C . PHE G 4 210 ? -4.308 17.763 -38.704 1.00 89.16 207 PHE H C 1
ATOM 8543 O O . PHE G 4 210 ? -4.097 17.615 -37.498 1.00 86.62 207 PHE H O 1
ATOM 8551 N N . ASN G 4 211 ? -5.135 18.692 -39.185 1.00 88.36 208 ASN H N 1
ATOM 8552 C CA . ASN G 4 211 ? -5.653 19.661 -38.229 1.00 89.55 208 ASN H CA 1
ATOM 8553 C C . ASN G 4 211 ? -6.862 19.134 -37.462 1.00 93.65 208 ASN H C 1
ATOM 8554 O O . ASN G 4 211 ? -6.723 18.685 -36.320 1.00 107.97 208 ASN H O 1
ATOM 8559 N N . ARG G 4 212 ? -8.031 19.102 -38.103 1.00 89.30 209 ARG H N 1
ATOM 8560 C CA . ARG G 4 212 ? -9.236 18.579 -37.467 1.00 98.11 209 ARG H CA 1
ATOM 8561 C C . ARG G 4 212 ? -10.339 18.377 -38.495 1.00 103.79 209 ARG H C 1
ATOM 8562 O O . ARG G 4 212 ? -10.870 19.359 -39.025 1.00 101.43 209 ARG H O 1
ATOM 8564 N N . GLY G 4 213 ? -10.718 17.125 -38.756 1.00 104.10 210 GLY H N 1
ATOM 8565 C CA . GLY G 4 213 ? -11.738 16.818 -39.745 1.00 105.89 210 GLY H CA 1
ATOM 8566 C C . GLY G 4 213 ? -11.579 17.583 -41.045 1.00 109.34 210 GLY H C 1
ATOM 8567 O O . GLY G 4 213 ? -12.557 17.829 -41.758 1.00 97.21 210 GLY H O 1
ATOM 8568 N N . GLU G 4 214 ? -10.341 17.965 -41.358 1.00 106.85 211 GLU H N 1
ATOM 8569 C CA . GLU G 4 214 ? -10.040 18.873 -42.454 1.00 110.24 211 GLU H CA 1
ATOM 8570 C C . GLU G 4 214 ? -9.896 18.161 -43.790 1.00 122.27 211 GLU H C 1
ATOM 8571 O O . GLU G 4 214 ? -9.275 18.712 -44.706 1.00 119.63 211 GLU H O 1
ATOM 8573 N N . CYS G 4 215 ? -10.437 16.952 -43.912 1.00 116.28 212 CYS H N 1
ATOM 8574 C CA . CYS G 4 215 ? -10.482 16.239 -45.183 1.00 115.79 212 CYS H CA 1
ATOM 8575 C C . CYS G 4 215 ? -9.088 15.975 -45.745 1.00 109.42 212 CYS H C 1
ATOM 8576 O O . CYS G 4 215 ? -8.214 15.463 -45.046 1.00 109.03 212 CYS H O 1
ATOM 8579 N N . SER H 4 1 ? 25.082 -11.132 27.431 1.00 76.54 -2 SER I N 1
ATOM 8580 C CA . SER H 4 1 ? 24.113 -10.921 26.363 1.00 82.99 -2 SER I CA 1
ATOM 8581 C C . SER H 4 1 ? 24.548 -11.667 25.097 1.00 92.32 -2 SER I C 1
ATOM 8582 O O . SER H 4 1 ? 24.323 -12.872 24.974 1.00 94.32 -2 SER I O 1
ATOM 8585 N N . ASP H 4 2 ? 25.158 -10.935 24.164 1.00 94.80 -1 ASP I N 1
ATOM 8586 C CA . ASP H 4 2 ? 25.805 -11.414 22.941 1.00 85.88 -1 ASP I CA 1
ATOM 8587 C C . ASP H 4 2 ? 24.840 -11.958 21.893 1.00 84.45 -1 ASP I C 1
ATOM 8588 O O . ASP H 4 2 ? 25.289 -12.315 20.799 1.00 88.32 -1 ASP I O 1
ATOM 8593 N N . ILE H 4 3 ? 23.541 -12.028 22.168 1.00 65.04 0 ILE I N 1
ATOM 8594 C CA . ILE H 4 3 ? 22.549 -12.419 21.171 1.00 63.59 0 ILE I CA 1
ATOM 8595 C C . ILE H 4 3 ? 21.729 -11.186 20.829 1.00 58.73 0 ILE I C 1
ATOM 8596 O O . ILE H 4 3 ? 21.025 -10.641 21.688 1.00 61.00 0 ILE I O 1
ATOM 8601 N N . GLN H 4 4 ? 21.813 -10.747 19.577 1.00 54.38 1 GLN I N 1
ATOM 8602 C CA . GLN H 4 4 ? 21.218 -9.490 19.149 1.00 59.75 1 GLN I CA 1
ATOM 8603 C C . GLN H 4 4 ? 20.133 -9.742 18.114 1.00 63.02 1 GLN I C 1
ATOM 8604 O O . GLN H 4 4 ? 20.299 -10.567 17.209 1.00 64.12 1 GLN I O 1
ATOM 8610 N N . MET H 4 5 ? 19.023 -9.027 18.259 1.00 54.09 2 MET I N 1
ATOM 8611 C CA . MET H 4 5 ? 17.925 -9.065 17.304 1.00 48.09 2 MET I CA 1
ATOM 8612 C C . MET H 4 5 ? 18.025 -7.837 16.409 1.00 54.74 2 MET I C 1
ATOM 8613 O O . MET H 4 5 ? 17.904 -6.704 16.888 1.00 61.28 2 MET I O 1
ATOM 8618 N N . THR H 4 6 ? 18.248 -8.061 15.116 1.00 52.82 3 THR I N 1
ATOM 8619 C CA . THR H 4 6 ? 18.379 -6.973 14.148 1.00 55.76 3 THR I CA 1
ATOM 8620 C C . THR H 4 6 ? 16.995 -6.669 13.591 1.00 54.39 3 THR I C 1
ATOM 8621 O O . THR H 4 6 ? 16.502 -7.365 12.700 1.00 53.07 3 THR I O 1
ATOM 8625 N N . GLN H 4 7 ? 16.365 -5.620 14.112 1.00 53.48 4 GLN I N 1
ATOM 8626 C CA . GLN H 4 7 ? 15.003 -5.269 13.734 1.00 52.88 4 GLN I CA 1
ATOM 8627 C C . GLN H 4 7 ? 15.016 -4.256 12.596 1.00 53.87 4 GLN I C 1
ATOM 8628 O O . GLN H 4 7 ? 15.722 -3.245 12.664 1.00 68.27 4 GLN I O 1
ATOM 8634 N N . SER H 4 8 ? 14.232 -4.527 11.558 1.00 51.45 5 SER I N 1
ATOM 8635 C CA . SER H 4 8 ? 14.080 -3.643 10.414 1.00 55.37 5 SER I CA 1
ATOM 8636 C C . SER H 4 8 ? 12.601 -3.478 10.099 1.00 60.62 5 SER I C 1
ATOM 8637 O O . SER H 4 8 ? 11.804 -4.374 10.390 1.00 65.18 5 SER I O 1
ATOM 8640 N N . PRO H 4 9 ? 12.197 -2.349 9.489 1.00 60.45 6 PRO I N 1
ATOM 8641 C CA . PRO H 4 9 ? 12.985 -1.201 9.021 1.00 60.80 6 PRO I CA 1
ATOM 8642 C C . PRO H 4 9 ? 13.164 -0.133 10.092 1.00 66.17 6 PRO I C 1
ATOM 8643 O O . PRO H 4 9 ? 13.723 0.931 9.823 1.00 73.53 6 PRO I O 1
ATOM 8647 N N . SER H 4 10 ? 12.671 -0.410 11.303 1.00 63.71 7 SER I N 1
ATOM 8648 C CA . SER H 4 10 ? 12.794 0.472 12.460 1.00 67.74 7 SER I CA 1
ATOM 8649 C C . SER H 4 10 ? 11.925 1.715 12.316 1.00 57.49 7 SER I C 1
ATOM 8650 O O . SER H 4 10 ? 11.895 2.567 13.212 1.00 59.98 7 SER I O 1
ATOM 8653 N N . SER H 4 11 ? 11.238 1.836 11.182 1.00 58.22 8 SER I N 1
ATOM 8654 C CA . SER H 4 11 ? 10.320 2.932 10.902 1.00 53.28 8 SER I CA 1
ATOM 8655 C C . SER H 4 11 ? 9.647 2.681 9.560 1.00 61.42 8 SER I C 1
ATOM 8656 O O . SER H 4 11 ? 10.318 2.346 8.580 1.00 60.36 8 SER I O 1
ATOM 8659 N N . LEU H 4 12 ? 8.329 2.855 9.521 1.00 57.54 9 LEU I N 1
ATOM 8660 C CA . LEU H 4 12 ? 7.578 2.723 8.280 1.00 55.75 9 LEU I CA 1
ATOM 8661 C C . LEU H 4 12 ? 6.286 3.511 8.419 1.00 54.73 9 LEU I C 1
ATOM 8662 O O . LEU H 4 12 ? 5.715 3.607 9.510 1.00 52.34 9 LEU I O 1
ATOM 8667 N N . SER H 4 13 ? 5.843 4.086 7.305 1.00 58.92 10 SER I N 1
ATOM 8668 C CA . SER H 4 13 ? 4.595 4.831 7.236 1.00 70.50 10 SER I CA 1
ATOM 8669 C C . SER H 4 13 ? 3.576 4.033 6.435 1.00 73.18 10 SER I C 1
ATOM 8670 O O . SER H 4 13 ? 3.898 3.485 5.376 1.00 72.94 10 SER I O 1
ATOM 8673 N N . ALA H 4 14 ? 2.351 3.963 6.949 1.00 62.59 11 ALA I N 1
ATOM 8674 C CA . ALA H 4 14 ? 1.294 3.195 6.308 1.00 57.93 11 ALA I CA 1
ATOM 8675 C C . ALA H 4 14 ? -0.050 3.820 6.656 1.00 62.22 11 ALA I C 1
ATOM 8676 O O . ALA H 4 14 ? -0.153 4.674 7.541 1.00 62.34 11 ALA I O 1
ATOM 8678 N N . SER H 4 15 ? -1.082 3.390 5.938 1.00 59.78 12 SER I N 1
ATOM 8679 C CA . SER H 4 15 ? -2.442 3.869 6.136 1.00 63.06 12 SER I CA 1
ATOM 8680 C C . SER H 4 15 ? -3.314 2.754 6.701 1.00 62.41 12 SER I C 1
ATOM 8681 O O . SER H 4 15 ? -2.917 1.587 6.762 1.00 55.36 12 SER I O 1
ATOM 8684 N N . VAL H 4 16 ? -4.523 3.135 7.120 1.00 57.53 13 VAL I N 1
ATOM 8685 C CA . VAL H 4 16 ? -5.459 2.168 7.680 1.00 51.63 13 VAL I CA 1
ATOM 8686 C C . VAL H 4 16 ? -5.865 1.172 6.605 1.00 58.45 13 VAL I C 1
ATOM 8687 O O . VAL H 4 16 ? -6.253 1.553 5.493 1.00 65.30 13 VAL I O 1
ATOM 8691 N N . GLY H 4 17 ? -5.773 -0.115 6.933 1.00 59.55 14 GLY I N 1
ATOM 8692 C CA . GLY H 4 17 ? -6.091 -1.179 6.007 1.00 58.51 14 GLY I CA 1
ATOM 8693 C C . GLY H 4 17 ? -4.899 -1.768 5.284 1.00 60.92 14 GLY I C 1
ATOM 8694 O O . GLY H 4 17 ? -5.040 -2.824 4.654 1.00 66.12 14 GLY I O 1
ATOM 8695 N N . ASP H 4 18 ? -3.738 -1.123 5.352 1.00 61.54 15 ASP I N 1
ATOM 8696 C CA . ASP H 4 18 ? -2.551 -1.650 4.700 1.00 52.54 15 ASP I CA 1
ATOM 8697 C C . ASP H 4 18 ? -2.017 -2.865 5.453 1.00 54.07 15 ASP I C 1
ATOM 8698 O O . ASP H 4 18 ? -2.265 -3.054 6.647 1.00 53.04 15 ASP I O 1
ATOM 8703 N N . ARG H 4 19 ? -1.273 -3.697 4.732 1.00 48.86 16 ARG I N 1
ATOM 8704 C CA . ARG H 4 19 ? -0.631 -4.873 5.302 1.00 51.15 16 ARG I CA 1
ATOM 8705 C C . ARG H 4 19 ? 0.836 -4.544 5.548 1.00 58.82 16 ARG I C 1
ATOM 8706 O O . ARG H 4 19 ? 1.586 -4.290 4.600 1.00 69.07 16 ARG I O 1
ATOM 8714 N N . VAL H 4 20 ? 1.241 -4.546 6.814 1.00 52.87 17 VAL I N 1
ATOM 8715 C CA . VAL H 4 20 ? 2.591 -4.158 7.194 1.00 55.64 17 VAL I CA 1
ATOM 8716 C C . VAL H 4 20 ? 3.383 -5.407 7.555 1.00 55.64 17 VAL I C 1
ATOM 8717 O O . VAL H 4 20 ? 2.829 -6.457 7.897 1.00 50.81 17 VAL I O 1
ATOM 8721 N N . THR H 4 21 ? 4.706 -5.284 7.473 1.00 54.48 18 THR I N 1
ATOM 8722 C CA . THR H 4 21 ? 5.613 -6.393 7.743 1.00 51.90 18 THR I CA 1
ATOM 8723 C C . THR H 4 21 ? 6.806 -5.873 8.527 1.00 48.23 18 THR I C 1
ATOM 8724 O O . THR H 4 21 ? 7.515 -4.977 8.059 1.00 57.83 18 THR I O 1
ATOM 8728 N N . ILE H 4 22 ? 7.024 -6.431 9.715 1.00 39.68 19 ILE I N 1
ATOM 8729 C CA . ILE H 4 22 ? 8.168 -6.098 10.556 1.00 46.05 19 ILE I CA 1
ATOM 8730 C C . ILE H 4 22 ? 8.949 -7.382 10.790 1.00 51.88 19 ILE I C 1
ATOM 8731 O O . ILE H 4 22 ? 8.401 -8.360 11.315 1.00 53.39 19 ILE I O 1
ATOM 8736 N N . THR H 4 23 ? 10.222 -7.383 10.403 1.00 57.42 20 THR I N 1
ATOM 8737 C CA . THR H 4 23 ? 11.049 -8.583 10.424 1.00 58.75 20 THR I CA 1
ATOM 8738 C C . THR H 4 23 ? 12.223 -8.388 11.370 1.00 53.92 20 THR I C 1
ATOM 8739 O O . THR H 4 23 ? 12.939 -7.385 11.280 1.00 58.81 20 THR I O 1
ATOM 8743 N N . CYS H 4 24 ? 12.421 -9.351 12.266 1.00 55.34 21 CYS I N 1
ATOM 8744 C CA . CYS H 4 24 ? 13.591 -9.410 13.129 1.00 54.53 21 CYS I CA 1
ATOM 8745 C C . CYS H 4 24 ? 14.445 -10.612 12.751 1.00 55.70 21 CYS I C 1
ATOM 8746 O O . CYS H 4 24 ? 13.924 -11.709 12.525 1.00 62.76 21 CYS I O 1
ATOM 8749 N N . ARG H 4 25 ? 15.755 -10.402 12.679 1.00 56.48 22 ARG I N 1
ATOM 8750 C CA . ARG H 4 25 ? 16.707 -11.470 12.412 1.00 56.97 22 ARG I CA 1
ATOM 8751 C C . ARG H 4 25 ? 17.581 -11.684 13.638 1.00 58.52 22 ARG I C 1
ATOM 8752 O O . ARG H 4 25 ? 18.175 -10.732 14.157 1.00 64.41 22 ARG I O 1
ATOM 8760 N N . ALA H 4 26 ? 17.652 -12.928 14.098 1.00 61.08 23 ALA I N 1
ATOM 8761 C CA . ALA H 4 26 ? 18.503 -13.273 15.224 1.00 59.37 23 ALA I CA 1
ATOM 8762 C C . ALA H 4 26 ? 19.922 -13.552 14.749 1.00 61.54 23 ALA I C 1
ATOM 8763 O O . ALA H 4 26 ? 20.132 -14.202 13.720 1.00 70.08 23 ALA I O 1
ATOM 8765 N N . SER H 4 27 ? 20.899 -13.056 15.507 1.00 62.03 24 SER I N 1
ATOM 8766 C CA . SER H 4 27 ? 22.301 -13.297 15.196 1.00 59.96 24 SER I CA 1
ATOM 8767 C C . SER H 4 27 ? 22.740 -14.717 15.526 1.00 64.81 24 SER I C 1
ATOM 8768 O O . SER H 4 27 ? 23.859 -15.104 15.169 1.00 64.95 24 SER I O 1
ATOM 8771 N N . GLN H 4 28 ? 21.888 -15.493 16.195 1.00 68.91 25 GLN I N 1
ATOM 8772 C CA . GLN H 4 28 ? 22.200 -16.859 16.587 1.00 61.61 25 GLN I CA 1
ATOM 8773 C C . GLN H 4 28 ? 20.893 -17.633 16.702 1.00 60.07 25 GLN I C 1
ATOM 8774 O O . GLN H 4 28 ? 19.812 -17.049 16.817 1.00 56.51 25 GLN I O 1
ATOM 8780 N N . SER H 4 29 ? 21.005 -18.959 16.655 1.00 62.61 26 SER I N 1
ATOM 8781 C CA . SER H 4 29 ? 19.831 -19.819 16.727 1.00 55.55 26 SER I CA 1
ATOM 8782 C C . SER H 4 29 ? 19.162 -19.678 18.086 1.00 58.76 26 SER I C 1
ATOM 8783 O O . SER H 4 29 ? 19.822 -19.735 19.128 1.00 51.62 26 SER I O 1
ATOM 8786 N N . VAL H 4 30 ? 17.848 -19.473 18.072 1.00 51.26 27 VAL I N 1
ATOM 8787 C CA . VAL H 4 30 ? 17.062 -19.343 19.293 1.00 55.22 27 VAL I CA 1
ATOM 8788 C C . VAL H 4 30 ? 15.852 -20.260 19.212 1.00 58.97 27 VAL I C 1
ATOM 8789 O O . VAL H 4 30 ? 14.950 -20.181 20.052 1.00 54.10 27 VAL I O 1
ATOM 8793 N N . SER H 4 31 ? 15.832 -21.123 18.195 1.00 63.37 28 SER I N 1
ATOM 8794 C CA . SER H 4 31 ? 14.727 -22.036 17.931 1.00 67.72 28 SER I CA 1
ATOM 8795 C C . SER H 4 31 ? 13.457 -21.236 17.668 1.00 68.02 28 SER I C 1
ATOM 8796 O O . SER H 4 31 ? 13.243 -20.751 16.552 1.00 68.70 28 SER I O 1
ATOM 8798 N N . SER H 4 32 ? 12.614 -21.075 18.692 1.00 62.27 29 SER I N 1
ATOM 8799 C CA . SER H 4 32 ? 11.378 -20.321 18.534 1.00 66.70 29 SER I CA 1
ATOM 8800 C C . SER H 4 32 ? 11.088 -19.407 19.719 1.00 59.98 29 SER I C 1
ATOM 8801 O O . SER H 4 32 ? 9.973 -18.882 19.813 1.00 49.79 29 SER I O 1
ATOM 8804 N N . ALA H 4 33 ? 12.049 -19.193 20.620 1.00 49.76 30 ALA I N 1
ATOM 8805 C CA . ALA H 4 33 ? 11.843 -18.358 21.805 1.00 45.30 30 ALA I CA 1
ATOM 8806 C C . ALA H 4 33 ? 11.901 -16.882 21.408 1.00 47.45 30 ALA I C 1
ATOM 8807 O O . ALA H 4 33 ? 12.838 -16.147 21.726 1.00 57.06 30 ALA I O 1
ATOM 8809 N N . VAL H 4 34 ? 10.861 -16.451 20.699 1.00 37.02 31 VAL I N 1
ATOM 8810 C CA . VAL H 4 34 ? 10.749 -15.079 20.222 1.00 42.96 31 VAL I CA 1
ATOM 8811 C C . VAL H 4 34 ? 9.361 -14.554 20.556 1.00 38.66 31 VAL I C 1
ATOM 8812 O O . VAL H 4 34 ? 8.357 -15.219 20.278 1.00 37.47 31 VAL I O 1
ATOM 8816 N N . ALA H 4 35 ? 9.307 -13.363 21.145 1.00 39.34 32 ALA I N 1
ATOM 8817 C CA . ALA H 4 35 ? 8.058 -12.702 21.480 1.00 36.94 32 ALA I CA 1
ATOM 8818 C C . ALA H 4 35 ? 7.996 -11.338 20.804 1.00 39.22 32 ALA I C 1
ATOM 8819 O O . ALA H 4 35 ? 9.021 -10.746 20.455 1.00 43.27 32 ALA I O 1
ATOM 8821 N N . TRP H 4 36 ? 6.774 -10.847 20.618 1.00 35.14 33 TRP I N 1
ATOM 8822 C CA . TRP H 4 36 ? 6.531 -9.552 20.000 1.00 38.22 33 TRP I CA 1
ATOM 8823 C C . TRP H 4 36 ? 5.719 -8.678 20.945 1.00 41.78 33 TRP I C 1
ATOM 8824 O O . TRP H 4 36 ? 4.768 -9.147 21.578 1.00 43.74 33 TRP I O 1
ATOM 8835 N N . TYR H 4 37 ? 6.101 -7.405 21.037 1.00 39.98 34 TYR I N 1
ATOM 8836 C CA . TYR H 4 37 ? 5.482 -6.466 21.959 1.00 38.65 34 TYR I CA 1
ATOM 8837 C C . TYR H 4 37 ? 5.057 -5.208 21.218 1.00 37.83 34 TYR I C 1
ATOM 8838 O O . TYR H 4 37 ? 5.668 -4.816 20.221 1.00 37.13 34 TYR I O 1
ATOM 8847 N N . GLN H 4 38 ? 3.995 -4.583 21.718 1.00 38.56 35 GLN I N 1
ATOM 8848 C CA . GLN H 4 38 ? 3.508 -3.306 21.216 1.00 40.12 35 GLN I CA 1
ATOM 8849 C C . GLN H 4 38 ? 3.553 -2.291 22.348 1.00 42.27 35 GLN I C 1
ATOM 8850 O O . GLN H 4 38 ? 3.020 -2.546 23.433 1.00 44.54 35 GLN I O 1
ATOM 8856 N N . GLN H 4 39 ? 4.192 -1.151 22.099 1.00 43.12 36 GLN I N 1
ATOM 8857 C CA . GLN H 4 39 ? 4.287 -0.088 23.088 1.00 48.04 36 GLN I CA 1
ATOM 8858 C C . GLN H 4 39 ? 3.813 1.220 22.477 1.00 44.60 36 GLN I C 1
ATOM 8859 O O . GLN H 4 39 ? 4.244 1.592 21.381 1.00 44.70 36 GLN I O 1
ATOM 8865 N N . LYS H 4 40 ? 2.943 1.896 23.176 1.00 47.21 37 LYS I N 1
ATOM 8866 C CA . LYS H 4 40 ? 2.451 3.230 22.887 1.00 54.38 37 LYS I CA 1
ATOM 8867 C C . LYS H 4 40 ? 3.087 4.233 23.842 1.00 52.76 37 LYS I C 1
ATOM 8868 O O . LYS H 4 40 ? 3.481 3.871 24.955 1.00 48.72 37 LYS I O 1
ATOM 8874 N N . PRO H 4 41 ? 3.227 5.495 23.430 1.00 54.38 38 PRO I N 1
ATOM 8875 C CA . PRO H 4 41 ? 3.949 6.462 24.267 1.00 52.16 38 PRO I CA 1
ATOM 8876 C C . PRO H 4 41 ? 3.304 6.625 25.636 1.00 55.34 38 PRO I C 1
ATOM 8877 O O . PRO H 4 41 ? 2.079 6.682 25.767 1.00 54.78 38 PRO I O 1
ATOM 8881 N N . GLY H 4 42 ? 4.151 6.700 26.662 1.00 51.33 39 GLY I N 1
ATOM 8882 C CA . GLY H 4 42 ? 3.683 6.868 28.022 1.00 57.00 39 GLY I CA 1
ATOM 8883 C C . GLY H 4 42 ? 3.044 5.649 28.647 1.00 60.54 39 GLY I C 1
ATOM 8884 O O . GLY H 4 42 ? 2.404 5.777 29.695 1.00 72.44 39 GLY I O 1
ATOM 8885 N N . LYS H 4 43 ? 3.194 4.471 28.043 1.00 57.92 40 LYS I N 1
ATOM 8886 C CA . LYS H 4 43 ? 2.550 3.262 28.536 1.00 56.09 40 LYS I CA 1
ATOM 8887 C C . LYS H 4 43 ? 3.540 2.107 28.531 1.00 54.00 40 LYS I C 1
ATOM 8888 O O . LYS H 4 43 ? 4.539 2.117 27.808 1.00 50.88 40 LYS I O 1
ATOM 8894 N N . ALA H 4 44 ? 3.243 1.103 29.353 1.00 48.32 41 ALA I N 1
ATOM 8895 C CA . ALA H 4 44 ? 4.053 -0.102 29.395 1.00 46.54 41 ALA I CA 1
ATOM 8896 C C . ALA H 4 44 ? 3.820 -0.945 28.140 1.00 43.12 41 ALA I C 1
ATOM 8897 O O . ALA H 4 44 ? 2.768 -0.847 27.504 1.00 45.89 41 ALA I O 1
ATOM 8899 N N . PRO H 4 45 ? 4.793 -1.772 27.757 1.00 43.01 42 PRO I N 1
ATOM 8900 C CA . PRO H 4 45 ? 4.603 -2.640 26.589 1.00 44.69 42 PRO I CA 1
ATOM 8901 C C . PRO H 4 45 ? 3.514 -3.676 26.821 1.00 43.07 42 PRO I C 1
ATOM 8902 O O . PRO H 4 45 ? 3.245 -4.092 27.951 1.00 39.07 42 PRO I O 1
ATOM 8906 N N . LYS H 4 46 ? 2.883 -4.091 25.725 1.00 44.50 43 LYS I N 1
ATOM 8907 C CA . LYS H 4 46 ? 1.866 -5.134 25.742 1.00 38.79 43 LYS I CA 1
ATOM 8908 C C . LYS H 4 46 ? 2.331 -6.299 24.882 1.00 39.78 43 LYS I C 1
ATOM 8909 O O . LYS H 4 46 ? 2.793 -6.097 23.754 1.00 42.01 43 LYS I O 1
ATOM 8915 N N . LEU H 4 47 ? 2.211 -7.511 25.416 1.00 44.35 44 LEU I N 1
ATOM 8916 C CA . LEU H 4 47 ? 2.582 -8.700 24.661 1.00 42.22 44 LEU I CA 1
ATOM 8917 C C . LEU H 4 47 ? 1.572 -8.963 23.551 1.00 43.12 44 LEU I C 1
ATOM 8918 O O . LEU H 4 47 ? 0.362 -8.807 23.737 1.00 41.19 44 LEU I O 1
ATOM 8923 N N . LEU H 4 48 ? 2.080 -9.351 22.383 1.00 38.82 45 LEU I N 1
ATOM 8924 C CA . LEU H 4 48 ? 1.241 -9.724 21.250 1.00 39.90 45 LEU I CA 1
ATOM 8925 C C . LEU H 4 48 ? 1.437 -11.172 20.834 1.00 41.42 45 LEU I C 1
ATOM 8926 O O . LEU H 4 48 ? 0.460 -11.925 20.741 1.00 43.86 45 LEU I O 1
ATOM 8931 N N . ILE H 4 49 ? 2.677 -11.587 20.587 1.00 39.16 46 ILE I N 1
ATOM 8932 C CA . ILE H 4 49 ? 2.990 -12.926 20.107 1.00 35.83 46 ILE I CA 1
ATOM 8933 C C . ILE H 4 49 ? 4.041 -13.535 21.025 1.00 40.71 46 ILE I C 1
ATOM 8934 O O . ILE H 4 49 ? 4.930 -12.832 21.515 1.00 43.29 46 ILE I O 1
ATOM 8939 N N . TYR H 4 50 ? 3.923 -14.838 21.275 1.00 38.65 47 TYR I N 1
ATOM 8940 C CA . TYR H 4 50 ? 4.950 -15.598 21.971 1.00 41.03 47 TYR I CA 1
ATOM 8941 C C . TYR H 4 50 ? 5.157 -16.912 21.231 1.00 45.62 47 TYR I C 1
ATOM 8942 O O . TYR H 4 50 ? 4.299 -17.351 20.463 1.00 49.68 47 TYR I O 1
ATOM 8951 N N . SER H 4 51 ? 6.321 -17.525 21.455 1.00 42.60 48 SER I N 1
ATOM 8952 C CA . SER H 4 51 ? 6.758 -18.713 20.722 1.00 49.62 48 SER I CA 1
ATOM 8953 C C . SER H 4 51 ? 6.804 -18.469 19.214 1.00 52.12 48 SER I C 1
ATOM 8954 O O . SER H 4 51 ? 6.750 -19.419 18.424 1.00 58.07 48 SER I O 1
ATOM 8957 N N . ALA H 4 52 ? 6.866 -17.192 18.824 1.00 51.68 49 ALA I N 1
ATOM 8958 C CA . ALA H 4 52 ? 7.087 -16.711 17.462 1.00 51.64 49 ALA I CA 1
ATOM 8959 C C . ALA H 4 52 ? 5.875 -16.885 16.556 1.00 53.84 49 ALA I C 1
ATOM 8960 O O . ALA H 4 52 ? 5.893 -16.433 15.406 1.00 60.57 49 ALA I O 1
ATOM 8962 N N . SER H 4 53 ? 4.824 -17.540 17.054 1.00 53.17 50 SER I N 1
ATOM 8963 C CA . SER H 4 53 ? 3.624 -17.751 16.257 1.00 48.08 50 SER I CA 1
ATOM 8964 C C . SER H 4 53 ? 2.337 -17.864 17.065 1.00 43.71 50 SER I C 1
ATOM 8965 O O . SER H 4 53 ? 1.277 -18.077 16.468 1.00 47.78 50 SER I O 1
ATOM 8968 N N . SER H 4 54 ? 2.387 -17.749 18.388 1.00 38.90 51 SER I N 1
ATOM 8969 C CA . SER H 4 54 ? 1.218 -17.947 19.239 1.00 40.17 51 SER I CA 1
ATOM 8970 C C . SER H 4 54 ? 0.712 -16.592 19.716 1.00 41.52 51 SER I C 1
ATOM 8971 O O . SER H 4 54 ? 1.456 -15.839 20.355 1.00 42.54 51 SER I O 1
ATOM 8974 N N . LEU H 4 55 ? -0.546 -16.286 19.404 1.00 39.25 52 LEU I N 1
ATOM 8975 C CA . LEU H 4 55 ? -1.143 -15.034 19.848 1.00 38.42 52 LEU I CA 1
ATOM 8976 C C . LEU H 4 55 ? -1.449 -15.090 21.338 1.00 36.05 52 LEU I C 1
ATOM 8977 O O . LEU H 4 55 ? -2.012 -16.071 21.832 1.00 41.55 52 LEU I O 1
ATOM 8982 N N . TYR H 4 56 ? -1.078 -14.033 22.052 1.00 36.83 53 TYR I N 1
ATOM 8983 C CA . TYR H 4 56 ? -1.473 -13.901 23.445 1.00 40.02 53 TYR I CA 1
ATOM 8984 C C . TYR H 4 56 ? -2.979 -13.674 23.538 1.00 38.83 53 TYR I C 1
ATOM 8985 O O . TYR H 4 56 ? -3.609 -13.162 22.609 1.00 38.52 53 TYR I O 1
ATOM 8994 N N . SER H 4 57 ? -3.558 -14.079 24.667 1.00 43.00 54 SER I N 1
ATOM 8995 C CA . SER H 4 57 ? -5.003 -13.983 24.841 1.00 41.00 54 SER I CA 1
ATOM 8996 C C . SER H 4 57 ? -5.463 -12.533 24.745 1.00 38.97 54 SER I C 1
ATOM 8997 O O . SER H 4 57 ? -4.877 -11.639 25.363 1.00 44.82 54 SER I O 1
ATOM 9000 N N . GLY H 4 58 ? -6.517 -12.306 23.962 1.00 39.21 55 GLY I N 1
ATOM 9001 C CA . GLY H 4 58 ? -7.056 -10.980 23.753 1.00 40.61 55 GLY I CA 1
ATOM 9002 C C . GLY H 4 58 ? -6.495 -10.237 22.559 1.00 41.50 55 GLY I C 1
ATOM 9003 O O . GLY H 4 58 ? -7.083 -9.228 22.148 1.00 41.44 55 GLY I O 1
ATOM 9004 N N . VAL H 4 59 ? -5.388 -10.696 21.992 1.00 39.88 56 VAL I N 1
ATOM 9005 C CA . VAL H 4 59 ? -4.795 -10.018 20.834 1.00 40.90 56 VAL I CA 1
ATOM 9006 C C . VAL H 4 59 ? -5.656 -10.282 19.602 1.00 40.87 56 VAL I C 1
ATOM 9007 O O . VAL H 4 59 ? -6.047 -11.437 19.360 1.00 44.88 56 VAL I O 1
ATOM 9011 N N . PRO H 4 60 ? -5.987 -9.261 18.810 1.00 40.40 57 PRO I N 1
ATOM 9012 C CA . PRO H 4 60 ? -6.775 -9.496 17.594 1.00 41.87 57 PRO I CA 1
ATOM 9013 C C . PRO H 4 60 ? -6.045 -10.406 16.617 1.00 38.64 57 PRO I C 1
ATOM 9014 O O . PRO H 4 60 ? -4.815 -10.402 16.528 1.00 39.08 57 PRO I O 1
ATOM 9018 N N . SER H 4 61 ? -6.826 -11.193 15.874 1.00 41.09 58 SER I N 1
ATOM 9019 C CA . SER H 4 61 ? -6.260 -12.172 14.954 1.00 37.73 58 SER I CA 1
ATOM 9020 C C . SER H 4 61 ? -5.565 -11.536 13.758 1.00 39.82 58 SER I C 1
ATOM 9021 O O . SER H 4 61 ? -4.872 -12.247 13.022 1.00 44.61 58 SER I O 1
ATOM 9024 N N . ARG H 4 62 ? -5.733 -10.230 13.538 1.00 37.06 59 ARG I N 1
ATOM 9025 C CA . ARG H 4 62 ? -5.013 -9.562 12.461 1.00 42.05 59 ARG I CA 1
ATOM 9026 C C . ARG H 4 62 ? -3.512 -9.504 12.715 1.00 41.08 59 ARG I C 1
ATOM 9027 O O . ARG H 4 62 ? -2.754 -9.220 11.781 1.00 42.18 59 ARG I O 1
ATOM 9035 N N . PHE H 4 63 ? -3.073 -9.757 13.945 1.00 35.21 60 PHE I N 1
ATOM 9036 C CA . PHE H 4 63 ? -1.661 -9.924 14.249 1.00 38.64 60 PHE I CA 1
ATOM 9037 C C . PHE H 4 63 ? -1.272 -11.385 14.076 1.00 38.63 60 PHE I C 1
ATOM 9038 O O . PHE H 4 63 ? -2.042 -12.289 14.410 1.00 44.69 60 PHE I O 1
ATOM 9046 N N . SER H 4 64 ? -0.071 -11.611 13.551 1.00 39.19 61 SER I N 1
ATOM 9047 C CA . SER H 4 64 ? 0.407 -12.965 13.314 1.00 37.68 61 SER I CA 1
ATOM 9048 C C . SER H 4 64 ? 1.928 -12.955 13.295 1.00 40.97 61 SER I C 1
ATOM 9049 O O . SER H 4 64 ? 2.559 -11.912 13.109 1.00 42.97 61 SER I O 1
ATOM 9052 N N . GLY H 4 65 ? 2.507 -14.138 13.489 1.00 42.74 62 GLY I N 1
ATOM 9053 C CA . GLY H 4 65 ? 3.949 -14.278 13.503 1.00 45.00 62 GLY I CA 1
ATOM 9054 C C . GLY H 4 65 ? 4.433 -15.542 12.823 1.00 50.61 62 GLY I C 1
ATOM 9055 O O . GLY H 4 65 ? 3.990 -16.645 13.157 1.00 57.32 62 GLY I O 1
ATOM 9056 N N . SER H 4 66 ? 5.344 -15.393 11.868 1.00 49.23 63 SER I N 1
ATOM 9057 C CA . SER H 4 66 ? 5.912 -16.508 11.128 1.00 46.74 63 SER I CA 1
ATOM 9058 C C . SER H 4 66 ? 7.402 -16.622 11.424 1.00 55.75 63 SER I C 1
ATOM 9059 O O . SER H 4 66 ? 8.016 -15.727 12.010 1.00 54.66 63 SER I O 1
ATOM 9062 N N . ARG H 4 67 ? 7.982 -17.747 11.009 1.00 62.09 64 ARG I N 1
ATOM 9063 C CA . ARG H 4 67 ? 9.403 -17.996 11.199 1.00 58.37 64 ARG I CA 1
ATOM 9064 C C . ARG H 4 67 ? 9.958 -18.719 9.982 1.00 65.72 64 ARG I C 1
ATOM 9065 O O . ARG H 4 67 ? 9.323 -19.635 9.451 1.00 59.30 64 ARG I O 1
ATOM 9073 N N . SER H 4 68 ? 11.144 -18.304 9.547 1.00 59.15 65 SER I N 1
ATOM 9074 C CA . SER H 4 68 ? 11.813 -18.894 8.391 1.00 57.43 65 SER I CA 1
ATOM 9075 C C . SER H 4 68 ? 13.293 -19.101 8.701 1.00 64.92 65 SER I C 1
ATOM 9076 O O . SER H 4 68 ? 14.175 -18.773 7.906 1.00 74.84 65 SER I O 1
ATOM 9079 N N . GLY H 4 69 ? 13.577 -19.646 9.881 1.00 64.07 66 GLY I N 1
ATOM 9080 C CA . GLY H 4 69 ? 14.945 -19.868 10.309 1.00 54.96 66 GLY I CA 1
ATOM 9081 C C . GLY H 4 69 ? 15.345 -18.959 11.452 1.00 68.63 66 GLY I C 1
ATOM 9082 O O . GLY H 4 69 ? 14.827 -19.087 12.565 1.00 76.62 66 GLY I O 1
ATOM 9083 N N . THR H 4 70 ? 16.271 -18.039 11.190 1.00 68.89 67 THR I N 1
ATOM 9084 C CA . THR H 4 70 ? 16.646 -17.009 12.148 1.00 63.49 67 THR I CA 1
ATOM 9085 C C . THR H 4 70 ? 15.905 -15.701 11.907 1.00 62.69 67 THR I C 1
ATOM 9086 O O . THR H 4 70 ? 16.191 -14.704 12.577 1.00 67.96 67 THR I O 1
ATOM 9090 N N . ASP H 4 71 ? 14.963 -15.685 10.968 1.00 53.49 68 ASP I N 1
ATOM 9091 C CA . ASP H 4 71 ? 14.172 -14.502 10.661 1.00 55.40 68 ASP I CA 1
ATOM 9092 C C . ASP H 4 71 ? 12.776 -14.664 11.245 1.00 55.29 68 ASP I C 1
ATOM 9093 O O . ASP H 4 71 ? 12.107 -15.672 10.997 1.00 59.86 68 ASP I O 1
ATOM 9098 N N . PHE H 4 72 ? 12.343 -13.675 12.021 1.00 51.74 69 PHE I N 1
ATOM 9099 C CA . PHE H 4 72 ? 11.033 -13.682 12.657 1.00 51.50 69 PHE I CA 1
ATOM 9100 C C . PHE H 4 72 ? 10.241 -12.480 12.166 1.00 50.12 69 PHE I C 1
ATOM 9101 O O . PHE H 4 72 ? 10.735 -11.348 12.207 1.00 50.20 69 PHE I O 1
ATOM 9109 N N . THR H 4 73 ? 9.019 -12.727 11.701 1.00 48.15 70 THR I N 1
ATOM 9110 C CA . THR H 4 73 ? 8.204 -11.715 11.045 1.00 43.78 70 THR I CA 1
ATOM 9111 C C . THR H 4 73 ? 6.941 -11.456 11.851 1.00 44.37 70 THR I C 1
ATOM 9112 O O . THR H 4 73 ? 6.244 -12.399 12.241 1.00 52.18 70 THR I O 1
ATOM 9116 N N . LEU H 4 74 ? 6.652 -10.181 12.098 1.00 47.52 71 LEU I N 1
ATOM 9117 C CA . LEU H 4 74 ? 5.382 -9.751 12.669 1.00 44.82 71 LEU I CA 1
ATOM 9118 C C . LEU H 4 74 ? 4.548 -9.137 11.553 1.00 45.83 71 LEU I C 1
ATOM 9119 O O . LEU H 4 74 ? 4.976 -8.168 10.916 1.00 46.60 71 LEU I O 1
ATOM 9124 N N . THR H 4 75 ? 3.366 -9.700 11.314 1.00 43.72 72 THR I N 1
ATOM 9125 C CA . THR H 4 75 ? 2.515 -9.295 10.205 1.00 40.11 72 THR I CA 1
ATOM 9126 C C . THR H 4 75 ? 1.184 -8.783 10.732 1.00 39.69 72 THR I C 1
ATOM 9127 O O . THR H 4 75 ? 0.542 -9.443 11.557 1.00 44.61 72 THR I O 1
ATOM 9131 N N . ILE H 4 76 ? 0.777 -7.611 10.256 1.00 44.24 73 ILE I N 1
ATOM 9132 C CA . ILE H 4 76 ? -0.544 -7.054 10.520 1.00 47.23 73 ILE I CA 1
ATOM 9133 C C . ILE H 4 76 ? -1.295 -7.067 9.195 1.00 52.51 73 ILE I C 1
ATOM 9134 O O . ILE H 4 76 ? -0.925 -6.351 8.255 1.00 59.35 73 ILE I O 1
ATOM 9139 N N . SER H 4 77 ? -2.347 -7.886 9.113 1.00 48.42 74 SER I N 1
ATOM 9140 C CA . SER H 4 77 ? -3.028 -8.098 7.838 1.00 53.19 74 SER I CA 1
ATOM 9141 C C . SER H 4 77 ? -3.716 -6.825 7.356 1.00 56.63 74 SER I C 1
ATOM 9142 O O . SER H 4 77 ? -3.542 -6.412 6.204 1.00 64.00 74 SER I O 1
ATOM 9145 N N . SER H 4 78 ? -4.499 -6.191 8.224 1.00 50.07 75 SER I N 1
ATOM 9146 C CA . SER H 4 78 ? -5.193 -4.947 7.905 1.00 50.69 75 SER I CA 1
ATOM 9147 C C . SER H 4 78 ? -4.926 -3.962 9.033 1.00 57.20 75 SER I C 1
ATOM 9148 O O . SER H 4 78 ? -5.421 -4.145 10.151 1.00 55.90 75 SER I O 1
ATOM 9151 N N . LEU H 4 79 ? -4.142 -2.927 8.743 1.00 53.20 76 LEU I N 1
ATOM 9152 C CA . LEU H 4 79 ? -3.747 -1.974 9.770 1.00 50.63 76 LEU I CA 1
ATOM 9153 C C . LEU H 4 79 ? -4.959 -1.214 10.292 1.00 55.83 76 LEU I C 1
ATOM 9154 O O . LEU H 4 79 ? -5.806 -0.753 9.521 1.00 61.93 76 LEU I O 1
ATOM 9159 N N . GLN H 4 80 ? -5.036 -1.086 11.609 1.00 50.68 77 GLN I N 1
ATOM 9160 C CA . GLN H 4 80 ? -6.132 -0.427 12.295 1.00 53.56 77 GLN I CA 1
ATOM 9161 C C . GLN H 4 80 ? -5.659 0.872 12.937 1.00 59.62 77 GLN I C 1
ATOM 9162 O O . GLN H 4 80 ? -4.468 1.036 13.227 1.00 57.03 77 GLN I O 1
ATOM 9168 N N . PRO H 4 81 ? -6.566 1.829 13.161 1.00 56.27 78 PRO I N 1
ATOM 9169 C CA . PRO H 4 81 ? -6.137 3.132 13.701 1.00 49.76 78 PRO I CA 1
ATOM 9170 C C . PRO H 4 81 ? -5.427 3.044 15.042 1.00 52.71 78 PRO I C 1
ATOM 9171 O O . PRO H 4 81 ? -4.568 3.886 15.330 1.00 58.08 78 PRO I O 1
ATOM 9175 N N . GLU H 4 82 ? -5.754 2.055 15.869 1.00 55.92 79 GLU I N 1
ATOM 9176 C CA . GLU H 4 82 ? -5.109 1.887 17.164 1.00 55.87 79 GLU I CA 1
ATOM 9177 C C . GLU H 4 82 ? -3.838 1.053 17.093 1.00 53.38 79 GLU I C 1
ATOM 9178 O O . GLU H 4 82 ? -3.223 0.799 18.134 1.00 56.65 79 GLU I O 1
ATOM 9184 N N . ASP H 4 83 ? -3.433 0.616 15.901 1.00 50.59 80 ASP I N 1
ATOM 9185 C CA . ASP H 4 83 ? -2.216 -0.166 15.736 1.00 50.10 80 ASP I CA 1
ATOM 9186 C C . ASP H 4 83 ? -0.975 0.690 15.523 1.00 47.81 80 ASP I C 1
ATOM 9187 O O . ASP H 4 83 ? 0.134 0.146 15.501 1.00 45.47 80 ASP I O 1
ATOM 9192 N N . PHE H 4 84 ? -1.128 2.003 15.368 1.00 51.48 81 PHE I N 1
ATOM 9193 C CA . PHE H 4 84 ? 0.016 2.891 15.171 1.00 47.15 81 PHE I CA 1
ATOM 9194 C C . PHE H 4 84 ? 0.766 3.025 16.489 1.00 47.06 81 PHE I C 1
ATOM 9195 O O . PHE H 4 84 ? 0.345 3.753 17.390 1.00 48.23 81 PHE I O 1
ATOM 9203 N N . ALA H 4 85 ? 1.884 2.317 16.604 1.00 46.85 82 ALA I N 1
ATOM 9204 C CA . ALA H 4 85 ? 2.704 2.324 17.808 1.00 45.32 82 ALA I CA 1
ATOM 9205 C C . ALA H 4 85 ? 4.111 1.879 17.423 1.00 45.97 82 ALA I C 1
ATOM 9206 O O . ALA H 4 85 ? 4.463 1.832 16.239 1.00 50.44 82 ALA I O 1
ATOM 9208 N N . THR H 4 86 ? 4.922 1.562 18.427 1.00 45.64 83 THR I N 1
ATOM 9209 C CA . THR H 4 86 ? 6.251 1.002 18.225 1.00 44.19 83 THR I CA 1
ATOM 9210 C C . THR H 4 86 ? 6.232 -0.461 18.640 1.00 42.48 83 THR I C 1
ATOM 9211 O O . THR H 4 86 ? 5.740 -0.796 19.724 1.00 42.76 83 THR I O 1
ATOM 9215 N N . TYR H 4 87 ? 6.759 -1.328 17.781 1.00 41.51 84 TYR I N 1
ATOM 9216 C CA . TYR H 4 87 ? 6.740 -2.766 18.006 1.00 41.87 84 TYR I CA 1
ATOM 9217 C C . TYR H 4 87 ? 8.154 -3.281 18.235 1.00 44.64 84 TYR I C 1
ATOM 9218 O O . TYR H 4 87 ? 9.083 -2.922 17.504 1.00 45.54 84 TYR I O 1
ATOM 9227 N N . TYR H 4 88 ? 8.307 -4.125 19.251 1.00 43.76 85 TYR I N 1
ATOM 9228 C CA . TYR H 4 88 ? 9.597 -4.672 19.646 1.00 43.78 85 TYR I CA 1
ATOM 9229 C C . TYR H 4 88 ? 9.556 -6.192 19.594 1.00 42.02 85 TYR I C 1
ATOM 9230 O O . TYR H 4 88 ? 8.553 -6.808 19.967 1.00 43.77 85 TYR I O 1
ATOM 9239 N N . CYS H 4 89 ? 10.650 -6.791 19.131 1.00 42.91 86 CYS I N 1
ATOM 9240 C CA . CYS H 4 89 ? 10.831 -8.234 19.155 1.00 44.49 86 CYS I CA 1
ATOM 9241 C C . CYS H 4 89 ? 11.821 -8.598 20.253 1.00 47.75 86 CYS I C 1
ATOM 9242 O O . CYS H 4 89 ? 12.742 -7.835 20.558 1.00 49.89 86 CYS I O 1
ATOM 9245 N N . GLN H 4 90 ? 11.621 -9.770 20.851 1.00 41.46 87 GLN I N 1
ATOM 9246 C CA . GLN H 4 90 ? 12.382 -10.188 22.018 1.00 43.31 87 GLN I CA 1
ATOM 9247 C C . GLN H 4 90 ? 12.885 -11.611 21.832 1.00 49.83 87 GLN I C 1
ATOM 9248 O O . GLN H 4 90 ? 12.184 -12.458 21.273 1.00 46.81 87 GLN I O 1
ATOM 9254 N N . GLN H 4 91 ? 14.101 -11.867 22.308 1.00 46.76 88 GLN I N 1
ATOM 9255 C CA . GLN H 4 91 ? 14.717 -13.185 22.267 1.00 42.66 88 GLN I CA 1
ATOM 9256 C C . GLN H 4 91 ? 14.888 -13.718 23.683 1.00 49.45 88 GLN I C 1
ATOM 9257 O O . GLN H 4 91 ? 15.297 -12.982 24.587 1.00 49.41 88 GLN I O 1
ATOM 9263 N N . SER H 4 92 ? 14.575 -15.005 23.874 1.00 47.07 89 SER I N 1
ATOM 9264 C CA . SER H 4 92 ? 14.795 -15.643 25.167 1.00 48.08 89 SER I CA 1
ATOM 9265 C C . SER H 4 92 ? 15.371 -17.050 25.027 1.00 51.30 89 SER I C 1
ATOM 9266 O O . SER H 4 92 ? 15.342 -17.818 25.996 1.00 49.39 89 SER I O 1
ATOM 9269 N N . GLY H 4 93 ? 15.892 -17.409 23.851 1.00 49.47 90 GLY I N 1
ATOM 9270 C CA . GLY H 4 93 ? 16.413 -18.752 23.660 1.00 50.83 90 GLY I CA 1
ATOM 9271 C C . GLY H 4 93 ? 17.811 -18.960 24.199 1.00 39.76 90 GLY I C 1
ATOM 9272 O O . GLY H 4 93 ? 18.140 -20.058 24.658 1.00 35.89 90 GLY I O 1
ATOM 9273 N N . GLY H 4 94 ? 18.647 -17.926 24.161 1.00 57.24 91 GLY I N 1
ATOM 9274 C CA . GLY H 4 94 ? 20.020 -18.056 24.606 1.00 55.76 91 GLY I CA 1
ATOM 9275 C C . GLY H 4 94 ? 20.200 -17.800 26.087 1.00 54.76 91 GLY I C 1
ATOM 9276 O O . GLY H 4 94 ? 19.546 -18.437 26.918 1.00 60.30 91 GLY I O 1
ATOM 9277 N N . GLY H 4 95 ? 21.085 -16.867 26.428 1.00 52.71 92 GLY I N 1
ATOM 9278 C CA . GLY H 4 95 ? 21.333 -16.519 27.806 1.00 50.72 92 GLY I CA 1
ATOM 9279 C C . GLY H 4 95 ? 20.516 -15.319 28.231 1.00 57.45 92 GLY I C 1
ATOM 9280 O O . GLY H 4 95 ? 19.301 -15.410 28.434 1.00 63.81 92 GLY I O 1
ATOM 9281 N N . PRO H 4 96 ? 21.168 -14.169 28.390 1.00 62.32 93 PRO I N 1
ATOM 9282 C CA . PRO H 4 96 ? 20.425 -12.942 28.704 1.00 58.16 93 PRO I CA 1
ATOM 9283 C C . PRO H 4 96 ? 19.446 -12.584 27.594 1.00 58.17 93 PRO I C 1
ATOM 9284 O O . PRO H 4 96 ? 19.712 -12.797 26.409 1.00 57.86 93 PRO I O 1
ATOM 9288 N N . ILE H 4 97 ? 18.302 -12.040 27.994 1.00 54.17 94 ILE I N 1
ATOM 9289 C CA . ILE H 4 97 ? 17.259 -11.644 27.055 1.00 47.45 94 ILE I CA 1
ATOM 9290 C C . ILE H 4 97 ? 17.628 -10.308 26.426 1.00 50.91 94 ILE I C 1
ATOM 9291 O O . ILE H 4 97 ? 18.157 -9.413 27.097 1.00 55.95 94 ILE I O 1
ATOM 9296 N N . THR H 4 98 ? 17.369 -10.170 25.126 1.00 45.22 95 THR I N 1
ATOM 9297 C CA . THR H 4 98 ? 17.621 -8.928 24.412 1.00 51.24 95 THR I CA 1
ATOM 9298 C C . THR H 4 98 ? 16.412 -8.558 23.565 1.00 45.52 95 THR I C 1
ATOM 9299 O O . THR H 4 98 ? 15.722 -9.425 23.023 1.00 42.46 95 THR I O 1
ATOM 9303 N N . PHE H 4 99 ? 16.167 -7.256 23.460 1.00 49.92 96 PHE I N 1
ATOM 9304 C CA . PHE H 4 99 ? 15.099 -6.710 22.637 1.00 45.62 96 PHE I CA 1
ATOM 9305 C C . PHE H 4 99 ? 15.659 -6.170 21.327 1.00 46.26 96 PHE I C 1
ATOM 9306 O O . PHE H 4 99 ? 16.841 -5.834 21.217 1.00 44.61 96 PHE I O 1
ATOM 9314 N N . GLY H 4 100 ? 14.788 -6.091 20.328 1.00 50.79 97 GLY I N 1
ATOM 9315 C CA . GLY H 4 100 ? 15.144 -5.435 19.091 1.00 51.70 97 GLY I CA 1
ATOM 9316 C C . GLY H 4 100 ? 15.132 -3.926 19.240 1.00 53.63 97 GLY I C 1
ATOM 9317 O O . GLY H 4 100 ? 14.665 -3.362 20.231 1.00 54.07 97 GLY I O 1
ATOM 9318 N N . GLN H 4 101 ? 15.662 -3.253 18.219 1.00 56.87 98 GLN I N 1
ATOM 9319 C CA . GLN H 4 101 ? 15.692 -1.796 18.227 1.00 51.60 98 GLN I CA 1
ATOM 9320 C C . GLN H 4 101 ? 14.306 -1.182 18.091 1.00 51.55 98 GLN I C 1
ATOM 9321 O O . GLN H 4 101 ? 14.159 0.026 18.304 1.00 51.72 98 GLN I O 1
ATOM 9327 N N . GLY H 4 102 ? 13.303 -1.972 17.745 1.00 47.11 99 GLY I N 1
ATOM 9328 C CA . GLY H 4 102 ? 11.951 -1.461 17.612 1.00 50.06 99 GLY I CA 1
ATOM 9329 C C . GLY H 4 102 ? 11.669 -0.937 16.220 1.00 51.47 99 GLY I C 1
ATOM 9330 O O . GLY H 4 102 ? 12.558 -0.499 15.491 1.00 55.24 99 GLY I O 1
ATOM 9331 N N . THR H 4 103 ? 10.394 -0.991 15.844 1.00 50.77 100 THR I N 1
ATOM 9332 C CA . THR H 4 103 ? 9.921 -0.449 14.576 1.00 53.58 100 THR I CA 1
ATOM 9333 C C . THR H 4 103 ? 8.743 0.466 14.862 1.00 52.17 100 THR I C 1
ATOM 9334 O O . THR H 4 103 ? 7.712 0.011 15.370 1.00 50.11 100 THR I O 1
ATOM 9338 N N . LYS H 4 104 ? 8.890 1.746 14.533 1.00 54.55 101 LYS I N 1
ATOM 9339 C CA . LYS H 4 104 ? 7.830 2.720 14.750 1.00 58.98 101 LYS I CA 1
ATOM 9340 C C . LYS H 4 104 ? 6.943 2.792 13.514 1.00 59.76 101 LYS I C 1
ATOM 9341 O O . LYS H 4 104 ? 7.432 3.034 12.406 1.00 60.57 101 LYS I O 1
ATOM 9347 N N . VAL H 4 105 ? 5.645 2.580 13.706 1.00 56.53 102 VAL I N 1
ATOM 9348 C CA . VAL H 4 105 ? 4.667 2.601 12.623 1.00 51.78 102 VAL I CA 1
ATOM 9349 C C . VAL H 4 105 ? 3.896 3.909 12.730 1.00 51.69 102 VAL I C 1
ATOM 9350 O O . VAL H 4 105 ? 3.069 4.079 13.635 1.00 48.45 102 VAL I O 1
ATOM 9354 N N . GLU H 4 106 ? 4.157 4.829 11.804 1.00 57.45 103 GLU I N 1
ATOM 9355 C CA . GLU H 4 106 ? 3.568 6.159 11.812 1.00 61.29 103 GLU I CA 1
ATOM 9356 C C . GLU H 4 106 ? 2.499 6.271 10.732 1.00 59.10 103 GLU I C 1
ATOM 9357 O O . GLU H 4 106 ? 2.535 5.564 9.721 1.00 58.35 103 GLU I O 1
ATOM 9363 N N . ILE H 4 107 ? 1.544 7.174 10.953 1.00 58.50 104 ILE I N 1
ATOM 9364 C CA . ILE H 4 107 ? 0.456 7.341 9.999 1.00 57.86 104 ILE I CA 1
ATOM 9365 C C . ILE H 4 107 ? 0.976 8.040 8.745 1.00 65.24 104 ILE I C 1
ATOM 9366 O O . ILE H 4 107 ? 1.868 8.898 8.801 1.00 69.77 104 ILE I O 1
ATOM 9371 N N . LYS H 4 108 ? 0.415 7.658 7.600 1.00 66.62 105 LYS I N 1
ATOM 9372 C CA . LYS H 4 108 ? 0.831 8.151 6.293 1.00 65.86 105 LYS I CA 1
ATOM 9373 C C . LYS H 4 108 ? -0.108 9.260 5.835 1.00 66.54 105 LYS I C 1
ATOM 9374 O O . LYS H 4 108 ? -1.332 9.104 5.891 1.00 74.59 105 LYS I O 1
ATOM 9380 N N . ARG H 4 109 ? 0.466 10.371 5.376 1.00 60.21 106 ARG I N 1
ATOM 9381 C CA . ARG H 4 109 ? -0.316 11.490 4.870 1.00 68.62 106 ARG I CA 1
ATOM 9382 C C . ARG H 4 109 ? 0.453 12.160 3.738 1.00 64.23 106 ARG I C 1
ATOM 9383 O O . ARG H 4 109 ? 1.558 11.744 3.379 1.00 64.38 106 ARG I O 1
ATOM 9391 N N . THR H 4 110 ? -0.145 13.207 3.175 1.00 65.97 107 THR I N 1
ATOM 9392 C CA . THR H 4 110 ? 0.493 13.961 2.107 1.00 70.21 107 THR I CA 1
ATOM 9393 C C . THR H 4 110 ? 1.597 14.863 2.662 1.00 73.96 107 THR I C 1
ATOM 9394 O O . THR H 4 110 ? 1.641 15.184 3.855 1.00 74.67 107 THR I O 1
ATOM 9398 N N . VAL H 4 111 ? 2.501 15.267 1.768 1.00 74.50 108 VAL I N 1
ATOM 9399 C CA . VAL H 4 111 ? 3.644 16.092 2.148 1.00 72.25 108 VAL I CA 1
ATOM 9400 C C . VAL H 4 111 ? 3.182 17.526 2.382 1.00 69.12 108 VAL I C 1
ATOM 9401 O O . VAL H 4 111 ? 2.410 18.085 1.592 1.00 67.59 108 VAL I O 1
ATOM 9405 N N . ALA H 4 112 ? 3.651 18.129 3.474 1.00 69.30 109 ALA I N 1
ATOM 9406 C CA . ALA H 4 112 ? 3.220 19.453 3.901 1.00 73.80 109 ALA I CA 1
ATOM 9407 C C . ALA H 4 112 ? 4.426 20.371 4.080 1.00 93.09 109 ALA I C 1
ATOM 9408 O O . ALA H 4 112 ? 5.529 19.918 4.407 1.00 85.78 109 ALA I O 1
ATOM 9410 N N . ALA H 4 113 ? 4.207 21.673 3.854 1.00 96.17 110 ALA I N 1
ATOM 9411 C CA . ALA H 4 113 ? 5.302 22.648 3.904 1.00 90.98 110 ALA I CA 1
ATOM 9412 C C . ALA H 4 113 ? 5.668 22.970 5.352 1.00 91.67 110 ALA I C 1
ATOM 9413 O O . ALA H 4 113 ? 4.775 23.148 6.187 1.00 88.62 110 ALA I O 1
ATOM 9415 N N . PRO H 4 114 ? 6.962 23.029 5.687 1.00 99.36 111 PRO I N 1
ATOM 9416 C CA . PRO H 4 114 ? 7.352 23.232 7.097 1.00 95.91 111 PRO I CA 1
ATOM 9417 C C . PRO H 4 114 ? 6.926 24.558 7.711 1.00 93.75 111 PRO I C 1
ATOM 9418 O O . PRO H 4 114 ? 6.604 24.589 8.906 1.00 99.90 111 PRO I O 1
ATOM 9422 N N . SER H 4 115 ? 6.924 25.654 6.947 1.00 87.92 112 SER I N 1
ATOM 9423 C CA . SER H 4 115 ? 6.637 26.995 7.471 1.00 101.98 112 SER I CA 1
ATOM 9424 C C . SER H 4 115 ? 7.628 27.374 8.581 1.00 103.45 112 SER I C 1
ATOM 9425 O O . SER H 4 115 ? 7.288 27.479 9.761 1.00 105.71 112 SER I O 1
ATOM 9428 N N . VAL H 4 116 ? 8.881 27.564 8.157 1.00 103.27 113 VAL I N 1
ATOM 9429 C CA . VAL H 4 116 ? 9.990 27.813 9.084 1.00 93.31 113 VAL I CA 1
ATOM 9430 C C . VAL H 4 116 ? 9.834 29.167 9.783 1.00 99.39 113 VAL I C 1
ATOM 9431 O O . VAL H 4 116 ? 9.145 30.078 9.307 1.00 104.38 113 VAL I O 1
ATOM 9435 N N . PHE H 4 117 ? 10.487 29.291 10.942 1.00 100.08 114 PHE I N 1
ATOM 9436 C CA . PHE H 4 117 ? 10.553 30.535 11.702 1.00 105.25 114 PHE I CA 1
ATOM 9437 C C . PHE H 4 117 ? 11.902 30.614 12.409 1.00 107.11 114 PHE I C 1
ATOM 9438 O O . PHE H 4 117 ? 12.619 29.618 12.523 1.00 100.96 114 PHE I O 1
ATOM 9446 N N . ILE H 4 118 ? 12.245 31.815 12.878 1.00 114.11 115 ILE I N 1
ATOM 9447 C CA . ILE H 4 118 ? 13.496 32.043 13.604 1.00 113.65 115 ILE I CA 1
ATOM 9448 C C . ILE H 4 118 ? 13.306 33.232 14.541 1.00 109.88 115 ILE I C 1
ATOM 9449 O O . ILE H 4 118 ? 12.712 34.246 14.163 1.00 106.61 115 ILE I O 1
ATOM 9454 N N . PHE H 4 119 ? 13.816 33.109 15.767 1.00 110.91 116 PHE I N 1
ATOM 9455 C CA . PHE H 4 119 ? 13.536 34.070 16.828 1.00 118.89 116 PHE I CA 1
ATOM 9456 C C . PHE H 4 119 ? 14.798 34.434 17.597 1.00 129.00 116 PHE I C 1
ATOM 9457 O O . PHE H 4 119 ? 15.716 33.613 17.721 1.00 121.27 116 PHE I O 1
ATOM 9465 N N . PRO H 4 120 ? 14.872 35.657 18.126 1.00 124.64 117 PRO I N 1
ATOM 9466 C CA . PRO H 4 120 ? 16.042 36.082 18.915 1.00 117.84 117 PRO I CA 1
ATOM 9467 C C . PRO H 4 120 ? 15.816 35.898 20.408 1.00 124.09 117 PRO I C 1
ATOM 9468 O O . PRO H 4 120 ? 14.710 35.534 20.834 1.00 124.06 117 PRO I O 1
ATOM 9472 N N . PRO H 4 121 ? 16.861 36.134 21.251 1.00 130.49 118 PRO I N 1
ATOM 9473 C CA . PRO H 4 121 ? 16.694 36.016 22.713 1.00 123.63 118 PRO I CA 1
ATOM 9474 C C . PRO H 4 121 ? 15.682 36.977 23.330 1.00 115.75 118 PRO I C 1
ATOM 9475 O O . PRO H 4 121 ? 15.027 37.754 22.630 1.00 123.30 118 PRO I O 1
ATOM 9479 N N . SER H 4 122 ? 15.554 36.924 24.656 1.00 117.61 119 SER I N 1
ATOM 9480 C CA . SER H 4 122 ? 14.396 37.464 25.363 1.00 125.86 119 SER I CA 1
ATOM 9481 C C . SER H 4 122 ? 14.785 38.360 26.527 1.00 127.18 119 SER I C 1
ATOM 9482 O O . SER H 4 122 ? 14.332 38.154 27.652 1.00 122.95 119 SER I O 1
ATOM 9485 N N . ASP H 4 123 ? 15.698 39.303 26.315 1.00 125.11 120 ASP I N 1
ATOM 9486 C CA . ASP H 4 123 ? 15.921 40.439 27.213 1.00 133.04 120 ASP I CA 1
ATOM 9487 C C . ASP H 4 123 ? 16.423 40.011 28.594 1.00 139.65 120 ASP I C 1
ATOM 9488 O O . ASP H 4 123 ? 16.999 40.816 29.331 1.00 142.83 120 ASP I O 1
ATOM 9493 N N . SER H 4 124 ? 16.293 38.731 28.922 1.00 136.05 121 SER I N 1
ATOM 9494 C CA . SER H 4 124 ? 16.895 38.162 30.119 1.00 135.49 121 SER I CA 1
ATOM 9495 C C . SER H 4 124 ? 18.077 37.270 29.779 1.00 140.42 121 SER I C 1
ATOM 9496 O O . SER H 4 124 ? 19.059 37.252 30.516 1.00 144.84 121 SER I O 1
ATOM 9498 N N . GLN H 4 125 ? 17.991 36.519 28.675 1.00 145.13 122 GLN I N 1
ATOM 9499 C CA . GLN H 4 125 ? 19.174 35.897 28.087 1.00 143.73 122 GLN I CA 1
ATOM 9500 C C . GLN H 4 125 ? 20.254 36.939 27.822 1.00 147.69 122 GLN I C 1
ATOM 9501 O O . GLN H 4 125 ? 21.443 36.687 28.046 1.00 148.83 122 GLN I O 1
ATOM 9503 N N . LEU H 4 126 ? 19.854 38.125 27.352 1.00 137.29 123 LEU I N 1
ATOM 9504 C CA . LEU H 4 126 ? 20.800 39.224 27.202 1.00 130.41 123 LEU I CA 1
ATOM 9505 C C . LEU H 4 126 ? 21.310 39.718 28.548 1.00 136.46 123 LEU I C 1
ATOM 9506 O O . LEU H 4 126 ? 22.416 40.264 28.623 1.00 147.45 123 LEU I O 1
ATOM 9508 N N . LYS H 4 127 ? 20.525 39.550 29.612 1.00 135.26 124 LYS I N 1
ATOM 9509 C CA . LYS H 4 127 ? 20.917 39.956 30.956 1.00 142.78 124 LYS I CA 1
ATOM 9510 C C . LYS H 4 127 ? 21.294 38.775 31.847 1.00 143.11 124 LYS I C 1
ATOM 9511 O O . LYS H 4 127 ? 21.489 38.961 33.053 1.00 151.42 124 LYS I O 1
ATOM 9513 N N . SER H 4 128 ? 21.403 37.566 31.287 1.00 132.02 125 SER I N 1
ATOM 9514 C CA . SER H 4 128 ? 21.845 36.402 32.044 1.00 130.57 125 SER I CA 1
ATOM 9515 C C . SER H 4 128 ? 23.168 35.821 31.573 1.00 128.39 125 SER I C 1
ATOM 9516 O O . SER H 4 128 ? 23.755 35.012 32.300 1.00 119.80 125 SER I O 1
ATOM 9519 N N . GLY H 4 129 ? 23.649 36.191 30.390 1.00 128.72 126 GLY I N 1
ATOM 9520 C CA . GLY H 4 129 ? 24.925 35.715 29.901 1.00 122.04 126 GLY I CA 1
ATOM 9521 C C . GLY H 4 129 ? 24.875 34.566 28.920 1.00 120.02 126 GLY I C 1
ATOM 9522 O O . GLY H 4 129 ? 25.934 34.032 28.570 1.00 110.87 126 GLY I O 1
ATOM 9523 N N . THR H 4 130 ? 23.691 34.169 28.462 1.00 125.67 127 THR I N 1
ATOM 9524 C CA . THR H 4 130 ? 23.548 33.074 27.516 1.00 126.92 127 THR I CA 1
ATOM 9525 C C . THR H 4 130 ? 22.639 33.501 26.373 1.00 122.57 127 THR I C 1
ATOM 9526 O O . THR H 4 130 ? 21.728 34.312 26.554 1.00 125.91 127 THR I O 1
ATOM 9530 N N . ALA H 4 131 ? 22.900 32.952 25.191 1.00 112.72 128 ALA I N 1
ATOM 9531 C CA . ALA H 4 131 ? 22.125 33.247 23.993 1.00 108.05 128 ALA I CA 1
ATOM 9532 C C . ALA H 4 131 ? 21.383 31.995 23.549 1.00 114.90 128 ALA I C 1
ATOM 9533 O O . ALA H 4 131 ? 21.971 30.911 23.478 1.00 118.56 128 ALA I O 1
ATOM 9535 N N . SER H 4 132 ? 20.092 32.148 23.255 1.00 122.32 129 SER I N 1
ATOM 9536 C CA . SER H 4 132 ? 19.241 31.049 22.802 1.00 109.89 129 SER I CA 1
ATOM 9537 C C . SER H 4 132 ? 18.527 31.506 21.534 1.00 101.45 129 SER I C 1
ATOM 9538 O O . SER H 4 132 ? 17.554 32.262 21.600 1.00 107.43 129 SER I O 1
ATOM 9541 N N . VAL H 4 133 ? 19.006 31.047 20.384 1.00 101.03 130 VAL I N 1
ATOM 9542 C CA . VAL H 4 133 ? 18.434 31.412 19.093 1.00 110.03 130 VAL I CA 1
ATOM 9543 C C . VAL H 4 133 ? 17.631 30.224 18.579 1.00 110.94 130 VAL I C 1
ATOM 9544 O O . VAL H 4 133 ? 18.156 29.110 18.459 1.00 92.85 130 VAL I O 1
ATOM 9548 N N . VAL H 4 134 ? 16.356 30.458 18.285 1.00 114.63 131 VAL I N 1
ATOM 9549 C CA . VAL H 4 134 ? 15.420 29.392 17.983 1.00 104.55 131 VAL I CA 1
ATOM 9550 C C . VAL H 4 134 ? 15.223 29.289 16.475 1.00 104.95 131 VAL I C 1
ATOM 9551 O O . VAL H 4 134 ? 15.529 30.208 15.712 1.00 106.77 131 VAL I O 1
ATOM 9555 N N . CYS H 4 135 ? 14.717 28.134 16.042 1.00 101.36 132 CYS I N 1
ATOM 9556 C CA . CYS H 4 135 ? 14.257 27.932 14.671 1.00 103.04 132 CYS I CA 1
ATOM 9557 C C . CYS H 4 135 ? 13.172 26.869 14.710 1.00 98.81 132 CYS I C 1
ATOM 9558 O O . CYS H 4 135 ? 13.445 25.720 15.072 1.00 97.02 132 CYS I O 1
ATOM 9561 N N . LEU H 4 136 ? 11.953 27.246 14.339 1.00 101.74 133 LEU I N 1
ATOM 9562 C CA . LEU H 4 136 ? 10.780 26.401 14.512 1.00 93.51 133 LEU I CA 1
ATOM 9563 C C . LEU H 4 136 ? 10.246 25.944 13.163 1.00 93.66 133 LEU I C 1
ATOM 9564 O O . LEU H 4 136 ? 10.013 26.766 12.270 1.00 101.87 133 LEU I O 1
ATOM 9569 N N . LEU H 4 137 ? 10.046 24.636 13.026 1.00 83.62 134 LEU I N 1
ATOM 9570 C CA . LEU H 4 137 ? 9.318 24.050 11.910 1.00 77.92 134 LEU I CA 1
ATOM 9571 C C . LEU H 4 137 ? 7.961 23.595 12.428 1.00 95.24 134 LEU I C 1
ATOM 9572 O O . LEU H 4 137 ? 7.888 22.886 13.437 1.00 97.66 134 LEU I O 1
ATOM 9577 N N . ASN H 4 138 ? 6.891 24.000 11.745 1.00 102.08 135 ASN I N 1
ATOM 9578 C CA . ASN H 4 138 ? 5.541 23.882 12.287 1.00 97.91 135 ASN I CA 1
ATOM 9579 C C . ASN H 4 138 ? 4.646 23.122 11.319 1.00 92.39 135 ASN I C 1
ATOM 9580 O O . ASN H 4 138 ? 4.408 23.582 10.197 1.00 96.93 135 ASN I O 1
ATOM 9585 N N . ASN H 4 139 ? 4.141 21.969 11.765 1.00 87.40 136 ASN I N 1
ATOM 9586 C CA . ASN H 4 139 ? 3.132 21.187 11.047 1.00 92.54 136 ASN I CA 1
ATOM 9587 C C . ASN H 4 139 ? 3.623 20.795 9.648 1.00 90.78 136 ASN I C 1
ATOM 9588 O O . ASN H 4 139 ? 3.094 21.222 8.621 1.00 100.70 136 ASN I O 1
ATOM 9593 N N . PHE H 4 140 ? 4.661 19.961 9.642 1.00 75.89 137 PHE I N 1
ATOM 9594 C CA . PHE H 4 140 ? 5.258 19.465 8.412 1.00 78.73 137 PHE I CA 1
ATOM 9595 C C . PHE H 4 140 ? 5.240 17.941 8.380 1.00 81.44 137 PHE I C 1
ATOM 9596 O O . PHE H 4 140 ? 5.080 17.273 9.405 1.00 82.50 137 PHE I O 1
ATOM 9604 N N . TYR H 4 141 ? 5.406 17.402 7.168 1.00 78.86 138 TYR I N 1
ATOM 9605 C CA . TYR H 4 141 ? 5.443 15.970 6.905 1.00 81.51 138 TYR I CA 1
ATOM 9606 C C . TYR H 4 141 ? 6.154 15.779 5.578 1.00 78.60 138 TYR I C 1
ATOM 9607 O O . TYR H 4 141 ? 5.909 16.562 4.650 1.00 87.17 138 TYR I O 1
ATOM 9616 N N . PRO H 4 142 ? 7.027 14.772 5.437 1.00 71.50 139 PRO I N 1
ATOM 9617 C CA . PRO H 4 142 ? 7.390 13.732 6.413 1.00 75.91 139 PRO I CA 1
ATOM 9618 C C . PRO H 4 142 ? 8.333 14.224 7.503 1.00 81.09 139 PRO I C 1
ATOM 9619 O O . PRO H 4 142 ? 8.691 15.398 7.552 1.00 79.41 139 PRO I O 1
ATOM 9623 N N . ARG H 4 143 ? 8.747 13.319 8.397 1.00 84.62 140 ARG I N 1
ATOM 9624 C CA . ARG H 4 143 ? 9.630 13.692 9.498 1.00 88.94 140 ARG I CA 1
ATOM 9625 C C . ARG H 4 143 ? 11.018 14.084 9.004 1.00 88.50 140 ARG I C 1
ATOM 9626 O O . ARG H 4 143 ? 11.709 14.864 9.668 1.00 85.35 140 ARG I O 1
ATOM 9634 N N . GLU H 4 144 ? 11.439 13.566 7.850 1.00 80.80 141 GLU I N 1
ATOM 9635 C CA . GLU H 4 144 ? 12.767 13.868 7.327 1.00 81.56 141 GLU I CA 1
ATOM 9636 C C . GLU H 4 144 ? 12.931 15.368 7.121 1.00 93.24 141 GLU I C 1
ATOM 9637 O O . GLU H 4 144 ? 12.187 15.987 6.352 1.00 95.01 141 GLU I O 1
ATOM 9643 N N . ALA H 4 145 ? 13.911 15.948 7.811 1.00 92.39 142 ALA I N 1
ATOM 9644 C CA . ALA H 4 145 ? 14.173 17.377 7.740 1.00 89.39 142 ALA I CA 1
ATOM 9645 C C . ALA H 4 145 ? 15.584 17.640 8.243 1.00 94.13 142 ALA I C 1
ATOM 9646 O O . ALA H 4 145 ? 16.008 17.060 9.246 1.00 89.46 142 ALA I O 1
ATOM 9648 N N . LYS H 4 146 ? 16.300 18.517 7.544 1.00 99.26 143 LYS I N 1
ATOM 9649 C CA . LYS H 4 146 ? 17.673 18.868 7.884 1.00 90.82 143 LYS I CA 1
ATOM 9650 C C . LYS H 4 146 ? 17.744 20.366 8.139 1.00 95.85 143 LYS I C 1
ATOM 9651 O O . LYS H 4 146 ? 17.424 21.165 7.252 1.00 96.65 143 LYS I O 1
ATOM 9657 N N . VAL H 4 147 ? 18.157 20.743 9.344 1.00 94.46 144 VAL I N 1
ATOM 9658 C CA . VAL H 4 147 ? 18.289 22.144 9.721 1.00 97.19 144 VAL I CA 1
ATOM 9659 C C . VAL H 4 147 ? 19.769 22.492 9.741 1.00 101.82 144 VAL I C 1
ATOM 9660 O O . VAL H 4 147 ? 20.632 21.628 9.942 1.00 95.05 144 VAL I O 1
ATOM 9664 N N . GLN H 4 148 ? 20.075 23.766 9.507 1.00 105.43 145 GLN I N 1
ATOM 9665 C CA . GLN H 4 148 ? 21.458 24.214 9.427 1.00 108.17 145 GLN I CA 1
ATOM 9666 C C . GLN H 4 148 ? 21.585 25.605 10.026 1.00 105.81 145 GLN I C 1
ATOM 9667 O O . GLN H 4 148 ? 20.835 26.512 9.657 1.00 103.10 145 GLN I O 1
ATOM 9669 N N . TRP H 4 149 ? 22.535 25.767 10.941 1.00 105.35 146 TRP I N 1
ATOM 9670 C CA . TRP H 4 149 ? 22.866 27.060 11.517 1.00 106.83 146 TRP I CA 1
ATOM 9671 C C . TRP H 4 149 ? 24.126 27.607 10.857 1.00 114.61 146 TRP I C 1
ATOM 9672 O O . TRP H 4 149 ? 25.018 26.851 10.467 1.00 115.85 146 TRP I O 1
ATOM 9683 N N . LYS H 4 150 ? 24.191 28.931 10.727 1.00 109.51 147 LYS I N 1
ATOM 9684 C CA . LYS H 4 150 ? 25.296 29.577 10.024 1.00 103.30 147 LYS I CA 1
ATOM 9685 C C . LYS H 4 150 ? 25.767 30.794 10.806 1.00 110.79 147 LYS I C 1
ATOM 9686 O O . LYS H 4 150 ? 24.974 31.700 11.077 1.00 106.28 147 LYS I O 1
ATOM 9688 N N . VAL H 4 151 ? 27.047 30.815 11.171 1.00 114.48 148 VAL I N 1
ATOM 9689 C CA . VAL H 4 151 ? 27.647 32.012 11.789 1.00 112.69 148 VAL I CA 1
ATOM 9690 C C . VAL H 4 151 ? 28.227 32.831 10.643 1.00 114.25 148 VAL I C 1
ATOM 9691 O O . VAL H 4 151 ? 29.432 32.852 10.379 1.00 118.41 148 VAL I O 1
ATOM 9693 N N . ASP H 4 152 ? 27.333 33.511 9.929 1.00 111.85 149 ASP I N 1
ATOM 9694 C CA . ASP H 4 152 ? 27.608 34.545 8.934 1.00 122.52 149 ASP I CA 1
ATOM 9695 C C . ASP H 4 152 ? 28.320 34.020 7.690 1.00 127.14 149 ASP I C 1
ATOM 9696 O O . ASP H 4 152 ? 28.221 34.627 6.618 1.00 131.88 149 ASP I O 1
ATOM 9701 N N . ASN H 4 153 ? 29.016 32.890 7.803 1.00 118.60 150 ASN I N 1
ATOM 9702 C CA . ASN H 4 153 ? 29.391 32.091 6.644 1.00 118.37 150 ASN I CA 1
ATOM 9703 C C . ASN H 4 153 ? 29.476 30.617 7.018 1.00 116.06 150 ASN I C 1
ATOM 9704 O O . ASN H 4 153 ? 29.442 29.741 6.147 1.00 99.49 150 ASN I O 1
ATOM 9706 N N . ALA H 4 154 ? 29.578 30.345 8.316 1.00 115.67 151 ALA I N 1
ATOM 9707 C CA . ALA H 4 154 ? 30.115 29.090 8.827 1.00 117.53 151 ALA I CA 1
ATOM 9708 C C . ALA H 4 154 ? 29.017 28.256 9.468 1.00 113.79 151 ALA I C 1
ATOM 9709 O O . ALA H 4 154 ? 28.257 28.756 10.304 1.00 109.58 151 ALA I O 1
ATOM 9711 N N . LEU H 4 155 ? 28.960 26.981 9.093 1.00 108.07 152 LEU I N 1
ATOM 9712 C CA . LEU H 4 155 ? 27.960 26.063 9.618 1.00 115.49 152 LEU I CA 1
ATOM 9713 C C . LEU H 4 155 ? 28.314 25.692 11.053 1.00 120.20 152 LEU I C 1
ATOM 9714 O O . LEU H 4 155 ? 29.367 25.096 11.306 1.00 119.30 152 LEU I O 1
ATOM 9716 N N . GLN H 4 156 ? 27.442 26.055 11.991 1.00 121.53 153 GLN I N 1
ATOM 9717 C CA . GLN H 4 156 ? 27.660 25.716 13.390 1.00 113.41 153 GLN I CA 1
ATOM 9718 C C . GLN H 4 156 ? 27.586 24.206 13.581 1.00 115.51 153 GLN I C 1
ATOM 9719 O O . GLN H 4 156 ? 26.685 23.545 13.057 1.00 105.13 153 GLN I O 1
ATOM 9725 N N . SER H 4 157 ? 28.539 23.659 14.335 1.00 115.90 154 SER I N 1
ATOM 9726 C CA . SER H 4 157 ? 28.605 22.223 14.584 1.00 112.65 154 SER I CA 1
ATOM 9727 C C . SER H 4 157 ? 28.950 21.994 16.047 1.00 110.80 154 SER I C 1
ATOM 9728 O O . SER H 4 157 ? 29.968 22.496 16.531 1.00 107.61 154 SER I O 1
ATOM 9730 N N . GLY H 4 158 ? 28.106 21.237 16.744 1.00 108.94 155 GLY I N 1
ATOM 9731 C CA . GLY H 4 158 ? 28.337 20.937 18.141 1.00 106.99 155 GLY I CA 1
ATOM 9732 C C . GLY H 4 158 ? 27.807 21.959 19.118 1.00 112.12 155 GLY I C 1
ATOM 9733 O O . GLY H 4 158 ? 28.271 21.996 20.263 1.00 111.10 155 GLY I O 1
ATOM 9734 N N . ASN H 4 159 ? 26.852 22.797 18.705 1.00 108.64 156 ASN I N 1
ATOM 9735 C CA . ASN H 4 159 ? 26.348 23.848 19.581 1.00 99.19 156 ASN I CA 1
ATOM 9736 C C . ASN H 4 159 ? 24.832 24.010 19.508 1.00 101.49 156 ASN I C 1
ATOM 9737 O O . ASN H 4 159 ? 24.309 25.039 19.951 1.00 93.41 156 ASN I O 1
ATOM 9742 N N . SER H 4 160 ? 24.108 23.026 18.976 1.00 116.15 157 SER I N 1
ATOM 9743 C CA . SER H 4 160 ? 22.665 23.138 18.822 1.00 105.84 157 SER I CA 1
ATOM 9744 C C . SER H 4 160 ? 21.990 21.843 19.252 1.00 101.38 157 SER I C 1
ATOM 9745 O O . SER H 4 160 ? 22.569 20.758 19.154 1.00 94.95 157 SER I O 1
ATOM 9748 N N . GLN H 4 161 ? 20.757 21.971 19.737 1.00 106.19 158 GLN I N 1
ATOM 9749 C CA . GLN H 4 161 ? 19.926 20.835 20.107 1.00 100.41 158 GLN I CA 1
ATOM 9750 C C . GLN H 4 161 ? 18.521 21.045 19.564 1.00 95.40 158 GLN I C 1
ATOM 9751 O O . GLN H 4 161 ? 17.965 22.142 19.667 1.00 98.54 158 GLN I O 1
ATOM 9757 N N . GLU H 4 162 ? 17.950 19.989 18.987 1.00 82.15 159 GLU I N 1
ATOM 9758 C CA . GLU H 4 162 ? 16.612 20.036 18.415 1.00 86.39 159 GLU I CA 1
ATOM 9759 C C . GLU H 4 162 ? 15.797 18.846 18.900 1.00 83.29 159 GLU I C 1
ATOM 9760 O O . GLU H 4 162 ? 16.334 17.764 19.153 1.00 75.63 159 GLU I O 1
ATOM 9766 N N . SER H 4 163 ? 14.489 19.058 19.031 1.00 82.87 160 SER I N 1
ATOM 9767 C CA . SER H 4 163 ? 13.561 18.019 19.451 1.00 76.74 160 SER I CA 1
ATOM 9768 C C . SER H 4 163 ? 12.336 18.045 18.550 1.00 71.52 160 SER I C 1
ATOM 9769 O O . SER H 4 163 ? 11.897 19.107 18.101 1.00 74.40 160 SER I O 1
ATOM 9772 N N . VAL H 4 164 ? 11.787 16.861 18.290 1.00 75.48 161 VAL I N 1
ATOM 9773 C CA . VAL H 4 164 ? 10.639 16.706 17.408 1.00 70.43 161 VAL I CA 1
ATOM 9774 C C . VAL H 4 164 ? 9.464 16.185 18.221 1.00 69.26 161 VAL I C 1
ATOM 9775 O O . VAL H 4 164 ? 9.633 15.415 19.172 1.00 70.46 161 VAL I O 1
ATOM 9779 N N . THR H 4 165 ? 8.264 16.618 17.844 1.00 66.95 162 THR I N 1
ATOM 9780 C CA . THR H 4 165 ? 7.041 16.155 18.477 1.00 71.97 162 THR I CA 1
ATOM 9781 C C . THR H 4 165 ? 6.558 14.869 17.807 1.00 84.98 162 THR I C 1
ATOM 9782 O O . THR H 4 165 ? 7.138 14.386 16.831 1.00 80.72 162 THR I O 1
ATOM 9786 N N . GLU H 4 166 ? 5.484 14.303 18.343 1.00 79.68 163 GLU I N 1
ATOM 9787 C CA . GLU H 4 166 ? 4.820 13.179 17.706 1.00 66.53 163 GLU I CA 1
ATOM 9788 C C . GLU H 4 166 ? 3.830 13.687 16.661 1.00 70.32 163 GLU I C 1
ATOM 9789 O O . GLU H 4 166 ? 3.612 14.891 16.507 1.00 78.72 163 GLU I O 1
ATOM 9795 N N . GLN H 4 167 ? 3.232 12.750 15.930 1.00 60.39 164 GLN I N 1
ATOM 9796 C CA . GLN H 4 167 ? 2.241 13.114 14.926 1.00 67.90 164 GLN I CA 1
ATOM 9797 C C . GLN H 4 167 ? 1.017 13.716 15.605 1.00 73.07 164 GLN I C 1
ATOM 9798 O O . GLN H 4 167 ? 0.399 13.080 16.465 1.00 74.48 164 GLN I O 1
ATOM 9804 N N . ASP H 4 168 ? 0.674 14.943 15.220 1.00 71.12 165 ASP I N 1
ATOM 9805 C CA . ASP H 4 168 ? -0.488 15.614 15.787 1.00 78.44 165 ASP I CA 1
ATOM 9806 C C . ASP H 4 168 ? -1.757 14.844 15.446 1.00 85.18 165 ASP I C 1
ATOM 9807 O O . ASP H 4 168 ? -1.956 14.432 14.300 1.00 87.28 165 ASP I O 1
ATOM 9812 N N . SER H 4 169 ? -2.618 14.645 16.441 1.00 84.54 166 SER I N 1
ATOM 9813 C CA . SER H 4 169 ? -3.848 13.888 16.213 1.00 90.85 166 SER I CA 1
ATOM 9814 C C . SER H 4 169 ? -4.972 14.791 15.713 1.00 84.89 166 SER I C 1
ATOM 9815 O O . SER H 4 169 ? -6.118 14.724 16.162 1.00 101.34 166 SER I O 1
ATOM 9818 N N . LYS H 4 170 ? -4.624 15.655 14.762 1.00 85.50 167 LYS I N 1
ATOM 9819 C CA . LYS H 4 170 ? -5.584 16.301 13.874 1.00 93.80 167 LYS I CA 1
ATOM 9820 C C . LYS H 4 170 ? -5.116 16.360 12.431 1.00 87.77 167 LYS I C 1
ATOM 9821 O O . LYS H 4 170 ? -5.959 16.460 11.533 1.00 92.10 167 LYS I O 1
ATOM 9823 N N . ASP H 4 171 ? -3.809 16.302 12.172 1.00 76.46 168 ASP I N 1
ATOM 9824 C CA . ASP H 4 171 ? -3.274 16.424 10.826 1.00 73.82 168 ASP I CA 1
ATOM 9825 C C . ASP H 4 171 ? -2.135 15.456 10.541 1.00 80.49 168 ASP I C 1
ATOM 9826 O O . ASP H 4 171 ? -1.645 15.435 9.407 1.00 82.90 168 ASP I O 1
ATOM 9831 N N . SER H 4 172 ? -1.704 14.660 11.523 1.00 79.27 169 SER I N 1
ATOM 9832 C CA . SER H 4 172 ? -0.600 13.707 11.368 1.00 74.99 169 SER I CA 1
ATOM 9833 C C . SER H 4 172 ? 0.678 14.395 10.890 1.00 75.48 169 SER I C 1
ATOM 9834 O O . SER H 4 172 ? 1.403 13.878 10.036 1.00 77.27 169 SER I O 1
ATOM 9837 N N . THR H 4 173 ? 0.961 15.569 11.446 1.00 79.44 170 THR I N 1
ATOM 9838 C CA . THR H 4 173 ? 2.167 16.322 11.135 1.00 79.32 170 THR I CA 1
ATOM 9839 C C . THR H 4 173 ? 3.076 16.384 12.356 1.00 80.55 170 THR I C 1
ATOM 9840 O O . THR H 4 173 ? 2.698 16.003 13.467 1.00 75.85 170 THR I O 1
ATOM 9844 N N . TYR H 4 174 ? 4.289 16.880 12.135 1.00 88.10 171 TYR I N 1
ATOM 9845 C CA . TYR H 4 174 ? 5.302 16.999 13.173 1.00 85.30 171 TYR I CA 1
ATOM 9846 C C . TYR H 4 174 ? 5.583 18.469 13.467 1.00 84.49 171 TYR I C 1
ATOM 9847 O O . TYR H 4 174 ? 4.973 19.377 12.898 1.00 90.50 171 TYR I O 1
ATOM 9856 N N . SER H 4 175 ? 6.527 18.692 14.378 1.00 85.56 172 SER I N 1
ATOM 9857 C CA . SER H 4 175 ? 7.025 20.024 14.681 1.00 84.23 172 SER I CA 1
ATOM 9858 C C . SER H 4 175 ? 8.433 19.888 15.236 1.00 82.53 172 SER I C 1
ATOM 9859 O O . SER H 4 175 ? 8.709 18.982 16.027 1.00 77.44 172 SER I O 1
ATOM 9862 N N . LEU H 4 176 ? 9.320 20.787 14.816 1.00 78.74 173 LEU I N 1
ATOM 9863 C CA . LEU H 4 176 ? 10.724 20.740 15.195 1.00 75.38 173 LEU I CA 1
ATOM 9864 C C . LEU H 4 176 ? 11.132 22.078 15.794 1.00 76.96 173 LEU I C 1
ATOM 9865 O O . LEU H 4 176 ? 10.681 23.134 15.342 1.00 88.15 173 LEU I O 1
ATOM 9870 N N . SER H 4 177 ? 11.986 22.025 16.815 1.00 80.37 174 SER I N 1
ATOM 9871 C CA . SER H 4 177 ? 12.472 23.228 17.492 1.00 91.31 174 SER I CA 1
ATOM 9872 C C . SER H 4 177 ? 13.965 23.053 17.753 1.00 96.71 174 SER I C 1
ATOM 9873 O O . SER H 4 177 ? 14.358 22.397 18.722 1.00 90.28 174 SER I O 1
ATOM 9876 N N . SER H 4 178 ? 14.788 23.636 16.887 1.00 102.36 175 SER I N 1
ATOM 9877 C CA . SER H 4 178 ? 16.231 23.638 17.077 1.00 98.70 175 SER I CA 1
ATOM 9878 C C . SER H 4 178 ? 16.635 24.844 17.914 1.00 98.03 175 SER I C 1
ATOM 9879 O O . SER H 4 178 ? 16.075 25.934 17.767 1.00 99.89 175 SER I O 1
ATOM 9882 N N . THR H 4 179 ? 17.609 24.641 18.800 1.00 94.23 176 THR I N 1
ATOM 9883 C CA . THR H 4 179 ? 18.052 25.689 19.717 1.00 96.09 176 THR I CA 1
ATOM 9884 C C . THR H 4 179 ? 19.573 25.717 19.733 1.00 96.52 176 THR I C 1
ATOM 9885 O O . THR H 4 179 ? 20.209 24.814 20.285 1.00 92.01 176 THR I O 1
ATOM 9889 N N . LEU H 4 180 ? 20.151 26.751 19.127 1.00 109.12 177 LEU I N 1
ATOM 9890 C CA . LEU H 4 180 ? 21.587 26.984 19.180 1.00 111.98 177 LEU I CA 1
ATOM 9891 C C . LEU H 4 180 ? 21.926 27.807 20.416 1.00 101.01 177 LEU I C 1
ATOM 9892 O O . LEU H 4 180 ? 21.259 28.801 20.715 1.00 93.37 177 LEU I O 1
ATOM 9897 N N . THR H 4 181 ? 22.965 27.385 21.133 1.00 106.65 178 THR I N 1
ATOM 9898 C CA . THR H 4 181 ? 23.385 28.035 22.368 1.00 113.16 178 THR I CA 1
ATOM 9899 C C . THR H 4 181 ? 24.803 28.565 22.213 1.00 107.93 178 THR I C 1
ATOM 9900 O O . THR H 4 181 ? 25.706 27.828 21.802 1.00 112.22 178 THR I O 1
ATOM 9904 N N . LEU H 4 182 ? 24.991 29.842 22.540 1.00 102.56 179 LEU I N 1
ATOM 9905 C CA . LEU H 4 182 ? 26.301 30.473 22.529 1.00 113.39 179 LEU I CA 1
ATOM 9906 C C . LEU H 4 182 ? 26.392 31.449 23.692 1.00 113.26 179 LEU I C 1
ATOM 9907 O O . LEU H 4 182 ? 25.381 31.939 24.200 1.00 110.91 179 LEU I O 1
ATOM 9912 N N . SER H 4 183 ? 27.623 31.722 24.114 1.00 116.69 180 SER I N 1
ATOM 9913 C CA . SER H 4 183 ? 27.846 32.721 25.145 1.00 123.26 180 SER I CA 1
ATOM 9914 C C . SER H 4 183 ? 27.533 34.113 24.602 1.00 125.52 180 SER I C 1
ATOM 9915 O O . SER H 4 183 ? 27.495 34.343 23.390 1.00 125.10 180 SER I O 1
ATOM 9918 N N . LYS H 4 184 ? 27.297 35.050 25.525 1.00 127.52 181 LYS I N 1
ATOM 9919 C CA . LYS H 4 184 ? 26.987 36.416 25.116 1.00 123.89 181 LYS I CA 1
ATOM 9920 C C . LYS H 4 184 ? 28.144 37.033 24.342 1.00 122.59 181 LYS I C 1
ATOM 9921 O O . LYS H 4 184 ? 27.929 37.732 23.346 1.00 124.36 181 LYS I O 1
ATOM 9927 N N . ALA H 4 185 ? 29.380 36.780 24.782 1.00 128.25 182 ALA I N 1
ATOM 9928 C CA . ALA H 4 185 ? 30.540 37.326 24.085 1.00 130.38 182 ALA I CA 1
ATOM 9929 C C . ALA H 4 185 ? 30.615 36.817 22.651 1.00 121.92 182 ALA I C 1
ATOM 9930 O O . ALA H 4 185 ? 30.907 37.585 21.726 1.00 126.10 182 ALA I O 1
ATOM 9932 N N . ASP H 4 186 ? 30.359 35.523 22.447 1.00 116.78 183 ASP I N 1
ATOM 9933 C CA . ASP H 4 186 ? 30.327 34.981 21.093 1.00 125.61 183 ASP I CA 1
ATOM 9934 C C . ASP H 4 186 ? 29.173 35.568 20.286 1.00 129.15 183 ASP I C 1
ATOM 9935 O O . ASP H 4 186 ? 29.334 35.881 19.100 1.00 129.80 183 ASP I O 1
ATOM 9940 N N . TYR H 4 187 ? 28.002 35.723 20.910 1.00 127.04 184 TYR I N 1
ATOM 9941 C CA . TYR H 4 187 ? 26.834 36.225 20.193 1.00 122.30 184 TYR I CA 1
ATOM 9942 C C . TYR H 4 187 ? 26.911 37.729 19.952 1.00 126.10 184 TYR I C 1
ATOM 9943 O O . TYR H 4 187 ? 26.519 38.206 18.881 1.00 125.66 184 TYR I O 1
ATOM 9952 N N . GLU H 4 188 ? 27.410 38.490 20.930 1.00 129.74 185 GLU I N 1
ATOM 9953 C CA . GLU H 4 188 ? 27.399 39.944 20.817 1.00 124.55 185 GLU I CA 1
ATOM 9954 C C . GLU H 4 188 ? 28.322 40.457 19.720 1.00 116.61 185 GLU I C 1
ATOM 9955 O O . GLU H 4 188 ? 28.152 41.593 19.268 1.00 108.94 185 GLU I O 1
ATOM 9961 N N . LYS H 4 189 ? 29.293 39.660 19.283 1.00 136.92 186 LYS I N 1
ATOM 9962 C CA . LYS H 4 189 ? 30.298 40.110 18.321 1.00 139.40 186 LYS I CA 1
ATOM 9963 C C . LYS H 4 189 ? 30.096 39.502 16.940 1.00 137.28 186 LYS I C 1
ATOM 9964 O O . LYS H 4 189 ? 31.069 39.136 16.275 1.00 136.20 186 LYS I O 1
ATOM 9966 N N . HIS H 4 190 ? 28.856 39.375 16.473 1.00 136.36 187 HIS I N 1
ATOM 9967 C CA . HIS H 4 190 ? 28.625 38.783 15.165 1.00 128.45 187 HIS I CA 1
ATOM 9968 C C . HIS H 4 190 ? 27.365 39.358 14.539 1.00 124.52 187 HIS I C 1
ATOM 9969 O O . HIS H 4 190 ? 26.502 39.916 15.220 1.00 119.46 187 HIS I O 1
ATOM 9976 N N . LYS H 4 191 ? 27.269 39.204 13.222 1.00 115.46 188 LYS I N 1
ATOM 9977 C CA . LYS H 4 191 ? 26.138 39.693 12.453 1.00 117.50 188 LYS I CA 1
ATOM 9978 C C . LYS H 4 191 ? 25.663 38.604 11.506 1.00 118.23 188 LYS I C 1
ATOM 9979 O O . LYS H 4 191 ? 26.443 37.739 11.098 1.00 107.89 188 LYS I O 1
ATOM 9981 N N . VAL H 4 192 ? 24.378 38.673 11.147 1.00 121.47 189 VAL I N 1
ATOM 9982 C CA . VAL H 4 192 ? 23.718 37.703 10.271 1.00 110.69 189 VAL I CA 1
ATOM 9983 C C . VAL H 4 192 ? 23.722 36.338 10.944 1.00 117.62 189 VAL I C 1
ATOM 9984 O O . VAL H 4 192 ? 24.767 35.696 11.091 1.00 121.42 189 VAL I O 1
ATOM 9988 N N . TYR H 4 193 ? 22.559 35.942 11.446 1.00 113.28 190 TYR I N 1
ATOM 9989 C CA . TYR H 4 193 ? 22.288 34.574 11.850 1.00 115.54 190 TYR I CA 1
ATOM 9990 C C . TYR H 4 193 ? 21.091 34.062 11.061 1.00 110.64 190 TYR I C 1
ATOM 9991 O O . TYR H 4 193 ? 20.185 34.827 10.717 1.00 117.75 190 TYR I O 1
ATOM 10000 N N . ALA H 4 194 ? 21.100 32.766 10.760 1.00 101.57 191 ALA I N 1
ATOM 10001 C CA . ALA H 4 194 ? 20.043 32.179 9.948 1.00 109.97 191 ALA I CA 1
ATOM 10002 C C . ALA H 4 194 ? 19.952 30.692 10.243 1.00 113.44 191 ALA I C 1
ATOM 10003 O O . ALA H 4 194 ? 20.910 30.074 10.714 1.00 112.32 191 ALA I O 1
ATOM 10005 N N . CYS H 4 195 ? 18.783 30.123 9.956 1.00 110.38 192 CYS I N 1
ATOM 10006 C CA . CYS H 4 195 ? 18.610 28.678 9.960 1.00 111.30 192 CYS I CA 1
ATOM 10007 C C . CYS H 4 195 ? 18.073 28.245 8.606 1.00 105.26 192 CYS I C 1
ATOM 10008 O O . CYS H 4 195 ? 17.151 28.867 8.067 1.00 100.37 192 CYS I O 1
ATOM 10011 N N . GLU H 4 196 ? 18.661 27.187 8.059 1.00 105.78 193 GLU I N 1
ATOM 10012 C CA . GLU H 4 196 ? 18.361 26.709 6.720 1.00 105.82 193 GLU I CA 1
ATOM 10013 C C . GLU H 4 196 ? 17.701 25.341 6.809 1.00 99.95 193 GLU I C 1
ATOM 10014 O O . GLU H 4 196 ? 18.065 24.523 7.659 1.00 102.99 193 GLU I O 1
ATOM 10020 N N . VAL H 4 197 ? 16.726 25.097 5.938 1.00 100.03 194 VAL I N 1
ATOM 10021 C CA . VAL H 4 197 ? 16.005 23.831 5.918 1.00 101.03 194 VAL I CA 1
ATOM 10022 C C . VAL H 4 197 ? 16.108 23.229 4.524 1.00 100.49 194 VAL I C 1
ATOM 10023 O O . VAL H 4 197 ? 16.275 23.940 3.528 1.00 106.71 194 VAL I O 1
ATOM 10027 N N . THR H 4 198 ? 16.013 21.904 4.463 1.00 97.70 195 THR I N 1
ATOM 10028 C CA . THR H 4 198 ? 16.095 21.152 3.217 1.00 103.47 195 THR I CA 1
ATOM 10029 C C . THR H 4 198 ? 15.000 20.098 3.160 1.00 107.45 195 THR I C 1
ATOM 10030 O O . THR H 4 198 ? 15.230 18.953 2.757 1.00 101.85 195 THR I O 1
ATOM 10032 N N . HIS H 4 199 ? 13.792 20.471 3.571 1.00 109.27 196 HIS I N 1
ATOM 10033 C CA . HIS H 4 199 ? 12.673 19.539 3.562 1.00 106.96 196 HIS I CA 1
ATOM 10034 C C . HIS H 4 199 ? 12.283 19.186 2.132 1.00 99.18 196 HIS I C 1
ATOM 10035 O O . HIS H 4 199 ? 12.307 20.035 1.236 1.00 102.81 196 HIS I O 1
ATOM 10042 N N . GLN H 4 200 ? 11.925 17.917 1.922 1.00 101.17 197 GLN I N 1
ATOM 10043 C CA . GLN H 4 200 ? 11.564 17.449 0.589 1.00 105.11 197 GLN I CA 1
ATOM 10044 C C . GLN H 4 200 ? 10.287 18.094 0.066 1.00 107.06 197 GLN I C 1
ATOM 10045 O O . GLN H 4 200 ? 10.046 18.066 -1.145 1.00 105.54 197 GLN I O 1
ATOM 10047 N N . GLY H 4 201 ? 9.468 18.671 0.945 1.00 105.86 198 GLY I N 1
ATOM 10048 C CA . GLY H 4 201 ? 8.220 19.283 0.527 1.00 97.27 198 GLY I CA 1
ATOM 10049 C C . GLY H 4 201 ? 8.347 20.638 -0.130 1.00 97.69 198 GLY I C 1
ATOM 10050 O O . GLY H 4 201 ? 7.371 21.118 -0.715 1.00 103.59 198 GLY I O 1
ATOM 10051 N N . LEU H 4 202 ? 9.515 21.265 -0.048 1.00 100.64 199 LEU I N 1
ATOM 10052 C CA . LEU H 4 202 ? 9.761 22.562 -0.661 1.00 104.93 199 LEU I CA 1
ATOM 10053 C C . LEU H 4 202 ? 10.735 22.394 -1.819 1.00 109.03 199 LEU I C 1
ATOM 10054 O O . LEU H 4 202 ? 11.763 21.722 -1.677 1.00 106.01 199 LEU I O 1
ATOM 10059 N N . SER H 4 203 ? 10.402 22.997 -2.963 1.00 110.46 200 SER I N 1
ATOM 10060 C CA . SER H 4 203 ? 11.243 22.864 -4.149 1.00 117.64 200 SER I CA 1
ATOM 10061 C C . SER H 4 203 ? 12.633 23.440 -3.905 1.00 114.43 200 SER I C 1
ATOM 10062 O O . SER H 4 203 ? 13.646 22.805 -4.221 1.00 109.60 200 SER I O 1
ATOM 10065 N N . SER H 4 204 ? 12.700 24.642 -3.337 1.00 108.61 201 SER I N 1
ATOM 10066 C CA . SER H 4 204 ? 13.971 25.265 -3.024 1.00 113.76 201 SER I CA 1
ATOM 10067 C C . SER H 4 204 ? 14.103 25.468 -1.520 1.00 116.65 201 SER I C 1
ATOM 10068 O O . SER H 4 204 ? 13.108 25.760 -0.847 1.00 104.23 201 SER I O 1
ATOM 10071 N N . PRO H 4 205 ? 15.303 25.302 -0.964 1.00 119.40 202 PRO I N 1
ATOM 10072 C CA . PRO H 4 205 ? 15.481 25.502 0.479 1.00 109.19 202 PRO I CA 1
ATOM 10073 C C . PRO H 4 205 ? 15.112 26.918 0.897 1.00 98.59 202 PRO I C 1
ATOM 10074 O O . PRO H 4 205 ? 15.383 27.888 0.186 1.00 101.56 202 PRO I O 1
ATOM 10078 N N . VAL H 4 206 ? 14.487 27.027 2.067 1.00 95.38 203 VAL I N 1
ATOM 10079 C CA . VAL H 4 206 ? 14.039 28.300 2.618 1.00 99.08 203 VAL I CA 1
ATOM 10080 C C . VAL H 4 206 ? 14.968 28.686 3.758 1.00 100.38 203 VAL I C 1
ATOM 10081 O O . VAL H 4 206 ? 15.198 27.892 4.678 1.00 100.34 203 VAL I O 1
ATOM 10085 N N . THR H 4 207 ? 15.504 29.901 3.693 1.00 108.40 204 THR I N 1
ATOM 10086 C CA . THR H 4 207 ? 16.382 30.437 4.723 1.00 110.46 204 THR I CA 1
ATOM 10087 C C . THR H 4 207 ? 15.684 31.594 5.425 1.00 103.75 204 THR I C 1
ATOM 10088 O O . THR H 4 207 ? 15.231 32.539 4.771 1.00 103.33 204 THR I O 1
ATOM 10092 N N . LYS H 4 208 ? 15.600 31.513 6.748 1.00 100.29 205 LYS I N 1
ATOM 10093 C CA . LYS H 4 208 ? 14.995 32.551 7.571 1.00 106.09 205 LYS I CA 1
ATOM 10094 C C . LYS H 4 208 ? 16.079 33.184 8.431 1.00 110.84 205 LYS I C 1
ATOM 10095 O O . LYS H 4 208 ? 16.824 32.474 9.114 1.00 116.60 205 LYS I O 1
ATOM 10101 N N . SER H 4 209 ? 16.166 34.512 8.400 1.00 111.59 206 SER I N 1
ATOM 10102 C CA . SER H 4 209 ? 17.284 35.192 9.034 1.00 113.88 206 SER I CA 1
ATOM 10103 C C . SER H 4 209 ? 16.842 36.536 9.595 1.00 119.02 206 SER I C 1
ATOM 10104 O O . SER H 4 209 ? 15.824 37.105 9.190 1.00 112.77 206 SER I O 1
ATOM 10107 N N . PHE H 4 210 ? 17.633 37.029 10.545 1.00 123.74 207 PHE I N 1
ATOM 10108 C CA . PHE H 4 210 ? 17.520 38.382 11.069 1.00 121.65 207 PHE I CA 1
ATOM 10109 C C . PHE H 4 210 ? 18.927 38.856 11.396 1.00 120.48 207 PHE I C 1
ATOM 10110 O O . PHE H 4 210 ? 19.654 38.170 12.121 1.00 114.68 207 PHE I O 1
ATOM 10112 N N . ASN H 4 211 ? 19.315 40.008 10.838 1.00 120.73 208 ASN I N 1
ATOM 10113 C CA . ASN H 4 211 ? 20.667 40.532 11.027 1.00 122.86 208 ASN I CA 1
ATOM 10114 C C . ASN H 4 211 ? 21.022 40.604 12.508 1.00 125.15 208 ASN I C 1
ATOM 10115 O O . ASN H 4 211 ? 21.984 39.980 12.969 1.00 119.55 208 ASN I O 1
ATOM 10120 N N . ARG H 4 212 ? 20.239 41.358 13.265 1.00 129.17 209 ARG I N 1
ATOM 10121 C CA . ARG H 4 212 ? 20.263 41.365 14.722 1.00 132.02 209 ARG I CA 1
ATOM 10122 C C . ARG H 4 212 ? 18.828 41.637 15.167 1.00 140.21 209 ARG I C 1
ATOM 10123 O O . ARG H 4 212 ? 17.881 41.307 14.446 1.00 140.24 209 ARG I O 1
ATOM 10131 N N . GLY H 4 213 ? 18.653 42.170 16.372 1.00 141.92 210 GLY I N 1
ATOM 10132 C CA . GLY H 4 213 ? 17.339 42.467 16.923 1.00 141.97 210 GLY I CA 1
ATOM 10133 C C . GLY H 4 213 ? 16.400 43.091 15.907 1.00 152.02 210 GLY I C 1
ATOM 10134 O O . GLY H 4 213 ? 15.359 42.509 15.586 1.00 149.44 210 GLY I O 1
ATOM 10135 N N . GLU H 4 214 ? 16.778 44.261 15.381 1.00 149.45 211 GLU I N 1
ATOM 10136 C CA . GLU H 4 214 ? 16.147 44.859 14.202 1.00 150.45 211 GLU I CA 1
ATOM 10137 C C . GLU H 4 214 ? 14.628 44.904 14.337 1.00 154.45 211 GLU I C 1
ATOM 10138 O O . GLU H 4 214 ? 13.884 44.629 13.392 1.00 151.38 211 GLU I O 1
ATOM 10140 N N . CYS H 4 215 ? 14.167 45.245 15.533 1.00 157.71 212 CYS I N 1
ATOM 10141 C CA . CYS H 4 215 ? 12.744 45.303 15.818 1.00 156.16 212 CYS I CA 1
ATOM 10142 C C . CYS H 4 215 ? 12.210 46.721 15.664 1.00 156.91 212 CYS I C 1
ATOM 10143 O O . CYS H 4 215 ? 11.007 46.952 15.775 1.00 149.89 212 CYS I O 1
#

GO terms:
  GO:0005654 nucleoplasm (C, IDA)
  GO:0036464 cytoplasmic ribonucleoprotein granule (C, IDA)
  GO:0005634 nucleus (C, IDA)
  GO:0005730 nucleolus (C, IDA)
  GO:1990904 ribonucleoprotein complex (C, IDA)
  GO:0005515 protein binding (F, IPI)
  GO:0003723 RNA binding (F, TAS)
  GO:0005730 nucleolus (C, TAS)
  GO:0160056 macropinosome membrane (C, TAS)
  GO:0005886 plasma membrane (C, TAS)
  GO:0042802 identical protein binding (F, IPI)
  GO:0005694 chromosome (C, IDA)
  GO:0048027 mRNA 5'-UTR binding (F, IDA)
  GO:0017148 negative regulation of translation (P, IMP)
  GO:0044547 DNA topoisomerase binding (F, IPI)
  GO:0001525 angiogenesis (P, IDA)
  GO:0005938 cell cortex (C, IDA)
  GO:0003723 RNA binding (F, IDA)
  GO:0042162 telomeric repeat DNA binding (F, IDA)
  GO:0070062 extracellular exosome (C, HDA)

Sequence (1237 aa):
GGGHHMFNLFVGNLNFNKSAPELKTGISDVFAKNDLAVVDVRIGMTRKFGYVDFESAEDLEKALELTGLKVFGNEIKLEKPKGKDSKKERDARTLLAKNLPYKVTQDELKEVFEDAAEIRLVSKDGKSKGIAYIEFKTEADAEKTFEEKQGTEIDGRSISLYYTGEKGQNGGGHMFNLFVGNLNFNKSAPELKTGISDVFAKNDLAVVDVRIGMTRKFGYVDFESAEDLEKALELTGLKVFGNEIKLEKPKGKDSKKERDARTLLAKNLPYKVTQDELKEVFEDAAEIRLVSKDGKSKGIAYIEFKTEADAEKTFEEKQGTEIDGRSISLYYTGEKGQNQDISEVQLVESGGGLVQPGGSLRLSCAASGFNIYYYSIHWVRQAPGKGLEWVASISPSYGYTSYADSVKGRFTISADTSKNTAYLQMNSLRAEDTAVYYCARWSRWAYSYWSYKSYGMDYWGQGTLVTVSSASTKGPSVFPLAPSSKSTSGGTAALGCLVKDYFPEPVTVSWNSGALTSGVHTFPAVLQSSGLYSLSSVVTVPSSSLGTQTYICNVNHKPSNTKVDKKVEPKSCDKEISEVQLVESGGGLVQPGGSLRLSCAASGFNIYYYSIHWVRQAPGKGLEWVASISPSYGYTSYADSVKGRFTISADTSKNTAYLQMNSLRAEDTAVYYCARWSRWAYSYWSYKSYGMDYWGQGTLVTVSSASTKGPSVFPLAPSSKSTSGGTAALGCLVKDYFPEPVTVSWNSGALTSGVHTFPAVLQSSGLYSLSSVVTVPSSSLGTQTYICNVNHKPSNTKVDKKVEPKSCSDIQMTQSPSSLSASVGDRVTITCRASQSVSSAVAWYQQKPGKAPKLLIYSASSLYSGVPSRFSGSRSGTDFTLTISSLQPEDFATYYCQQSGGGPITFGQGTKVEIKRTVAAPSVFIFPPSDSQLKSGTASVVCLLNNFYPREAKVQWKVDNALQSGNSQESVTEQDSKDSTYSLSSTLTLSKADYEKHKVYACEVTHQGLSSPVTKSFNRGECSDIQMTQSPSSLSASVGDRVTITCRASQSVSSAVAWYQQKPGKAPKLLIYSASSLYSGVPSRFSGSRSGTDFTLTISSLQPEDFATYYCQQSGGGPITFGQGTKVEIKRTVAAPSVFIFPPSDSQLKSGTASVVCLLNNFYPREAKVQWKVDNALQSGNSQESVTEQDSKDSTYSLSSTLTLSKADYEKHKVYACEVTHQGLSSPVTKSFNRGEC

Radius of gyration: 42.12 Å; Cα contacts (8 Å, |Δi|>4): 2987; chains: 6; bounding box: 64×114×126 Å

Secondary structure (DSSP, 8-state):
---SS-EEEEE---TTS-HHHHHHHHHHHHHHTT---SB--B-SSSSEEEEE-SSHHHHHHHHT----EETTEE-EEE--TTIIIIIT-SSSBEE---SSS---TTS--TT-SS-S---B---SSS----B--B---SS-SHHHHTT-SS---SSS----EE-TTTS--/---SS-EEEEES--TTS-HHHHHHHHHHHHHHTT---SEEEE-TTSSEEEEE-SSHHHHHHHHT----EETTEE-EEE-SS--HHHHHHHTTEEEEES--TT--HHHHHHH-TTEEEEEEEEETTEEEEEEEEEESSHHHHHHHHHHSTT-EETTEE-EEEE-TTSS----/----EEEEE--EEE-TT--EEEEEEEESS-GGGS-EEEEEE-TT--EEEEEEEETTTTEEEE-TTTBTTEEEEEETTTTEEEEEE-S--GGG-EEEEEEEESS--SSGGGGGS--EEEE---EEEEE-S---BPPEEEEEPPPGGGSSSS-EEEEEEEEEEBSS--EEEEGGGT--TT-EEEEEEE-SSS-EEEEEEEEE-SSGGGTT---EEEEEGGGTEEE------TTTT-/--S--EEEEE---EE-TT--EEEEEEEESS-GGGS-EEEEEE-TTS-EEEEEEEETTTTEEEE-TTTTTTEEEEEETTTTEEEEEE-S--GGG-EEEEEEEESS--SSGGGGGS--EEEE---EEEEE-S---B----------SS--SSS-EE--EEEEEEBSS----EESSS---TT-EEPPPEE-TTS-EEEEEE-EE-SS--SS----EEB--GGGT--B---------/----EEEE-SEEEE-TT--EEEEEEESS--TT-EEEEEE-TTS--EEEEETTTEEPTT--TTEEEEEETTEEEEEESS--GGG-SEEEEEE-SSSS-EE---EEEEEP---B--EEEEE---HHHHTTT-EEEEEEEEEEBSS-EEEEEEETTEEPSSSEEEEEPPPPTTT--EEEEEEEEE-HHHHTTS--EEEEEEETT-SS-EEEEE-SS--/----EEEE-SEEEE-TT--EEEEEEESS--TT-EEEEEE-TTS--EEEEETTTEEPTT--TTEEEEESSSEEEEEESS--GGG-SEEEEEE-SSSS-EE---EEEEE----B----EEE---SSSTTTTEEEEEEEEEEEBSS---EEEEETTEE--SSEEEEE----TTT--EEEEEEEEEEHHHHHT---EEEEE--TTSSS--EEEESS---

Organism: Homo sapiens (NCBI:txid9606)

Foldseek 3Di:
DPDDFDKWKKFQAPLVDDPVLSFVQVQVLCVVVVAHWDGWAQDDSSRMTMTTHRDVVSVVVVQPDAQRDGPRTRMHIHDPCCVVPCVQNLLFWKWWFFDFFDDDLPPVPPLDDDFDAQDFDQDPPTGGGGTITGGDDHRRPVVNQVRCPWDDDPGGITDMGTDDPPRDD/DDDDFDKKKKFQFDLVDDPVLSFVQVQVQVVVVVAHWPGKAADDSSGMTMTTGPDPVSVVVVQPDAQGDGPRTGMHIDHPDDDPVVVQFLLFKKKKAQADQPDDPVQVCVLVVQFPDKAFDADPSTGPRMIMTGHPHSVSSVVCQVPVQQPDDPRTRMHMAGGDPRRDDPD/DLDWAKAKDFADEAEAQAKTKIKIQIPNDQLQFWKKWKWWAAVVGDIDTAKIARNVVGDIDGDPVQPPQWDKAADRVRNMIMIIGGNDDQVNWTWMKMFIFPDTCPDVCPVVDGGTDYIHPTHTHGHHPDDFDAWDKDKFAFEPPCPFVQWTKIWIKTDFGDDDDKDKDKPNNPDDAQKDKDDWDQDPPRGIITMIMGTGGPVCLVPRQIWMWMADVVVGDIDIDTHHHPPPHD/DPFDWAWAKDFADEDEAQAKTKIKIQIPDDQLQQWKKWKWWAAVVGDIDTAKIARNVVRDIDGDPVQPPFWDKDDDRVRNMIMIMGGRDDQVPWTWMKMFIWPDTCPDVCVVVDGGTDDIHPTGTHGYHPDDFDAWPKDFQAWDPPFDAQPWIKGKIKTDFGPDDDWDWDWDDPDDVAQKDWDDWDQDPVRGTITMIMHIDGRHPPPVPWTWIFTGDPVHRHTDTGTHDYDDD/DPKAWAKPDQEDADAFFAKDKIKIAIPDFLDQQKWKWWDAPPDDIDTADGSQAHGDPPHDPQWGKDDDGRMIMIMRRGHDPVNFTKMKMWGDSDDDIDIYPIYGYAYDDDFAFWDKDKDWFDPVVLVDFKTKIKIKTPFGDDPDKDKWKQQQRDTDDPQKDKDKDAQDPPHGGIMMMIMGMDTSVVLVVTFKMKMWMDDPPDPDIDIDIDTHPPD/DPKAWAKPPQEDADAFFDKDKIKIFIPDFLPQQKWKWWDAPPDDIDTADGSQAHGDPPHDPQWGWDDDTRMIMIIRRGHDPVRQTKMKMWGDRDDDIDIYSIYGYAYDDDFDAFPKDKDWDDVVCLVPFKTKIKMKGPFGDDPDKDKFKQQVHRTDDPFKDKDKDAQDVPRGGMMMMMIGMDTCVVVVPGFKIWMWMDDPSDPDIDIDIDGPPPD

Solvent-accessible surface area: 59245 Å² total; per-residue (Å²): 115,48,20,110,47,101,32,0,45,0,3,68,4,28,97,113,56,48,11,92,74,0,47,57,8,0,5,77,26,0,66,92,54,129,14,65,3,12,5,0,4,2,1,116,55,88,77,63,0,60,0,0,1,122,41,43,141,27,10,79,99,0,53,145,40,120,54,14,140,6,81,63,39,97,9,105,31,79,86,54,150,35,128,106,53,100,73,106,15,10,45,94,15,38,12,37,56,24,46,52,61,71,79,68,114,107,58,95,78,96,98,55,116,84,44,92,54,52,67,62,58,93,77,110,79,90,27,84,24,49,21,54,24,34,23,91,42,94,100,54,10,67,99,53,62,74,76,52,148,60,49,98,64,85,86,62,69,26,64,62,71,46,34,56,85,65,47,76,153,97,23,30,111,43,101,24,0,38,0,0,72,5,27,89,117,61,52,15,91,70,0,76,81,7,0,34,79,17,0,65,170,59,135,8,57,10,15,17,7,3,3,2,125,76,83,103,70,0,55,0,0,2,129,36,42,119,19,24,90,110,0,39,132,46,126,60,13,137,9,80,70,39,106,11,98,26,55,83,52,125,36,93,106,76,108,88,102,99,23,24,38,6,0,24,0,83,64,5,13,151,167,12,62,96,120,75,0,91,136,29,0,106,44,9,55,87,12,100,62,49,68,152,138,63,168,25,140,5,29,0,76,0,14,0,142,68,78,71,52,0,58,118,2,53,127,112,43,85,37,45,112,14,125,51,104,43,1,35,3,109,41,16,36,124,79,29,118,131,162,149,107,61,140,27,114,5,78,13,59,38,34,27,85,15,100,71,57,23,65,35,116,0,30,0,48,7,60,16,0,2,0,30,47,4,22,0,8,0,0,11,29,33,91,85,134,26,10,73,4,0,0,10,17,13,24,30,86,67,93,60,12,37,5,104,52,0,125,78,39,4,74,6,36,32,42,27,74,139,21,14,0,35,0,43,0,59,57,0,103,67,124,2,21,2,44,0,16,0,0,12,6,19,42,21,9,48,29,117,144,9,74,61,26,43,0,0,20,81,32,3,167,20,20,63,0,7,2,23,87,20,87,68,95,23,13,44,7,15,15,5,24,5,34,62,118,30,87,70,62,59,63,0,5,2,0,0,2,0,18,30,0,1,6,50,75,19,85,25,39,2,31,106,38,86,35,101,79,28,43,14,58,2,73,30,34,106,28,126,60,28,27,23,11,13,6,0,4,0,37,9,77,9,91,26,26,77,96,111,72,13,60,0,21,0,41,1,169,54,30,140,43,168,38,88,72,49,4,99,30,70,22,97,98,58,78,112,28,140,28,113,6,79,20,59,48,29,30,85,18,112,66,57,24,73,19,120,0,28,0,47,10,54,11,0,3,0,28,47,3,20,0,8,0,0,12,30,32,88,84,143,26,11,62,6,0,0,10,16,13,22,32,92,64,104,59,11,41,7,104,61,0,135,68,30,4,74,8,42,32,39,26,69,142,21,12,0,29,0,58,0,55,53,2,110,69,117,0,21,1,46,0,14,0,0,9,8,14,37,19,10,53,31,112,146,10,74,71,25,44,0,0,20,85,32,4,175,24,22,76,0,12,5,20,83,23,86,74,103,17,14,46,17,11,10,5,20,28,27,71,94,68,67,108,31,63,64,14,6,5,8,2,8,1,9,31,0,0,22,60,73,14,98,32,47,4,46,47,80,84,79,109,74,30,46,18,70,2,69,30,32,106,29,125,81,17,25,17,8,13,11,0,6,11,62,35,79,8,86,75,79,75,101,67,59,15,71,1,26,1,44,0,153,64,34,86,26,134,62,92,31,59,32,120,80,66,90,108,26,127,18,92,6,74,11,59,55,89,53,29,47,7,44,88,44,58,158,16,50,0,46,0,146,4,76,109,84,3,48,35,2,2,1,0,0,20,15,52,116,85,99,27,3,117,7,10,0,50,30,3,69,39,64,58,100,80,25,58,104,48,6,48,14,59,109,86,52,44,38,0,35,0,28,0,63,46,0,58,87,98,2,32,11,27,0,9,0,0,0,3,12,25,43,30,11,16,18,4,115,4,0,75,5,19,63,114,68,105,76,18,46,9,47,13,37,6,3,52,18,14,99,22,1,46,156,56,64,33,2,2,2,5,0,4,0,6,57,0,12,27,74,123,30,114,21,51,6,60,13,43,132,48,103,27,119,73,48,42,71,83,12,40,15,95,39,31,128,166,49,16,1,2,0,6,7,2,23,1,48,38,51,83,77,66,25,124,77,79,65,50,1,10,0,37,0,51,10,130,34,40,133,70,78,53,71,66,54,29,86,53,75,66,121,38,132,10,88,1,84,11,51,70,57,60,36,62,8,42,81,39,62,169,6,62,0,49,0,136,5,75,107,87,9,55,43,2,2,0,0,0,17,14,54,105,89,112,26,4,118,8,10,0,47,24,3,71,39,62,60,98,78,22,57,105,46,4,46,12,64,126,77,35,53,39,1,28,0,15,0,56,48,0,50,84,94,2,32,8,30,0,11,0,0,0,3,16,29,34,26,11,15,16,2,114,3,0,51,4,17,63,109,66,100,92,20,59,0,58,7,26,17,7,32,30,14,123,36,0,64,88,76,30,52,4,2,8,12,0,3,0,22,42,0,14,38,106,132,32,132,25,32,10,38,23,81,96,57,85,40,95,90,40,52,72,86,15,33,16,96,33,45,123,97,49,20,4,5,0,8,6,1,20,10,60,51,51,66,82,76,43,101,81,100,66,76,26,13,0,80,3,56,6,90,33,53,127,78,91,53,67,79,69,21,94,80,28,61,67

Nearest PDB structures (foldseek):
  5bjz-assembly1_D  TM=9.145E-01  e=1.887E-37  Homo sapiens
  8u5b-assembly1_H  TM=9.112E-01  e=9.732E-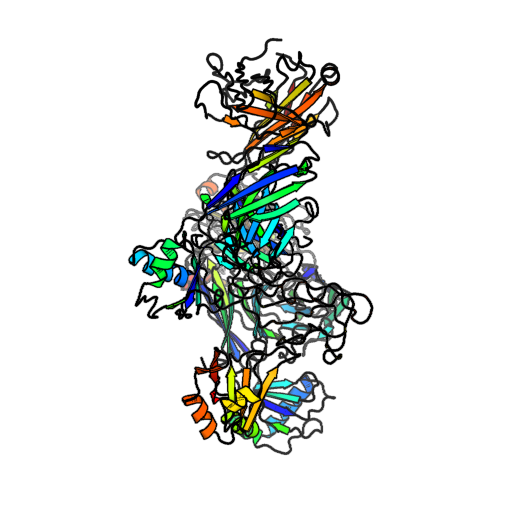36  synthetic construct
  3grw-assembly1_H  TM=9.015E-01  e=1.026E-35  Homo sapiens
  2ny7-assembly1_H  TM=9.183E-01  e=4.334E-33  Homo sapiens
  4glr-assembly2_J  TM=6.972E-01  e=6.957E-33  Gallus gallus